Protein AF-0000000085007604 (afdb_homodimer)

Organism: Metarhizium robertsii (strain ARSEF 23 / ATCC MYA-3075) (NCBI:txid655844)

Nearest PDB structures (foldseek):
  6gsa-assembly1_A  TM=5.968E-01  e=1.617E-02  Saccharomyces cerevisiae
  5a7d-assembly2_E  TM=2.132E-01  e=1.828E+00  Drosophila melanogaster
  5y50-assembly1_A  TM=1.196E-01  e=1.435E+00  Arabidopsis thaliana
  7ajl-assembly1_AAA  TM=1.564E-01  e=6.145E+00  Mus musculus
  6gsa-assembly1_A  TM=5.997E-01  e=2.672E-02  Saccharomyces cerevisiae

Foldseek 3Di:
DPCPPDDDPPPPPDPDDPPQPQDPWFFPQCVVVVHRFDQDQQTPVLVVLVQNVSRDTPPPPPVPPPLPDQDDDLLVVLLVCLQPPVLLVVLVVLCVVQVCLQQVLDDPVRLVVLSVQSPDPPHQSLSSLLSLLSSLLSLLQAPPDQPDPVNVGNVVSLVSLVSSVVSCVSRVVPPAQFSSVLSSLVSNLSNCVQVVVPVSNVVSLVVNQVSLSNHLSSQDDPPDPPNDPVSVSRVVSSLSSLLVSLLVQLLVCLLPVHDDDRADDPSHRDLVVCVPVRVLSSLSSQLRNLCHRLVSCLSNVPPVCVVPPDPVSLVVSLVSLVVSDDPPDDRDLLSLLVNLLSSLLVLVSSLVSCVVNVQADCDDPPLSRHLQNLLVSLQVNCVSPVPGDLSSQQSSHVSSLSSLLSSLLSNLQSVLAPPPPPVPVPPDPRDDSVVSSVVSLVSSCSHHCRVVHRNVVSVVSNVVCNVPHNVVVPDPDPPPPDDDD/DPCPPPDPDPPPPDPDDPPQPQDPWFFPQCVVVVHRFDQDQQTPVCVVLVNSVSRHTPPPPPVPPPLPDQDDDLLVVLLVCLQPPVLLVVLVVLCVVQVCLQQVLDDPVRLVVLSVQSPDPPHQSLSSLLSLLSSLLSLLQAPPPQPDPVRVRNVVSLVSLVSSVVSCVSRVVPPAQFSSVLSSLVSNLSNCVQVVVPVSNVVSLVVNQVSLVNHLSSQDDPPDPPNDPVSVSRVVSSLSSLLVSLLVQQLVCLLPVHDDDRADDPSHRDLVVCVPVRVLSSLSSQLRNLCHRLVSCLSNVPPVCVVPPDPVSLVVSLVSLVVSDDPPDDRDLLSLLVNLLSSLLVLVSSLVSCVVNVQADCDDPPLSRHLQNLLVSLQVNCVSPVPGDLSSQQSSHVSSLSSLLSSLLSNLQSVLAPPPPPVPVPPDPRDDSVVSSVVSLVSSCPHHCRVVHRNVVSVVSNVVCNVPHNVVVPDPPPPPPDDDD

Structure (mmCIF, N/CA/C/O backbone):
data_AF-0000000085007604-model_v1
#
loop_
_entity.id
_entity.type
_entity.pdbx_description
1 polymer 'Zn(2)-C6 fungal-type DNA-binding domain protein'
#
loop_
_atom_site.group_PDB
_atom_site.id
_atom_site.type_symbol
_atom_site.label_atom_id
_atom_site.label_alt_id
_atom_site.label_comp_id
_atom_site.label_asym_id
_atom_site.label_entity_id
_atom_site.label_seq_id
_atom_site.pdbx_PDB_ins_code
_atom_site.Cartn_x
_atom_site.Cartn_y
_atom_site.Cartn_z
_atom_site.occupancy
_atom_site.B_iso_or_equiv
_atom_site.auth_seq_id
_atom_site.auth_comp_id
_atom_site.auth_asym_id
_atom_site.auth_atom_id
_atom_site.pdbx_PDB_model_num
ATOM 1 N N . MET A 1 1 ? -89.25 -6.012 1.871 1 26.91 1 MET A N 1
ATOM 2 C CA . MET A 1 1 ? -88.125 -6.023 0.927 1 26.91 1 MET A CA 1
ATOM 3 C C . MET A 1 1 ? -87.25 -4.77 1.082 1 26.91 1 MET A C 1
ATOM 5 O O . MET A 1 1 ? -86.938 -4.121 0.091 1 26.91 1 MET A O 1
ATOM 9 N N . SER A 1 2 ? -87.188 -4.172 2.291 1 29.95 2 SER A N 1
ATOM 10 C CA . SER A 1 2 ? -86.562 -2.895 2.633 1 29.95 2 SER A CA 1
ATOM 11 C C . SER A 1 2 ? -85.062 -2.916 2.361 1 29.95 2 SER A C 1
ATOM 13 O O . SER A 1 2 ? -84.375 -3.848 2.773 1 29.95 2 SER A O 1
ATOM 15 N N . SER A 1 3 ? -84.625 -2.246 1.271 1 28.94 3 SER A N 1
ATOM 16 C CA . SER A 1 3 ? -83.375 -2.062 0.515 1 28.94 3 SER A CA 1
ATOM 17 C C . SER A 1 3 ? -82.312 -1.342 1.346 1 28.94 3 SER A C 1
ATOM 19 O O . SER A 1 3 ? -82.438 -0.143 1.607 1 28.94 3 SER A O 1
ATOM 21 N N . ASP A 1 4 ? -81.812 -1.936 2.391 1 28.38 4 ASP A N 1
ATOM 22 C CA . ASP A 1 4 ? -80.812 -1.387 3.303 1 28.38 4 ASP A CA 1
ATOM 23 C C . ASP A 1 4 ? -79.5 -1.025 2.559 1 28.38 4 ASP A C 1
ATOM 25 O O . ASP A 1 4 ? -78.812 -1.905 2.051 1 28.38 4 ASP A O 1
ATOM 29 N N . LYS A 1 5 ? -79.562 0.115 1.789 1 35.59 5 LYS A N 1
ATOM 30 C CA . LYS A 1 5 ? -78.375 0.538 1.021 1 35.59 5 LYS A CA 1
ATOM 31 C C . LYS A 1 5 ? -77.188 0.707 1.924 1 35.59 5 LYS A C 1
ATOM 33 O O . LYS A 1 5 ? -77.25 1.319 2.99 1 35.59 5 LYS A O 1
ATOM 38 N N . PRO A 1 6 ? -76.062 -0.126 1.753 1 34.19 6 PRO A N 1
ATOM 39 C CA . PRO A 1 6 ? -74.812 -0.239 2.568 1 34.19 6 PRO A CA 1
ATOM 40 C C . PRO A 1 6 ? -74.062 1.068 2.643 1 34.19 6 PRO A C 1
ATOM 42 O O . PRO A 1 6 ? -74.062 1.857 1.694 1 34.19 6 PRO A O 1
ATOM 45 N N . ARG A 1 7 ? -73.938 1.698 3.82 1 34.94 7 ARG A N 1
ATOM 46 C CA . ARG A 1 7 ? -73.188 2.922 4.164 1 34.94 7 ARG A CA 1
ATOM 47 C C . ARG A 1 7 ? -71.75 2.877 3.662 1 34.94 7 ARG A C 1
ATOM 49 O O . ARG A 1 7 ? -71.062 1.893 3.885 1 34.94 7 ARG A O 1
ATOM 56 N N . ARG A 1 8 ? -71.438 3.59 2.566 1 30.62 8 ARG A N 1
ATOM 57 C CA . ARG A 1 8 ? -70.188 3.756 1.922 1 30.62 8 ARG A CA 1
ATOM 58 C C . ARG A 1 8 ? -69.125 4.199 2.928 1 30.62 8 ARG A C 1
ATOM 60 O O . ARG A 1 8 ? -69.312 5.18 3.65 1 30.62 8 ARG A O 1
ATOM 67 N N . LYS A 1 9 ? -68.25 3.273 3.447 1 35.03 9 LYS A N 1
ATOM 68 C CA . LYS A 1 9 ? -67.125 3.527 4.371 1 35.03 9 LYS A CA 1
ATOM 69 C C . LYS A 1 9 ? -66.312 4.699 3.895 1 35.03 9 LYS A C 1
ATOM 71 O O . LYS A 1 9 ? -66.062 4.875 2.691 1 35.03 9 LYS A O 1
ATOM 76 N N . PRO A 1 10 ? -66.062 5.789 4.707 1 35.69 10 PRO A N 1
ATOM 77 C CA . PRO A 1 10 ? -65.312 6.969 4.344 1 35.69 10 PRO A CA 1
ATOM 78 C C . PRO A 1 10 ? -63.906 6.609 3.842 1 35.69 10 PRO A C 1
ATOM 80 O O . PRO A 1 10 ? -63.312 5.609 4.281 1 35.69 10 PRO A O 1
ATOM 83 N N . VAL A 1 11 ? -63.562 6.844 2.551 1 33.62 11 VAL A N 1
ATOM 84 C CA . VAL A 1 11 ? -62.281 6.676 1.857 1 33.62 11 VAL A CA 1
ATOM 85 C C . VAL A 1 11 ? -61.188 7.383 2.633 1 33.62 11 VAL A C 1
ATOM 87 O O . VAL A 1 11 ? -61.219 8.594 2.846 1 33.62 11 VAL A O 1
ATOM 90 N N . THR A 1 12 ? -60.656 6.773 3.764 1 32.66 12 THR A N 1
ATOM 91 C CA . THR A 1 12 ? -59.5 7.289 4.441 1 32.66 12 THR A CA 1
ATOM 92 C C . THR A 1 12 ? -58.406 7.656 3.432 1 32.66 12 THR A C 1
ATOM 94 O O . THR A 1 12 ? -57.969 6.812 2.639 1 32.66 12 THR A O 1
ATOM 97 N N . THR A 1 13 ? -58.438 8.914 2.99 1 33 13 THR A N 1
ATOM 98 C CA . THR A 1 13 ? -57.406 9.453 2.104 1 33 13 THR A CA 1
ATOM 99 C C . THR A 1 13 ? -56.031 9.133 2.629 1 33 13 THR A C 1
ATOM 101 O O . THR A 1 13 ? -55.719 9.398 3.793 1 33 13 THR A O 1
ATOM 104 N N . ALA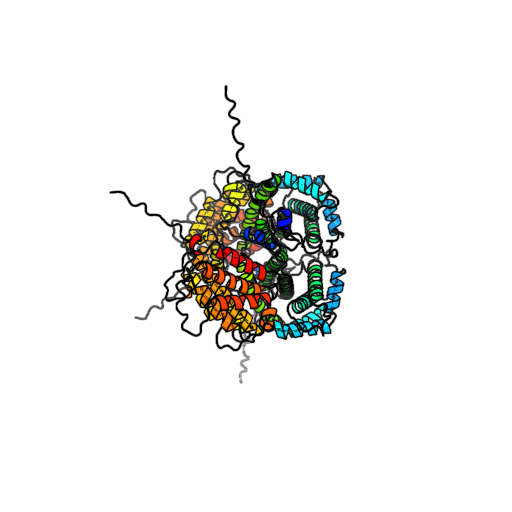 A 1 14 ? -55.344 8.117 2.082 1 33.31 14 ALA A N 1
ATOM 105 C CA . ALA A 1 14 ? -53.969 7.695 2.357 1 33.31 14 ALA A CA 1
ATOM 106 C C . ALA A 1 14 ? -53.031 8.891 2.369 1 33.31 14 ALA A C 1
ATOM 108 O O . ALA A 1 14 ? -53.125 9.781 1.522 1 33.31 14 ALA A O 1
ATOM 109 N N . PRO A 1 15 ? -52.438 9.25 3.572 1 30.28 15 PRO A N 1
ATOM 110 C CA . PRO A 1 15 ? -51.5 10.359 3.611 1 30.28 15 PRO A CA 1
ATOM 111 C C . PRO A 1 15 ? -50.531 10.352 2.436 1 30.28 15 PRO A C 1
ATOM 113 O O . PRO A 1 15 ? -50.219 9.281 1.904 1 30.28 15 PRO A O 1
ATOM 116 N N . LYS A 1 16 ? -50.531 11.406 1.626 1 34.16 16 LYS A N 1
ATOM 117 C CA . LYS A 1 16 ? -49.594 11.688 0.544 1 34.16 16 LYS A CA 1
ATOM 118 C C . LYS A 1 16 ? -48.156 11.336 0.954 1 34.16 16 LYS A C 1
ATOM 120 O O . LYS A 1 16 ? -47.75 11.625 2.076 1 34.16 16 LYS A O 1
ATOM 125 N N . SER A 1 17 ? -47.625 10.32 0.318 1 32.69 17 SER A N 1
ATOM 126 C CA . SER A 1 17 ? -46.25 9.859 0.425 1 32.69 17 SER A CA 1
ATOM 127 C C . SER A 1 17 ? -45.281 11.031 0.495 1 32.69 17 SER A C 1
ATOM 129 O O . SER A 1 17 ? -45.438 12.016 -0.238 1 32.69 17 SER A O 1
ATOM 131 N N . ALA A 1 18 ? -44.75 11.352 1.653 1 35.41 18 ALA A N 1
ATOM 132 C CA . ALA A 1 18 ? -43.719 12.383 1.838 1 35.41 18 ALA A CA 1
ATOM 133 C C . ALA A 1 18 ? -42.812 12.477 0.615 1 35.41 18 ALA A C 1
ATOM 135 O O . ALA A 1 18 ? -42.281 11.469 0.143 1 35.41 18 ALA A O 1
ATOM 136 N N . LYS A 1 19 ? -43 13.555 -0.204 1 35.19 19 LYS A N 1
ATOM 137 C CA . LYS A 1 19 ? -42.156 13.93 -1.325 1 35.19 19 LYS A CA 1
ATOM 138 C C . LYS A 1 19 ? -40.688 13.688 -0.996 1 35.19 19 LYS A C 1
ATOM 140 O O . LYS A 1 19 ? -40.188 14.102 0.065 1 35.19 19 LYS A O 1
ATOM 145 N N . ARG A 1 20 ? -40.062 12.773 -1.625 1 39.66 20 ARG A N 1
ATOM 146 C CA . ARG A 1 20 ? -38.656 12.43 -1.626 1 39.66 20 ARG A CA 1
ATOM 147 C C . ARG A 1 20 ? -37.781 13.672 -1.788 1 39.66 20 ARG A C 1
ATOM 149 O O . ARG A 1 20 ? -38.031 14.5 -2.674 1 39.66 20 ARG A O 1
ATOM 156 N N . PHE A 1 21 ? -37.281 14.242 -0.784 1 38.16 21 PHE A N 1
ATOM 157 C CA . PHE A 1 21 ? -36.375 15.375 -0.876 1 38.16 21 PHE A CA 1
ATOM 158 C C . PHE A 1 21 ? -35.375 15.18 -2.031 1 38.16 21 PHE A C 1
ATOM 160 O O . PHE A 1 21 ? -34.594 14.242 -2.027 1 38.16 21 PHE A O 1
ATOM 167 N N . GLN A 1 22 ? -35.719 15.602 -3.277 1 45.12 22 GLN A N 1
ATOM 168 C CA . GLN A 1 22 ? -34.906 15.609 -4.48 1 45.12 22 GLN A CA 1
ATOM 169 C C . GLN A 1 22 ? -33.688 16.531 -4.32 1 45.12 22 GLN A C 1
ATOM 171 O O . GLN A 1 22 ? -33.844 17.703 -3.961 1 45.12 22 GLN A O 1
ATOM 176 N N . VAL A 1 23 ? -32.594 16.078 -4.082 1 54.75 23 VAL A N 1
ATOM 177 C CA . VAL A 1 23 ? -31.406 16.922 -4.121 1 54.75 23 VAL A CA 1
ATOM 178 C C . VAL A 1 23 ? -31.156 17.406 -5.547 1 54.75 23 VAL A C 1
ATOM 180 O O . VAL A 1 23 ? -31.359 16.656 -6.508 1 54.75 23 VAL A O 1
ATOM 183 N N . PRO A 1 24 ? -30.969 18.719 -5.852 1 58.12 24 PRO A N 1
ATOM 184 C CA . PRO A 1 24 ? -30.812 19.203 -7.219 1 58.12 24 PRO A CA 1
ATOM 185 C C . PRO A 1 24 ? -29.688 18.516 -7.973 1 58.12 24 PRO A C 1
ATOM 187 O O . PRO A 1 24 ? -29.766 18.344 -9.195 1 58.12 24 PRO A O 1
ATOM 190 N N . ARG A 1 25 ? -28.5 18.188 -7.379 1 58.25 25 ARG A N 1
ATOM 191 C CA . ARG A 1 25 ? -27.391 17.484 -8.031 1 58.25 25 ARG A CA 1
ATOM 192 C C . ARG A 1 25 ? -26.953 16.281 -7.207 1 58.25 25 ARG A C 1
ATOM 194 O O . ARG A 1 25 ? -26.344 16.438 -6.148 1 58.25 25 ARG A O 1
ATOM 201 N N . ALA A 1 26 ? -27.297 15.141 -7.551 1 64.56 26 ALA A N 1
ATOM 202 C CA . ALA A 1 26 ? -26.922 13.867 -6.941 1 64.56 26 ALA A CA 1
ATOM 203 C C . ALA A 1 26 ? -25.469 13.531 -7.223 1 64.56 26 ALA A C 1
ATOM 205 O O . ALA A 1 26 ? -24.906 13.945 -8.242 1 64.56 26 ALA A O 1
ATOM 206 N N . CYS A 1 27 ? -24.781 13.016 -6.234 1 62.78 27 CYS A N 1
ATOM 207 C CA . CYS A 1 27 ? -23.438 12.539 -6.527 1 62.78 27 CYS A CA 1
ATOM 208 C C . CYS A 1 27 ? -23.469 11.484 -7.629 1 62.78 27 CYS A C 1
ATOM 210 O O . CYS A 1 27 ? -24.5 10.891 -7.906 1 62.78 27 CYS A O 1
ATOM 212 N N . GLN A 1 28 ? -22.516 11.328 -8.398 1 64.12 28 GLN A N 1
ATOM 213 C CA . GLN A 1 28 ? -22.469 10.422 -9.539 1 64.12 28 GLN A CA 1
ATOM 214 C C . GLN A 1 28 ? -22.891 9.016 -9.133 1 64.12 28 GLN A C 1
ATOM 216 O O . GLN A 1 28 ? -23.609 8.344 -9.883 1 64.12 28 GLN A O 1
ATOM 221 N N . ARG A 1 29 ? -22.625 8.633 -7.953 1 64.06 29 ARG A N 1
ATOM 222 C CA . ARG A 1 29 ? -23 7.301 -7.477 1 64.06 29 ARG A CA 1
ATOM 223 C C . ARG A 1 29 ? -24.5 7.219 -7.191 1 64.06 29 ARG A C 1
ATOM 225 O O . ARG A 1 29 ? -25.172 6.281 -7.633 1 64.06 29 ARG A O 1
ATOM 232 N N . CYS A 1 30 ? -24.922 8.102 -6.508 1 65.56 30 CYS A N 1
ATOM 233 C CA . CYS A 1 30 ? -26.328 8.094 -6.172 1 65.56 30 CYS A CA 1
ATOM 234 C C . CYS A 1 30 ? -27.188 8.305 -7.41 1 65.56 30 CYS A C 1
ATOM 236 O O . CYS A 1 30 ? -28.266 7.699 -7.543 1 65.56 30 CYS A O 1
ATOM 238 N N . LYS A 1 31 ? -26.641 9.055 -8.305 1 67.75 31 LYS A N 1
ATOM 239 C CA . LYS A 1 31 ? -27.328 9.258 -9.578 1 67.75 31 LYS A CA 1
ATOM 240 C C . LYS A 1 31 ? -27.359 7.969 -10.398 1 67.75 31 LYS A C 1
ATOM 242 O O . LYS A 1 31 ? -28.406 7.609 -10.953 1 67.75 31 LYS A O 1
ATOM 247 N N . SER A 1 32 ? -26.344 7.215 -10.422 1 67.88 32 SER A N 1
ATOM 248 C CA . SER A 1 32 ? -26.25 5.973 -11.188 1 67.88 32 SER A CA 1
ATOM 249 C C . SER A 1 32 ? -27.109 4.879 -10.57 1 67.88 32 SER A C 1
ATOM 251 O O . SER A 1 32 ? -27.625 4.016 -11.281 1 67.88 32 SER A O 1
ATOM 253 N N . LEU A 1 33 ? -27.344 5.004 -9.312 1 66.69 33 LEU A N 1
ATOM 254 C CA . LEU A 1 33 ? -28.141 4.008 -8.594 1 66.69 33 LEU A CA 1
ATOM 255 C C . LEU A 1 33 ? -29.594 4.445 -8.469 1 66.69 33 LEU A C 1
ATOM 257 O O . LEU A 1 33 ? -30.422 3.705 -7.941 1 66.69 33 LEU A O 1
ATOM 261 N N . ARG A 1 34 ? -29.859 5.539 -9.086 1 63.22 34 ARG A N 1
ATOM 262 C CA . ARG A 1 34 ? -31.203 6.129 -9.047 1 63.22 34 ARG A CA 1
ATOM 263 C C . ARG A 1 34 ? -31.781 6.066 -7.641 1 63.22 34 ARG A C 1
ATOM 265 O O . ARG A 1 34 ? -32.938 5.668 -7.461 1 63.22 34 ARG A O 1
ATOM 272 N N . ARG A 1 35 ? -30.844 6.211 -6.781 1 67.31 35 ARG A N 1
ATOM 273 C CA . ARG A 1 35 ? -31.281 6.246 -5.391 1 67.31 35 ARG A CA 1
ATOM 274 C C . ARG A 1 35 ? -31.281 7.672 -4.848 1 67.31 35 ARG A C 1
ATOM 276 O O . ARG A 1 35 ? -30.641 8.555 -5.418 1 67.31 35 ARG A O 1
ATOM 283 N N . GLY A 1 36 ? -32.031 7.816 -3.861 1 65.19 36 GLY A N 1
ATOM 284 C CA . GLY A 1 36 ? -32.031 9.117 -3.203 1 65.19 36 GLY A CA 1
ATOM 285 C C . GLY A 1 36 ? -30.656 9.555 -2.742 1 65.19 36 GLY A C 1
ATOM 286 O O . GLY A 1 36 ? -29.906 8.766 -2.16 1 65.19 36 GLY A O 1
ATOM 287 N N . CYS A 1 37 ? -30.141 10.57 -3.457 1 62.38 37 CYS A N 1
ATOM 288 C CA . CYS A 1 37 ? -28.844 11.172 -3.135 1 62.38 37 CYS A CA 1
ATOM 289 C C . CYS A 1 37 ? -29.031 12.367 -2.207 1 62.38 37 CYS A C 1
ATOM 291 O O . CYS A 1 37 ? -30.141 12.859 -2.025 1 62.38 37 CYS A O 1
ATOM 293 N N . GLU A 1 38 ? -28.141 12.5 -1.584 1 60.16 38 GLU A N 1
ATOM 294 C CA . GLU A 1 38 ? -28.156 13.703 -0.749 1 60.16 38 GLU A CA 1
ATOM 295 C C . GLU A 1 38 ? -27.188 14.75 -1.264 1 60.16 38 GLU A C 1
ATOM 297 O O . GLU A 1 38 ? -26.281 14.438 -2.033 1 60.16 38 GLU A O 1
ATOM 302 N N . GLU A 1 39 ? -27.344 15.953 -1.353 1 56.56 39 GLU A N 1
ATOM 303 C CA . GLU A 1 39 ? -26.531 17.047 -1.888 1 56.56 39 GLU A CA 1
ATOM 304 C C . GLU A 1 39 ? -25.125 17.016 -1.302 1 56.56 39 GLU A C 1
ATOM 306 O O . GLU A 1 39 ? -24.172 17.484 -1.938 1 56.56 39 GLU A O 1
ATOM 311 N N . ARG A 1 40 ? -25 16.234 -0.292 1 53.88 40 ARG A N 1
ATOM 312 C CA . ARG A 1 40 ? -23.703 16.141 0.382 1 53.88 40 ARG A CA 1
ATOM 313 C C . ARG A 1 40 ? -22.75 15.219 -0.378 1 53.88 40 ARG A C 1
ATOM 315 O O . ARG A 1 40 ? -23.188 14.242 -1.001 1 53.88 40 ARG A O 1
ATOM 322 N N . ARG A 1 41 ? -21.312 15.641 -0.738 1 59.5 41 ARG A N 1
ATOM 323 C CA . ARG A 1 41 ? -20.297 14.766 -1.33 1 59.5 41 ARG A CA 1
ATOM 324 C C . ARG A 1 41 ? -19.125 14.57 -0.381 1 59.5 41 ARG A C 1
ATOM 326 O O . ARG A 1 41 ? -18.562 15.547 0.128 1 59.5 41 ARG A O 1
ATOM 333 N N . PRO A 1 42 ? -18.984 13.141 0.023 1 60.78 42 PRO A N 1
ATOM 334 C CA . PRO A 1 42 ? -19.828 12.039 -0.445 1 60.78 42 PRO A CA 1
ATOM 335 C C . PRO A 1 42 ? -21.172 11.992 0.259 1 60.78 42 PRO A C 1
ATOM 337 O O . PRO A 1 42 ? -21.281 12.375 1.426 1 60.78 42 PRO A O 1
ATOM 340 N N . CYS A 1 43 ? -22.094 11.672 -0.515 1 62.81 43 CYS A N 1
ATOM 341 C CA . CYS A 1 43 ? -23.453 11.625 0.03 1 62.81 43 CYS A CA 1
ATOM 342 C C . CYS A 1 43 ? -23.578 10.539 1.091 1 62.81 43 CYS A C 1
ATOM 344 O O . CYS A 1 43 ? -22.797 9.586 1.102 1 62.81 43 CYS A O 1
ATOM 346 N N . SER A 1 44 ? -24.422 10.773 2.143 1 63.69 44 SER A N 1
ATOM 347 C CA . SER A 1 44 ? -24.609 9.859 3.264 1 63.69 44 SER A CA 1
ATOM 348 C C . SER A 1 44 ? -24.844 8.438 2.783 1 63.69 44 SER A C 1
ATOM 350 O O . SER A 1 44 ? -24.484 7.477 3.467 1 63.69 44 SER A O 1
ATOM 352 N N . ARG A 1 45 ? -25.422 8.422 1.79 1 60.25 45 ARG A N 1
ATOM 353 C CA . ARG A 1 45 ? -25.688 7.105 1.221 1 60.25 45 ARG A CA 1
ATOM 354 C C . ARG A 1 45 ? -24.391 6.445 0.751 1 60.25 45 ARG A C 1
ATOM 356 O O . ARG A 1 45 ? -24.172 5.254 0.995 1 60.25 45 ARG A O 1
ATOM 363 N N . CYS A 1 46 ? -23.656 7.227 0.182 1 63.84 46 CYS A N 1
ATOM 364 C CA . CYS A 1 46 ? -22.391 6.711 -0.304 1 63.84 46 CYS A CA 1
ATOM 365 C C . CYS A 1 46 ? -21.453 6.379 0.855 1 63.84 46 CYS A C 1
ATOM 367 O O . CYS A 1 46 ? -20.75 5.363 0.823 1 63.84 46 CYS A O 1
ATOM 369 N N . VAL A 1 47 ? -21.594 7.09 1.794 1 61.44 47 VAL A N 1
ATOM 370 C CA . VAL A 1 47 ? -20.797 6.875 2.99 1 61.44 47 VAL A CA 1
ATOM 371 C C . VAL A 1 47 ? -21.266 5.613 3.709 1 61.44 47 VAL A C 1
ATOM 373 O O . VAL A 1 47 ? -20.453 4.762 4.078 1 61.44 47 VAL A O 1
ATOM 376 N N . ARG A 1 48 ? -22.578 5.469 3.9 1 60.78 48 ARG A N 1
ATOM 377 C CA . ARG A 1 48 ? -23.172 4.297 4.543 1 60.78 48 ARG A CA 1
ATOM 378 C C . ARG A 1 48 ? -22.922 3.037 3.721 1 60.78 48 ARG A C 1
ATOM 380 O O . ARG A 1 48 ? -22.797 1.942 4.273 1 60.78 48 ARG A O 1
ATOM 387 N N . ALA A 1 49 ? -22.906 3.307 2.477 1 61.72 49 ALA A N 1
ATOM 388 C CA . ALA A 1 49 ? -22.656 2.205 1.549 1 61.72 49 ALA A CA 1
ATOM 389 C C . ALA A 1 49 ? -21.172 1.899 1.434 1 61.72 49 ALA A C 1
ATOM 391 O O . ALA A 1 49 ? -20.766 1.014 0.676 1 61.72 49 ALA A O 1
ATOM 392 N N . GLY A 1 50 ? -20.406 2.641 2.26 1 52.69 50 GLY A N 1
ATOM 393 C CA . GLY A 1 50 ? -18.953 2.496 2.242 1 52.69 50 GLY A CA 1
ATOM 394 C C . GLY A 1 50 ? -18.312 3.01 0.966 1 52.69 50 GLY A C 1
ATOM 395 O O . GLY A 1 50 ? -17.234 2.568 0.586 1 52.69 50 GLY A O 1
ATOM 396 N N . ALA A 1 51 ? -19.062 3.863 0.233 1 52.44 51 ALA A N 1
ATOM 397 C CA . ALA A 1 51 ? -18.641 4.383 -1.068 1 52.44 51 ALA A CA 1
ATOM 398 C C . ALA A 1 51 ? -18.438 5.895 -1.015 1 52.44 51 ALA A C 1
ATOM 400 O O . ALA A 1 51 ? -18.812 6.613 -1.944 1 52.44 51 ALA A O 1
ATOM 401 N N . ALA A 1 52 ? -17.984 6.324 -0.072 1 62.44 52 ALA A N 1
ATOM 402 C CA . ALA A 1 52 ? -17.812 7.766 0.093 1 62.44 52 ALA A CA 1
ATOM 403 C C . ALA A 1 52 ? -16.859 8.328 -0.953 1 62.44 52 ALA A C 1
ATOM 405 O O . ALA A 1 52 ? -17.062 9.43 -1.467 1 62.44 52 ALA A O 1
ATOM 406 N N . ASP A 1 53 ? -15.906 7.613 -1.317 1 57.97 53 ASP A N 1
ATOM 407 C CA . ASP A 1 53 ? -14.922 8.047 -2.303 1 57.97 53 ASP A CA 1
ATOM 408 C C . ASP A 1 53 ? -15.555 8.211 -3.682 1 57.97 53 ASP A C 1
ATOM 410 O O . ASP A 1 53 ? -15.055 8.961 -4.52 1 57.97 53 ASP A O 1
ATOM 414 N N . ASP A 1 54 ? -16.656 7.617 -3.812 1 55.69 54 ASP A N 1
ATOM 415 C CA . ASP A 1 54 ? -17.406 7.703 -5.062 1 55.69 54 ASP A CA 1
ATOM 416 C C . ASP A 1 54 ? -18.438 8.828 -5.012 1 55.69 54 ASP A C 1
ATOM 418 O O . ASP A 1 54 ? -19.172 9.055 -5.98 1 55.69 54 ASP A O 1
ATOM 422 N N . CYS A 1 55 ? -18.453 9.367 -3.963 1 56.94 55 CYS A N 1
ATOM 423 C CA . CYS A 1 55 ? -19.453 10.422 -3.811 1 56.94 55 CYS A CA 1
ATOM 424 C C . CYS A 1 55 ? -18.922 11.742 -4.363 1 56.94 55 CYS A C 1
ATOM 426 O O . CYS A 1 55 ? -18.312 12.531 -3.633 1 56.94 55 CYS A O 1
ATOM 428 N N . VAL A 1 56 ? -18.734 12.031 -5.613 1 55.12 56 VAL A N 1
ATOM 429 C CA . VAL A 1 56 ? -18.25 13.25 -6.266 1 55.12 56 VAL A CA 1
ATOM 430 C C . VAL A 1 56 ? -19.438 14.086 -6.73 1 55.12 56 VAL A C 1
ATOM 432 O O . VAL A 1 56 ? -20.484 13.547 -7.098 1 55.12 56 VAL A O 1
ATOM 435 N N . GLN A 1 57 ? -19.406 15.391 -6.258 1 49.16 57 GLN A N 1
ATOM 436 C CA . GLN A 1 57 ? -20.406 16.312 -6.793 1 49.16 57 GLN A CA 1
ATOM 437 C C . GLN A 1 57 ? -20.438 16.266 -8.32 1 49.16 57 GLN A C 1
ATOM 439 O O . GLN A 1 57 ? -19.391 16.219 -8.961 1 49.16 57 GLN A O 1
ATOM 444 N N . ALA A 1 58 ? -21.609 16.047 -8.859 1 43.12 58 ALA A N 1
ATOM 445 C CA . ALA A 1 58 ? -21.734 16.281 -10.297 1 43.12 58 ALA A CA 1
ATOM 446 C C . ALA A 1 58 ? -21.297 17.688 -10.672 1 43.12 58 ALA A C 1
ATOM 448 O O . ALA A 1 58 ? -22.031 18.656 -10.422 1 43.12 58 ALA A O 1
ATOM 449 N N . GLY A 1 59 ? -20.172 18.234 -10.195 1 36.59 59 GLY A N 1
ATOM 450 C CA . GLY A 1 59 ? -19.891 19.562 -10.711 1 36.59 59 GLY A CA 1
ATOM 451 C C . GLY A 1 59 ? -20.219 19.719 -12.18 1 36.59 59 GLY A C 1
ATOM 452 O O . GLY A 1 59 ? -20.453 18.719 -12.875 1 36.59 59 GLY A O 1
ATOM 453 N N . PRO A 1 60 ? -20.609 21.062 -12.523 1 32.09 60 PRO A N 1
ATOM 454 C CA . PRO A 1 60 ? -20.609 21.25 -13.977 1 32.09 60 PRO A CA 1
ATOM 455 C C . PRO A 1 60 ? -19.453 20.531 -14.664 1 32.09 60 PRO A C 1
ATOM 457 O O . PRO A 1 60 ? -18.406 20.312 -14.047 1 32.09 60 PRO A O 1
ATOM 460 N N . SER A 1 61 ? -19.75 19.594 -15.438 1 32.38 61 SER A N 1
ATOM 461 C CA . SER A 1 61 ? -18.75 19.172 -16.422 1 32.38 61 SER A CA 1
ATOM 462 C C . SER A 1 61 ? -17.828 20.312 -16.797 1 32.38 61 SER A C 1
ATOM 464 O O . SER A 1 61 ? -18.25 21.297 -17.422 1 32.38 61 SER A O 1
ATOM 466 N N . ASP A 1 62 ? -17.203 20.938 -15.852 1 31.41 62 ASP A N 1
ATOM 467 C CA . ASP A 1 62 ? -16.328 21.844 -16.594 1 31.41 62 ASP A CA 1
ATOM 468 C C . ASP A 1 62 ? -15.93 21.25 -17.938 1 31.41 62 ASP A C 1
ATOM 470 O O . ASP A 1 62 ? -15.422 20.125 -18 1 31.41 62 ASP A O 1
ATOM 474 N N . PRO A 1 63 ? -16.5 21.688 -18.969 1 32.78 63 PRO A N 1
ATOM 475 C CA . PRO A 1 63 ? -16.281 21.281 -20.359 1 32.78 63 PRO A CA 1
ATOM 476 C C . PRO A 1 63 ? -14.82 20.953 -20.656 1 32.78 63 PRO A C 1
ATOM 478 O O . PRO A 1 63 ? -14.508 20.391 -21.703 1 32.78 63 PRO A O 1
ATOM 481 N N . SER A 1 64 ? -13.914 21.703 -20.016 1 34.03 64 SER A N 1
ATOM 482 C CA . SER A 1 64 ? -12.656 21.781 -20.734 1 34.03 64 SER A CA 1
ATOM 483 C C . SER A 1 64 ? -11.906 20.453 -20.719 1 34.03 64 SER A C 1
ATOM 485 O O . SER A 1 64 ? -10.961 20.266 -21.469 1 34.03 64 SER A O 1
ATOM 487 N N . GLN A 1 65 ? -11.633 19.828 -19.484 1 36.44 65 GLN A N 1
ATOM 488 C CA . GLN A 1 65 ? -10.75 18.719 -19.828 1 36.44 65 GLN A CA 1
ATOM 489 C C . GLN A 1 65 ? -11.539 17.531 -20.375 1 36.44 65 GLN A C 1
ATOM 491 O O . GLN A 1 65 ? -11.969 16.672 -19.609 1 36.44 65 GLN A O 1
ATOM 496 N N . THR A 1 66 ? -12.477 17.688 -21.141 1 36.53 66 THR A N 1
ATOM 497 C CA . THR A 1 66 ? -12.93 16.562 -21.969 1 36.53 66 THR A CA 1
ATOM 498 C C . THR A 1 66 ? -11.789 15.586 -22.219 1 36.53 66 THR A C 1
ATOM 500 O O . THR A 1 66 ? -10.742 15.961 -22.75 1 36.53 66 THR A O 1
ATOM 503 N N . PRO A 1 67 ? -11.641 14.578 -21.328 1 45.38 67 PRO A N 1
ATOM 504 C CA . PRO A 1 67 ? -10.586 13.633 -21.703 1 45.38 67 PRO A CA 1
ATOM 505 C C . PRO A 1 67 ? -10.414 13.516 -23.219 1 45.38 67 PRO A C 1
ATOM 507 O O . PRO A 1 67 ? -11.383 13.25 -23.938 1 45.38 67 PRO A O 1
ATOM 510 N N . SER A 1 68 ? -9.68 14.375 -23.828 1 49.16 68 SER A N 1
ATOM 511 C CA . SER A 1 68 ? -9.344 14.195 -25.234 1 49.16 68 SER A CA 1
ATOM 512 C C . SER A 1 68 ? -9.258 12.719 -25.609 1 49.16 68 SER A C 1
ATOM 514 O O . SER A 1 68 ? -8.922 11.883 -24.766 1 49.16 68 SER A O 1
ATOM 516 N N . SER A 1 69 ? -10.047 12.32 -26.562 1 57.59 69 SER A N 1
ATOM 517 C CA . SER A 1 69 ? -9.883 11.008 -27.172 1 57.59 69 SER A CA 1
ATOM 518 C C . SER A 1 69 ? -8.422 10.555 -27.125 1 57.59 69 SER A C 1
ATOM 520 O O . SER A 1 69 ? -7.516 11.344 -27.375 1 57.59 69 SER A O 1
ATOM 522 N N . PRO A 1 70 ? -8.242 9.445 -26.359 1 66.5 70 PRO A N 1
ATOM 523 C CA . PRO A 1 70 ? -6.852 8.977 -26.375 1 66.5 70 PRO A CA 1
ATOM 524 C C . PRO A 1 70 ? -6.195 9.125 -27.75 1 66.5 70 PRO A C 1
ATOM 526 O O . PRO A 1 70 ? -6.832 8.875 -28.766 1 66.5 70 PRO A O 1
ATOM 529 N N . SER A 1 71 ? -5.23 9.867 -27.766 1 67 71 SER A N 1
ATOM 530 C CA . SER A 1 71 ? -4.484 10.07 -29 1 67 71 SER A CA 1
ATOM 531 C C . SER A 1 71 ? -3 9.773 -28.812 1 67 71 SER A C 1
ATOM 533 O O . SER A 1 71 ? -2.562 9.477 -27.703 1 67 71 SER A O 1
ATOM 535 N N . GLY A 1 72 ? -2.324 9.438 -29.844 1 73.38 72 GLY A N 1
ATOM 536 C CA . GLY A 1 72 ? -0.888 9.219 -29.828 1 73.38 72 GLY A CA 1
ATOM 537 C C . GLY A 1 72 ? -0.484 7.859 -30.359 1 73.38 72 GLY A C 1
ATOM 538 O O . GLY A 1 72 ? -1.34 7.012 -30.625 1 73.38 72 GLY A O 1
ATOM 539 N N . PRO A 1 73 ? 0.682 7.711 -30.516 1 77.69 73 PRO A N 1
ATOM 540 C CA . PRO A 1 73 ? 1.161 6.469 -31.125 1 77.69 73 PRO A CA 1
ATOM 541 C C . PRO A 1 73 ? 0.891 5.242 -30.25 1 77.69 73 PRO A C 1
ATOM 543 O O . PRO A 1 73 ? 0.54 4.18 -30.781 1 77.69 73 PRO A O 1
ATOM 546 N N . GLU A 1 74 ? 0.979 5.434 -28.922 1 83.5 74 GLU A N 1
ATOM 547 C CA . GLU A 1 74 ? 0.743 4.297 -28.031 1 83.5 74 GLU A CA 1
ATOM 548 C C . GLU A 1 74 ? -0.724 3.877 -28.047 1 83.5 74 GLU A C 1
ATOM 550 O O . GLU A 1 74 ? -1.033 2.684 -28.031 1 83.5 74 GLU A O 1
ATOM 555 N N . TRP A 1 75 ? -1.502 4.82 -28.156 1 84.19 75 TRP A N 1
ATOM 556 C CA . TRP A 1 75 ? -2.928 4.52 -28.234 1 84.19 75 TRP A CA 1
ATOM 557 C C . TRP A 1 75 ? -3.271 3.803 -29.531 1 84.19 75 TRP A C 1
ATOM 559 O O . TRP A 1 75 ? -4.035 2.836 -29.531 1 84.19 75 TRP A O 1
ATOM 569 N N . ALA A 1 76 ? -2.73 4.25 -30.594 1 84.5 76 ALA A N 1
ATOM 570 C CA . ALA A 1 76 ? -2.994 3.635 -31.891 1 84.5 76 ALA A CA 1
ATOM 571 C C . ALA A 1 76 ? -2.582 2.164 -31.906 1 84.5 76 ALA A C 1
ATOM 573 O O . ALA A 1 76 ? -3.271 1.321 -32.469 1 84.5 76 ALA A O 1
ATOM 574 N N . GLN A 1 77 ? -1.512 1.897 -31.281 1 87.56 77 GLN A N 1
ATOM 575 C CA . GLN A 1 77 ? -1.006 0.53 -31.219 1 87.56 77 GLN A CA 1
ATOM 576 C C . GLN A 1 77 ? -1.919 -0.353 -30.375 1 87.56 77 GLN A C 1
ATOM 578 O O . GLN A 1 77 ? -2.232 -1.48 -30.75 1 87.56 77 GLN A O 1
ATOM 583 N N . VAL A 1 78 ? -2.354 0.193 -29.25 1 91.62 78 VAL A N 1
ATOM 584 C CA . VAL A 1 78 ? -3.232 -0.556 -28.344 1 91.62 78 VAL A CA 1
ATOM 585 C C . VAL A 1 78 ? -4.586 -0.772 -29.016 1 91.62 78 VAL A C 1
ATOM 587 O O . VAL A 1 78 ? -5.176 -1.852 -28.922 1 91.62 78 VAL A O 1
ATOM 590 N N . ALA A 1 79 ? -5.023 0.227 -29.703 1 88.69 79 ALA A N 1
ATOM 591 C CA . ALA A 1 79 ? -6.289 0.12 -30.422 1 88.69 79 ALA A CA 1
ATOM 592 C C . ALA A 1 79 ? -6.203 -0.922 -31.531 1 88.69 79 ALA A C 1
ATOM 594 O O . ALA A 1 79 ? -7.168 -1.641 -31.797 1 88.69 79 ALA A O 1
ATOM 595 N N . ALA A 1 80 ? -5.066 -0.996 -32.156 1 88.25 80 ALA A N 1
ATOM 596 C CA . ALA A 1 80 ? -4.859 -1.975 -33.219 1 88.25 80 ALA A CA 1
ATOM 597 C C . ALA A 1 80 ? -4.891 -3.398 -32.688 1 88.25 80 ALA A C 1
ATOM 599 O O . ALA A 1 80 ? -5.441 -4.301 -33.312 1 88.25 80 ALA A O 1
ATOM 600 N N . VAL A 1 81 ? -4.32 -3.557 -31.562 1 89.44 81 VAL A N 1
ATOM 601 C CA . VAL A 1 81 ? -4.305 -4.867 -30.922 1 89.44 81 VAL A CA 1
ATOM 602 C C . VAL A 1 81 ? -5.719 -5.25 -30.484 1 89.44 81 VAL A C 1
ATOM 604 O O . VAL A 1 81 ? -6.184 -6.355 -30.781 1 89.44 81 VAL A O 1
ATOM 607 N N . ALA A 1 82 ? -6.383 -4.324 -29.828 1 91.12 82 ALA A N 1
ATOM 608 C CA . ALA A 1 82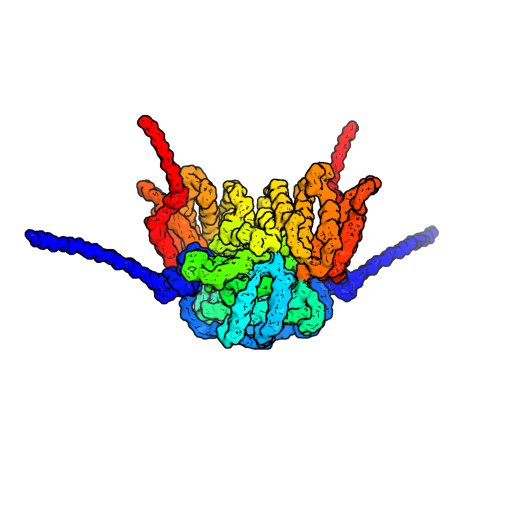 ? -7.746 -4.562 -29.359 1 91.12 82 ALA A CA 1
ATOM 609 C C . ALA A 1 82 ? -8.695 -4.805 -30.531 1 91.12 82 ALA A C 1
ATOM 611 O O . ALA A 1 82 ? -9.68 -5.539 -30.391 1 91.12 82 ALA A O 1
ATOM 612 N N . GLY A 1 83 ? -8.375 -4.203 -31.656 1 87.75 83 GLY A N 1
ATOM 613 C CA . GLY A 1 83 ? -9.219 -4.312 -32.844 1 87.75 83 GLY A CA 1
ATOM 614 C C . GLY A 1 83 ? -8.93 -5.555 -33.656 1 87.75 83 GLY A C 1
ATOM 615 O O . GLY A 1 83 ? -9.602 -5.809 -34.656 1 87.75 83 GLY A O 1
ATOM 616 N N . ASN A 1 84 ? -7.977 -6.293 -33.312 1 88.62 84 ASN A N 1
ATOM 617 C CA . ASN A 1 84 ? -7.664 -7.559 -33.969 1 88.62 84 ASN A CA 1
ATOM 618 C C . ASN A 1 84 ? -8.344 -8.734 -33.281 1 88.62 84 ASN A C 1
ATOM 620 O O . ASN A 1 84 ? -7.75 -9.359 -32.375 1 88.62 84 ASN A O 1
ATOM 624 N N . PRO A 1 85 ? -9.508 -9.102 -33.75 1 88 85 PRO A N 1
ATOM 625 C CA . PRO A 1 85 ? -10.281 -10.117 -33.031 1 88 85 PRO A CA 1
ATOM 626 C C . PRO A 1 85 ? -9.562 -11.469 -32.969 1 88 85 PRO A C 1
ATOM 628 O O . PRO A 1 85 ? -9.711 -12.211 -32 1 88 85 PRO A O 1
ATOM 631 N N . THR A 1 86 ? -8.789 -11.781 -33.938 1 87.44 86 THR A N 1
ATOM 632 C CA . THR A 1 86 ? -8.078 -13.055 -33.969 1 87.44 86 THR A CA 1
ATOM 633 C C . THR A 1 86 ? -7.035 -13.117 -32.875 1 87.44 86 THR A C 1
ATOM 635 O O . THR A 1 86 ? -6.945 -14.125 -32.156 1 87.44 86 THR A O 1
ATOM 638 N N . LEU A 1 87 ? -6.277 -12.047 -32.781 1 89.12 87 LEU A N 1
ATOM 639 C CA . LEU A 1 87 ? -5.238 -12.016 -31.75 1 89.12 87 LEU A CA 1
ATOM 640 C C . LEU A 1 87 ? -5.852 -12.086 -30.359 1 89.12 87 LEU A C 1
ATOM 642 O O . LEU A 1 87 ? -5.387 -12.859 -29.516 1 89.12 87 LEU A O 1
ATOM 646 N N . VAL A 1 88 ? -6.859 -11.289 -30.109 1 93.88 88 VAL A N 1
ATOM 647 C CA . VAL A 1 88 ? -7.492 -11.234 -28.797 1 93.88 88 VAL A CA 1
ATOM 648 C C . VAL A 1 88 ? -8.133 -12.586 -28.469 1 93.88 88 VAL A C 1
ATOM 650 O O . VAL A 1 88 ? -8.023 -13.07 -27.344 1 93.88 88 VAL A O 1
ATOM 653 N N . SER A 1 89 ? -8.781 -13.18 -29.453 1 93.44 89 SER A N 1
ATOM 654 C CA . SER A 1 89 ? -9.43 -14.477 -29.234 1 93.44 89 SER A CA 1
ATOM 655 C C . SER A 1 89 ? -8.398 -15.555 -28.922 1 93.44 89 SER A C 1
ATOM 657 O O . SER A 1 89 ? -8.648 -16.422 -28.078 1 93.44 89 SER A O 1
ATOM 659 N N . LYS A 1 90 ? -7.352 -15.539 -29.609 1 91.19 90 LYS A N 1
ATOM 660 C CA . LYS A 1 90 ? -6.297 -16.516 -29.344 1 91.19 90 LYS A CA 1
ATOM 661 C C . LYS A 1 90 ? -5.699 -16.312 -27.953 1 91.19 90 LYS A C 1
ATOM 663 O O . LYS A 1 90 ? -5.449 -17.297 -27.234 1 91.19 90 LYS A O 1
ATOM 668 N N . CYS A 1 91 ? -5.418 -15.062 -27.609 1 93.62 91 CYS A N 1
ATOM 669 C CA . CYS A 1 91 ? -4.902 -14.773 -26.281 1 93.62 91 CYS A CA 1
ATOM 670 C C . CYS A 1 91 ? -5.883 -15.219 -25.203 1 93.62 91 CYS A C 1
ATOM 672 O O . CYS A 1 91 ? -5.484 -15.805 -24.203 1 93.62 91 CYS A O 1
ATOM 674 N N . ALA A 1 92 ? -7.145 -14.93 -25.453 1 96.19 92 ALA A N 1
ATOM 675 C CA . ALA A 1 92 ? -8.18 -15.344 -24.516 1 96.19 92 ALA A CA 1
ATOM 676 C C . ALA A 1 92 ? -8.203 -16.859 -24.359 1 96.19 92 ALA A C 1
ATOM 678 O O . ALA A 1 92 ? -8.305 -17.391 -23.25 1 96.19 92 ALA A O 1
ATOM 679 N N . ALA A 1 93 ? -8.117 -17.562 -25.453 1 94.69 93 ALA A N 1
ATOM 680 C CA . ALA A 1 93 ? -8.133 -19.016 -25.438 1 94.69 93 ALA A CA 1
ATOM 681 C C . ALA A 1 93 ? -6.953 -19.562 -24.641 1 94.69 93 ALA A C 1
ATOM 683 O O . ALA A 1 93 ? -7.109 -20.5 -23.844 1 94.69 93 ALA A O 1
ATOM 684 N N . LEU A 1 94 ? -5.816 -19 -24.859 1 91.81 94 LEU A N 1
ATOM 685 C CA . LEU A 1 94 ? -4.621 -19.422 -24.141 1 91.81 94 LEU A CA 1
ATOM 686 C C . LEU A 1 94 ? -4.738 -19.109 -22.656 1 91.81 94 LEU A C 1
ATOM 688 O O . LEU A 1 94 ? -4.312 -19.906 -21.812 1 91.81 94 LEU A O 1
ATOM 692 N N . PHE A 1 95 ? -5.27 -17.969 -22.359 1 94.88 95 PHE A N 1
ATOM 693 C CA . PHE A 1 95 ? -5.484 -17.609 -20.953 1 94.88 95 PHE A CA 1
ATOM 694 C C . PHE A 1 95 ? -6.371 -18.641 -20.266 1 94.88 95 PHE A C 1
ATOM 696 O O . PHE A 1 95 ? -6.047 -19.125 -19.188 1 94.88 95 PHE A O 1
ATOM 703 N N . PHE A 1 96 ? -7.5 -18.984 -20.859 1 95.56 96 PHE A N 1
ATOM 704 C CA . PHE A 1 96 ? -8.477 -19.875 -20.25 1 95.56 96 PHE A CA 1
ATOM 705 C C . PHE A 1 96 ? -7.918 -21.281 -20.156 1 95.56 96 PHE A C 1
ATOM 707 O O . PHE A 1 96 ? -8.25 -22.016 -19.219 1 95.56 96 PHE A O 1
ATOM 714 N N . GLU A 1 97 ? -7.051 -21.578 -20.984 1 90.81 97 GLU A N 1
ATOM 715 C CA . GLU A 1 97 ? -6.477 -22.922 -20.969 1 90.81 97 GLU A CA 1
ATOM 716 C C . GLU A 1 97 ? -5.359 -23.031 -19.938 1 90.81 97 GLU A C 1
ATOM 718 O O . GLU A 1 97 ? -5.266 -24.047 -19.234 1 90.81 97 GLU A O 1
ATOM 723 N N . HIS A 1 98 ? -4.574 -21.984 -19.797 1 88.25 98 HIS A N 1
ATOM 724 C CA . HIS A 1 98 ? -3.326 -22.172 -19.062 1 88.25 98 HIS A CA 1
ATOM 725 C C . HIS A 1 98 ? -3.307 -21.328 -17.781 1 88.25 98 HIS A C 1
ATOM 727 O O . HIS A 1 98 ? -2.613 -21.672 -16.828 1 88.25 98 HIS A O 1
ATOM 733 N N . CYS A 1 99 ? -3.992 -20.219 -17.781 1 92.38 99 CYS A N 1
ATOM 734 C CA . CYS A 1 99 ? -3.891 -19.281 -16.656 1 92.38 99 CYS A CA 1
ATOM 735 C C . CYS A 1 99 ? -5.133 -19.359 -15.781 1 92.38 99 CYS A C 1
ATOM 737 O O . CYS A 1 99 ? -5.043 -19.219 -14.555 1 92.38 99 CYS A O 1
ATOM 739 N N . PHE A 1 100 ? -6.25 -19.625 -16.375 1 94.06 100 PHE A N 1
ATOM 740 C CA . PHE A 1 100 ? -7.555 -19.594 -15.727 1 94.06 100 PHE A CA 1
ATOM 741 C C . PHE A 1 100 ? -7.609 -20.578 -14.562 1 94.06 100 PHE A C 1
ATOM 743 O O . PHE A 1 100 ? -8.18 -20.281 -13.516 1 94.06 100 PHE A O 1
ATOM 750 N N . PRO A 1 101 ? -7.016 -21.703 -14.664 1 90.69 101 PRO A N 1
ATOM 751 C CA . PRO A 1 101 ? -7.109 -22.656 -13.555 1 90.69 101 PRO A CA 1
ATOM 752 C C . PRO A 1 101 ? -6.496 -22.125 -12.266 1 90.69 101 PRO A C 1
ATOM 754 O O . PRO A 1 101 ? -6.938 -22.484 -11.172 1 90.69 101 PRO A O 1
ATOM 757 N N . THR A 1 102 ? -5.547 -21.25 -12.367 1 91.75 102 THR A N 1
ATOM 758 C CA . THR A 1 102 ? -4.871 -20.688 -11.203 1 91.75 102 THR A CA 1
ATOM 759 C C . THR A 1 102 ? -5.457 -19.328 -10.828 1 91.75 102 THR A C 1
ATOM 761 O O . THR A 1 102 ? -5.672 -19.047 -9.648 1 91.75 102 THR A O 1
ATOM 764 N N . ILE A 1 103 ? -5.688 -18.531 -11.836 1 95.69 103 ILE A N 1
ATOM 765 C CA . ILE A 1 103 ? -6.211 -17.188 -11.578 1 95.69 103 ILE A CA 1
ATOM 766 C C . ILE A 1 103 ? -7.496 -16.984 -12.375 1 95.69 103 ILE A C 1
ATOM 768 O O . ILE A 1 103 ? -7.5 -16.281 -13.391 1 95.69 103 ILE A O 1
ATOM 772 N N . PRO A 1 104 ? -8.633 -17.516 -11.906 1 97.12 104 PRO A N 1
ATOM 773 C CA . PRO A 1 104 ? -9.906 -17.422 -12.625 1 97.12 104 PRO A CA 1
ATOM 774 C C . PRO A 1 104 ? -10.57 -16.062 -12.492 1 97.12 104 PRO A C 1
ATOM 776 O O . PRO A 1 104 ? -11.688 -15.953 -11.984 1 97.12 104 PRO A O 1
ATOM 779 N N . ILE A 1 105 ? -9.984 -15.039 -13.102 1 98.31 105 ILE A N 1
ATOM 780 C CA . ILE A 1 105 ? -10.422 -13.664 -12.859 1 98.31 105 ILE A CA 1
ATOM 781 C C . ILE A 1 105 ? -11.055 -13.102 -14.125 1 98.31 105 ILE A C 1
ATOM 783 O O . ILE A 1 105 ? -11.328 -11.898 -14.211 1 98.31 105 ILE A O 1
ATOM 787 N N . LEU A 1 106 ? -11.242 -13.883 -15.156 1 98.38 106 LEU A N 1
ATOM 788 C CA . LEU A 1 106 ? -11.938 -13.508 -16.375 1 98.38 106 LEU A CA 1
ATOM 789 C C . LEU A 1 106 ? -12.977 -14.555 -16.766 1 98.38 106 LEU A C 1
ATOM 791 O O . LEU A 1 106 ? -12.898 -15.703 -16.328 1 98.38 106 LEU A O 1
ATOM 795 N N . THR A 1 107 ? -13.914 -14.195 -17.469 1 97.88 107 THR A N 1
ATOM 796 C CA . THR A 1 107 ? -14.867 -15.086 -18.109 1 97.88 107 THR A CA 1
ATOM 797 C C . THR A 1 107 ? -14.984 -14.773 -19.594 1 97.88 107 THR A C 1
ATOM 799 O O . THR A 1 107 ? -14.672 -13.664 -20.031 1 97.88 107 THR A O 1
ATOM 802 N N . PRO A 1 108 ? -15.43 -15.766 -20.375 1 97.06 108 PRO A N 1
ATOM 803 C CA . PRO A 1 108 ? -15.617 -15.492 -21.797 1 97.06 108 PRO A CA 1
ATOM 804 C C . PRO A 1 108 ? -16.594 -14.359 -22.062 1 97.06 108 PRO A C 1
ATOM 806 O O . PRO A 1 108 ? -16.375 -13.531 -22.953 1 97.06 108 PRO A O 1
ATOM 809 N N . SER A 1 109 ? -17.625 -14.32 -21.312 1 97.06 109 SER A N 1
ATOM 810 C CA . SER A 1 109 ? -18.625 -13.266 -21.484 1 97.06 109 SER A CA 1
ATOM 811 C C . SER A 1 109 ? -18.016 -11.891 -21.188 1 97.06 109 SER A C 1
ATOM 813 O O . SER A 1 109 ? -18.328 -10.914 -21.859 1 97.06 109 SER A O 1
ATOM 815 N N . TYR A 1 110 ? -17.203 -11.828 -20.219 1 97.44 110 TYR A N 1
ATOM 816 C CA . TYR A 1 110 ? -16.547 -10.578 -19.875 1 97.44 110 TYR A CA 1
ATOM 817 C C . TYR A 1 110 ? -15.656 -10.094 -21.016 1 97.44 110 TYR A C 1
ATOM 819 O O . TYR A 1 110 ? -15.68 -8.914 -21.359 1 97.44 110 TYR A O 1
ATOM 827 N N . ILE A 1 111 ? -14.844 -10.984 -21.578 1 97.44 111 ILE A N 1
ATOM 828 C CA . ILE A 1 111 ? -13.938 -10.633 -22.672 1 97.44 111 ILE A CA 1
ATOM 829 C C . ILE A 1 111 ? -14.75 -10.172 -23.891 1 97.44 111 ILE A C 1
ATOM 831 O O . ILE A 1 111 ? -14.383 -9.195 -24.547 1 97.44 111 ILE A O 1
ATOM 835 N N . SER A 1 112 ? -15.852 -10.875 -24.141 1 95.88 112 SER A N 1
ATOM 836 C CA . SER A 1 112 ? -16.719 -10.492 -25.266 1 95.88 112 SER A CA 1
ATOM 837 C C . SER A 1 112 ? -17.25 -9.078 -25.078 1 95.88 112 SER A C 1
ATOM 839 O O . SER A 1 112 ? -17.297 -8.297 -26.047 1 95.88 112 SER A O 1
ATOM 841 N N . ARG A 1 113 ? -17.656 -8.773 -23.938 1 95.25 113 ARG A N 1
ATOM 842 C CA . ARG A 1 113 ? -18.172 -7.438 -23.641 1 95.25 113 ARG A CA 1
ATOM 843 C C . ARG A 1 113 ? -17.062 -6.395 -23.781 1 95.25 113 ARG A C 1
ATOM 845 O O . ARG A 1 113 ? -17.297 -5.289 -24.266 1 95.25 113 ARG A O 1
ATOM 852 N N . LEU A 1 114 ? -15.898 -6.746 -23.297 1 95.69 114 LEU A N 1
ATOM 853 C CA . LEU A 1 114 ? -14.758 -5.844 -23.422 1 95.69 114 LEU A CA 1
ATOM 854 C C . LEU A 1 114 ? -14.453 -5.562 -24.891 1 95.69 114 LEU A C 1
ATOM 856 O O . LEU A 1 114 ? -14.125 -4.43 -25.25 1 95.69 114 LEU A O 1
ATOM 860 N N . GLN A 1 115 ? -14.484 -6.578 -25.719 1 95 115 GLN A N 1
ATOM 861 C CA . GLN A 1 115 ? -14.242 -6.43 -27.141 1 95 115 GLN A CA 1
ATOM 862 C C . GLN A 1 115 ? -15.289 -5.523 -27.797 1 95 115 GLN A C 1
ATOM 864 O O . GLN A 1 115 ? -14.961 -4.707 -28.656 1 95 115 GLN A O 1
ATOM 869 N N . GLN A 1 116 ? -16.5 -5.676 -27.391 1 94.31 116 GLN A N 1
ATOM 870 C CA . GLN A 1 116 ? -17.562 -4.836 -27.906 1 94.31 116 GLN A CA 1
ATOM 871 C C . GLN A 1 116 ? -17.359 -3.373 -27.531 1 94.31 116 GLN A C 1
ATOM 873 O O . GLN A 1 116 ? -17.531 -2.477 -28.359 1 94.31 116 GLN A O 1
ATOM 878 N N . LYS A 1 117 ? -16.969 -3.193 -26.25 1 93.75 117 LYS A N 1
ATOM 879 C CA . LYS A 1 117 ? -16.688 -1.84 -25.781 1 93.75 117 LYS A CA 1
ATOM 880 C C . LYS A 1 117 ? -15.523 -1.223 -26.562 1 93.75 117 LYS A C 1
ATOM 882 O O . LYS A 1 117 ? -15.57 -0.042 -26.922 1 93.75 117 LYS A O 1
ATOM 887 N N . ALA A 1 118 ? -14.508 -1.979 -26.797 1 92.56 118 ALA A N 1
ATOM 888 C CA . ALA A 1 118 ? -13.32 -1.498 -27.5 1 92.56 118 ALA A CA 1
ATOM 889 C C . ALA A 1 118 ? -13.633 -1.169 -28.953 1 92.56 118 ALA A C 1
ATOM 891 O O . ALA A 1 118 ? -13.016 -0.274 -29.547 1 92.56 118 ALA A O 1
ATOM 892 N N . ALA A 1 119 ? -14.547 -1.889 -29.562 1 89.38 119 ALA A N 1
ATOM 893 C CA . ALA A 1 119 ? -14.906 -1.71 -30.969 1 89.38 119 ALA A CA 1
ATOM 894 C C . ALA A 1 119 ? -15.836 -0.511 -31.141 1 89.38 119 ALA A C 1
ATOM 896 O O . ALA A 1 119 ? -15.953 0.033 -32.25 1 89.38 119 ALA A O 1
ATOM 897 N N . ALA A 1 120 ? -16.375 -0.154 -30.062 1 87.56 120 ALA A N 1
ATOM 898 C CA . ALA A 1 120 ? -17.328 0.958 -30.156 1 87.56 120 ALA A CA 1
ATOM 899 C C . ALA A 1 120 ? -16.594 2.281 -30.359 1 87.56 120 ALA A C 1
ATOM 901 O O . ALA A 1 120 ? -15.523 2.5 -29.797 1 87.56 120 ALA A O 1
ATOM 902 N N . ASP A 1 121 ? -17.031 3.168 -31.156 1 74.62 121 ASP A N 1
ATOM 903 C CA . ASP A 1 121 ? -16.406 4.441 -31.531 1 74.62 121 ASP A CA 1
ATOM 904 C C . ASP A 1 121 ? -16.156 5.297 -30.281 1 74.62 121 ASP A C 1
ATOM 906 O O . ASP A 1 121 ? -15.094 5.918 -30.172 1 74.62 121 ASP A O 1
ATOM 910 N N . SER A 1 122 ? -17.078 5.336 -29.359 1 79.81 122 SER A N 1
ATOM 911 C CA . SER A 1 122 ? -16.922 6.156 -28.172 1 79.81 122 SER A CA 1
ATOM 912 C C . SER A 1 122 ? -16.812 5.289 -26.922 1 79.81 122 SER A C 1
ATOM 914 O O . SER A 1 122 ? -17.297 5.68 -25.844 1 79.81 122 SER A O 1
ATOM 916 N N . GLY A 1 123 ? -16.156 4.23 -27.109 1 84 123 GLY A N 1
ATOM 917 C CA . GLY A 1 123 ? -16.047 3.34 -25.969 1 84 123 GLY A CA 1
ATOM 918 C C . GLY A 1 123 ? -14.992 3.764 -24.969 1 84 123 GLY A C 1
ATOM 919 O O . GLY A 1 123 ? -14.117 4.57 -25.297 1 84 123 GLY A O 1
ATOM 920 N N . PRO A 1 124 ? -15.086 3.283 -23.797 1 88.38 124 PRO A N 1
ATOM 921 C CA . PRO A 1 124 ? -14.078 3.625 -22.781 1 88.38 124 PRO A CA 1
ATOM 922 C C . PRO A 1 124 ? -12.68 3.145 -23.172 1 88.38 124 PRO A C 1
ATOM 924 O O . PRO A 1 124 ? -12.508 1.988 -23.562 1 88.38 124 PRO A O 1
ATOM 927 N N . PRO A 1 125 ? -11.656 3.936 -23.078 1 89.75 125 PRO A N 1
ATOM 928 C CA . PRO A 1 125 ? -10.305 3.592 -23.531 1 89.75 125 PRO A CA 1
ATOM 929 C C . PRO A 1 125 ? -9.719 2.404 -22.766 1 89.75 125 PRO A C 1
ATOM 931 O O . PRO A 1 125 ? -8.875 1.681 -23.297 1 89.75 125 PRO A O 1
ATOM 934 N N . GLU A 1 126 ? -10.164 2.24 -21.484 1 93.31 126 GLU A N 1
ATOM 935 C CA . GLU A 1 126 ? -9.562 1.177 -20.672 1 93.31 126 GLU A CA 1
ATOM 936 C C . GLU A 1 126 ? -9.852 -0.196 -21.281 1 93.31 126 GLU A C 1
ATOM 938 O O . GLU A 1 126 ? -9.102 -1.149 -21.047 1 93.31 126 GLU A O 1
ATOM 943 N N . ALA A 1 127 ? -10.938 -0.278 -22.094 1 95.62 127 ALA A N 1
ATOM 944 C CA . ALA A 1 127 ? -11.258 -1.567 -22.703 1 95.62 127 ALA A CA 1
ATOM 945 C C . ALA A 1 127 ? -10.148 -2.016 -23.656 1 95.62 127 ALA A C 1
ATOM 947 O O . ALA A 1 127 ? -9.688 -3.158 -23.578 1 95.62 127 ALA A O 1
ATOM 948 N N . SER A 1 128 ? -9.727 -1.15 -24.5 1 95.25 128 SER A N 1
ATOM 949 C CA . SER A 1 128 ? -8.672 -1.468 -25.453 1 95.25 128 SER A CA 1
ATOM 950 C C . SER A 1 128 ? -7.348 -1.729 -24.75 1 95.25 128 SER A C 1
ATOM 952 O O . SER A 1 128 ? -6.625 -2.664 -25.094 1 95.25 128 SER A O 1
ATOM 954 N N . VAL A 1 129 ? -7.035 -0.882 -23.766 1 97.25 129 VAL A N 1
ATOM 955 C CA . VAL A 1 129 ? -5.773 -1.018 -23.062 1 97.25 129 VAL A CA 1
ATOM 956 C C . VAL A 1 129 ? -5.762 -2.322 -22.266 1 97.25 129 VAL A C 1
ATOM 958 O O . VAL A 1 129 ? -4.738 -3.006 -22.188 1 97.25 129 VAL A O 1
ATOM 961 N N . LEU A 1 130 ? -6.879 -2.684 -21.672 1 98.06 130 LEU A N 1
ATOM 962 C CA . LEU A 1 130 ? -7 -3.918 -20.891 1 98.06 130 LEU A CA 1
ATOM 963 C C . LEU A 1 130 ? -6.812 -5.137 -21.797 1 98.06 130 LEU A C 1
ATOM 965 O O . LEU A 1 130 ? -6.133 -6.094 -21.422 1 98.06 130 LEU A O 1
ATOM 969 N N . LEU A 1 131 ? -7.449 -5.086 -22.984 1 97.56 131 LEU A N 1
ATOM 970 C CA . LEU A 1 131 ? -7.285 -6.191 -23.906 1 97.56 131 LEU A CA 1
ATOM 971 C C . LEU A 1 131 ? -5.828 -6.34 -24.328 1 97.56 131 LEU A C 1
ATOM 973 O O . LEU A 1 131 ? -5.312 -7.457 -24.438 1 97.56 131 LEU A O 1
ATOM 977 N N . ALA A 1 132 ? -5.18 -5.25 -24.578 1 96.5 132 ALA A N 1
ATOM 978 C CA . ALA A 1 132 ? -3.76 -5.281 -24.906 1 96.5 132 ALA A CA 1
ATOM 979 C C . ALA A 1 132 ? -2.93 -5.828 -23.75 1 96.5 132 ALA A C 1
ATOM 981 O O . ALA A 1 132 ? -2 -6.613 -23.969 1 96.5 132 ALA A O 1
ATOM 982 N N . ALA A 1 133 ? -3.215 -5.379 -22.516 1 98 133 ALA A N 1
ATOM 983 C CA . ALA A 1 133 ? -2.506 -5.859 -21.344 1 98 133 ALA A CA 1
ATOM 984 C C . ALA A 1 133 ? -2.715 -7.355 -21.141 1 98 133 ALA A C 1
ATOM 986 O O . ALA A 1 133 ? -1.788 -8.07 -20.75 1 98 133 ALA A O 1
ATOM 987 N N . LEU A 1 134 ? -3.941 -7.832 -21.375 1 97.81 134 LEU A N 1
ATOM 988 C CA . LEU A 1 134 ? -4.23 -9.258 -21.297 1 97.81 134 LEU A CA 1
ATOM 989 C C . LEU A 1 134 ? -3.365 -10.039 -22.297 1 97.81 134 LEU A C 1
ATOM 991 O O . LEU A 1 134 ? -2.764 -11.055 -21.938 1 97.81 134 LEU A O 1
ATOM 995 N N . CYS A 1 135 ? -3.332 -9.562 -23.484 1 94.62 135 CYS A N 1
ATOM 996 C CA . CYS A 1 135 ? -2.531 -10.227 -24.516 1 94.62 135 CYS A CA 1
ATOM 997 C C . CYS A 1 135 ? -1.054 -10.219 -24.141 1 94.62 135 CYS A C 1
ATOM 999 O O . CYS A 1 135 ? -0.353 -11.211 -24.328 1 94.62 135 CYS A O 1
ATOM 1001 N N . ALA A 1 136 ? -0.564 -9.078 -23.672 1 94.94 136 ALA A N 1
ATOM 1002 C CA . ALA A 1 136 ? 0.82 -9.016 -23.203 1 94.94 136 ALA A CA 1
ATOM 1003 C C . ALA A 1 136 ? 1.083 -10.062 -22.125 1 94.94 136 ALA A C 1
ATOM 1005 O O . ALA A 1 136 ? 2.105 -10.75 -22.156 1 94.94 136 ALA A O 1
ATOM 1006 N N . TYR A 1 137 ? 0.185 -10.195 -21.188 1 94.81 137 TYR A N 1
ATOM 1007 C CA . TYR A 1 137 ? 0.307 -11.156 -20.094 1 94.81 137 TYR A CA 1
ATOM 1008 C C . TYR A 1 137 ? 0.438 -12.578 -20.625 1 94.81 137 TYR A C 1
ATOM 1010 O O . TYR A 1 137 ? 1.333 -13.32 -20.219 1 94.81 137 TYR A O 1
ATOM 1018 N N . VAL A 1 138 ? -0.451 -12.922 -21.5 1 93.06 138 VAL A N 1
ATOM 1019 C CA . VAL A 1 138 ? -0.487 -14.281 -22.031 1 93.06 138 VAL A CA 1
ATOM 1020 C C . VAL A 1 138 ? 0.784 -14.555 -22.828 1 93.06 138 VAL A C 1
ATOM 1022 O O . VAL A 1 138 ? 1.403 -15.609 -22.672 1 93.06 138 VAL A O 1
ATOM 1025 N N . LEU A 1 139 ? 1.212 -13.648 -23.578 1 89.44 139 LEU A N 1
ATOM 1026 C CA . LEU A 1 139 ? 2.379 -13.828 -24.438 1 89.44 139 LEU A CA 1
ATOM 1027 C C . LEU A 1 139 ? 3.654 -13.93 -23.609 1 89.44 139 LEU A C 1
ATOM 1029 O O . LEU A 1 139 ? 4.609 -14.594 -24 1 89.44 139 LEU A O 1
ATOM 1033 N N . LEU A 1 140 ? 3.668 -13.328 -22.5 1 88.62 140 LEU A N 1
ATOM 1034 C CA . LEU A 1 140 ? 4.848 -13.336 -21.641 1 88.62 140 LEU A CA 1
ATOM 1035 C C . LEU A 1 140 ? 4.879 -14.586 -20.766 1 88.62 140 LEU A C 1
ATOM 1037 O O . LEU A 1 140 ? 5.953 -15.062 -20.406 1 88.62 140 LEU A O 1
ATOM 1041 N N . HIS A 1 141 ? 3.707 -15.141 -20.469 1 87.62 141 HIS A N 1
ATOM 1042 C CA . HIS A 1 141 ? 3.67 -16.172 -19.438 1 87.62 141 HIS A CA 1
ATOM 1043 C C . HIS A 1 141 ? 3.445 -17.547 -20.047 1 87.62 141 HIS A C 1
ATOM 1045 O O . HIS A 1 141 ? 3.77 -18.562 -19.422 1 87.62 141 HIS A O 1
ATOM 1051 N N . VAL A 1 142 ? 2.781 -17.594 -21.172 1 84.38 142 VAL A N 1
ATOM 1052 C CA . VAL A 1 142 ? 2.457 -18.875 -21.781 1 84.38 142 VAL A CA 1
ATOM 1053 C C . VAL A 1 142 ? 3.449 -19.172 -22.906 1 84.38 142 VAL A C 1
ATOM 1055 O O . VAL A 1 142 ? 3.621 -18.375 -23.828 1 84.38 142 VAL A O 1
ATOM 1058 N N . ASP A 1 143 ? 4.301 -20.219 -22.781 1 72.38 143 ASP A N 1
ATOM 1059 C CA . ASP A 1 143 ? 5.285 -20.609 -23.781 1 72.38 143 ASP A CA 1
ATOM 1060 C C . ASP A 1 143 ? 4.633 -21.391 -24.922 1 72.38 143 ASP A C 1
ATOM 1062 O O . ASP A 1 143 ? 4.297 -22.562 -24.75 1 72.38 143 ASP A O 1
ATOM 1066 N N . GLU A 1 144 ? 3.713 -20.828 -25.641 1 64.19 144 GLU A N 1
ATOM 1067 C CA . GLU A 1 144 ? 3.15 -21.625 -26.719 1 64.19 144 GLU A CA 1
ATOM 1068 C C . GLU A 1 144 ? 4.109 -21.719 -27.891 1 64.19 144 GLU A C 1
ATOM 1070 O O . GLU A 1 144 ? 4.816 -20.766 -28.203 1 64.19 144 GLU A O 1
ATOM 1075 N N . PRO A 1 145 ? 4.195 -22.906 -28.469 1 56.16 145 PRO A N 1
ATOM 1076 C CA . PRO A 1 145 ? 5.094 -23.172 -29.594 1 56.16 145 PRO A CA 1
ATOM 1077 C C . PRO A 1 145 ? 5.02 -22.094 -30.672 1 56.16 145 PRO A C 1
ATOM 1079 O O . PRO A 1 145 ? 3.973 -21.469 -30.859 1 56.16 145 PRO A O 1
ATOM 1082 N N . PRO A 1 146 ? 6.121 -21.562 -31.094 1 46.91 146 PRO A N 1
ATOM 1083 C CA . PRO A 1 146 ? 6.402 -20.469 -32 1 46.91 146 PRO A CA 1
ATOM 1084 C C . PRO A 1 146 ? 5.41 -20.406 -33.188 1 46.91 146 PRO A C 1
ATOM 1086 O O . PRO A 1 146 ? 5.508 -19.516 -34.031 1 46.91 146 PRO A O 1
ATOM 1089 N N . GLY A 1 147 ? 4.734 -21.25 -33.594 1 49.06 147 GLY A N 1
ATOM 1090 C CA . GLY A 1 147 ? 4.113 -21.094 -34.906 1 49.06 147 GLY A CA 1
ATOM 1091 C C . GLY A 1 147 ? 3.02 -20.047 -34.938 1 49.06 147 GLY A C 1
ATOM 1092 O O . GLY A 1 147 ? 2.602 -19.609 -36 1 49.06 147 GLY A O 1
ATOM 1093 N N . VAL A 1 148 ? 2.26 -19.906 -34.062 1 50.38 148 VAL A N 1
ATOM 1094 C CA . VAL A 1 148 ? 0.963 -19.266 -34.281 1 50.38 148 VAL A CA 1
ATOM 1095 C C . VAL A 1 148 ? 1.083 -17.766 -34.094 1 50.38 148 VAL A C 1
ATOM 1097 O O . VAL A 1 148 ? 0.458 -16.984 -34.812 1 50.38 148 VAL A O 1
ATOM 1100 N N . LEU A 1 149 ? 1.484 -17.328 -33.031 1 56.81 149 LEU A N 1
ATOM 1101 C CA . LEU A 1 149 ? 1.536 -15.898 -32.75 1 56.81 149 LEU A CA 1
ATOM 1102 C C . LEU A 1 149 ? 2.893 -15.32 -33.125 1 56.81 149 LEU A C 1
ATOM 1104 O O . LEU A 1 149 ? 3.893 -16.031 -33.188 1 56.81 149 LEU A O 1
ATOM 1108 N N . PRO A 1 150 ? 2.957 -14.242 -34 1 50.16 150 PRO A N 1
ATOM 1109 C CA . PRO A 1 150 ? 4.262 -13.688 -34.375 1 50.16 150 PRO A CA 1
ATOM 1110 C C . PRO A 1 150 ? 5.352 -13.992 -33.344 1 50.16 150 PRO A C 1
ATOM 1112 O O . PRO A 1 150 ? 5.141 -13.812 -32.125 1 50.16 150 PRO A O 1
ATOM 1115 N N . ARG A 1 151 ? 5.984 -15.125 -33.406 1 47.47 151 ARG A N 1
ATOM 1116 C CA . ARG A 1 151 ? 6.977 -15.812 -32.594 1 47.47 151 ARG A CA 1
ATOM 1117 C C . ARG A 1 151 ? 7.879 -14.82 -31.875 1 47.47 151 ARG A C 1
ATOM 1119 O O . ARG A 1 151 ? 8.672 -15.203 -31.016 1 47.47 151 ARG A O 1
ATOM 1126 N N . ARG A 1 152 ? 8.594 -13.844 -32.719 1 50.06 152 ARG A N 1
ATOM 1127 C CA . ARG A 1 152 ? 9.664 -13.117 -32.031 1 50.06 152 ARG A CA 1
ATOM 1128 C C . ARG A 1 152 ? 9.219 -12.648 -30.641 1 50.06 152 ARG A C 1
ATOM 1130 O O . ARG A 1 152 ? 8.766 -11.516 -30.484 1 50.06 152 ARG A O 1
ATOM 1137 N N . ASP A 1 153 ? 8.516 -13.594 -29.797 1 55 153 ASP A N 1
ATOM 1138 C CA . ASP A 1 153 ? 7.5 -13.742 -28.75 1 55 153 ASP A CA 1
ATOM 1139 C C . ASP A 1 153 ? 7.855 -12.93 -27.516 1 55 153 ASP A C 1
ATOM 1141 O O . ASP A 1 153 ? 7.055 -12.125 -27.047 1 55 153 ASP A O 1
ATOM 1145 N N . GLY A 1 154 ? 8.922 -13.266 -26.953 1 65.12 154 GLY A N 1
ATOM 1146 C CA . GLY A 1 154 ? 9.234 -12.547 -25.719 1 65.12 154 GLY A CA 1
ATOM 1147 C C . GLY A 1 154 ? 9.406 -11.055 -25.938 1 65.12 154 GLY A C 1
ATOM 1148 O O . GLY A 1 154 ? 8.953 -10.25 -25.109 1 65.12 154 GLY A O 1
ATOM 1149 N N . HIS A 1 155 ? 9.758 -10.789 -27.047 1 78.19 155 HIS A N 1
ATOM 1150 C CA . HIS A 1 155 ? 9.977 -9.383 -27.391 1 78.19 155 HIS A CA 1
ATOM 1151 C C . HIS A 1 155 ? 8.656 -8.68 -27.672 1 78.19 155 HIS A C 1
ATOM 1153 O O . HIS A 1 155 ? 8.453 -7.539 -27.25 1 78.19 155 HIS A O 1
ATOM 1159 N N . TYR A 1 156 ? 7.809 -9.438 -28.438 1 84.5 156 TYR A N 1
ATOM 1160 C CA . TYR A 1 156 ? 6.516 -8.836 -28.734 1 84.5 156 TYR A CA 1
ATOM 1161 C C . TYR A 1 156 ? 5.691 -8.664 -27.453 1 84.5 156 TYR A C 1
ATOM 1163 O O . TYR A 1 156 ? 5.016 -7.645 -27.281 1 84.5 156 TYR A O 1
ATOM 1171 N N . GLY A 1 157 ? 5.684 -9.688 -26.578 1 90.06 157 GLY A N 1
ATOM 1172 C CA . GLY A 1 157 ? 5.012 -9.57 -25.297 1 90.06 157 GLY A CA 1
ATOM 1173 C C . GLY A 1 157 ? 5.508 -8.398 -24.469 1 90.06 157 GLY A C 1
ATOM 1174 O O . GLY A 1 157 ? 4.711 -7.668 -23.875 1 90.06 157 GLY A O 1
ATOM 1175 N N . THR A 1 158 ? 6.797 -8.227 -24.469 1 90.75 158 THR A N 1
ATOM 1176 C CA . THR A 1 158 ? 7.406 -7.117 -23.75 1 90.75 158 THR A CA 1
ATOM 1177 C C . THR A 1 158 ? 6.992 -5.781 -24.375 1 90.75 158 THR A C 1
ATOM 1179 O O . THR A 1 158 ? 6.629 -4.848 -23.656 1 90.75 158 THR A O 1
ATOM 1182 N N . TRP A 1 159 ? 7.109 -5.777 -25.719 1 89.62 159 TRP A N 1
ATOM 1183 C CA . TRP A 1 159 ? 6.703 -4.57 -26.422 1 89.62 159 TRP A CA 1
ATOM 1184 C C . TRP A 1 159 ? 5.246 -4.227 -26.125 1 89.62 159 TRP A C 1
ATOM 1186 O O . TRP A 1 159 ? 4.91 -3.064 -25.891 1 89.62 159 TRP A O 1
ATOM 1196 N N . LEU A 1 160 ? 4.379 -5.164 -26.156 1 92.19 160 LEU A N 1
ATOM 1197 C CA . LEU A 1 160 ? 2.955 -4.957 -25.906 1 92.19 160 LEU A CA 1
ATOM 1198 C C . LEU A 1 160 ? 2.715 -4.484 -24.484 1 92.19 160 LEU A C 1
ATOM 1200 O O . LEU A 1 160 ? 1.856 -3.633 -24.234 1 92.19 160 LEU A O 1
ATOM 1204 N N . LEU A 1 161 ? 3.439 -5.023 -23.531 1 95.88 161 LEU A N 1
ATOM 1205 C CA . LEU A 1 161 ? 3.336 -4.582 -22.141 1 95.88 161 LEU A CA 1
ATOM 1206 C C . LEU A 1 161 ? 3.721 -3.111 -22.016 1 95.88 161 LEU A C 1
ATOM 1208 O O . LEU A 1 161 ? 3.02 -2.336 -21.359 1 95.88 161 LEU A O 1
ATOM 1212 N N . ASP A 1 162 ? 4.812 -2.779 -22.656 1 93.06 162 ASP A N 1
ATOM 1213 C CA . ASP A 1 162 ? 5.289 -1.402 -22.594 1 93.06 162 ASP A CA 1
ATOM 1214 C C . ASP A 1 162 ? 4.297 -0.445 -23.25 1 93.06 162 ASP A C 1
ATOM 1216 O O . ASP A 1 162 ? 4.043 0.646 -22.734 1 93.06 162 ASP A O 1
ATOM 1220 N N . THR A 1 163 ? 3.762 -0.893 -24.328 1 92.44 163 THR A N 1
ATOM 1221 C CA . THR A 1 163 ? 2.785 -0.086 -25.062 1 92.44 163 THR A CA 1
ATOM 1222 C C . THR A 1 163 ? 1.51 0.084 -24.234 1 92.44 163 THR A C 1
ATOM 1224 O O . THR A 1 163 ? 0.957 1.184 -24.156 1 92.44 163 THR A O 1
ATOM 1227 N N . ALA A 1 164 ? 1.026 -0.986 -23.641 1 95.94 164 ALA A N 1
ATOM 1228 C CA . ALA A 1 164 ? -0.159 -0.927 -22.797 1 95.94 164 ALA A CA 1
ATOM 1229 C C . ALA A 1 164 ? 0.079 -0.031 -21.578 1 95.94 164 ALA A C 1
ATOM 1231 O O . ALA A 1 164 ? -0.797 0.744 -21.188 1 95.94 164 ALA A O 1
ATOM 1232 N N . SER A 1 165 ? 1.254 -0.117 -20.984 1 95.44 165 SER A N 1
ATOM 1233 C CA . SER A 1 165 ? 1.608 0.716 -19.844 1 95.44 165 SER A CA 1
ATOM 1234 C C . SER A 1 165 ? 1.62 2.193 -20.203 1 95.44 165 SER A C 1
ATOM 1236 O O . SER A 1 165 ? 1.136 3.035 -19.453 1 95.44 165 SER A O 1
ATOM 1238 N N . ALA A 1 166 ? 2.189 2.463 -21.359 1 91.5 166 ALA A N 1
ATOM 1239 C CA . ALA A 1 166 ? 2.236 3.842 -21.828 1 91.5 166 ALA A CA 1
ATOM 1240 C C . ALA A 1 166 ? 0.833 4.375 -22.109 1 91.5 166 ALA A C 1
ATOM 1242 O O . ALA A 1 166 ? 0.52 5.52 -21.766 1 91.5 166 ALA A O 1
ATOM 1243 N N . ALA A 1 167 ? 0.017 3.592 -22.719 1 92.56 167 ALA A N 1
ATOM 1244 C CA . ALA A 1 167 ? -1.355 3.996 -23.016 1 92.56 167 ALA A CA 1
ATOM 1245 C C . ALA A 1 167 ? -2.148 4.219 -21.734 1 92.56 167 ALA A C 1
ATOM 1247 O O . ALA A 1 167 ? -2.984 5.125 -21.656 1 92.56 167 ALA A O 1
ATOM 1248 N N . TYR A 1 168 ? -1.908 3.357 -20.75 1 94.12 168 TYR A N 1
ATOM 1249 C CA . TYR A 1 168 ? -2.555 3.531 -19.453 1 94.12 168 TYR A CA 1
ATOM 1250 C C . TYR A 1 168 ? -2.215 4.891 -18.859 1 94.12 168 TYR A C 1
ATOM 1252 O O . TYR A 1 168 ? -3.104 5.617 -18.406 1 94.12 168 TYR A O 1
ATOM 1260 N N . ARG A 1 169 ? -0.991 5.266 -18.844 1 90.69 169 ARG A N 1
ATOM 1261 C CA . ARG A 1 169 ? -0.531 6.516 -18.25 1 90.69 169 ARG A CA 1
ATOM 1262 C C . ARG A 1 169 ? -1.104 7.719 -19 1 90.69 169 ARG A C 1
ATOM 1264 O O . ARG A 1 169 ? -1.377 8.758 -18.391 1 90.69 169 ARG A O 1
ATOM 1271 N N . ALA A 1 170 ? -1.337 7.469 -20.203 1 86.25 170 ALA A N 1
ATOM 1272 C CA . ALA A 1 170 ? -1.775 8.578 -21.031 1 86.25 170 ALA A CA 1
ATOM 1273 C C . ALA A 1 170 ? -3.289 8.758 -20.969 1 86.25 170 ALA A C 1
ATOM 1275 O O . ALA A 1 170 ? -3.791 9.883 -21 1 86.25 170 ALA A O 1
ATOM 1276 N N . SER A 1 171 ? -4.016 7.605 -20.75 1 88.06 171 SER A N 1
ATOM 1277 C CA . SER A 1 171 ? -5.434 7.75 -21.062 1 88.06 171 SER A CA 1
ATOM 1278 C C . SER A 1 171 ? -6.305 7.105 -20 1 88.06 171 SER A C 1
ATOM 1280 O O . SER A 1 171 ? -7.523 7.289 -19.984 1 88.06 171 SER A O 1
ATOM 1282 N N . CYS A 1 172 ? -5.754 6.402 -19.062 1 88.75 172 CYS A N 1
ATOM 1283 C CA . CYS A 1 172 ? -6.598 5.621 -18.172 1 88.75 172 CYS A CA 1
ATOM 1284 C C . CYS A 1 172 ? -6.355 6 -16.719 1 88.75 172 CYS A C 1
ATOM 1286 O O . CYS A 1 172 ? -7.023 5.488 -15.812 1 88.75 172 CYS A O 1
ATOM 1288 N N . TRP A 1 173 ? -5.48 6.918 -16.469 1 82.81 173 TRP A N 1
ATOM 1289 C CA . TRP A 1 173 ? -5.031 7.219 -15.117 1 82.81 173 TRP A CA 1
ATOM 1290 C C . TRP A 1 173 ? -6.156 7.84 -14.289 1 82.81 173 TRP A C 1
ATOM 1292 O O . TRP A 1 173 ? -6.191 7.695 -13.07 1 82.81 173 TRP A O 1
ATOM 1302 N N . HIS A 1 174 ? -7.109 8.484 -14.914 1 84.56 174 HIS A N 1
ATOM 1303 C CA . HIS A 1 174 ? -8.117 9.273 -14.219 1 84.56 174 HIS A CA 1
ATOM 1304 C C . HIS A 1 174 ? -9.43 8.508 -14.094 1 84.56 174 HIS A C 1
ATOM 1306 O O . HIS A 1 174 ? -10.398 9.008 -13.508 1 84.56 174 HIS A O 1
ATOM 1312 N N . LEU A 1 175 ? -9.422 7.293 -14.609 1 88.19 175 LEU A N 1
ATOM 1313 C CA . LEU A 1 175 ? -10.672 6.539 -14.648 1 88.19 175 LEU A CA 1
ATOM 1314 C C . LEU A 1 175 ? -11.094 6.105 -13.25 1 88.19 175 LEU A C 1
ATOM 1316 O O . LEU A 1 175 ? -10.242 5.828 -12.398 1 88.19 175 LEU A O 1
ATOM 1320 N N . PRO A 1 176 ? -12.344 6.105 -13.102 1 89 176 PRO A N 1
ATOM 1321 C CA . PRO A 1 176 ? -12.828 5.648 -11.797 1 89 176 PRO A CA 1
ATOM 1322 C C . PRO A 1 176 ? -12.508 4.176 -11.531 1 89 176 PRO A C 1
ATOM 1324 O O . PRO A 1 176 ? -12.484 3.369 -12.461 1 89 176 PRO A O 1
ATOM 1327 N N . PRO A 1 177 ? -12.391 3.867 -10.242 1 93.56 177 PRO A N 1
ATOM 1328 C CA . PRO A 1 177 ? -12.125 2.469 -9.898 1 93.56 177 PRO A CA 1
ATOM 1329 C C . PRO A 1 177 ? -13.25 1.531 -10.328 1 93.56 177 PRO A C 1
ATOM 1331 O O . PRO A 1 177 ? -14.43 1.837 -10.125 1 93.56 177 PRO A O 1
ATOM 1334 N N . SER A 1 178 ? -12.938 0.548 -10.961 1 94.25 178 SER A N 1
ATOM 1335 C CA . SER A 1 178 ? -13.844 -0.469 -11.477 1 94.25 178 SER A CA 1
ATOM 1336 C C . SER A 1 178 ? -13.133 -1.808 -11.648 1 94.25 178 SER A C 1
ATOM 1338 O O . SER A 1 178 ? -11.922 -1.901 -11.461 1 94.25 178 SER A O 1
ATOM 1340 N N . LEU A 1 179 ? -13.891 -2.811 -11.938 1 96.19 179 LEU A N 1
ATOM 1341 C CA . LEU A 1 179 ? -13.289 -4.105 -12.234 1 96.19 179 LEU A CA 1
ATOM 1342 C C . LEU A 1 179 ? -12.258 -3.986 -13.352 1 96.19 179 LEU A C 1
ATOM 1344 O O . LEU A 1 179 ? -11.156 -4.539 -13.258 1 96.19 179 LEU A O 1
ATOM 1348 N N . ASP A 1 180 ? -12.594 -3.223 -14.422 1 96.56 180 ASP A N 1
ATOM 1349 C CA . ASP A 1 180 ? -11.711 -3.072 -15.578 1 96.56 180 ASP A CA 1
ATOM 1350 C C . ASP A 1 180 ? -10.367 -2.473 -15.172 1 96.56 180 ASP A C 1
ATOM 1352 O O . ASP A 1 180 ? -9.312 -2.967 -15.578 1 96.56 180 ASP A O 1
ATOM 1356 N N . THR A 1 181 ? -10.43 -1.428 -14.359 1 96.56 181 THR A N 1
ATOM 1357 C CA . THR A 1 181 ? -9.188 -0.757 -13.977 1 96.56 181 THR A CA 1
ATOM 1358 C C . THR A 1 181 ? -8.383 -1.624 -13.016 1 96.56 181 THR A C 1
ATOM 1360 O O . THR A 1 181 ? -7.148 -1.599 -13.039 1 96.56 181 THR A O 1
ATOM 1363 N N . CYS A 1 182 ? -9.016 -2.402 -12.195 1 97.69 182 CYS A N 1
ATOM 1364 C CA . CYS A 1 182 ? -8.328 -3.342 -11.32 1 97.69 182 CYS A CA 1
ATOM 1365 C C . CYS A 1 182 ? -7.602 -4.41 -12.125 1 97.69 182 CYS A C 1
ATOM 1367 O O . CYS A 1 182 ? -6.422 -4.676 -11.891 1 97.69 182 CYS A O 1
ATOM 1369 N N . LEU A 1 183 ? -8.352 -4.945 -13.07 1 98.56 183 LEU A N 1
ATOM 1370 C CA . LEU A 1 183 ? -7.781 -5.996 -13.906 1 98.56 183 LEU A CA 1
ATOM 1371 C C . LEU A 1 183 ? -6.621 -5.461 -14.742 1 98.56 183 LEU A C 1
ATOM 1373 O O . LEU A 1 183 ? -5.598 -6.129 -14.891 1 98.56 183 LEU A O 1
ATOM 1377 N N . LEU A 1 184 ? -6.828 -4.309 -15.266 1 98.38 184 LEU A N 1
ATOM 1378 C CA . LEU A 1 184 ? -5.766 -3.672 -16.031 1 98.38 184 LEU A CA 1
ATOM 1379 C C . LEU A 1 184 ? -4.5 -3.52 -15.203 1 98.38 184 LEU A C 1
ATOM 1381 O O . LEU A 1 184 ? -3.414 -3.918 -15.633 1 98.38 184 LEU A O 1
ATOM 1385 N N . SER A 1 185 ? -4.613 -2.969 -14.016 1 98.31 185 SER A N 1
ATOM 1386 C CA . SER A 1 185 ? -3.465 -2.799 -13.125 1 98.31 185 SER A CA 1
ATOM 1387 C C . SER A 1 185 ? -2.844 -4.141 -12.766 1 98.31 185 SER A C 1
ATOM 1389 O O . SER A 1 185 ? -1.619 -4.262 -12.68 1 98.31 185 SER A O 1
ATOM 1391 N N . PHE A 1 186 ? -3.646 -5.16 -12.57 1 98.62 186 PHE A N 1
ATOM 1392 C CA . PHE A 1 186 ? -3.148 -6.488 -12.234 1 98.62 186 PHE A CA 1
ATOM 1393 C C . PHE A 1 186 ? -2.291 -7.043 -13.367 1 98.62 186 PHE A C 1
ATOM 1395 O O . PHE A 1 186 ? -1.21 -7.582 -13.125 1 98.62 186 PHE A O 1
ATOM 1402 N N . PHE A 1 187 ? -2.816 -6.934 -14.594 1 98.62 187 PHE A N 1
ATOM 1403 C CA . PHE A 1 187 ? -2.08 -7.492 -15.719 1 98.62 187 PHE A CA 1
ATOM 1404 C C . PHE A 1 187 ? -0.784 -6.727 -15.953 1 98.62 187 PHE A C 1
ATOM 1406 O O . PHE A 1 187 ? 0.232 -7.316 -16.328 1 98.62 187 PHE A O 1
ATOM 1413 N N . LEU A 1 188 ? -0.805 -5.449 -15.766 1 98.12 188 LEU A N 1
ATOM 1414 C CA . LEU A 1 188 ? 0.439 -4.691 -15.859 1 98.12 188 LEU A CA 1
ATOM 1415 C C . LEU A 1 188 ? 1.422 -5.133 -14.773 1 98.12 188 LEU A C 1
ATOM 1417 O O . LEU A 1 188 ? 2.605 -5.34 -15.055 1 98.12 188 LEU A O 1
ATOM 1421 N N . TYR A 1 189 ? 0.963 -5.305 -13.594 1 97.88 189 TYR A N 1
ATOM 1422 C CA . TYR A 1 189 ? 1.771 -5.82 -12.5 1 97.88 189 TYR A CA 1
ATOM 1423 C C . TYR A 1 189 ? 2.402 -7.16 -12.867 1 97.88 189 TYR A C 1
ATOM 1425 O O . TYR A 1 189 ? 3.613 -7.344 -12.719 1 97.88 189 TYR A O 1
ATOM 1433 N N . ALA A 1 190 ? 1.555 -8.055 -13.297 1 96.5 190 ALA A N 1
ATOM 1434 C CA . ALA A 1 190 ? 2.02 -9.406 -13.602 1 96.5 190 ALA A CA 1
ATOM 1435 C C . ALA A 1 190 ? 3.072 -9.383 -14.703 1 96.5 190 ALA A C 1
ATOM 1437 O O . ALA A 1 190 ? 4.051 -10.133 -14.656 1 96.5 190 ALA A O 1
ATOM 1438 N N . GLY A 1 191 ? 2.805 -8.547 -15.719 1 94.81 191 GLY A N 1
ATOM 1439 C CA . GLY A 1 191 ? 3.791 -8.406 -16.781 1 94.81 191 GLY A CA 1
ATOM 1440 C C . GLY A 1 191 ? 5.117 -7.855 -16.281 1 94.81 191 GLY A C 1
ATOM 1441 O O . GLY A 1 191 ? 6.18 -8.359 -16.656 1 94.81 191 GLY A O 1
ATOM 1442 N N . GLN A 1 192 ? 5.078 -6.844 -15.438 1 94.69 192 GLN A N 1
ATOM 1443 C CA . GLN A 1 192 ? 6.305 -6.273 -14.891 1 94.69 192 GLN A CA 1
ATOM 1444 C C . GLN A 1 192 ? 7.055 -7.293 -14.039 1 94.69 192 GLN A C 1
ATOM 1446 O O . GLN A 1 192 ? 8.289 -7.34 -14.062 1 94.69 192 GLN A O 1
ATOM 1451 N N . THR A 1 193 ? 6.32 -8.07 -13.305 1 93 193 THR A N 1
ATOM 1452 C CA . THR A 1 193 ? 6.91 -9.117 -12.477 1 93 193 THR A CA 1
ATOM 1453 C C . THR A 1 193 ? 7.66 -10.125 -13.344 1 93 193 THR A C 1
ATOM 1455 O O . THR A 1 193 ? 8.781 -10.516 -13.016 1 93 193 THR A O 1
ATOM 1458 N N . ARG A 1 194 ? 7.004 -10.539 -14.438 1 89 194 ARG A N 1
ATOM 1459 C CA . ARG A 1 194 ? 7.613 -11.508 -15.344 1 89 194 ARG A CA 1
ATOM 1460 C C . ARG A 1 194 ? 8.938 -10.984 -15.891 1 89 194 ARG A C 1
ATOM 1462 O O . ARG A 1 194 ? 9.867 -11.766 -16.125 1 89 194 ARG A O 1
ATOM 1469 N N . LEU A 1 195 ? 9.031 -9.742 -16.094 1 87.06 195 LEU A N 1
ATOM 1470 C CA . LEU A 1 195 ? 10.227 -9.133 -16.672 1 87.06 195 LEU A CA 1
ATOM 1471 C C . LEU A 1 195 ? 11.203 -8.695 -15.594 1 87.06 195 LEU A C 1
ATOM 1473 O O . LEU A 1 195 ? 12.195 -8.031 -15.883 1 87.06 195 LEU A O 1
ATOM 1477 N N . SER A 1 196 ? 10.922 -8.977 -14.359 1 85.44 196 SER A N 1
ATOM 1478 C CA . SER A 1 196 ? 11.766 -8.695 -13.195 1 85.44 196 SER A CA 1
ATOM 1479 C C . SER A 1 196 ? 12.031 -7.203 -13.055 1 85.44 196 SER A C 1
ATOM 1481 O O . SER A 1 196 ? 13.148 -6.793 -12.727 1 85.44 196 SER A O 1
ATOM 1483 N N . ARG A 1 197 ? 11.039 -6.43 -13.469 1 90.31 197 ARG A N 1
ATOM 1484 C CA . ARG A 1 197 ? 11.086 -4.988 -13.227 1 90.31 197 ARG A CA 1
ATOM 1485 C C . ARG A 1 197 ? 10.508 -4.648 -11.859 1 90.31 197 ARG A C 1
ATOM 1487 O O . ARG A 1 197 ? 9.344 -4.262 -11.75 1 90.31 197 ARG A O 1
ATOM 1494 N N . HIS A 1 198 ? 11.273 -4.641 -10.844 1 87.5 198 HIS A N 1
ATOM 1495 C CA . HIS A 1 198 ? 10.898 -4.73 -9.438 1 87.5 198 HIS A CA 1
ATOM 1496 C C . HIS A 1 198 ? 10.172 -3.467 -8.984 1 87.5 198 HIS A C 1
ATOM 1498 O O . HIS A 1 198 ? 9.164 -3.543 -8.273 1 87.5 198 HIS A O 1
ATOM 1504 N N . THR A 1 199 ? 10.719 -2.277 -9.359 1 91.94 199 THR A N 1
ATOM 1505 C CA . THR A 1 199 ? 10.094 -1.028 -8.945 1 91.94 199 THR A CA 1
ATOM 1506 C C . THR A 1 199 ? 8.672 -0.929 -9.492 1 91.94 199 THR A C 1
ATOM 1508 O O . THR A 1 199 ? 7.727 -0.672 -8.742 1 91.94 199 THR A O 1
ATOM 1511 N N . GLN A 1 200 ? 8.57 -1.206 -10.805 1 94.81 200 GLN A N 1
ATOM 1512 C CA . GLN A 1 200 ? 7.262 -1.129 -11.438 1 94.81 200 GLN A CA 1
ATOM 1513 C C . GLN A 1 200 ? 6.32 -2.201 -10.891 1 94.81 200 GLN A C 1
ATOM 1515 O O . GLN A 1 200 ? 5.117 -1.972 -10.766 1 94.81 200 GLN A O 1
ATOM 1520 N N . THR A 1 201 ? 6.879 -3.348 -10.602 1 95.75 201 THR A N 1
ATOM 1521 C CA . THR A 1 201 ? 6.086 -4.426 -10.016 1 95.75 201 THR A CA 1
ATOM 1522 C C . THR A 1 201 ? 5.422 -3.965 -8.719 1 95.75 201 THR A C 1
ATOM 1524 O O . THR A 1 201 ? 4.207 -4.102 -8.555 1 95.75 201 THR A O 1
ATOM 1527 N N . LEU A 1 202 ? 6.223 -3.377 -7.828 1 96.94 202 LEU A N 1
ATOM 1528 C CA . LEU A 1 202 ? 5.676 -2.947 -6.547 1 96.94 202 LEU A CA 1
ATOM 1529 C C . LEU A 1 202 ? 4.656 -1.829 -6.738 1 96.94 202 LEU A C 1
ATOM 1531 O O . LEU A 1 202 ? 3.602 -1.827 -6.098 1 96.94 202 LEU A O 1
ATOM 1535 N N . LEU A 1 203 ? 4.938 -0.886 -7.613 1 97.19 203 LEU A N 1
ATOM 1536 C CA . LEU A 1 203 ? 4.047 0.249 -7.828 1 97.19 203 LEU A CA 1
ATOM 1537 C C . LEU A 1 203 ? 2.709 -0.212 -8.406 1 97.19 203 LEU A C 1
ATOM 1539 O O . LEU A 1 203 ? 1.649 0.216 -7.941 1 97.19 203 LEU A O 1
ATOM 1543 N N . PHE A 1 204 ? 2.717 -1.13 -9.375 1 97.62 204 PHE A N 1
ATOM 1544 C CA . PHE A 1 204 ? 1.466 -1.599 -9.961 1 97.62 204 PHE A CA 1
ATOM 1545 C C . PHE A 1 204 ? 0.729 -2.521 -8.992 1 97.62 204 PHE A C 1
ATOM 1547 O O . PHE A 1 204 ? -0.503 -2.561 -8.984 1 97.62 204 PHE A O 1
ATOM 1554 N N . LEU A 1 205 ? 1.466 -3.268 -8.211 1 98.31 205 LEU A N 1
ATOM 1555 C CA . LEU A 1 205 ? 0.811 -4.086 -7.195 1 98.31 205 LEU A CA 1
ATOM 1556 C C . LEU A 1 205 ? 0.053 -3.217 -6.199 1 98.31 205 LEU A C 1
ATOM 1558 O O . LEU A 1 205 ? -1.111 -3.484 -5.895 1 98.31 205 LEU A O 1
ATOM 1562 N N . ARG A 1 206 ? 0.71 -2.133 -5.719 1 98.25 206 ARG A N 1
ATOM 1563 C CA . ARG A 1 206 ? 0.062 -1.191 -4.812 1 98.25 206 ARG A CA 1
ATOM 1564 C C . ARG A 1 206 ? -1.14 -0.529 -5.477 1 98.25 206 ARG A C 1
ATOM 1566 O O . ARG A 1 206 ? -2.17 -0.311 -4.836 1 98.25 206 ARG A O 1
ATOM 1573 N N . GLN A 1 207 ? -0.968 -0.242 -6.707 1 97.75 207 GLN A N 1
ATOM 1574 C CA . GLN A 1 207 ? -2.068 0.358 -7.453 1 97.75 207 GLN A CA 1
ATOM 1575 C C . GLN A 1 207 ? -3.242 -0.61 -7.578 1 97.75 207 GLN A C 1
ATOM 1577 O O . GLN A 1 207 ? -4.395 -0.224 -7.379 1 97.75 207 GLN A O 1
ATOM 1582 N N . ALA A 1 208 ? -2.971 -1.831 -7.906 1 98.38 208 ALA A N 1
ATOM 1583 C CA . ALA A 1 208 ? -4.027 -2.822 -8.102 1 98.38 208 ALA A CA 1
ATOM 1584 C C . ALA A 1 208 ? -4.809 -3.053 -6.812 1 98.38 208 ALA A C 1
ATOM 1586 O O . ALA A 1 208 ? -6.039 -3.096 -6.824 1 98.38 208 ALA A O 1
ATOM 1587 N N . THR A 1 209 ? -4.113 -3.197 -5.719 1 98.31 209 THR A N 1
ATOM 1588 C CA . THR A 1 209 ? -4.785 -3.436 -4.445 1 98.31 209 THR A CA 1
ATOM 1589 C C . THR A 1 209 ? -5.559 -2.197 -4.004 1 98.31 209 THR A C 1
ATOM 1591 O O . THR A 1 209 ? -6.66 -2.309 -3.457 1 98.31 209 THR A O 1
ATOM 1594 N N . ALA A 1 210 ? -4.98 -0.996 -4.215 1 97.62 210 ALA A N 1
ATOM 1595 C CA . ALA A 1 210 ? -5.688 0.236 -3.877 1 97.62 210 ALA A CA 1
ATOM 1596 C C . ALA A 1 210 ? -6.961 0.382 -4.707 1 97.62 210 ALA A C 1
ATOM 1598 O O . ALA A 1 210 ? -8.016 0.755 -4.18 1 97.62 210 ALA A O 1
ATOM 1599 N N . LEU A 1 211 ? -6.844 0.108 -6.016 1 97.25 211 LEU A N 1
ATOM 1600 C CA . LEU A 1 211 ? -8 0.205 -6.895 1 97.25 211 LEU A CA 1
ATOM 1601 C C . LEU A 1 211 ? -9.094 -0.776 -6.473 1 97.25 211 LEU A C 1
ATOM 1603 O O . LEU A 1 211 ? -10.281 -0.452 -6.523 1 97.25 211 LEU A O 1
ATOM 1607 N N . TRP A 1 212 ? -8.711 -1.966 -6.086 1 97.31 212 TRP A N 1
ATOM 1608 C CA . TRP A 1 212 ? -9.703 -2.932 -5.625 1 97.31 212 TRP A CA 1
ATOM 1609 C C . TRP A 1 212 ? -10.43 -2.416 -4.387 1 97.31 212 TRP A C 1
ATOM 1611 O O . TRP A 1 212 ? -11.656 -2.514 -4.293 1 97.31 212 TRP A O 1
ATOM 1621 N N . ASP A 1 213 ? -9.656 -1.873 -3.457 1 94.62 213 ASP A N 1
ATOM 1622 C CA . ASP A 1 213 ? -10.227 -1.333 -2.227 1 94.62 213 ASP A CA 1
ATOM 1623 C C . ASP A 1 213 ? -11.242 -0.236 -2.525 1 94.62 213 ASP A C 1
ATOM 1625 O O . ASP A 1 213 ? -12.242 -0.1 -1.817 1 94.62 213 ASP A O 1
ATOM 1629 N N . LEU A 1 214 ? -10.945 0.511 -3.518 1 92.94 214 LEU A N 1
ATOM 1630 C CA . LEU A 1 214 ? -11.836 1.598 -3.904 1 92.94 214 LEU A CA 1
ATOM 1631 C C . LEU A 1 214 ? -13.047 1.063 -4.664 1 92.94 214 LEU A C 1
ATOM 1633 O O . LEU A 1 214 ? -14.156 1.57 -4.504 1 92.94 214 LEU A O 1
ATOM 1637 N N . ALA A 1 215 ? -12.852 0.02 -5.469 1 93.19 215 ALA A N 1
ATOM 1638 C CA . ALA A 1 215 ? -13.906 -0.523 -6.324 1 93.19 215 ALA A CA 1
ATOM 1639 C C . ALA A 1 215 ? -14.914 -1.323 -5.504 1 93.19 215 ALA A C 1
ATOM 1641 O O . ALA A 1 215 ? -16.094 -1.383 -5.855 1 93.19 215 ALA A O 1
ATOM 1642 N N . LYS A 1 216 ? -14.484 -1.965 -4.445 1 87.06 216 LYS A N 1
ATOM 1643 C CA . LYS A 1 216 ? -15.367 -2.816 -3.652 1 87.06 216 LYS A CA 1
ATOM 1644 C C . LYS A 1 216 ? -16.531 -2.016 -3.066 1 87.06 216 LYS A C 1
ATOM 1646 O O . LYS A 1 216 ? -17.609 -2.555 -2.854 1 87.06 216 LYS A O 1
ATOM 1651 N N . ASP A 1 217 ? -16.234 -0.789 -2.793 1 77.19 217 ASP A N 1
ATOM 1652 C CA . ASP A 1 217 ? -17.25 0.09 -2.215 1 77.19 217 ASP A CA 1
ATOM 1653 C C . ASP A 1 217 ? -18.297 0.491 -3.258 1 77.19 217 ASP A C 1
ATOM 1655 O O . ASP A 1 217 ? -19.375 0.963 -2.91 1 77.19 217 ASP A O 1
ATOM 1659 N N . ARG A 1 218 ? -17.953 0.249 -4.477 1 74.06 218 ARG A N 1
ATOM 1660 C CA . ARG A 1 218 ? -18.828 0.654 -5.57 1 74.06 218 ARG A CA 1
ATOM 1661 C C . ARG A 1 218 ? -19.547 -0.55 -6.176 1 74.06 218 ARG A C 1
ATOM 1663 O O . ARG A 1 218 ? -20.219 -0.427 -7.195 1 74.06 218 ARG A O 1
ATOM 1670 N N . ARG A 1 219 ? -19.469 -1.614 -5.473 1 75 219 ARG A N 1
ATOM 1671 C CA . ARG A 1 219 ? -20.078 -2.84 -5.977 1 75 219 ARG A CA 1
ATOM 1672 C C . ARG A 1 219 ? -21.609 -2.727 -5.992 1 75 219 ARG A C 1
ATOM 1674 O O . ARG A 1 219 ? -22.203 -2.168 -5.066 1 75 219 ARG A O 1
ATOM 1681 N N . PRO A 1 220 ? -22.109 -3.203 -7.09 1 69.5 220 PRO A N 1
ATOM 1682 C CA . PRO A 1 220 ? -23.578 -3.223 -7.125 1 69.5 220 PRO A CA 1
ATOM 1683 C C . PRO A 1 220 ? -24.188 -4.062 -6.004 1 69.5 220 PRO A C 1
ATOM 1685 O O . PRO A 1 220 ? -23.656 -5.133 -5.676 1 69.5 220 PRO A O 1
ATOM 1688 N N . PRO A 1 221 ? -25.203 -3.477 -5.438 1 70.25 221 PRO A N 1
ATOM 1689 C CA . PRO A 1 221 ? -25.812 -4.242 -4.352 1 70.25 221 PRO A CA 1
ATOM 1690 C C . PRO A 1 221 ? -26.453 -5.539 -4.832 1 70.25 221 PRO A C 1
ATOM 1692 O O . PRO A 1 221 ? -27.016 -5.59 -5.934 1 70.25 221 PRO A O 1
ATOM 1695 N N . ALA A 1 222 ? -26.203 -6.504 -4.09 1 73.25 222 ALA A N 1
ATOM 1696 C CA . ALA A 1 222 ? -26.781 -7.805 -4.414 1 73.25 222 ALA A CA 1
ATOM 1697 C C . ALA A 1 222 ? -28.266 -7.844 -4.078 1 73.25 222 ALA A C 1
ATOM 1699 O O . ALA A 1 222 ? -28.703 -7.246 -3.09 1 73.25 222 ALA A O 1
ATOM 1700 N N . GLY A 1 223 ? -28.969 -8.539 -4.898 1 68.19 223 GLY A N 1
ATOM 1701 C CA . GLY A 1 223 ? -30.359 -8.859 -4.582 1 68.19 223 GLY A CA 1
ATOM 1702 C C . GLY A 1 223 ? -31.312 -7.727 -4.883 1 68.19 223 GLY A C 1
ATOM 1703 O O . GLY A 1 223 ? -32.469 -7.746 -4.434 1 68.19 223 GLY A O 1
ATOM 1704 N N . THR A 1 224 ? -30.812 -6.734 -5.457 1 70.5 224 THR A N 1
ATOM 1705 C CA . THR A 1 224 ? -31.703 -5.648 -5.82 1 70.5 224 THR A CA 1
ATOM 1706 C C . THR A 1 224 ? -32.094 -5.742 -7.293 1 70.5 224 THR A C 1
ATOM 1708 O O . THR A 1 224 ? -31.672 -6.656 -8 1 70.5 224 THR A O 1
ATOM 1711 N N . ASP A 1 225 ? -32.969 -4.988 -7.723 1 69.75 225 ASP A N 1
ATOM 1712 C CA . ASP A 1 225 ? -33.438 -4.957 -9.094 1 69.75 225 ASP A CA 1
ATOM 1713 C C . ASP A 1 225 ? -32.312 -4.711 -10.086 1 69.75 225 ASP A C 1
ATOM 1715 O O . ASP A 1 225 ? -32.438 -5.062 -11.266 1 69.75 225 ASP A O 1
ATOM 1719 N N . THR A 1 226 ? -31.344 -4.301 -9.609 1 71.62 226 THR A N 1
ATOM 1720 C CA . THR A 1 226 ? -30.203 -3.998 -10.477 1 71.62 226 THR A CA 1
ATOM 1721 C C . THR A 1 226 ? -29.219 -5.164 -10.516 1 71.62 226 THR A C 1
ATOM 1723 O O . THR A 1 226 ? -28.172 -5.07 -11.141 1 71.62 226 THR A O 1
ATOM 1726 N N . ASP A 1 227 ? -29.688 -6.207 -9.898 1 79.06 227 ASP A N 1
ATOM 1727 C CA . ASP A 1 227 ? -28.797 -7.371 -9.844 1 79.06 227 ASP A CA 1
ATOM 1728 C C . ASP A 1 227 ? -28.906 -8.203 -11.117 1 79.06 227 ASP A C 1
ATOM 1730 O O . ASP A 1 227 ? -29.375 -9.344 -11.094 1 79.06 227 ASP A O 1
ATOM 1734 N N . THR A 1 228 ? -28.438 -7.664 -12.25 1 87.69 228 THR A N 1
ATOM 1735 C CA . THR A 1 228 ? -28.406 -8.297 -13.562 1 87.69 228 THR A CA 1
ATOM 1736 C C . THR A 1 228 ? -27.328 -9.383 -13.625 1 87.69 228 THR A C 1
ATOM 1738 O O . THR A 1 228 ? -26.531 -9.508 -12.695 1 87.69 228 THR A O 1
ATOM 1741 N N . ASP A 1 229 ? -27.375 -10.18 -14.648 1 89.88 229 ASP A N 1
ATOM 1742 C CA . ASP A 1 229 ? -26.359 -11.203 -14.859 1 89.88 229 ASP A CA 1
ATOM 1743 C C . ASP A 1 229 ? -24.969 -10.586 -14.984 1 89.88 229 ASP A C 1
ATOM 1745 O O . ASP A 1 229 ? -23.984 -11.141 -14.477 1 89.88 229 ASP A O 1
ATOM 1749 N N . THR A 1 230 ? -24.984 -9.492 -15.586 1 90.38 230 THR A N 1
ATOM 1750 C CA . THR A 1 230 ? -23.719 -8.789 -15.758 1 90.38 230 THR A CA 1
ATOM 1751 C C . THR A 1 230 ? -23.188 -8.297 -14.414 1 90.38 230 THR A C 1
ATOM 1753 O O . THR A 1 230 ? -21.984 -8.398 -14.141 1 90.38 230 THR A O 1
ATOM 1756 N N . ALA A 1 231 ? -24.094 -7.793 -13.586 1 90.94 231 ALA A N 1
ATOM 1757 C CA . ALA A 1 231 ? -23.703 -7.309 -12.266 1 90.94 231 ALA A CA 1
ATOM 1758 C C . ALA A 1 231 ? -23.203 -8.453 -11.383 1 90.94 231 ALA A C 1
ATOM 1760 O O . ALA A 1 231 ? -22.234 -8.289 -10.633 1 90.94 231 ALA A O 1
ATOM 1761 N N . ARG A 1 232 ? -23.844 -9.578 -11.523 1 91.94 232 ARG A N 1
ATOM 1762 C CA . ARG A 1 232 ? -23.438 -10.75 -10.758 1 91.94 232 ARG A CA 1
ATOM 1763 C C . ARG A 1 232 ? -22.062 -11.25 -11.203 1 91.94 232 ARG A C 1
ATOM 1765 O O . ARG A 1 232 ? -21.25 -11.641 -10.367 1 91.94 232 ARG A O 1
ATOM 1772 N N . GLU A 1 233 ? -21.859 -11.266 -12.461 1 94.12 233 GLU A N 1
ATOM 1773 C CA . GLU A 1 233 ? -20.562 -11.664 -13 1 94.12 233 GLU A CA 1
ATOM 1774 C C . GLU A 1 233 ? -19.453 -10.742 -12.508 1 94.12 233 GLU A C 1
ATOM 1776 O O . GLU A 1 233 ? -18.391 -11.203 -12.102 1 94.12 233 GLU A O 1
ATOM 1781 N N . GLN A 1 234 ? -19.75 -9.484 -12.531 1 93.06 234 GLN A N 1
ATOM 1782 C CA . GLN A 1 234 ? -18.766 -8.5 -12.094 1 93.06 234 GLN A CA 1
ATOM 1783 C C . GLN A 1 234 ? -18.438 -8.688 -10.617 1 93.06 234 GLN A C 1
ATOM 1785 O O . GLN A 1 234 ? -17.266 -8.602 -10.227 1 93.06 234 GLN A O 1
ATOM 1790 N N . ARG A 1 235 ? -19.422 -8.953 -9.828 1 93.38 235 ARG A N 1
ATOM 1791 C CA . ARG A 1 235 ? -19.203 -9.188 -8.406 1 93.38 235 ARG A CA 1
ATOM 1792 C C . ARG A 1 235 ? -18.344 -10.43 -8.18 1 93.38 235 ARG A C 1
ATOM 1794 O O . ARG A 1 235 ? -17.438 -10.422 -7.355 1 93.38 235 ARG A O 1
ATOM 1801 N N . THR A 1 236 ? -18.625 -11.445 -8.922 1 94.19 236 THR A N 1
ATOM 1802 C CA . THR A 1 236 ? -17.875 -12.688 -8.805 1 94.19 236 THR A CA 1
ATOM 1803 C C . THR A 1 236 ? -16.406 -12.469 -9.18 1 94.19 236 THR A C 1
ATOM 1805 O O . THR A 1 236 ? -15.508 -12.961 -8.492 1 94.19 236 THR A O 1
ATOM 1808 N N . LEU A 1 237 ? -16.234 -11.75 -10.258 1 96.38 237 LEU A N 1
ATOM 1809 C CA . LEU A 1 237 ? -14.867 -11.516 -10.727 1 96.38 237 LEU A CA 1
ATOM 1810 C C . LEU A 1 237 ? -14.109 -10.625 -9.75 1 96.38 237 LEU A C 1
ATOM 1812 O O . LEU A 1 237 ? -12.914 -10.82 -9.523 1 96.38 237 LEU A O 1
ATOM 1816 N N . LEU A 1 238 ? -14.773 -9.633 -9.156 1 96.5 238 LEU A N 1
ATOM 1817 C CA . LEU A 1 238 ? -14.141 -8.789 -8.148 1 96.5 238 LEU A CA 1
ATOM 1818 C C . LEU A 1 238 ? -13.758 -9.617 -6.918 1 96.5 238 LEU A C 1
ATOM 1820 O O . LEU A 1 238 ? -12.688 -9.414 -6.34 1 96.5 238 LEU A O 1
ATOM 1824 N N . ASP A 1 239 ? -14.617 -10.539 -6.562 1 96.31 239 ASP A N 1
ATOM 1825 C CA . ASP A 1 239 ? -14.352 -11.398 -5.414 1 96.31 239 ASP A CA 1
ATOM 1826 C C . ASP A 1 239 ? -13.148 -12.297 -5.664 1 96.31 239 ASP A C 1
ATOM 1828 O O . ASP A 1 239 ? -12.273 -12.438 -4.801 1 96.31 239 ASP A O 1
ATOM 1832 N N . ARG A 1 240 ? -13.141 -12.875 -6.801 1 97.94 240 ARG A N 1
ATOM 1833 C CA . ARG A 1 240 ? -12.016 -13.734 -7.16 1 97.94 240 ARG A CA 1
ATOM 1834 C C . ARG A 1 240 ? -10.719 -12.93 -7.227 1 97.94 240 ARG A C 1
ATOM 1836 O O . ARG A 1 240 ? -9.672 -13.391 -6.766 1 97.94 240 ARG A O 1
ATOM 1843 N N . LEU A 1 241 ? -10.828 -11.75 -7.828 1 98.25 241 LEU A N 1
ATOM 1844 C CA . LEU A 1 241 ? -9.656 -10.898 -7.965 1 98.25 241 LEU A CA 1
ATOM 1845 C C . LEU A 1 241 ? -9.102 -10.516 -6.598 1 98.25 241 LEU A C 1
ATOM 1847 O O . LEU A 1 241 ? -7.883 -10.391 -6.426 1 98.25 241 LEU A O 1
ATOM 1851 N N . PHE A 1 242 ? -9.984 -10.344 -5.559 1 98.25 242 PHE A N 1
ATOM 1852 C CA . PHE A 1 242 ? -9.523 -10.07 -4.203 1 98.25 242 PHE A CA 1
ATOM 1853 C C . PHE A 1 242 ? -8.531 -11.133 -3.746 1 98.25 242 PHE A C 1
ATOM 1855 O O . PHE A 1 242 ? -7.445 -10.812 -3.26 1 98.25 242 PHE A O 1
ATOM 1862 N N . TRP A 1 243 ? -8.836 -12.312 -3.938 1 98.56 243 TRP A N 1
ATOM 1863 C CA . TRP A 1 243 ? -8.031 -13.414 -3.416 1 98.56 243 TRP A CA 1
ATOM 1864 C C . TRP A 1 243 ? -6.754 -13.586 -4.23 1 98.56 243 TRP A C 1
ATOM 1866 O O . TRP A 1 243 ? -5.703 -13.93 -3.68 1 98.56 243 TRP A O 1
ATOM 1876 N N . VAL A 1 244 ? -6.871 -13.375 -5.523 1 98.5 244 VAL A N 1
ATOM 1877 C CA . VAL A 1 244 ? -5.68 -13.445 -6.363 1 98.5 244 VAL A CA 1
ATOM 1878 C C . VAL A 1 244 ? -4.703 -12.344 -5.973 1 98.5 244 VAL A C 1
ATOM 1880 O O . VAL A 1 244 ? -3.498 -12.578 -5.852 1 98.5 244 VAL A O 1
ATOM 1883 N N . LEU A 1 245 ? -5.227 -11.117 -5.77 1 98.69 245 LEU A N 1
ATOM 1884 C CA . LEU A 1 245 ? -4.395 -10 -5.352 1 98.69 245 LEU A CA 1
ATOM 1885 C C . LEU A 1 245 ? -3.797 -10.242 -3.971 1 98.69 245 LEU A C 1
ATOM 1887 O O . LEU A 1 245 ? -2.633 -9.922 -3.725 1 98.69 245 LEU A O 1
ATOM 1891 N N . LEU A 1 246 ? -4.598 -10.781 -3.1 1 98.44 246 LEU A N 1
ATOM 1892 C CA . LEU A 1 246 ? -4.125 -11.086 -1.755 1 98.44 246 LEU A CA 1
ATOM 1893 C C . LEU A 1 246 ? -2.941 -12.047 -1.801 1 98.44 246 LEU A C 1
ATOM 1895 O O . LEU A 1 246 ? -1.915 -11.805 -1.158 1 98.44 246 LEU A O 1
ATOM 1899 N N . ALA A 1 247 ? -3.09 -13.094 -2.547 1 98 247 ALA A N 1
ATOM 1900 C CA . ALA A 1 247 ? -2.016 -14.07 -2.672 1 98 247 ALA A CA 1
ATOM 1901 C C . ALA A 1 247 ? -0.77 -13.445 -3.293 1 98 247 ALA A C 1
ATOM 1903 O O . ALA A 1 247 ? 0.348 -13.68 -2.828 1 98 247 ALA A O 1
ATOM 1904 N N . SER A 1 248 ? -0.971 -12.68 -4.352 1 97.56 248 SER A N 1
ATOM 1905 C CA . SER A 1 248 ? 0.138 -12.023 -5.035 1 97.56 248 SER A CA 1
ATOM 1906 C C . SER A 1 248 ? 0.879 -11.07 -4.105 1 97.56 248 SER A C 1
ATOM 1908 O O . SER A 1 248 ? 2.111 -11.055 -4.078 1 97.56 248 SER A O 1
ATOM 1910 N N . GLU A 1 249 ? 0.133 -10.297 -3.396 1 98.25 249 GLU A N 1
ATOM 1911 C CA . GLU A 1 249 ? 0.721 -9.305 -2.498 1 98.25 249 GLU A CA 1
ATOM 1912 C C . GLU A 1 249 ? 1.499 -9.977 -1.37 1 98.25 249 GLU A C 1
ATOM 1914 O O . GLU A 1 249 ? 2.615 -9.562 -1.047 1 98.25 249 GLU A O 1
ATOM 1919 N N . ARG A 1 250 ? 0.936 -10.945 -0.775 1 98 250 ARG A N 1
ATOM 1920 C CA . ARG A 1 250 ? 1.564 -11.594 0.371 1 98 250 ARG A CA 1
ATOM 1921 C C . ARG A 1 250 ? 2.807 -12.375 -0.052 1 98 250 ARG A C 1
ATOM 1923 O O . ARG A 1 250 ? 3.801 -12.406 0.677 1 98 250 ARG A O 1
ATOM 1930 N N . SER A 1 251 ? 2.703 -13.039 -1.198 1 97.06 251 SER A N 1
ATOM 1931 C CA . SER A 1 251 ? 3.904 -13.672 -1.731 1 97.06 251 SER A CA 1
ATOM 1932 C C . SER A 1 251 ? 5.02 -12.656 -1.947 1 97.06 251 SER A C 1
ATOM 1934 O O . SER A 1 251 ? 6.164 -12.891 -1.562 1 97.06 251 SER A O 1
ATOM 1936 N N . HIS A 1 252 ? 4.668 -11.594 -2.527 1 95.5 252 HIS A N 1
ATOM 1937 C CA . HIS A 1 252 ? 5.629 -10.523 -2.777 1 95.5 252 HIS A CA 1
ATOM 1938 C C . HIS A 1 252 ? 6.164 -9.945 -1.472 1 95.5 252 HIS A C 1
ATOM 1940 O O . HIS A 1 252 ? 7.359 -9.68 -1.35 1 95.5 252 HIS A O 1
ATOM 1946 N N . ALA A 1 253 ? 5.262 -9.688 -0.561 1 96.56 253 ALA A N 1
ATOM 1947 C CA . ALA A 1 253 ? 5.625 -9.078 0.717 1 96.56 253 ALA A CA 1
ATOM 1948 C C . ALA A 1 253 ? 6.633 -9.945 1.469 1 96.56 253 ALA A C 1
ATOM 1950 O O . ALA A 1 253 ? 7.613 -9.43 2.012 1 96.56 253 ALA A O 1
ATOM 1951 N N . ILE A 1 254 ? 6.43 -11.188 1.529 1 95.88 254 ILE A N 1
ATOM 1952 C CA . ILE A 1 254 ? 7.332 -12.102 2.225 1 95.88 254 ILE A CA 1
ATOM 1953 C C . ILE A 1 254 ? 8.695 -12.102 1.541 1 95.88 254 ILE A C 1
ATOM 1955 O O . ILE A 1 254 ? 9.734 -12 2.205 1 95.88 254 ILE A O 1
ATOM 1959 N N . ARG A 1 255 ? 8.672 -12.117 0.299 1 90.81 255 ARG A N 1
ATOM 1960 C CA . ARG A 1 255 ? 9.914 -12.281 -0.455 1 90.81 255 ARG A CA 1
ATOM 1961 C C . ARG A 1 255 ? 10.766 -11.023 -0.388 1 90.81 255 ARG A C 1
ATOM 1963 O O . ARG A 1 255 ? 11.992 -11.102 -0.302 1 90.81 255 ARG A O 1
ATOM 1970 N N . TYR A 1 256 ? 10.102 -9.938 -0.395 1 89.31 256 TYR A N 1
ATOM 1971 C CA . TYR A 1 256 ? 10.883 -8.711 -0.551 1 89.31 256 TYR A CA 1
ATOM 1972 C C . TYR A 1 256 ? 10.805 -7.855 0.706 1 89.31 256 TYR A C 1
ATOM 1974 O O . TYR A 1 256 ? 11.305 -6.727 0.726 1 89.31 256 TYR A O 1
ATOM 1982 N N . GLY A 1 257 ? 10.203 -8.383 1.711 1 89.56 257 GLY A N 1
ATOM 1983 C CA . GLY A 1 257 ? 10.109 -7.645 2.961 1 89.56 257 GLY A CA 1
ATOM 1984 C C . GLY A 1 257 ? 9.258 -6.395 2.852 1 89.56 257 GLY A C 1
ATOM 1985 O O . GLY A 1 257 ? 9.68 -5.309 3.248 1 89.56 257 GLY A O 1
ATOM 1986 N N . ARG A 1 258 ? 8.117 -6.52 2.189 1 93.75 258 ARG A N 1
ATOM 1987 C CA . ARG A 1 258 ? 7.191 -5.406 2.02 1 93.75 258 ARG A CA 1
ATOM 1988 C C . ARG A 1 258 ? 5.973 -5.562 2.92 1 93.75 258 ARG A C 1
ATOM 1990 O O . ARG A 1 258 ? 5.793 -6.605 3.555 1 93.75 258 ARG A O 1
ATOM 1997 N N . SER A 1 259 ? 5.16 -4.586 2.971 1 94.31 259 SER A N 1
ATOM 1998 C CA . SER A 1 259 ? 3.926 -4.617 3.746 1 94.31 259 SER A CA 1
ATOM 1999 C C . SER A 1 259 ? 2.758 -5.125 2.908 1 94.31 259 SER A C 1
ATOM 2001 O O . SER A 1 259 ? 2.867 -5.234 1.685 1 94.31 259 SER A O 1
ATOM 2003 N N . ILE A 1 260 ? 1.667 -5.457 3.604 1 96.69 260 ILE A N 1
ATOM 2004 C CA . ILE A 1 260 ? 0.455 -5.887 2.914 1 96.69 260 ILE A CA 1
ATOM 2005 C C . ILE A 1 260 ? -0.633 -4.828 3.072 1 96.69 260 ILE A C 1
ATOM 2007 O O . ILE A 1 260 ? -0.644 -4.082 4.055 1 96.69 260 ILE A O 1
ATOM 2011 N N . THR A 1 261 ? -1.559 -4.777 2.107 1 96.88 261 THR A N 1
ATOM 2012 C CA . THR A 1 261 ? -2.576 -3.732 2.135 1 96.88 261 THR A CA 1
ATOM 2013 C C . THR A 1 261 ? -3.975 -4.34 2.078 1 96.88 261 THR A C 1
ATOM 2015 O O . THR A 1 261 ? -4.961 -3.666 2.385 1 96.88 261 THR A O 1
ATOM 2018 N N . LEU A 1 262 ? -4.121 -5.551 1.621 1 96.31 262 LEU A N 1
ATOM 2019 C CA . LEU A 1 262 ? -5.418 -6.219 1.63 1 96.31 262 LEU A CA 1
ATOM 2020 C C . LEU A 1 262 ? -5.582 -7.074 2.881 1 96.31 262 LEU A C 1
ATOM 2022 O O . LEU A 1 262 ? -4.656 -7.789 3.273 1 96.31 262 LEU A O 1
ATOM 2026 N N . HIS A 1 263 ? -6.676 -6.945 3.518 1 94.69 263 HIS A N 1
ATOM 2027 C CA . HIS A 1 263 ? -6.93 -7.684 4.75 1 94.69 263 HIS A CA 1
ATOM 2028 C C . HIS A 1 263 ? -8.25 -8.438 4.68 1 94.69 263 HIS A C 1
ATOM 2030 O O . HIS A 1 263 ? -9.164 -8.031 3.959 1 94.69 263 HIS A O 1
ATOM 2036 N N . VAL A 1 264 ? -8.258 -9.547 5.363 1 94.94 264 VAL A N 1
ATOM 2037 C CA . VAL A 1 264 ? -9.5 -10.305 5.469 1 94.94 264 VAL A CA 1
ATOM 2038 C C . VAL A 1 264 ? -10.344 -9.758 6.621 1 94.94 264 VAL A C 1
ATOM 2040 O O . VAL A 1 264 ? -10.055 -10.031 7.789 1 94.94 264 VAL A O 1
ATOM 2043 N N . THR A 1 265 ? -11.281 -8.953 6.27 1 91.75 265 THR A N 1
ATOM 2044 C CA . THR A 1 265 ? -12.234 -8.344 7.191 1 91.75 265 THR A CA 1
ATOM 2045 C C . THR A 1 265 ? -13.633 -8.93 6.992 1 91.75 265 THR A C 1
ATOM 2047 O O . THR A 1 265 ? -13.852 -9.734 6.082 1 91.75 265 THR A O 1
ATOM 2050 N N . PRO A 1 266 ? -14.633 -8.594 7.773 1 87.44 266 PRO A N 1
ATOM 2051 C CA . PRO A 1 266 ? -15.984 -9.125 7.578 1 87.44 266 PRO A CA 1
ATOM 2052 C C . PRO A 1 266 ? -16.578 -8.734 6.227 1 87.44 266 PRO A C 1
ATOM 2054 O O . PRO A 1 266 ? -17.438 -9.445 5.699 1 87.44 266 PRO A O 1
ATOM 2057 N N . ASP A 1 267 ? -16.062 -7.703 5.664 1 85.5 267 ASP A N 1
ATOM 2058 C CA . ASP A 1 267 ? -16.578 -7.223 4.387 1 85.5 267 ASP A CA 1
ATOM 2059 C C . ASP A 1 267 ? -15.812 -7.84 3.217 1 85.5 267 ASP A C 1
ATOM 2061 O O . ASP A 1 267 ? -16.172 -7.625 2.057 1 85.5 267 ASP A O 1
ATOM 2065 N N . ALA A 1 268 ? -14.766 -8.609 3.547 1 92.69 268 ALA A N 1
ATOM 2066 C CA . ALA A 1 268 ? -14.008 -9.273 2.486 1 92.69 268 ALA A CA 1
ATOM 2067 C C . ALA A 1 268 ? -14.82 -10.383 1.84 1 92.69 268 ALA A C 1
ATOM 2069 O O . ALA A 1 268 ? -15.727 -10.945 2.467 1 92.69 268 ALA A O 1
ATOM 2070 N N . PRO A 1 269 ? -14.578 -10.688 0.554 1 94 269 PRO A N 1
ATOM 2071 C CA . PRO A 1 269 ? -15.289 -11.797 -0.087 1 94 269 PRO A CA 1
ATOM 2072 C C . PRO A 1 269 ? -15.133 -13.109 0.67 1 94 269 PRO A C 1
ATOM 2074 O O . PRO A 1 269 ? -14.055 -13.398 1.195 1 94 269 PRO A O 1
ATOM 2077 N N . ASP A 1 270 ? -16.172 -13.844 0.631 1 94.5 270 ASP A N 1
ATOM 2078 C CA . ASP A 1 270 ? -16.156 -15.141 1.298 1 94.5 270 ASP A CA 1
ATOM 2079 C C . ASP A 1 270 ? -15.336 -16.156 0.51 1 94.5 270 ASP A C 1
ATOM 2081 O O . ASP A 1 270 ? -15.688 -16.516 -0.614 1 94.5 270 ASP A O 1
ATOM 2085 N N . LEU A 1 271 ? -14.367 -16.609 1.107 1 95.25 271 LEU A N 1
ATOM 2086 C CA . LEU A 1 271 ? -13.484 -17.562 0.442 1 95.25 271 LEU A CA 1
ATOM 2087 C C . LEU A 1 271 ? -14.195 -18.875 0.185 1 95.25 271 LEU A C 1
ATOM 2089 O O . LEU A 1 271 ? -13.977 -19.516 -0.851 1 95.25 271 LEU A O 1
ATOM 2093 N N . ASP A 1 272 ? -15 -19.312 1.062 1 93.5 272 ASP A N 1
ATOM 2094 C CA . ASP A 1 272 ? -15.641 -20.625 0.993 1 93.5 272 ASP A CA 1
ATOM 2095 C C . ASP A 1 272 ? -16.609 -20.703 -0.182 1 93.5 272 ASP A C 1
ATOM 2097 O O . ASP A 1 272 ? -16.969 -21.797 -0.624 1 93.5 272 ASP A O 1
ATOM 2101 N N . ALA A 1 273 ? -17 -19.562 -0.642 1 91.06 273 ALA A N 1
ATOM 2102 C CA . ALA A 1 273 ? -17.844 -19.531 -1.83 1 91.06 273 ALA A CA 1
ATOM 2103 C C . ALA A 1 273 ? -17.125 -20.141 -3.031 1 91.06 273 ALA A C 1
ATOM 2105 O O . ALA A 1 273 ? -17.781 -20.594 -3.979 1 91.06 273 ALA A O 1
ATOM 2106 N N . HIS A 1 274 ? -15.828 -20.219 -2.953 1 91.56 274 HIS A N 1
ATOM 2107 C CA . HIS A 1 274 ? -15.047 -20.688 -4.09 1 91.56 274 HIS A CA 1
ATOM 2108 C C . HIS A 1 274 ? -14.609 -22.141 -3.898 1 91.56 274 HIS A C 1
ATOM 2110 O O . HIS A 1 274 ? -14.031 -22.75 -4.805 1 91.56 274 HIS A O 1
ATOM 2116 N N . ARG A 1 275 ? -14.914 -22.781 -2.857 1 91.06 275 ARG A N 1
ATOM 2117 C CA . ARG A 1 275 ? -14.414 -24.109 -2.521 1 91.06 275 ARG A CA 1
ATOM 2118 C C . ARG A 1 275 ? -14.789 -25.125 -3.596 1 91.06 275 ARG A C 1
ATOM 2120 O O . ARG A 1 275 ? -13.961 -25.938 -4.004 1 91.06 275 ARG A O 1
ATOM 2127 N N . ASP A 1 276 ? -15.992 -24.969 -4.078 1 90.31 276 ASP A N 1
ATOM 2128 C CA . ASP A 1 276 ? -16.469 -25.922 -5.059 1 90.31 276 ASP A CA 1
ATOM 2129 C C . ASP A 1 276 ? -16.312 -25.391 -6.48 1 90.31 276 ASP A C 1
ATOM 2131 O O . ASP A 1 276 ? -15.938 -26.125 -7.395 1 90.31 276 ASP A O 1
ATOM 2135 N N . SER A 1 277 ? -16.547 -24.109 -6.652 1 91.19 277 SER A N 1
ATOM 2136 C CA . SER A 1 277 ? -16.578 -23.516 -7.984 1 91.19 277 SER A CA 1
ATOM 2137 C C . SER A 1 277 ? -15.172 -23.312 -8.531 1 91.19 277 SER A C 1
ATOM 2139 O O . SER A 1 277 ? -14.961 -23.344 -9.75 1 91.19 277 SER A O 1
ATOM 2141 N N . SER A 1 278 ? -14.234 -23.047 -7.672 1 93.5 278 SER A N 1
ATOM 2142 C CA . SER A 1 278 ? -12.852 -22.812 -8.062 1 93.5 278 SER A CA 1
ATOM 2143 C C . SER A 1 278 ? -11.883 -23.328 -7.008 1 93.5 278 SER A C 1
ATOM 2145 O O . SER A 1 278 ? -11.195 -22.547 -6.344 1 93.5 278 SER A O 1
ATOM 2147 N N . PRO A 1 279 ? -11.719 -24.625 -6.961 1 94.19 279 PRO A N 1
ATOM 2148 C CA . PRO A 1 279 ? -10.922 -25.219 -5.891 1 94.19 279 PRO A CA 1
ATOM 2149 C C . PRO A 1 279 ? -9.461 -24.781 -5.926 1 94.19 279 PRO A C 1
ATOM 2151 O O . PRO A 1 279 ? -8.82 -24.656 -4.879 1 94.19 279 PRO A O 1
ATOM 2154 N N . GLY A 1 280 ? -8.93 -24.641 -7.129 1 95.44 280 GLY A N 1
ATOM 2155 C CA . GLY A 1 280 ? -7.566 -24.141 -7.223 1 95.44 280 GLY A CA 1
ATOM 2156 C C . GLY A 1 280 ? -7.383 -22.797 -6.57 1 95.44 280 GLY A C 1
ATOM 2157 O O . GLY A 1 280 ? -6.414 -22.578 -5.836 1 95.44 280 GLY A O 1
ATOM 2158 N N . LEU A 1 281 ? -8.281 -21.891 -6.867 1 97.06 281 LEU A N 1
ATOM 2159 C CA . LEU A 1 281 ? -8.227 -20.562 -6.266 1 97.06 281 LEU A CA 1
ATOM 2160 C C . LEU A 1 281 ? -8.422 -20.641 -4.754 1 97.06 281 LEU A C 1
ATOM 2162 O O . LEU A 1 281 ? -7.758 -19.922 -3.998 1 97.06 281 LEU A O 1
ATOM 2166 N N . TRP A 1 282 ? -9.391 -21.469 -4.348 1 97.38 282 TRP A N 1
ATOM 2167 C CA . TRP A 1 282 ? -9.633 -21.641 -2.92 1 97.38 282 TRP A CA 1
ATOM 2168 C C . TRP A 1 282 ? -8.352 -22.062 -2.201 1 97.38 282 TRP A C 1
ATOM 2170 O O . TRP A 1 282 ? -7.984 -21.469 -1.181 1 97.38 282 TRP A O 1
ATOM 2180 N N . SER A 1 283 ? -7.699 -23.062 -2.709 1 98 283 SER A N 1
ATOM 2181 C CA . SER A 1 283 ? -6.48 -23.562 -2.086 1 98 283 SER A CA 1
ATOM 2182 C C . SER A 1 283 ? -5.395 -22.5 -2.055 1 98 283 SER A C 1
ATOM 2184 O O . SER A 1 283 ? -4.699 -22.344 -1.049 1 98 283 SER A O 1
ATOM 2186 N N . LEU A 1 284 ? -5.254 -21.844 -3.156 1 97.88 284 LEU A N 1
ATOM 2187 C CA . LEU A 1 284 ? -4.242 -20.781 -3.232 1 97.88 284 LEU A CA 1
ATOM 2188 C C . LEU A 1 284 ? -4.508 -19.703 -2.191 1 97.88 284 LEU A C 1
ATOM 2190 O O . LEU A 1 284 ? -3.59 -19.281 -1.48 1 97.88 284 LEU A O 1
ATOM 2194 N N . ALA A 1 285 ? -5.719 -19.234 -2.145 1 97.94 285 ALA A N 1
ATOM 2195 C CA . ALA A 1 285 ? -6.105 -18.219 -1.181 1 97.94 285 ALA A CA 1
ATOM 2196 C C . ALA A 1 285 ? -5.938 -18.719 0.251 1 97.94 285 ALA A C 1
ATOM 2198 O O . ALA A 1 285 ? -5.492 -17.969 1.127 1 97.94 285 ALA A O 1
ATOM 2199 N N . ALA A 1 286 ? -6.301 -19.938 0.465 1 97.75 286 ALA A N 1
ATOM 2200 C CA . ALA A 1 286 ? -6.211 -20.531 1.794 1 97.75 286 ALA A CA 1
ATOM 2201 C C . ALA A 1 286 ? -4.766 -20.609 2.268 1 97.75 286 ALA A C 1
ATOM 2203 O O . ALA A 1 286 ? -4.488 -20.484 3.463 1 97.75 286 ALA A O 1
ATOM 2204 N N . LEU A 1 287 ? -3.855 -20.812 1.388 1 98.38 287 LEU A N 1
ATOM 2205 C CA . LEU A 1 287 ? -2.436 -20.844 1.72 1 98.38 287 LEU A CA 1
ATOM 2206 C C . LEU A 1 287 ? -1.984 -19.5 2.299 1 98.38 287 LEU A C 1
ATOM 2208 O O . LEU A 1 287 ? -1.156 -19.469 3.211 1 98.38 287 LEU A O 1
ATOM 2212 N N . PHE A 1 288 ? -2.531 -18.438 1.802 1 98.19 288 PHE A N 1
ATOM 2213 C CA . PHE A 1 288 ? -2 -17.125 2.133 1 98.19 288 PHE A CA 1
ATOM 2214 C C . PHE A 1 288 ? -2.893 -16.406 3.148 1 98.19 288 PHE A C 1
ATOM 2216 O O . PHE A 1 288 ? -2.516 -15.375 3.697 1 98.19 288 PHE A O 1
ATOM 2223 N N . ARG A 1 289 ? -4.035 -16.953 3.414 1 96.38 289 ARG A N 1
ATOM 2224 C CA . ARG A 1 289 ? -4.992 -16.344 4.332 1 96.38 289 ARG A CA 1
ATOM 2225 C C . ARG A 1 289 ? -4.367 -16.125 5.711 1 96.38 289 ARG A C 1
ATOM 2227 O O . ARG A 1 289 ? -4.582 -15.094 6.34 1 96.38 289 ARG A O 1
ATOM 2234 N N . PRO A 1 290 ? -3.52 -17.047 6.207 1 95.5 290 PRO A N 1
ATOM 2235 C CA . PRO A 1 290 ? -2.975 -16.844 7.551 1 95.5 290 PRO A CA 1
ATOM 2236 C C . PRO A 1 290 ? -1.889 -15.781 7.602 1 95.5 290 PRO A C 1
ATOM 2238 O O . PRO A 1 290 ? -1.483 -15.359 8.688 1 95.5 290 PRO A O 1
ATOM 2241 N N . ILE A 1 291 ? -1.363 -15.414 6.477 1 96 291 ILE A N 1
ATOM 2242 C CA . ILE A 1 291 ? -0.354 -14.359 6.41 1 96 291 ILE A CA 1
ATOM 2243 C C . ILE A 1 291 ? -1.021 -12.992 6.555 1 96 291 ILE A C 1
ATOM 2245 O O . ILE A 1 291 ? -1.066 -12.219 5.598 1 96 291 ILE A O 1
ATOM 2249 N N . ASP A 1 292 ? -1.475 -12.695 7.715 1 93.06 292 ASP A N 1
ATOM 2250 C CA . ASP A 1 292 ? -2.221 -11.469 7.984 1 93.06 292 ASP A CA 1
ATOM 2251 C C . ASP A 1 292 ? -1.317 -10.406 8.602 1 93.06 292 ASP A C 1
ATOM 2253 O O . ASP A 1 292 ? -0.091 -10.516 8.555 1 93.06 292 ASP A O 1
ATOM 2257 N N . SER A 1 293 ? -1.886 -9.344 9.125 1 91.25 293 SER A N 1
ATOM 2258 C CA . SER A 1 293 ? -1.132 -8.211 9.648 1 91.25 293 SER A CA 1
ATOM 2259 C C . SER A 1 293 ? -0.231 -8.625 10.805 1 91.25 293 SER A C 1
ATOM 2261 O O . SER A 1 293 ? 0.906 -8.164 10.914 1 91.25 293 SER A O 1
ATOM 2263 N N . ALA A 1 294 ? -0.757 -9.453 11.688 1 88.5 294 ALA A N 1
ATOM 2264 C CA . ALA A 1 294 ? 0.039 -9.922 12.82 1 88.5 294 ALA A CA 1
ATOM 2265 C C . ALA A 1 294 ? 1.232 -10.75 12.352 1 88.5 294 ALA A C 1
ATOM 2267 O O . ALA A 1 294 ? 2.342 -10.602 12.867 1 88.5 294 ALA A O 1
ATOM 2268 N N . PHE A 1 295 ? 0.961 -11.68 11.438 1 92.25 295 PHE A N 1
ATOM 2269 C CA . PHE A 1 295 ? 2.031 -12.492 10.875 1 92.25 295 PHE A CA 1
ATOM 2270 C C . PHE A 1 295 ? 3.1 -11.617 10.234 1 92.25 295 PHE A C 1
ATOM 2272 O O . PHE A 1 295 ? 4.293 -11.82 10.469 1 92.25 295 PHE A O 1
ATOM 2279 N N . MET A 1 296 ? 2.697 -10.641 9.445 1 93.25 296 MET A N 1
ATOM 2280 C CA . MET A 1 296 ? 3.625 -9.781 8.719 1 93.25 296 MET A CA 1
ATOM 2281 C C . MET A 1 296 ? 4.387 -8.875 9.68 1 93.25 296 MET A C 1
ATOM 2283 O O . MET A 1 296 ? 5.527 -8.5 9.406 1 93.25 296 MET A O 1
ATOM 2287 N N . ALA A 1 297 ? 3.748 -8.477 10.781 1 91.62 297 ALA A N 1
ATOM 2288 C CA . ALA A 1 297 ? 4.453 -7.688 11.789 1 91.62 297 ALA A CA 1
ATOM 2289 C C . ALA A 1 297 ? 5.668 -8.445 12.32 1 91.62 297 ALA A C 1
ATOM 2291 O O . ALA A 1 297 ? 6.711 -7.844 12.594 1 91.62 297 ALA A O 1
ATOM 2292 N N . VAL A 1 298 ? 5.512 -9.734 12.445 1 91 298 VAL A N 1
ATOM 2293 C CA . VAL A 1 298 ? 6.617 -10.578 12.891 1 91 298 VAL A CA 1
ATOM 2294 C C . VAL A 1 298 ? 7.66 -10.695 11.781 1 91 298 VAL A C 1
ATOM 2296 O O . VAL A 1 298 ? 8.859 -10.578 12.039 1 91 298 VAL A O 1
ATOM 2299 N N . VAL A 1 299 ? 7.195 -10.938 10.578 1 92.81 299 VAL A N 1
ATOM 2300 C CA . VAL A 1 299 ? 8.086 -11.07 9.438 1 92.81 299 VAL A CA 1
ATOM 2301 C C . VAL A 1 299 ? 8.938 -9.812 9.289 1 92.81 299 VAL A C 1
ATOM 2303 O O . VAL A 1 299 ? 10.156 -9.891 9.117 1 92.81 299 VAL A O 1
ATOM 2306 N N . ASN A 1 300 ? 8.312 -8.648 9.461 1 90.06 300 ASN A N 1
ATOM 2307 C CA . ASN A 1 300 ? 8.984 -7.367 9.227 1 90.06 300 ASN A CA 1
ATOM 2308 C C . ASN A 1 300 ? 9.648 -6.848 10.5 1 90.06 300 ASN A C 1
ATOM 2310 O O . ASN A 1 300 ? 10.266 -5.781 10.492 1 90.06 300 ASN A O 1
ATOM 2314 N N . ARG A 1 301 ? 9.508 -7.496 11.633 1 89.62 301 ARG A N 1
ATOM 2315 C CA . ARG A 1 301 ? 10.109 -7.129 12.914 1 89.62 301 ARG A CA 1
ATOM 2316 C C . ARG A 1 301 ? 9.602 -5.773 13.391 1 89.62 301 ARG A C 1
ATOM 2318 O O . ARG A 1 301 ? 10.391 -4.902 13.758 1 89.62 301 ARG A O 1
ATOM 2325 N N . GLU A 1 302 ? 8.297 -5.59 13.289 1 88.94 302 GLU A N 1
ATOM 2326 C CA . GLU A 1 302 ? 7.715 -4.34 13.766 1 88.94 302 GLU A CA 1
ATOM 2327 C C . GLU A 1 302 ? 7.922 -4.176 15.266 1 88.94 302 GLU A C 1
ATOM 2329 O O . GLU A 1 302 ? 7.777 -5.137 16.031 1 88.94 302 GLU A O 1
ATOM 2334 N N . ALA A 1 303 ? 8.367 -3.064 15.797 1 71.81 303 ALA A N 1
ATOM 2335 C CA . ALA A 1 303 ? 8.836 -2.754 17.141 1 71.81 303 ALA A CA 1
ATOM 2336 C C . ALA A 1 303 ? 7.773 -3.08 18.188 1 71.81 303 ALA A C 1
ATOM 2338 O O . ALA A 1 303 ? 8.086 -3.607 19.25 1 71.81 303 ALA A O 1
ATOM 2339 N N . ALA A 1 304 ? 6.629 -2.562 18.094 1 60.88 304 ALA A N 1
ATOM 2340 C CA . ALA A 1 304 ? 5.652 -2.701 19.172 1 60.88 304 ALA A CA 1
ATOM 2341 C C . ALA A 1 304 ? 5.34 -4.168 19.438 1 60.88 304 ALA A C 1
ATOM 2343 O O . ALA A 1 304 ? 4.891 -4.523 20.531 1 60.88 304 ALA A O 1
ATOM 2344 N N . GLN A 1 305 ? 5.465 -5.082 18.422 1 57 305 GLN A N 1
ATOM 2345 C CA . GLN A 1 305 ? 4.945 -6.445 18.453 1 57 305 GLN A CA 1
ATOM 2346 C C . GLN A 1 305 ? 6.016 -7.426 18.922 1 57 305 GLN A C 1
ATOM 2348 O O . GLN A 1 305 ? 5.809 -8.641 18.906 1 57 305 GLN A O 1
ATOM 2353 N N . SER A 1 306 ? 7.301 -6.871 19.125 1 49.38 306 SER A N 1
ATOM 2354 C CA . SER A 1 306 ? 8.352 -7.832 19.453 1 49.38 306 SER A CA 1
ATOM 2355 C C . SER A 1 306 ? 7.852 -8.891 20.422 1 49.38 306 SER A C 1
ATOM 2357 O O . SER A 1 306 ? 8.273 -10.055 20.359 1 49.38 306 SER A O 1
ATOM 2359 N N . SER A 1 307 ? 7.129 -8.398 21.391 1 48.69 307 SER A N 1
ATOM 2360 C CA . SER A 1 307 ? 6.926 -9.383 22.453 1 48.69 307 SER A CA 1
ATOM 2361 C C . SER A 1 307 ? 5.934 -10.461 22.016 1 48.69 307 SER A C 1
ATOM 2363 O O . SER A 1 307 ? 5.848 -11.516 22.641 1 48.69 307 SER A O 1
ATOM 2365 N N . SER A 1 308 ? 5.074 -10.117 20.922 1 54.19 308 SER A N 1
ATOM 2366 C CA . SER A 1 308 ? 3.885 -10.961 20.938 1 54.19 308 SER A CA 1
ATOM 2367 C C . SER A 1 308 ? 3.965 -12.055 19.875 1 54.19 308 SER A C 1
ATOM 2369 O O . SER A 1 308 ? 2.984 -12.758 19.641 1 54.19 308 SER A O 1
ATOM 2371 N N . ALA A 1 309 ? 5.188 -12.117 19.203 1 63.09 309 ALA A N 1
ATOM 2372 C CA . ALA A 1 309 ? 5.117 -13.273 18.312 1 63.09 309 ALA A CA 1
ATOM 2373 C C . ALA A 1 309 ? 4.984 -14.57 19.094 1 63.09 309 ALA A C 1
ATOM 2375 O O . ALA A 1 309 ? 5.949 -15.039 19.703 1 63.09 309 ALA A O 1
ATOM 2376 N N . SER A 1 310 ? 3.707 -14.953 19.234 1 76.62 310 SER A N 1
ATOM 2377 C CA . SER A 1 310 ? 3.41 -16.125 20.047 1 76.62 310 SER A CA 1
ATOM 2378 C C . SER A 1 310 ? 3.582 -17.406 19.25 1 76.62 310 SER A C 1
ATOM 2380 O O . SER A 1 310 ? 3.324 -17.438 18.047 1 76.62 310 SER A O 1
ATOM 2382 N N . PRO A 1 311 ? 4.301 -18.406 19.766 1 87.31 311 PRO A N 1
ATOM 2383 C CA . PRO A 1 311 ? 4.363 -19.719 19.125 1 87.31 311 PRO A CA 1
ATOM 2384 C C . PRO A 1 311 ? 3.002 -20.203 18.625 1 87.31 311 PRO A C 1
ATOM 2386 O O . PRO A 1 311 ? 2.924 -20.859 17.594 1 87.31 311 PRO A O 1
ATOM 2389 N N . ALA A 1 312 ? 2.039 -19.734 19.312 1 88.62 312 ALA A N 1
ATOM 2390 C CA . ALA A 1 312 ? 0.691 -20.172 18.953 1 88.62 312 ALA A CA 1
ATOM 2391 C C . ALA A 1 312 ? 0.287 -19.609 17.594 1 88.62 312 ALA A C 1
ATOM 2393 O O . ALA A 1 312 ? -0.402 -20.281 16.812 1 88.62 312 ALA A O 1
ATOM 2394 N N . MET A 1 313 ? 0.668 -18.438 17.328 1 89.44 313 MET A N 1
ATOM 2395 C CA . MET A 1 313 ? 0.333 -17.812 16.047 1 89.44 313 MET A CA 1
ATOM 2396 C C . MET A 1 313 ? 0.989 -18.547 14.891 1 89.44 313 MET A C 1
ATOM 2398 O O . MET A 1 313 ? 0.348 -18.812 13.867 1 89.44 313 MET A O 1
ATOM 2402 N N . LEU A 1 314 ? 2.25 -18.922 15.023 1 93.81 314 LEU A N 1
ATOM 2403 C CA . LEU A 1 314 ? 2.963 -19.641 13.969 1 93.81 314 LEU A CA 1
ATOM 2404 C C . LEU A 1 314 ? 2.43 -21.062 13.828 1 93.81 314 LEU A C 1
ATOM 2406 O O . LEU A 1 314 ? 2.373 -21.594 12.719 1 93.81 314 LEU A O 1
ATOM 2410 N N . ASP A 1 315 ? 2.057 -21.656 14.984 1 94.81 315 ASP A N 1
ATOM 2411 C CA . ASP A 1 315 ? 1.437 -22.969 14.93 1 94.81 315 ASP A CA 1
ATOM 2412 C C . ASP A 1 315 ? 0.127 -22.938 14.148 1 94.81 315 ASP A C 1
ATOM 2414 O O . ASP A 1 315 ? -0.156 -23.828 13.352 1 94.81 315 ASP A O 1
ATOM 2418 N N . ALA A 1 316 ? -0.639 -21.938 14.43 1 93.56 316 ALA A N 1
ATOM 2419 C CA . ALA A 1 316 ? -1.911 -21.781 13.734 1 93.56 316 ALA A CA 1
ATOM 2420 C C . ALA A 1 316 ? -1.69 -21.578 12.234 1 93.56 316 ALA A C 1
ATOM 2422 O O . ALA A 1 316 ? -2.414 -22.141 11.414 1 93.56 316 ALA A O 1
ATOM 2423 N N . ALA A 1 317 ? -0.756 -20.719 11.883 1 95.81 317 ALA A N 1
ATOM 2424 C CA . ALA A 1 317 ? -0.429 -20.5 10.477 1 95.81 317 ALA A CA 1
ATOM 2425 C C . ALA A 1 317 ? 0.005 -21.797 9.797 1 95.81 317 ALA A C 1
ATOM 2427 O O . ALA A 1 317 ? -0.406 -22.078 8.672 1 95.81 317 ALA A O 1
ATOM 2428 N N . GLU A 1 318 ? 0.824 -22.562 10.461 1 97 318 GLU A N 1
ATOM 2429 C CA . GLU A 1 318 ? 1.294 -23.844 9.922 1 97 318 GLU A CA 1
ATOM 2430 C C . GLU A 1 318 ? 0.132 -24.797 9.68 1 97 318 GLU A C 1
ATOM 2432 O O . GLU A 1 318 ? 0.078 -25.469 8.648 1 97 318 GLU A O 1
ATOM 2437 N N . ARG A 1 319 ? -0.736 -24.891 10.633 1 97 319 ARG A N 1
ATOM 2438 C CA . ARG A 1 319 ? -1.899 -25.75 10.484 1 97 319 ARG A CA 1
ATOM 2439 C C . ARG A 1 319 ? -2.729 -25.359 9.266 1 97 319 ARG A C 1
ATOM 2441 O O . ARG A 1 319 ? -3.152 -26.219 8.484 1 97 319 ARG A O 1
ATOM 2448 N N . CYS A 1 320 ? -2.943 -24.062 9.109 1 96.75 320 CYS A N 1
ATOM 2449 C CA . CYS A 1 320 ? -3.711 -23.562 7.98 1 96.75 320 CYS A CA 1
ATOM 2450 C C . CYS A 1 320 ? -3.02 -23.891 6.66 1 96.75 320 CYS A C 1
ATOM 2452 O O . CYS A 1 320 ? -3.66 -24.359 5.715 1 96.75 320 CYS A O 1
ATOM 2454 N N . VAL A 1 321 ? -1.751 -23.672 6.582 1 98.06 321 VAL A N 1
ATOM 2455 C CA . VAL A 1 321 ? -0.969 -23.922 5.375 1 98.06 321 VAL A CA 1
ATOM 2456 C C . VAL A 1 321 ? -1.019 -25.406 5.012 1 98.06 321 VAL A C 1
ATOM 2458 O O . VAL A 1 321 ? -1.203 -25.75 3.846 1 98.06 321 VAL A O 1
ATOM 2461 N N . ASN A 1 322 ? -0.887 -26.234 6.004 1 97.06 322 ASN A N 1
ATOM 2462 C CA . ASN A 1 322 ? -0.896 -27.672 5.77 1 97.06 322 ASN A CA 1
ATOM 2463 C C . ASN A 1 322 ? -2.271 -28.156 5.316 1 97.06 322 ASN A C 1
ATOM 2465 O O . ASN A 1 322 ? -2.373 -29.109 4.539 1 97.06 322 ASN A O 1
ATOM 2469 N N . ALA A 1 323 ? -3.264 -27.5 5.719 1 96.62 323 ALA A N 1
ATOM 2470 C CA . ALA A 1 323 ? -4.629 -27.922 5.414 1 96.62 323 ALA A CA 1
ATOM 2471 C C . ALA A 1 323 ? -5.102 -27.344 4.086 1 96.62 323 ALA A C 1
ATOM 2473 O O . ALA A 1 323 ? -6.105 -27.781 3.525 1 96.62 323 ALA A O 1
ATOM 2474 N N . ALA A 1 324 ? -4.418 -26.391 3.543 1 97.38 324 ALA A N 1
ATOM 2475 C CA . ALA A 1 324 ? -4.891 -25.578 2.424 1 97.38 324 ALA A CA 1
ATOM 2476 C C . ALA A 1 324 ? -4.879 -26.375 1.124 1 97.38 324 ALA A C 1
ATOM 2478 O O . ALA A 1 324 ? -5.629 -26.062 0.193 1 97.38 324 ALA A O 1
ATOM 2479 N N . VAL A 1 325 ? -4.031 -27.406 1.008 1 97 325 VAL A N 1
ATOM 2480 C CA . VAL A 1 325 ? -3.928 -28.203 -0.214 1 97 325 VAL A CA 1
ATOM 2481 C C . VAL A 1 325 ? -4.297 -29.656 0.077 1 97 325 VAL A C 1
ATOM 2483 O O . VAL A 1 325 ? -3.445 -30.453 0.476 1 97 325 VAL A O 1
ATOM 2486 N N . PRO A 1 326 ? -5.508 -29.953 -0.271 1 91.44 326 PRO A N 1
ATOM 2487 C CA . PRO A 1 326 ? -5.906 -31.344 -0.013 1 91.44 326 PRO A CA 1
ATOM 2488 C C . PRO A 1 326 ? -5.086 -32.344 -0.81 1 91.44 326 PRO A C 1
ATOM 2490 O O . PRO A 1 326 ? -4.898 -32.188 -2.018 1 91.44 326 PRO A O 1
ATOM 2493 N N . ALA A 1 327 ? -4.609 -33.375 -0.253 1 84.88 327 ALA A N 1
ATOM 2494 C CA . ALA A 1 327 ? -3.688 -34.375 -0.837 1 84.88 327 ALA A CA 1
ATOM 2495 C C . ALA A 1 327 ? -4.367 -35.156 -1.938 1 84.88 327 ALA A C 1
ATOM 2497 O O . ALA A 1 327 ? -3.73 -35.531 -2.93 1 84.88 327 ALA A O 1
ATOM 2498 N N . ARG A 1 328 ? -5.637 -35.406 -1.88 1 85.88 328 ARG A N 1
ATOM 2499 C CA . ARG A 1 328 ? -6.266 -36.344 -2.803 1 85.88 328 ARG A CA 1
ATOM 2500 C C . ARG A 1 328 ? -7.109 -35.625 -3.84 1 85.88 328 ARG A C 1
ATOM 2502 O O . ARG A 1 328 ? -7.77 -36.25 -4.672 1 85.88 328 ARG A O 1
ATOM 2509 N N . PHE A 1 329 ? -7.023 -34.375 -3.814 1 88.88 329 PHE A N 1
ATOM 2510 C CA . PHE A 1 329 ? -7.801 -33.656 -4.805 1 88.88 329 PHE A CA 1
ATOM 2511 C C . PHE A 1 329 ? -7.133 -33.719 -6.172 1 88.88 329 PHE A C 1
ATOM 2513 O O . PHE A 1 329 ? -5.914 -33.562 -6.277 1 88.88 329 PHE A O 1
ATOM 2520 N N . PRO A 1 330 ? -7.887 -33.906 -7.152 1 90.44 330 PRO A N 1
ATOM 2521 C CA . PRO A 1 330 ? -7.328 -34.031 -8.5 1 90.44 330 PRO A CA 1
ATOM 2522 C C . PRO A 1 330 ? -7.051 -32.688 -9.172 1 90.44 330 PRO A C 1
ATOM 2524 O O . PRO A 1 330 ? -7.688 -32.375 -10.18 1 90.44 330 PRO A O 1
ATOM 2527 N N . PHE A 1 331 ? -6.062 -32.031 -8.742 1 92.56 331 PHE A N 1
ATOM 2528 C CA . PHE A 1 331 ? -5.648 -30.781 -9.367 1 92.56 331 PHE A CA 1
ATOM 2529 C C . PHE A 1 331 ? -4.984 -31.047 -10.711 1 92.56 331 PHE A C 1
ATOM 2531 O O . PHE A 1 331 ? -4.34 -32.094 -10.906 1 92.56 331 PHE A O 1
ATOM 2538 N N . ARG A 1 332 ? -5.152 -30.094 -11.625 1 91.31 332 ARG A N 1
ATOM 2539 C CA . ARG A 1 332 ? -4.324 -30.109 -12.828 1 91.31 332 ARG A CA 1
ATOM 2540 C C . ARG A 1 332 ? -2.852 -29.922 -12.484 1 91.31 332 ARG A C 1
ATOM 2542 O O . ARG A 1 332 ? -2.518 -29.391 -11.422 1 91.31 332 ARG A O 1
ATOM 2549 N N . ASP A 1 333 ? -2.008 -30.375 -13.328 1 91.38 333 ASP A N 1
ATOM 2550 C CA . ASP A 1 333 ? -0.571 -30.297 -13.078 1 91.38 333 ASP A CA 1
ATOM 2551 C C . ASP A 1 333 ? -0.128 -28.875 -12.797 1 91.38 333 ASP A C 1
ATOM 2553 O O . ASP A 1 333 ? 0.688 -28.625 -11.898 1 91.38 333 ASP A O 1
ATOM 2557 N N . VAL A 1 334 ? -0.638 -27.984 -13.562 1 90.38 334 VAL A N 1
ATOM 2558 C CA . VAL A 1 334 ? -0.266 -26.578 -13.406 1 90.38 334 VAL A CA 1
ATOM 2559 C C . VAL A 1 334 ? -0.667 -26.094 -12.023 1 90.38 334 VAL A C 1
ATOM 2561 O O . VAL A 1 334 ? 0.096 -25.375 -11.359 1 90.38 334 VAL A O 1
ATOM 2564 N N . GLN A 1 335 ? -1.832 -26.484 -11.555 1 93.81 335 GLN A N 1
ATOM 2565 C CA . GLN A 1 335 ? -2.301 -26.094 -10.227 1 93.81 335 GLN A CA 1
ATOM 2566 C C . GLN A 1 335 ? -1.476 -26.766 -9.133 1 93.81 335 GLN A C 1
ATOM 2568 O O . GLN A 1 335 ? -1.047 -26.125 -8.18 1 93.81 335 GLN A O 1
ATOM 2573 N N . LYS A 1 336 ? -1.308 -28 -9.344 1 94.06 336 LYS A N 1
ATOM 2574 C CA . LYS A 1 336 ? -0.575 -28.797 -8.352 1 94.06 336 LYS A CA 1
ATOM 2575 C C . LYS A 1 336 ? 0.83 -28.234 -8.141 1 94.06 336 LYS A C 1
ATOM 2577 O O . LYS A 1 336 ? 1.289 -28.125 -7 1 94.06 336 LYS A O 1
ATOM 2582 N N . ALA A 1 337 ? 1.484 -27.969 -9.203 1 94.31 337 ALA A N 1
ATOM 2583 C CA . ALA A 1 337 ? 2.838 -27.422 -9.125 1 94.31 337 ALA A CA 1
ATOM 2584 C C . ALA A 1 337 ? 2.867 -26.141 -8.297 1 94.31 337 ALA A C 1
ATOM 2586 O O . ALA A 1 337 ? 3.66 -26.016 -7.359 1 94.31 337 ALA A O 1
ATOM 2587 N N . ASN A 1 338 ? 2.043 -25.203 -8.617 1 95.56 338 ASN A N 1
ATOM 2588 C CA . ASN A 1 338 ? 2.004 -23.922 -7.922 1 95.56 338 ASN A CA 1
ATOM 2589 C C . ASN A 1 338 ? 1.617 -24.094 -6.457 1 95.56 338 ASN A C 1
ATOM 2591 O O . ASN A 1 338 ? 2.252 -23.5 -5.574 1 95.56 338 ASN A O 1
ATOM 2595 N N . LEU A 1 339 ? 0.573 -24.844 -6.195 1 97.5 339 LEU A N 1
ATOM 2596 C CA . LEU A 1 339 ? 0.025 -25 -4.852 1 97.5 339 LEU A CA 1
ATOM 2597 C C . LEU A 1 339 ? 1.01 -25.719 -3.939 1 97.5 339 LEU A C 1
ATOM 2599 O O . LEU A 1 339 ? 1.28 -25.266 -2.826 1 97.5 339 LEU A O 1
ATOM 2603 N N . ARG A 1 340 ? 1.597 -26.797 -4.418 1 96.75 340 ARG A N 1
ATOM 2604 C CA . ARG A 1 340 ? 2.482 -27.594 -3.582 1 96.75 340 ARG A CA 1
ATOM 2605 C C . ARG A 1 340 ? 3.791 -26.859 -3.307 1 96.75 340 ARG A C 1
ATOM 2607 O O . ARG A 1 340 ? 4.273 -26.844 -2.172 1 96.75 340 ARG A O 1
ATOM 2614 N N . ILE A 1 341 ? 4.34 -26.297 -4.324 1 97.56 341 ILE A N 1
ATOM 2615 C CA . ILE A 1 341 ? 5.59 -25.578 -4.141 1 97.56 341 ILE A CA 1
ATOM 2616 C C . ILE A 1 341 ? 5.367 -24.391 -3.195 1 97.56 341 ILE A C 1
ATOM 2618 O O . ILE A 1 341 ? 6.18 -24.141 -2.301 1 97.56 341 ILE A O 1
ATOM 2622 N N . THR A 1 342 ? 4.285 -23.641 -3.379 1 98.25 342 THR A N 1
ATOM 2623 C CA . THR A 1 342 ? 3.969 -22.5 -2.516 1 98.25 342 THR A CA 1
ATOM 2624 C C . THR A 1 342 ? 3.746 -22.969 -1.078 1 98.25 342 THR A C 1
ATOM 2626 O O . THR A 1 342 ? 4.199 -22.312 -0.135 1 98.25 342 THR A O 1
ATOM 2629 N N . GLN A 1 343 ? 3.027 -24.078 -0.907 1 98.44 343 GLN A N 1
ATOM 2630 C CA . GLN A 1 343 ? 2.799 -24.625 0.423 1 98.44 343 GLN A CA 1
ATOM 2631 C C . GLN A 1 343 ? 4.117 -24.938 1.125 1 98.44 343 GLN A C 1
ATOM 2633 O O . GLN A 1 343 ? 4.316 -24.547 2.281 1 98.44 343 GLN A O 1
ATOM 2638 N N . LEU A 1 344 ? 4.98 -25.609 0.447 1 98.38 344 LEU A N 1
ATOM 2639 C CA . LEU A 1 344 ? 6.273 -25.984 1.013 1 98.38 344 LEU A CA 1
ATOM 2640 C C . LEU A 1 344 ? 7.129 -24.75 1.279 1 98.38 344 LEU A C 1
ATOM 2642 O O . LEU A 1 344 ? 7.84 -24.688 2.285 1 98.38 344 LEU A O 1
ATOM 2646 N N . TRP A 1 345 ? 7.043 -23.812 0.362 1 98.62 345 TRP A N 1
ATOM 2647 C CA . TRP A 1 345 ? 7.75 -22.562 0.558 1 98.62 345 TRP A CA 1
ATOM 2648 C C . TRP A 1 345 ? 7.277 -21.859 1.83 1 98.62 345 TRP A C 1
ATOM 2650 O O . TRP A 1 345 ? 8.094 -21.375 2.619 1 98.62 345 TRP A O 1
ATOM 2660 N N . LEU A 1 346 ? 6.004 -21.797 2.053 1 98.75 346 LEU A N 1
ATOM 2661 C CA . LEU A 1 346 ? 5.453 -21.141 3.234 1 98.75 346 LEU A CA 1
ATOM 2662 C C . LEU A 1 346 ? 5.871 -21.875 4.504 1 98.75 346 LEU A C 1
ATOM 2664 O O . LEU A 1 346 ? 6.078 -21.25 5.547 1 98.75 346 LEU A O 1
ATOM 2668 N N . ARG A 1 347 ? 6 -23.172 4.418 1 98.5 347 ARG A N 1
ATOM 2669 C CA . ARG A 1 347 ? 6.508 -23.922 5.559 1 98.5 347 ARG A CA 1
ATOM 2670 C C . ARG A 1 347 ? 7.934 -23.5 5.906 1 98.5 347 ARG A C 1
ATOM 2672 O O . ARG A 1 347 ? 8.281 -23.391 7.082 1 98.5 347 ARG A O 1
ATOM 2679 N N . ILE A 1 348 ? 8.727 -23.281 4.906 1 98.31 348 ILE A N 1
ATOM 2680 C CA . ILE A 1 348 ? 10.086 -22.812 5.125 1 98.31 348 ILE A CA 1
ATOM 2681 C C . ILE A 1 348 ? 10.07 -21.422 5.738 1 98.31 348 ILE A C 1
ATOM 2683 O O . ILE A 1 348 ? 10.867 -21.109 6.625 1 98.31 348 ILE A O 1
ATOM 2687 N N . VAL A 1 349 ? 9.219 -20.547 5.246 1 98.12 349 VAL A N 1
ATOM 2688 C CA . VAL A 1 349 ? 9.078 -19.203 5.777 1 98.12 349 VAL A CA 1
ATOM 2689 C C . VAL A 1 349 ? 8.766 -19.266 7.27 1 98.12 349 VAL A C 1
ATOM 2691 O O . VAL A 1 349 ? 9.383 -18.562 8.07 1 98.12 349 VAL A O 1
ATOM 2694 N N . ILE A 1 350 ? 7.801 -20.109 7.672 1 97.56 350 ILE A N 1
ATOM 2695 C CA . ILE A 1 350 ? 7.418 -20.266 9.07 1 97.56 350 ILE A CA 1
ATOM 2696 C C . ILE A 1 350 ? 8.594 -20.797 9.875 1 97.56 350 ILE A C 1
ATOM 2698 O O . ILE A 1 350 ? 8.875 -20.328 10.977 1 97.56 350 ILE A O 1
ATOM 2702 N N . TRP A 1 351 ? 9.281 -21.766 9.312 1 97.19 351 TRP A N 1
ATOM 2703 C CA . TRP A 1 351 ? 10.461 -22.328 9.945 1 97.19 351 TRP A CA 1
ATOM 2704 C C . TRP A 1 351 ? 11.516 -21.266 10.188 1 97.19 351 TRP A C 1
ATOM 2706 O O . TRP A 1 351 ? 12.117 -21.203 11.266 1 97.19 351 TRP A O 1
ATOM 2716 N N . GLN A 1 352 ? 11.758 -20.469 9.242 1 95.88 352 GLN A N 1
ATOM 2717 C CA . GLN A 1 352 ? 12.734 -19.391 9.359 1 95.88 352 GLN A CA 1
ATOM 2718 C C . GLN A 1 352 ? 12.352 -18.422 10.469 1 95.88 352 GLN A C 1
ATOM 2720 O O . GLN A 1 352 ? 13.219 -17.891 11.172 1 95.88 352 GLN A O 1
ATOM 2725 N N . LEU A 1 353 ? 11.102 -18.125 10.523 1 94.62 353 LEU A N 1
ATOM 2726 C CA . LEU A 1 353 ? 10.641 -17.25 11.594 1 94.62 353 LEU A CA 1
ATOM 2727 C C . LEU A 1 353 ? 10.883 -17.891 12.961 1 94.62 353 LEU A C 1
ATOM 2729 O O . LEU A 1 353 ? 11.336 -17.219 13.891 1 94.62 353 LEU A O 1
ATOM 2733 N N . ARG A 1 354 ? 10.594 -19.188 13.047 1 94.56 354 ARG A N 1
ATOM 2734 C CA . ARG A 1 354 ? 10.844 -19.906 14.289 1 94.56 354 ARG A CA 1
ATOM 2735 C C . ARG A 1 354 ? 12.328 -19.891 14.641 1 94.56 354 ARG A C 1
ATOM 2737 O O . ARG A 1 354 ? 12.695 -19.781 15.812 1 94.56 354 ARG A O 1
ATOM 2744 N N . LEU A 1 355 ? 13.109 -20.047 13.648 1 93.12 355 LEU A N 1
ATOM 2745 C CA . LEU A 1 355 ? 14.555 -19.984 13.844 1 93.12 355 LEU A CA 1
ATOM 2746 C C . LEU A 1 355 ? 14.969 -18.641 14.422 1 93.12 355 LEU A C 1
ATOM 2748 O O . LEU A 1 355 ? 15.688 -18.578 15.422 1 93.12 355 LEU A O 1
ATOM 2752 N N . ARG A 1 356 ? 14.531 -17.562 13.82 1 90.38 356 ARG A N 1
ATOM 2753 C CA . ARG A 1 356 ? 14.875 -16.203 14.258 1 90.38 356 ARG A CA 1
ATOM 2754 C C . ARG A 1 356 ? 14.375 -15.945 15.672 1 90.38 356 ARG A C 1
ATOM 2756 O O . ARG A 1 356 ? 15.039 -15.258 16.453 1 90.38 356 ARG A O 1
ATOM 2763 N N . LEU A 1 357 ? 13.219 -16.547 15.969 1 91.06 357 LEU A N 1
ATOM 2764 C CA . LEU A 1 357 ? 12.586 -16.297 17.25 1 91.06 357 LEU A CA 1
ATOM 2765 C C . LEU A 1 357 ? 13.094 -17.266 18.312 1 91.06 357 LEU A C 1
ATOM 2767 O O . LEU A 1 357 ? 12.641 -17.219 19.469 1 91.06 357 LEU A O 1
ATOM 2771 N N . GLY A 1 358 ? 13.977 -18.172 17.953 1 90.12 358 GLY A N 1
ATOM 2772 C CA . GLY A 1 358 ? 14.539 -19.125 18.906 1 90.12 358 GLY A CA 1
ATOM 2773 C C . GLY A 1 358 ? 13.539 -20.156 19.375 1 90.12 358 GLY A C 1
ATOM 2774 O O . GLY A 1 358 ? 13.555 -20.562 20.531 1 90.12 358 GLY A O 1
ATOM 2775 N N . GLN A 1 359 ? 12.688 -20.547 18.438 1 92.06 359 GLN A N 1
ATOM 2776 C CA . GLN A 1 359 ? 11.625 -21.453 18.828 1 92.06 359 GLN A CA 1
ATOM 2777 C C . GLN A 1 359 ? 11.914 -22.875 18.344 1 92.06 359 GLN A C 1
ATOM 2779 O O . GLN A 1 359 ? 11.07 -23.766 18.453 1 92.06 359 GLN A O 1
ATOM 2784 N N . LEU A 1 360 ? 13.055 -23.109 17.766 1 93.25 360 LEU A N 1
ATOM 2785 C CA . LEU A 1 360 ? 13.406 -24.422 17.234 1 93.25 360 LEU A CA 1
ATOM 2786 C C . LEU A 1 360 ? 14.195 -25.234 18.266 1 93.25 360 LEU A C 1
ATOM 2788 O O . LEU A 1 360 ? 14.789 -24.672 19.188 1 93.25 360 LEU A O 1
ATOM 2792 N N . THR A 1 361 ? 14.023 -26.484 18.109 1 90.75 361 THR A N 1
ATOM 2793 C CA . THR A 1 361 ? 14.773 -27.406 18.969 1 90.75 361 THR A CA 1
ATOM 2794 C C . THR A 1 361 ? 15.352 -28.547 18.141 1 90.75 361 THR A C 1
ATOM 2796 O O . THR A 1 361 ? 14.953 -28.75 16.984 1 90.75 361 THR A O 1
ATOM 2799 N N . ASP A 1 362 ? 16.422 -29.266 18.719 1 84.38 362 ASP A N 1
ATOM 2800 C CA . ASP A 1 362 ? 17.031 -30.391 18 1 84.38 362 ASP A CA 1
ATOM 2801 C C . ASP A 1 362 ? 16.156 -31.641 18.094 1 84.38 362 ASP A C 1
ATOM 2803 O O . ASP A 1 362 ? 16.109 -32.438 17.156 1 84.38 362 ASP A O 1
ATOM 2807 N N . VAL A 1 363 ? 15.625 -31.672 19.328 1 82.69 363 VAL A N 1
ATOM 2808 C CA . VAL A 1 363 ? 14.867 -32.906 19.562 1 82.69 363 VAL A CA 1
ATOM 2809 C C . VAL A 1 363 ? 13.391 -32.562 19.781 1 82.69 363 VAL A C 1
ATOM 2811 O O . VAL A 1 363 ? 13.055 -31.719 20.609 1 82.69 363 VAL A O 1
ATOM 2814 N N . SER A 1 364 ? 12.555 -32.781 18.766 1 84.06 364 SER A N 1
ATOM 2815 C CA . SER A 1 364 ? 11.109 -32.625 18.875 1 84.06 364 SER A CA 1
ATOM 2816 C C . SER A 1 364 ? 10.367 -33.719 18.109 1 84.06 364 SER A C 1
ATOM 2818 O O . SER A 1 364 ? 10.852 -34.188 17.078 1 84.06 364 SER A O 1
ATOM 2820 N N . HIS A 1 365 ? 9.219 -34.062 18.641 1 87.56 365 HIS A N 1
ATOM 2821 C CA . HIS A 1 365 ? 8.352 -35 17.922 1 87.56 365 HIS A CA 1
ATOM 2822 C C . HIS A 1 365 ? 7.73 -34.312 16.703 1 87.56 365 HIS A C 1
ATOM 2824 O O . HIS A 1 365 ? 7.441 -34.969 15.703 1 87.56 365 HIS A O 1
ATOM 2830 N N . ARG A 1 366 ? 7.566 -33.062 16.891 1 92.19 366 ARG A N 1
ATOM 2831 C CA . ARG A 1 366 ? 7.09 -32.281 15.75 1 92.19 366 ARG A CA 1
ATOM 2832 C C . ARG A 1 366 ? 8.258 -31.844 14.875 1 92.19 366 ARG A C 1
ATOM 2834 O O . ARG A 1 366 ? 8.93 -30.859 15.195 1 92.19 366 ARG A O 1
ATOM 2841 N N . ARG A 1 367 ? 8.344 -32.438 13.742 1 92.06 367 ARG A N 1
ATOM 2842 C CA . ARG A 1 367 ? 9.492 -32.219 12.867 1 92.06 367 ARG A CA 1
ATOM 2843 C C . ARG A 1 367 ? 9.617 -30.766 12.445 1 92.06 367 ARG A C 1
ATOM 2845 O O . ARG A 1 367 ? 10.719 -30.266 12.25 1 92.06 367 ARG A O 1
ATOM 2852 N N . SER A 1 368 ? 8.508 -30.078 12.359 1 94.75 368 SER A N 1
ATOM 2853 C CA . SER A 1 368 ? 8.5 -28.703 11.891 1 94.75 368 SER A CA 1
ATOM 2854 C C . SER A 1 368 ? 9.148 -27.766 12.906 1 94.75 368 SER A C 1
ATOM 2856 O O . SER A 1 368 ? 9.477 -26.609 12.578 1 94.75 368 SER A O 1
ATOM 2858 N N . LEU A 1 369 ? 9.422 -28.219 14.094 1 95 369 LEU A N 1
ATOM 2859 C CA . LEU A 1 369 ? 10.047 -27.406 15.141 1 95 369 LEU A CA 1
ATOM 2860 C C . LEU A 1 369 ? 11.531 -27.719 15.25 1 95 369 LEU A C 1
ATOM 2862 O O . LEU A 1 369 ? 12.219 -27.188 16.125 1 95 369 LEU A O 1
ATOM 2866 N N . THR A 1 370 ? 12.016 -28.516 14.352 1 94.06 370 THR A N 1
ATOM 2867 C CA . THR A 1 370 ? 13.422 -28.906 14.414 1 94.06 370 THR A CA 1
ATOM 2868 C C . THR A 1 370 ? 14.258 -28.078 13.438 1 94.06 370 THR A C 1
ATOM 2870 O O . THR A 1 370 ? 13.734 -27.562 12.453 1 94.06 370 THR A O 1
ATOM 2873 N N . TYR A 1 371 ? 15.57 -28.062 13.688 1 92.25 371 TYR A N 1
ATOM 2874 C CA . TYR A 1 371 ? 16.5 -27.328 12.844 1 92.25 371 TYR A CA 1
ATOM 2875 C C . TYR A 1 371 ? 16.641 -27.984 11.477 1 92.25 371 TYR A C 1
ATOM 2877 O O . TYR A 1 371 ? 16.953 -27.328 10.484 1 92.25 371 TYR A O 1
ATOM 2885 N N . ARG A 1 372 ? 16.359 -29.266 11.312 1 92.94 372 ARG A N 1
ATOM 2886 C CA . ARG A 1 372 ? 16.594 -30.031 10.086 1 92.94 372 ARG A CA 1
ATOM 2887 C C . ARG A 1 372 ? 15.352 -30.047 9.211 1 92.94 372 ARG A C 1
ATOM 2889 O O . ARG A 1 372 ? 15.367 -30.641 8.125 1 92.94 372 ARG A O 1
ATOM 2896 N N . TYR A 1 373 ? 14.336 -29.422 9.625 1 95.75 373 TYR A N 1
ATOM 2897 C CA . TYR A 1 373 ? 13.039 -29.5 8.977 1 95.75 373 TYR A CA 1
ATOM 2898 C C . TYR A 1 373 ? 13.148 -29.172 7.492 1 95.75 373 TYR A C 1
ATOM 2900 O O . TYR A 1 373 ? 12.461 -29.766 6.66 1 95.75 373 TYR A O 1
ATOM 2908 N N . PRO A 1 374 ? 13.953 -28.203 7.004 1 96.69 374 PRO A N 1
ATOM 2909 C CA . PRO A 1 374 ? 14.07 -27.891 5.578 1 96.69 374 PRO A CA 1
ATOM 2910 C C . PRO A 1 374 ? 14.492 -29.094 4.742 1 96.69 374 PRO A C 1
ATOM 2912 O O . PRO A 1 374 ? 14.156 -29.188 3.557 1 96.69 374 PRO A O 1
ATOM 2915 N N . LEU A 1 375 ? 15.195 -30.047 5.336 1 95.5 375 LEU A N 1
ATOM 2916 C CA . LEU A 1 375 ? 15.57 -31.266 4.613 1 95.5 375 LEU A CA 1
ATOM 2917 C C . LEU A 1 375 ? 14.336 -32.094 4.309 1 95.5 375 LEU A C 1
ATOM 2919 O O . LEU A 1 375 ? 14.234 -32.688 3.225 1 95.5 375 LEU A O 1
ATOM 2923 N N . ASP A 1 376 ? 13.469 -32.188 5.293 1 95.75 376 ASP A N 1
ATOM 2924 C CA . ASP A 1 376 ? 12.211 -32.875 5.07 1 95.75 376 ASP A CA 1
ATOM 2925 C C . ASP A 1 376 ? 11.391 -32.219 3.979 1 95.75 376 ASP A C 1
ATOM 2927 O O . ASP A 1 376 ? 10.773 -32.875 3.15 1 95.75 376 ASP A O 1
ATOM 2931 N N . VAL A 1 377 ? 11.367 -30.891 4.035 1 97.75 377 VAL A N 1
ATOM 2932 C CA . VAL A 1 377 ? 10.602 -30.125 3.061 1 97.75 377 VAL A CA 1
ATOM 2933 C C . VAL A 1 377 ? 11.172 -30.344 1.661 1 97.75 377 VAL A C 1
ATOM 2935 O O . VAL A 1 377 ? 10.422 -30.484 0.694 1 97.75 377 VAL A O 1
ATOM 2938 N N . ALA A 1 378 ? 12.453 -30.391 1.536 1 97.62 378 ALA A N 1
ATOM 2939 C CA . ALA A 1 378 ? 13.102 -30.641 0.25 1 97.62 378 ALA A CA 1
ATOM 2940 C C . ALA A 1 378 ? 12.727 -32 -0.305 1 97.62 378 ALA A C 1
ATOM 2942 O O . ALA A 1 378 ? 12.461 -32.156 -1.501 1 97.62 378 ALA A O 1
ATOM 2943 N N . ARG A 1 379 ? 12.766 -32.938 0.527 1 96.62 379 ARG A N 1
ATOM 2944 C CA . ARG A 1 379 ? 12.383 -34.281 0.11 1 96.62 379 ARG A CA 1
ATOM 2945 C C . ARG A 1 379 ? 10.945 -34.312 -0.391 1 96.62 379 ARG A C 1
ATOM 2947 O O . ARG A 1 379 ? 10.656 -34.938 -1.425 1 96.62 379 ARG A O 1
ATOM 2954 N N . GLU A 1 380 ? 10.125 -33.75 0.365 1 96.31 380 GLU A N 1
ATOM 2955 C CA . GLU A 1 380 ? 8.727 -33.688 -0.04 1 96.31 380 GLU A CA 1
ATOM 2956 C C . GLU A 1 380 ? 8.57 -32.938 -1.367 1 96.31 380 GLU A C 1
ATOM 2958 O O . GLU A 1 380 ? 7.711 -33.312 -2.18 1 96.31 380 GLU A O 1
ATOM 2963 N N . LEU A 1 381 ? 9.336 -31.891 -1.547 1 97.75 381 LEU A N 1
ATOM 2964 C CA . LEU A 1 381 ? 9.305 -31.141 -2.795 1 97.75 381 LEU A CA 1
ATOM 2965 C C . LEU A 1 381 ? 9.672 -32.031 -3.979 1 97.75 381 LEU A C 1
ATOM 2967 O O . LEU A 1 381 ? 9.016 -32 -5.016 1 97.75 381 LEU A O 1
ATOM 2971 N N . VAL A 1 382 ? 10.688 -32.844 -3.807 1 96.81 382 VAL A N 1
ATOM 2972 C CA . VAL A 1 382 ? 11.125 -33.75 -4.852 1 96.81 382 VAL A CA 1
ATOM 2973 C C . VAL A 1 382 ? 9.992 -34.75 -5.188 1 96.81 382 VAL A C 1
ATOM 2975 O O . VAL A 1 382 ? 9.656 -34.906 -6.359 1 96.81 382 VAL A O 1
ATOM 2978 N N . LEU A 1 383 ? 9.391 -35.25 -4.176 1 94.44 383 LEU A N 1
ATOM 2979 C CA . LEU A 1 383 ? 8.336 -36.219 -4.359 1 94.44 383 LEU A CA 1
ATOM 2980 C C . LEU A 1 383 ? 7.113 -35.594 -5.02 1 94.44 383 LEU A C 1
ATOM 2982 O O . LEU A 1 383 ? 6.418 -36.25 -5.801 1 94.44 383 LEU A O 1
ATOM 2986 N N . SER A 1 384 ? 6.898 -34.344 -4.766 1 93.62 384 SER A N 1
ATOM 2987 C CA . SER A 1 384 ? 5.703 -33.656 -5.25 1 93.62 384 SER A CA 1
ATOM 2988 C C . SER A 1 384 ? 5.887 -33.188 -6.684 1 93.62 384 SER A C 1
ATOM 2990 O O . SER A 1 384 ? 4.906 -32.938 -7.387 1 93.62 384 SER A O 1
ATOM 2992 N N . THR A 1 385 ? 7.105 -33.031 -7.137 1 95.25 385 THR A N 1
ATOM 2993 C CA . THR A 1 385 ? 7.312 -32.375 -8.414 1 95.25 385 THR A CA 1
ATOM 2994 C C . THR A 1 385 ? 7.949 -33.312 -9.43 1 95.25 385 THR A C 1
ATOM 2996 O O . THR A 1 385 ? 7.973 -33.031 -10.625 1 95.25 385 THR A O 1
ATOM 2999 N N . ARG A 1 386 ? 8.461 -34.438 -8.992 1 93.31 386 ARG A N 1
ATOM 3000 C CA . ARG A 1 386 ? 9.234 -35.312 -9.852 1 93.31 386 ARG A CA 1
ATOM 3001 C C . ARG A 1 386 ? 8.406 -35.781 -11.047 1 93.31 386 ARG A C 1
ATOM 3003 O O . ARG A 1 386 ? 8.938 -35.969 -12.141 1 93.31 386 ARG A O 1
ATOM 3010 N N . ASP A 1 387 ? 7.074 -35.875 -10.883 1 92.25 387 ASP A N 1
ATOM 3011 C CA . ASP A 1 387 ? 6.23 -36.406 -11.961 1 92.25 387 ASP A CA 1
ATOM 3012 C C . ASP A 1 387 ? 5.574 -35.25 -12.734 1 92.25 387 ASP A C 1
ATOM 3014 O O . ASP A 1 387 ? 4.734 -35.5 -13.602 1 92.25 387 ASP A O 1
ATOM 3018 N N . LEU A 1 388 ? 5.891 -34.094 -12.43 1 93.69 388 LEU A N 1
ATOM 3019 C CA . LEU A 1 388 ? 5.293 -32.938 -13.109 1 93.69 388 LEU A CA 1
ATOM 3020 C C . LEU A 1 388 ? 6.176 -32.469 -14.258 1 93.69 388 LEU A C 1
ATOM 3022 O O . LEU A 1 388 ? 7.402 -32.5 -14.156 1 93.69 388 LEU A O 1
ATOM 3026 N N . ALA A 1 389 ? 5.52 -32.094 -15.297 1 91.5 389 ALA A N 1
ATOM 3027 C CA . ALA A 1 389 ? 6.258 -31.516 -16.406 1 91.5 389 ALA A CA 1
ATOM 3028 C C . ALA A 1 389 ? 6.824 -30.141 -16.031 1 91.5 389 ALA A C 1
ATOM 3030 O O . ALA A 1 389 ? 6.18 -29.375 -15.305 1 91.5 389 ALA A O 1
ATOM 3031 N N . THR A 1 390 ? 7.945 -29.812 -16.562 1 90.31 390 THR A N 1
ATOM 3032 C CA . THR A 1 390 ? 8.602 -28.531 -16.297 1 90.31 390 THR A CA 1
ATOM 3033 C C . THR A 1 390 ? 7.723 -27.375 -16.75 1 90.31 390 THR A C 1
ATOM 3035 O O . THR A 1 390 ? 7.711 -26.312 -16.125 1 90.31 390 THR A O 1
ATOM 3038 N N . ARG A 1 391 ? 7.02 -27.594 -17.828 1 84.69 391 ARG A N 1
ATOM 3039 C CA . ARG A 1 391 ? 6.168 -26.547 -18.375 1 84.69 391 ARG A CA 1
ATOM 3040 C C . ARG A 1 391 ? 5.074 -26.156 -17.391 1 84.69 391 ARG A C 1
ATOM 3042 O O . ARG A 1 391 ? 4.66 -25 -17.344 1 84.69 391 ARG A O 1
ATOM 3049 N N . ALA A 1 392 ? 4.637 -27.125 -16.625 1 89.31 392 ALA A N 1
ATOM 3050 C CA . ALA A 1 392 ? 3.594 -26.891 -15.625 1 89.31 392 ALA A CA 1
ATOM 3051 C C . ALA A 1 392 ? 4.098 -25.969 -14.516 1 89.31 392 ALA A C 1
ATOM 3053 O O . ALA A 1 392 ? 3.307 -25.312 -13.828 1 89.31 392 ALA A O 1
ATOM 3054 N N . MET A 1 393 ? 5.375 -25.844 -14.398 1 92.12 393 MET A N 1
ATOM 3055 C CA . MET A 1 393 ? 5.988 -24.984 -13.398 1 92.12 393 MET A CA 1
ATOM 3056 C C . MET A 1 393 ? 6.426 -23.656 -14.023 1 92.12 393 MET A C 1
ATOM 3058 O O . MET A 1 393 ? 6.27 -22.594 -13.406 1 92.12 393 MET A O 1
ATOM 3062 N N . ALA A 1 394 ? 6.809 -23.719 -15.227 1 86.81 394 ALA A N 1
ATOM 3063 C CA . ALA A 1 394 ? 7.355 -22.547 -15.914 1 86.81 394 ALA A CA 1
ATOM 3064 C C . ALA A 1 394 ? 6.281 -21.484 -16.125 1 86.81 394 ALA A C 1
ATOM 3066 O O . ALA A 1 394 ? 6.574 -20.297 -16.109 1 86.81 394 ALA A O 1
ATOM 3067 N N . VAL A 1 395 ? 5.098 -21.875 -16.25 1 85.12 395 VAL A N 1
ATOM 3068 C CA . VAL A 1 395 ? 3.988 -20.969 -16.531 1 85.12 395 VAL A CA 1
ATOM 3069 C C . VAL A 1 395 ? 3.805 -19.984 -15.383 1 85.12 395 VAL A C 1
ATOM 3071 O O . VAL A 1 395 ? 3.289 -18.875 -15.578 1 85.12 395 VAL A O 1
ATOM 3074 N N . HIS A 1 396 ? 4.273 -20.266 -14.164 1 89.56 396 HIS A N 1
ATOM 3075 C CA . HIS A 1 396 ? 4.09 -19.438 -12.977 1 89.56 396 HIS A CA 1
ATOM 3076 C C . HIS A 1 396 ? 5.191 -18.391 -12.852 1 89.56 396 HIS A C 1
ATOM 3078 O O . HIS A 1 396 ? 5.168 -17.562 -11.938 1 89.56 396 HIS A O 1
ATOM 3084 N N . GLY A 1 397 ? 6.125 -18.469 -13.75 1 85.62 397 GLY A N 1
ATOM 3085 C CA . GLY A 1 397 ? 7.09 -17.391 -13.883 1 85.62 397 GLY A CA 1
ATOM 3086 C C . GLY A 1 397 ? 8.188 -17.438 -12.836 1 85.62 397 GLY A C 1
ATOM 3087 O O . GLY A 1 397 ? 8.438 -18.484 -12.242 1 85.62 397 GLY A O 1
ATOM 3088 N N . VAL A 1 398 ? 8.766 -16.297 -12.672 1 88.06 398 VAL A N 1
ATOM 3089 C CA . VAL A 1 398 ? 9.953 -16.156 -11.828 1 88.06 398 VAL A CA 1
ATOM 3090 C C . VAL A 1 398 ? 9.562 -16.328 -10.359 1 88.06 398 VAL A C 1
ATOM 3092 O O . VAL A 1 398 ? 10.375 -16.781 -9.547 1 88.06 398 VAL A O 1
ATOM 3095 N N . GLY A 1 399 ? 8.352 -15.984 -10.07 1 90.44 399 GLY A N 1
ATOM 3096 C CA . GLY A 1 399 ? 7.895 -16.141 -8.695 1 90.44 399 GLY A CA 1
ATOM 3097 C C . GLY A 1 399 ? 8.062 -17.547 -8.164 1 90.44 399 GLY A C 1
ATOM 3098 O O . GLY A 1 399 ? 8.477 -17.734 -7.02 1 90.44 399 GLY A O 1
ATOM 3099 N N . LEU A 1 400 ? 7.754 -18.516 -8.961 1 93.75 400 LEU A N 1
ATOM 3100 C CA . LEU A 1 400 ? 7.906 -19.906 -8.555 1 93.75 400 LEU A CA 1
ATOM 3101 C C . LEU A 1 400 ? 9.383 -20.266 -8.422 1 93.75 400 LEU A C 1
ATOM 3103 O O . LEU A 1 400 ? 9.766 -21 -7.5 1 93.75 400 LEU A O 1
ATOM 3107 N N . THR A 1 401 ? 10.188 -19.828 -9.312 1 93.88 401 THR A N 1
ATOM 3108 C CA . THR A 1 401 ? 11.625 -20.047 -9.25 1 93.88 401 THR A CA 1
ATOM 3109 C C . THR A 1 401 ? 12.203 -19.516 -7.945 1 93.88 401 THR A C 1
ATOM 3111 O O . THR A 1 401 ? 13.055 -20.156 -7.324 1 93.88 401 THR A O 1
ATOM 3114 N N . GLU A 1 402 ? 11.734 -18.406 -7.629 1 92.44 402 GLU A N 1
ATOM 3115 C CA . GLU A 1 402 ? 12.188 -17.766 -6.402 1 92.44 402 GLU A CA 1
ATOM 3116 C C . GLU A 1 402 ? 11.828 -18.594 -5.176 1 92.44 402 GLU A C 1
ATOM 3118 O O . GLU A 1 402 ? 12.617 -18.688 -4.23 1 92.44 402 GLU A O 1
ATOM 3123 N N . LYS A 1 403 ? 10.664 -19.109 -5.152 1 96.31 403 LYS A N 1
ATOM 3124 C CA . LYS A 1 403 ? 10.258 -19.953 -4.039 1 96.31 403 LYS A CA 1
ATOM 3125 C C . LYS A 1 403 ? 11.156 -21.188 -3.934 1 96.31 403 LYS A C 1
ATOM 3127 O O . LYS A 1 403 ? 11.555 -21.578 -2.834 1 96.31 403 LYS A O 1
ATOM 3132 N N . LEU A 1 404 ? 11.469 -21.797 -5.078 1 97.25 404 LEU A N 1
ATOM 3133 C CA . LEU A 1 404 ? 12.375 -22.938 -5.109 1 97.25 404 LEU A CA 1
ATOM 3134 C C . LEU A 1 404 ? 13.758 -22.531 -4.613 1 97.25 404 LEU A C 1
ATOM 3136 O O . LEU A 1 404 ? 14.391 -23.281 -3.857 1 97.25 404 LEU A O 1
ATOM 3140 N N . PHE A 1 405 ? 14.203 -21.453 -5.023 1 95.94 405 PHE A N 1
ATOM 3141 C CA . PHE A 1 405 ? 15.484 -20.922 -4.586 1 95.94 405 PHE A CA 1
ATOM 3142 C C . PHE A 1 405 ? 15.523 -20.781 -3.07 1 95.94 405 PHE A C 1
ATOM 3144 O O . PHE A 1 405 ? 16.516 -21.125 -2.432 1 95.94 405 PHE A O 1
ATOM 3151 N N . ASP A 1 406 ? 14.461 -20.172 -2.533 1 95.62 406 ASP A N 1
ATOM 3152 C CA . ASP A 1 406 ? 14.383 -19.984 -1.088 1 95.62 406 ASP A CA 1
ATOM 3153 C C . ASP A 1 406 ? 14.461 -21.328 -0.358 1 95.62 406 ASP A C 1
ATOM 3155 O O . ASP A 1 406 ? 15.125 -21.438 0.673 1 95.62 406 ASP A O 1
ATOM 3159 N N . ILE A 1 407 ? 13.742 -22.281 -0.839 1 97.5 407 ILE A N 1
ATOM 3160 C CA . ILE A 1 407 ? 13.766 -23.609 -0.239 1 97.5 407 ILE A CA 1
ATOM 3161 C C . ILE A 1 407 ? 15.18 -24.188 -0.323 1 97.5 407 ILE A C 1
ATOM 3163 O O . ILE A 1 407 ? 15.719 -24.672 0.675 1 97.5 407 ILE A O 1
ATOM 3167 N N . ALA A 1 408 ? 15.773 -24.094 -1.503 1 96.94 408 ALA A N 1
ATOM 3168 C CA . ALA A 1 408 ? 17.125 -24.594 -1.691 1 96.94 408 ALA A CA 1
ATOM 3169 C C . ALA A 1 408 ? 18.109 -23.891 -0.748 1 96.94 408 ALA A C 1
ATOM 3171 O O . ALA A 1 408 ? 18.984 -24.531 -0.17 1 96.94 408 ALA A O 1
ATOM 3172 N N . SER A 1 409 ? 17.953 -22.641 -0.633 1 94.75 409 SER A N 1
ATOM 3173 C CA . SER A 1 409 ? 18.828 -21.859 0.232 1 94.75 409 SER A CA 1
ATOM 3174 C C . SER A 1 409 ? 18.719 -22.312 1.684 1 94.75 409 SER A C 1
ATOM 3176 O O . SER A 1 409 ? 19.719 -22.375 2.395 1 94.75 409 SER A O 1
ATOM 3178 N N . ALA A 1 410 ? 17.5 -22.547 2.111 1 95.06 410 ALA A N 1
ATOM 3179 C CA . ALA A 1 410 ? 17.312 -23.031 3.473 1 95.06 410 ALA A CA 1
ATOM 3180 C C . ALA A 1 410 ? 17.984 -24.391 3.668 1 95.06 410 ALA A C 1
ATOM 3182 O O . ALA A 1 410 ? 18.562 -24.656 4.723 1 95.06 410 ALA A O 1
ATOM 3183 N N . VAL A 1 411 ? 17.906 -25.234 2.676 1 95.38 411 VAL A N 1
ATOM 3184 C CA . VAL A 1 411 ? 18.547 -26.547 2.725 1 95.38 411 VAL A CA 1
ATOM 3185 C C . VAL A 1 411 ? 20.062 -26.375 2.83 1 95.38 411 VAL A C 1
ATOM 3187 O O . VAL A 1 411 ? 20.703 -27.062 3.623 1 95.38 411 VAL A O 1
ATOM 3190 N N . VAL A 1 412 ? 20.578 -25.453 2.074 1 93.56 412 VAL A N 1
ATOM 3191 C CA . VAL A 1 412 ? 22.016 -25.172 2.1 1 93.56 412 VAL A CA 1
ATOM 3192 C C . VAL A 1 412 ? 22.438 -24.734 3.5 1 93.56 412 VAL A C 1
ATOM 3194 O O . VAL A 1 412 ? 23.453 -25.219 4.031 1 93.56 412 VAL A O 1
ATOM 3197 N N . ASP A 1 413 ? 21.688 -23.906 4.082 1 90.81 413 ASP A N 1
ATOM 3198 C CA . ASP A 1 413 ? 21.984 -23.391 5.414 1 90.81 413 ASP A CA 1
ATOM 3199 C C . ASP A 1 413 ? 22.016 -24.516 6.445 1 90.81 413 ASP A C 1
ATOM 3201 O O . ASP A 1 413 ? 22.891 -24.562 7.309 1 90.81 413 ASP A O 1
ATOM 3205 N N . VAL A 1 414 ? 21.016 -25.375 6.352 1 91.31 414 VAL A N 1
ATOM 3206 C CA . VAL A 1 414 ? 20.906 -26.469 7.312 1 91.31 414 VAL A CA 1
ATOM 3207 C C . VAL A 1 414 ? 22.047 -27.453 7.098 1 91.31 414 VAL A C 1
ATOM 3209 O O . VAL A 1 414 ? 22.656 -27.938 8.062 1 91.31 414 VAL A O 1
ATOM 3212 N N . MET A 1 415 ? 22.312 -27.719 5.895 1 88.62 415 MET A N 1
ATOM 3213 C CA . MET A 1 415 ? 23.375 -28.672 5.582 1 88.62 415 MET A CA 1
ATOM 3214 C C . MET A 1 415 ? 24.734 -28.156 6.035 1 88.62 415 MET A C 1
ATOM 3216 O O . MET A 1 415 ? 25.594 -28.922 6.461 1 88.62 415 MET A O 1
ATOM 3220 N N . ALA A 1 416 ? 24.922 -26.875 5.98 1 85.5 416 ALA A N 1
ATOM 3221 C CA . ALA A 1 416 ? 26.172 -26.25 6.414 1 85.5 416 ALA A CA 1
ATOM 3222 C C . ALA A 1 416 ? 26.281 -26.25 7.938 1 85.5 416 ALA A C 1
ATOM 3224 O O . ALA A 1 416 ? 27.391 -26.281 8.484 1 85.5 416 ALA A O 1
ATOM 3225 N N . GLY A 1 417 ? 25.234 -26.031 8.672 1 76.31 417 GLY A N 1
ATOM 3226 C CA . GLY A 1 417 ? 25.234 -25.922 10.117 1 76.31 417 GLY A CA 1
ATOM 3227 C C . GLY A 1 417 ? 25.172 -27.281 10.812 1 76.31 417 GLY A C 1
ATOM 3228 O O . GLY A 1 417 ? 25.484 -27.375 12 1 76.31 417 GLY A O 1
ATOM 3229 N N . ILE A 1 418 ? 24.594 -28.266 10.453 1 61.44 418 ILE A N 1
ATOM 3230 C CA . ILE A 1 418 ? 24.438 -29.562 11.102 1 61.44 418 ILE A CA 1
ATOM 3231 C C . ILE A 1 418 ? 25.719 -30.375 10.961 1 61.44 418 ILE A C 1
ATOM 3233 O O . ILE A 1 418 ? 26.203 -30.625 9.852 1 61.44 418 ILE A O 1
ATOM 3237 N N . PRO A 1 419 ? 26.531 -30.344 12.18 1 53.53 419 PRO A N 1
ATOM 3238 C CA . PRO A 1 419 ? 27.672 -31.266 12.125 1 53.53 419 PRO A CA 1
ATOM 3239 C C . PRO A 1 419 ? 27.312 -32.594 11.484 1 53.53 419 PRO A C 1
ATOM 3241 O O . PRO A 1 419 ? 26.188 -33.094 11.633 1 53.53 419 PRO A O 1
ATOM 3244 N N . GLN A 1 420 ? 27.844 -32.844 10.391 1 47.47 420 GLN A N 1
ATOM 3245 C CA . GLN A 1 420 ? 27.641 -34.094 9.703 1 47.47 420 GLN A CA 1
ATOM 3246 C C . GLN A 1 420 ? 27.516 -35.25 10.703 1 47.47 420 GLN A C 1
ATOM 3248 O O . GLN A 1 420 ? 28.5 -35.625 11.359 1 47.47 420 GLN A O 1
ATOM 3253 N N . ALA A 1 421 ? 26.594 -35.312 11.664 1 41.22 421 ALA A N 1
ATOM 3254 C CA . ALA A 1 421 ? 26.516 -36.594 12.359 1 41.22 421 ALA A CA 1
ATOM 3255 C C . ALA A 1 421 ? 26.969 -37.75 11.453 1 41.22 421 ALA A C 1
ATOM 3257 O O . ALA A 1 421 ? 26.859 -37.656 10.227 1 41.22 421 ALA A O 1
ATOM 3258 N N . PRO A 1 422 ? 27.781 -38.719 12.086 1 40.56 422 PRO A N 1
ATOM 3259 C CA . PRO A 1 422 ? 28.125 -39.844 11.242 1 40.56 422 PRO A CA 1
ATOM 3260 C C . PRO A 1 422 ? 26.969 -40.281 10.32 1 40.56 422 PRO A C 1
ATOM 3262 O O . PRO A 1 422 ? 25.797 -40.125 10.68 1 40.56 422 PRO A O 1
ATOM 3265 N N . ARG A 1 423 ? 27.266 -40.25 9.039 1 42.06 423 ARG A N 1
ATOM 3266 C CA . ARG A 1 423 ? 26.359 -40.844 8.047 1 42.06 423 ARG A CA 1
ATOM 3267 C C . ARG A 1 423 ? 25.547 -41.969 8.648 1 42.06 423 ARG A C 1
ATOM 3269 O O . ARG A 1 423 ? 26.094 -43.031 9 1 42.06 423 ARG A O 1
ATOM 3276 N N . LEU A 1 424 ? 24.797 -41.812 9.727 1 40.56 424 LEU A N 1
ATOM 3277 C CA . LEU A 1 424 ? 24.031 -43.031 9.93 1 40.56 424 LEU A CA 1
ATOM 3278 C C . LEU A 1 424 ? 23.797 -43.75 8.602 1 40.56 424 LEU A C 1
ATOM 3280 O O . LEU A 1 424 ? 23.609 -43.094 7.566 1 40.56 424 LEU A O 1
ATOM 3284 N N . PRO A 1 425 ? 24.375 -44.938 8.438 1 39.59 425 PRO A N 1
ATOM 3285 C CA . PRO A 1 425 ? 24.031 -45.688 7.238 1 39.59 425 PRO A CA 1
ATOM 3286 C C . PRO A 1 425 ? 22.609 -45.438 6.742 1 39.59 425 PRO A C 1
ATOM 3288 O O . PRO A 1 425 ? 21.656 -45.531 7.516 1 39.59 425 PRO A O 1
ATOM 3291 N N . HIS A 1 426 ? 22.375 -44.25 6.051 1 39.81 426 HIS A N 1
ATOM 3292 C CA . HIS A 1 426 ? 21.047 -44.094 5.473 1 39.81 426 HIS A CA 1
ATOM 3293 C C . HIS A 1 426 ? 20.422 -45.438 5.172 1 39.81 426 HIS A C 1
ATOM 3295 O O . HIS A 1 426 ? 20.859 -46.156 4.262 1 39.81 426 HIS A O 1
ATOM 3301 N N . THR A 1 427 ? 20.312 -46.219 6.152 1 39.34 427 THR A N 1
ATOM 3302 C CA . THR A 1 427 ? 19.641 -47.438 5.789 1 39.34 427 THR A CA 1
ATOM 3303 C C . THR A 1 427 ? 18.766 -47.25 4.562 1 39.34 427 THR A C 1
ATOM 3305 O O . THR A 1 427 ? 18.719 -48.094 3.678 1 39.34 427 THR A O 1
ATOM 3308 N N . GLY A 1 428 ? 17.406 -46.781 4.797 1 40.56 428 GLY A N 1
ATOM 3309 C CA . GLY A 1 428 ? 16.281 -46.969 3.898 1 40.56 428 GLY A CA 1
ATOM 3310 C C . GLY A 1 428 ? 16.422 -46.156 2.607 1 40.56 428 GLY A C 1
ATOM 3311 O O . GLY A 1 428 ? 17.453 -45.531 2.363 1 40.56 428 GLY A O 1
ATOM 3312 N N . VAL A 1 429 ? 15.258 -46.031 1.714 1 48.94 429 VAL A N 1
ATOM 3313 C CA . VAL A 1 429 ? 14.812 -45.5 0.423 1 48.94 429 VAL A CA 1
ATOM 3314 C C . VAL A 1 429 ? 15.156 -44.031 0.319 1 48.94 429 VAL A C 1
ATOM 3316 O O . VAL A 1 429 ? 15.008 -43.406 -0.747 1 48.94 429 VAL A O 1
ATOM 3319 N N . GLU A 1 430 ? 15.555 -43.344 1.458 1 61.19 430 GLU A N 1
ATOM 3320 C CA . GLU A 1 430 ? 15.648 -41.875 1.363 1 61.19 430 GLU A CA 1
ATOM 3321 C C . GLU A 1 430 ? 17.078 -41.438 1.017 1 61.19 430 GLU A C 1
ATOM 3323 O O . GLU A 1 430 ? 18.031 -41.844 1.677 1 61.19 430 GLU A O 1
ATOM 3328 N N . GLY A 1 431 ? 17.438 -41.062 -0.169 1 67.62 431 GLY A N 1
ATOM 3329 C CA . GLY A 1 431 ? 18.719 -40.562 -0.655 1 67.62 431 GLY A CA 1
ATOM 3330 C C . GLY A 1 431 ? 19.281 -39.438 0.188 1 67.62 431 GLY A C 1
ATOM 3331 O O . GLY A 1 431 ? 18.578 -38.906 1.04 1 67.62 431 GLY A O 1
ATOM 3332 N N . PRO A 1 432 ? 20.516 -39.188 0.137 1 84.62 432 PRO A N 1
ATOM 3333 C CA . PRO A 1 432 ? 21.172 -38.094 0.851 1 84.62 432 PRO A CA 1
ATOM 3334 C C . PRO A 1 432 ? 20.594 -36.719 0.496 1 84.62 432 PRO A C 1
ATOM 3336 O O . PRO A 1 432 ? 20.094 -36.531 -0.613 1 84.62 432 PRO A O 1
ATOM 3339 N N . PRO A 1 433 ? 20.547 -35.875 1.496 1 89.12 433 PRO A N 1
ATOM 3340 C CA . PRO A 1 433 ? 20.016 -34.531 1.274 1 89.12 433 PRO A CA 1
ATOM 3341 C C . PRO A 1 433 ? 20.672 -33.844 0.085 1 89.12 433 PRO A C 1
ATOM 3343 O O . PRO A 1 433 ? 20.047 -32.969 -0.536 1 89.12 433 PRO A O 1
ATOM 3346 N N . GLU A 1 434 ? 21.844 -34.219 -0.268 1 90.56 434 GLU A N 1
ATOM 3347 C CA . GLU A 1 434 ? 22.547 -33.625 -1.398 1 90.56 434 GLU A CA 1
ATOM 3348 C C . GLU A 1 434 ? 21.828 -33.906 -2.713 1 90.56 434 GLU A C 1
ATOM 3350 O O . GLU A 1 434 ? 21.859 -33.094 -3.633 1 90.56 434 GLU A O 1
ATOM 3355 N N . ASP A 1 435 ? 21.234 -35.062 -2.73 1 93.62 435 ASP A N 1
ATOM 3356 C CA . ASP A 1 435 ? 20.5 -35.438 -3.939 1 93.62 435 ASP A CA 1
ATOM 3357 C C . ASP A 1 435 ? 19.25 -34.562 -4.113 1 93.62 435 ASP A C 1
ATOM 3359 O O . ASP A 1 435 ? 18.938 -34.156 -5.23 1 93.62 435 ASP A O 1
ATOM 3363 N N . ASP A 1 436 ? 18.594 -34.438 -3.018 1 95.56 436 ASP A N 1
ATOM 3364 C CA . ASP A 1 436 ? 17.406 -33.562 -3.072 1 95.56 436 ASP A CA 1
ATOM 3365 C C . ASP A 1 436 ? 17.797 -32.156 -3.492 1 95.56 436 ASP A C 1
ATOM 3367 O O . ASP A 1 436 ? 17.109 -31.531 -4.324 1 95.56 436 ASP A O 1
ATOM 3371 N N . LEU A 1 437 ? 18.844 -31.594 -2.92 1 95.25 437 LEU A N 1
ATOM 3372 C CA . LEU A 1 437 ? 19.297 -30.25 -3.264 1 95.25 437 LEU A CA 1
ATOM 3373 C C . LEU A 1 437 ? 19.688 -30.172 -4.738 1 95.25 437 LEU A C 1
ATOM 3375 O O . LEU A 1 437 ? 19.375 -29.188 -5.41 1 95.25 437 LEU A O 1
ATOM 3379 N N . ALA A 1 438 ? 20.344 -31.203 -5.23 1 95.38 438 ALA A N 1
ATOM 3380 C CA . ALA A 1 438 ? 20.734 -31.234 -6.637 1 95.38 438 ALA A CA 1
ATOM 3381 C C . ALA A 1 438 ? 19.516 -31.219 -7.547 1 95.38 438 ALA A C 1
ATOM 3383 O O . ALA A 1 438 ? 19.516 -30.562 -8.594 1 95.38 438 ALA A O 1
ATOM 3384 N N . TYR A 1 439 ? 18.625 -31.984 -7.109 1 96.25 439 TYR A N 1
ATOM 3385 C CA . TYR A 1 439 ? 17.391 -32 -7.879 1 96.25 439 TYR A CA 1
ATOM 3386 C C . TYR A 1 439 ? 16.766 -30.625 -7.938 1 96.25 439 TYR A C 1
ATOM 3388 O O . TYR A 1 439 ? 16.359 -30.156 -9.008 1 96.25 439 TYR A O 1
ATOM 3396 N N . ILE A 1 440 ? 16.609 -29.984 -6.801 1 97 440 ILE A N 1
ATOM 3397 C CA . ILE A 1 440 ? 15.969 -28.672 -6.727 1 97 440 ILE A CA 1
ATOM 3398 C C . ILE A 1 440 ? 16.766 -27.656 -7.547 1 97 440 ILE A C 1
ATOM 3400 O O . ILE A 1 440 ? 16.188 -26.844 -8.266 1 97 440 ILE A O 1
ATOM 3404 N N . ARG A 1 441 ? 18.031 -27.75 -7.477 1 95.75 441 ARG A N 1
ATOM 3405 C CA . ARG A 1 441 ? 18.891 -26.859 -8.266 1 95.75 441 ARG A CA 1
ATOM 3406 C C . ARG A 1 441 ? 18.672 -27.094 -9.758 1 95.75 441 ARG A C 1
ATOM 3408 O O . ARG A 1 441 ? 18.625 -26.141 -10.539 1 95.75 441 ARG A O 1
ATOM 3415 N N . GLY A 1 442 ? 18.594 -28.328 -10.109 1 95.62 442 GLY A N 1
ATOM 3416 C CA . GLY A 1 442 ? 18.312 -28.656 -11.5 1 95.62 442 GLY A CA 1
ATOM 3417 C C . GLY A 1 442 ? 17 -28.062 -11.992 1 95.62 442 GLY A C 1
ATOM 3418 O O . GLY A 1 442 ? 16.906 -27.625 -13.141 1 95.62 442 GLY A O 1
ATOM 3419 N N . LEU A 1 443 ? 16.047 -28.188 -11.156 1 95.69 443 LEU A N 1
ATOM 3420 C CA . LEU A 1 443 ? 14.75 -27.609 -11.477 1 95.69 443 LEU A CA 1
ATOM 3421 C C . LEU A 1 443 ? 14.852 -26.094 -11.625 1 95.69 443 LEU A C 1
ATOM 3423 O O . LEU A 1 443 ? 14.297 -25.516 -12.562 1 95.69 443 LEU A O 1
ATOM 3427 N N . VAL A 1 444 ? 15.516 -25.391 -10.719 1 95.5 444 VAL A N 1
ATOM 3428 C CA . VAL A 1 444 ? 15.688 -23.938 -10.719 1 95.5 444 VAL A CA 1
ATOM 3429 C C . VAL A 1 444 ? 16.344 -23.5 -12.023 1 95.5 444 VAL A C 1
ATOM 3431 O O . VAL A 1 444 ? 15.898 -22.531 -12.656 1 95.5 444 VAL A O 1
ATOM 3434 N N . VAL A 1 445 ? 17.266 -24.203 -12.469 1 94.5 445 VAL A N 1
ATOM 3435 C CA . VAL A 1 445 ? 18.047 -23.828 -13.656 1 94.5 445 VAL A CA 1
ATOM 3436 C C . VAL A 1 445 ? 17.156 -23.859 -14.891 1 94.5 445 VAL A C 1
ATOM 3438 O O . VAL A 1 445 ? 17.328 -23.047 -15.805 1 94.5 445 VAL A O 1
ATOM 3441 N N . ARG A 1 446 ? 16.172 -24.688 -14.852 1 93.25 446 ARG A N 1
ATOM 3442 C CA . ARG A 1 446 ? 15.328 -24.906 -16.031 1 93.25 446 ARG A CA 1
ATOM 3443 C C . ARG A 1 446 ? 14.133 -23.953 -16.031 1 93.25 446 ARG A C 1
ATOM 3445 O O . ARG A 1 446 ? 13.398 -23.875 -17.016 1 93.25 446 ARG A O 1
ATOM 3452 N N . LEU A 1 447 ? 13.969 -23.25 -15.023 1 93 447 LEU A N 1
ATOM 3453 C CA . LEU A 1 447 ? 12.797 -22.391 -14.875 1 93 447 LEU A CA 1
ATOM 3454 C C . LEU A 1 447 ? 13.148 -20.938 -15.125 1 93 447 LEU A C 1
ATOM 3456 O O . LEU A 1 447 ? 14.328 -20.578 -15.195 1 93 447 LEU A O 1
ATOM 3460 N N . PRO A 1 448 ? 12.125 -20.125 -15.383 1 86.44 448 PRO A N 1
ATOM 3461 C CA . PRO A 1 448 ? 12.367 -18.719 -15.711 1 86.44 448 PRO A CA 1
ATOM 3462 C C . PRO A 1 448 ? 13.273 -18.031 -14.695 1 86.44 448 PRO A C 1
ATOM 3464 O O . PRO A 1 448 ? 13.031 -18.109 -13.492 1 86.44 448 PRO A O 1
ATOM 3467 N N . GLY A 1 449 ? 14.367 -17.359 -15.188 1 86.06 449 GLY A N 1
ATOM 3468 C CA . GLY A 1 449 ? 15.32 -16.641 -14.359 1 86.06 449 GLY A CA 1
ATOM 3469 C C . GLY A 1 449 ? 16.344 -17.547 -13.688 1 86.06 449 GLY A C 1
ATOM 3470 O O . GLY A 1 449 ? 17.281 -17.062 -13.055 1 86.06 449 GLY A O 1
ATOM 3471 N N . GLY A 1 450 ? 16.219 -18.812 -13.859 1 89.19 450 GLY A N 1
ATOM 3472 C CA . GLY A 1 450 ? 17.031 -19.781 -13.156 1 89.19 450 GLY A CA 1
ATOM 3473 C C . GLY A 1 450 ? 18.484 -19.75 -13.562 1 89.19 450 GLY A C 1
ATOM 3474 O O . GLY A 1 450 ? 19.375 -19.516 -12.727 1 89.19 450 GLY A O 1
ATOM 3475 N N . LYS A 1 451 ? 18.688 -19.859 -14.773 1 86.81 451 LYS A N 1
ATOM 3476 C CA . LYS A 1 451 ? 20.062 -19.938 -15.281 1 86.81 451 LYS A CA 1
ATOM 3477 C C . LYS A 1 451 ? 20.75 -18.578 -15.188 1 86.81 451 LYS A C 1
ATOM 3479 O O . LYS A 1 451 ? 21.938 -18.5 -14.828 1 86.81 451 LYS A O 1
ATOM 3484 N N . ASP A 1 452 ? 19.969 -17.609 -15.367 1 81.88 452 ASP A N 1
ATOM 3485 C CA . ASP A 1 452 ? 20.547 -16.281 -15.484 1 81.88 452 ASP A CA 1
ATOM 3486 C C . ASP A 1 452 ? 20.812 -15.672 -14.117 1 81.88 452 ASP A C 1
ATOM 3488 O O . ASP A 1 452 ? 21.781 -14.93 -13.938 1 81.88 452 ASP A O 1
ATOM 3492 N N . VAL A 1 453 ? 19.969 -16.078 -13.172 1 84.19 453 VAL A N 1
ATOM 3493 C CA . VAL A 1 453 ? 20.047 -15.344 -11.906 1 84.19 453 VAL A CA 1
ATOM 3494 C C . VAL A 1 453 ? 20.203 -16.328 -10.758 1 84.19 453 VAL A C 1
ATOM 3496 O O . VAL A 1 453 ? 21.234 -16.344 -10.07 1 84.19 453 VAL A O 1
ATOM 3499 N N . TYR A 1 454 ? 19.422 -17.25 -10.641 1 88.62 454 TYR A N 1
ATOM 3500 C CA . TYR A 1 454 ? 19.25 -17.953 -9.375 1 88.62 454 TYR A CA 1
ATOM 3501 C C . TYR A 1 454 ? 20.25 -19.094 -9.242 1 88.62 454 TYR A C 1
ATOM 3503 O O . TYR A 1 454 ? 20.625 -19.469 -8.125 1 88.62 454 TYR A O 1
ATOM 3511 N N . ASP A 1 455 ? 20.672 -19.641 -10.359 1 90.75 455 ASP A N 1
ATOM 3512 C CA . ASP A 1 455 ? 21.703 -20.656 -10.281 1 90.75 455 ASP A CA 1
ATOM 3513 C C . ASP A 1 455 ? 23 -20.078 -9.68 1 90.75 455 ASP A C 1
ATOM 3515 O O . ASP A 1 455 ? 23.594 -20.688 -8.805 1 90.75 455 ASP A O 1
ATOM 3519 N N . GLY A 1 456 ? 23.344 -18.953 -10.195 1 88.56 456 GLY A N 1
ATOM 3520 C CA . GLY A 1 456 ? 24.516 -18.281 -9.664 1 88.56 456 GLY A CA 1
ATOM 3521 C C . GLY A 1 456 ? 24.391 -17.906 -8.203 1 88.56 456 GLY A C 1
ATOM 3522 O O . GLY A 1 456 ? 25.328 -18.078 -7.426 1 88.56 456 GLY A O 1
ATOM 3523 N N . LEU A 1 457 ? 23.266 -17.484 -7.84 1 87.94 457 LEU A N 1
ATOM 3524 C CA . LEU A 1 457 ? 23.016 -17.094 -6.457 1 87.94 457 LEU A CA 1
ATOM 3525 C C . LEU A 1 457 ? 23.109 -18.312 -5.527 1 87.94 457 LEU A C 1
ATOM 3527 O O . LEU A 1 457 ? 23.656 -18.203 -4.426 1 87.94 457 LEU A O 1
ATOM 3531 N N . LEU A 1 458 ? 22.594 -19.391 -5.992 1 90.62 458 LEU A N 1
ATOM 3532 C CA . LEU A 1 458 ? 22.625 -20.594 -5.18 1 90.62 458 LEU A CA 1
ATOM 3533 C C . LEU A 1 458 ? 24.047 -21.109 -5.023 1 90.62 458 LEU A C 1
ATOM 3535 O O . LEU A 1 458 ? 24.438 -21.562 -3.943 1 90.62 458 LEU A O 1
ATOM 3539 N N . GLU A 1 459 ? 24.828 -20.984 -6.051 1 89.31 459 GLU A N 1
ATOM 3540 C CA . GLU A 1 459 ? 26.219 -21.391 -5.996 1 89.31 459 GLU A CA 1
ATOM 3541 C C . GLU A 1 459 ? 27.016 -20.547 -5 1 89.31 459 GLU A C 1
ATOM 3543 O O . GLU A 1 459 ? 27.812 -21.078 -4.219 1 89.31 459 GLU A O 1
ATOM 3548 N N . ARG A 1 460 ? 26.719 -19.422 -5.055 1 85.75 460 ARG A N 1
ATOM 3549 C CA . ARG A 1 460 ? 27.391 -18.516 -4.117 1 85.75 460 ARG A CA 1
ATOM 3550 C C . ARG A 1 460 ? 26.984 -18.828 -2.68 1 85.75 460 ARG A C 1
ATOM 3552 O O . ARG A 1 460 ? 27.828 -18.781 -1.773 1 85.75 460 ARG A O 1
ATOM 3559 N N . HIS A 1 461 ? 25.734 -19 -2.561 1 88.88 461 HIS A N 1
ATOM 3560 C CA . HIS A 1 461 ? 25.234 -19.328 -1.229 1 88.88 461 HIS A CA 1
ATOM 3561 C C . HIS A 1 461 ? 25.859 -20.609 -0.709 1 88.88 461 HIS A C 1
ATOM 3563 O O . HIS A 1 461 ? 26.203 -20.719 0.474 1 88.88 461 HIS A O 1
ATOM 3569 N N . LEU A 1 462 ? 26.078 -21.531 -1.548 1 86.44 462 LEU A N 1
ATOM 3570 C CA . LEU A 1 462 ? 26.719 -22.797 -1.199 1 86.44 462 LEU A CA 1
ATOM 3571 C C . LEU A 1 462 ? 28.156 -22.562 -0.763 1 86.44 462 LEU A C 1
ATOM 3573 O O . LEU A 1 462 ? 28.609 -23.141 0.23 1 86.44 462 LEU A O 1
ATOM 3577 N N . GLU A 1 463 ? 28.766 -21.672 -1.379 1 84.5 463 GLU A N 1
ATOM 3578 C CA . GLU A 1 463 ? 30.156 -21.359 -1.066 1 84.5 463 GLU A CA 1
ATOM 3579 C C . GLU A 1 463 ? 30.281 -20.641 0.273 1 84.5 463 GLU A C 1
ATOM 3581 O O . GLU A 1 463 ? 31.172 -20.938 1.071 1 84.5 463 GLU A O 1
ATOM 3586 N N . GLN A 1 464 ? 29.406 -19.766 0.47 1 82.5 464 GLN A N 1
ATOM 3587 C CA . GLN A 1 464 ? 29.422 -18.969 1.698 1 82.5 464 GLN A CA 1
ATOM 3588 C C . GLN A 1 464 ? 29.062 -19.828 2.906 1 82.5 464 GLN A C 1
ATOM 3590 O O . GLN A 1 464 ? 29.609 -19.656 3.99 1 82.5 464 GLN A O 1
ATOM 3595 N N . ALA A 1 465 ? 28.047 -20.641 2.697 1 81.62 465 ALA A N 1
ATOM 3596 C CA . ALA A 1 465 ? 27.578 -21.484 3.793 1 81.62 465 ALA A CA 1
ATOM 3597 C C . ALA A 1 465 ? 28.656 -22.469 4.223 1 81.62 465 ALA A C 1
ATOM 3599 O O . ALA A 1 465 ? 28.75 -22.828 5.398 1 81.62 465 ALA A O 1
ATOM 3600 N N . LEU A 1 466 ? 29.469 -22.922 3.309 1 69.62 466 LEU A N 1
ATOM 3601 C CA . LEU A 1 466 ? 30.562 -23.844 3.611 1 69.62 466 LEU A CA 1
ATOM 3602 C C . LEU A 1 466 ? 31.641 -23.141 4.41 1 69.62 466 LEU A C 1
ATOM 3604 O O . LEU A 1 466 ? 32.344 -23.766 5.219 1 69.62 466 LEU A O 1
ATOM 3608 N N . GLN A 1 467 ? 31.719 -21.828 4.348 1 68.81 467 GLN A N 1
ATOM 3609 C CA . GLN A 1 467 ? 32.719 -21.062 5.055 1 68.81 467 GLN A CA 1
ATOM 3610 C C . GLN A 1 467 ? 32.25 -20.641 6.434 1 68.81 467 GLN A C 1
ATOM 3612 O O . GLN A 1 467 ? 33.031 -20.469 7.363 1 68.81 467 GLN A O 1
ATOM 3617 N N . SER A 1 468 ? 30.906 -20.328 6.688 1 66 468 SER A N 1
ATOM 3618 C CA . SER A 1 468 ? 30.297 -19.875 7.938 1 66 468 SER A CA 1
ATOM 3619 C C . SER A 1 468 ? 29 -20.609 8.234 1 66 468 SER A C 1
ATOM 3621 O O . SER A 1 468 ? 27.922 -20.125 7.914 1 66 468 SER A O 1
ATOM 3623 N N . PRO A 1 469 ? 29.141 -21.719 8.938 1 55.78 469 PRO A N 1
ATOM 3624 C CA . PRO A 1 469 ? 27.938 -22.547 9.133 1 55.78 469 PRO A CA 1
ATOM 3625 C C . PRO A 1 469 ? 26.922 -21.906 10.07 1 55.78 469 PRO A C 1
ATOM 3627 O O . PRO A 1 469 ? 27.297 -21.094 10.922 1 55.78 469 PRO A O 1
ATOM 3630 N N . LEU A 1 470 ? 25.578 -21.953 9.898 1 55.75 470 LEU A N 1
ATOM 3631 C CA . LEU A 1 470 ? 24.438 -21.391 10.594 1 55.75 470 LEU A CA 1
ATOM 3632 C C . LEU A 1 470 ? 24.609 -21.484 12.109 1 55.75 470 LEU A C 1
ATOM 3634 O O . LEU A 1 470 ? 24.234 -20.578 12.844 1 55.75 470 LEU A O 1
ATOM 3638 N N . GLN A 1 471 ? 25.109 -22.531 12.781 1 49.78 471 GLN A N 1
ATOM 3639 C CA . GLN A 1 471 ? 25.25 -22.703 14.227 1 49.78 471 GLN A CA 1
ATOM 3640 C C . GLN A 1 471 ? 26.219 -21.688 14.82 1 49.78 471 GLN A C 1
ATOM 3642 O O . GLN A 1 471 ? 26.047 -21.25 15.961 1 49.78 471 GLN A O 1
ATOM 3647 N N . SER A 1 472 ? 27.203 -21.344 14.219 1 44.97 472 SER A N 1
ATOM 3648 C CA . SER A 1 472 ? 28.141 -20.375 14.758 1 44.97 472 SER A CA 1
ATOM 3649 C C . SER A 1 472 ? 27.5 -18.984 14.875 1 44.97 472 SER A C 1
ATOM 3651 O O . SER A 1 472 ? 27.938 -18.172 15.68 1 44.97 472 SER A O 1
ATOM 3653 N N . GLN A 1 473 ? 26.484 -18.641 14.219 1 43.62 473 GLN A N 1
ATOM 3654 C CA . GLN A 1 473 ? 25.875 -17.328 14.273 1 43.62 473 GLN A CA 1
ATOM 3655 C C . GLN A 1 473 ? 24.859 -17.234 15.406 1 43.62 473 GLN A C 1
ATOM 3657 O O . GLN A 1 473 ? 24.531 -16.125 15.859 1 43.62 473 GLN A O 1
ATOM 3662 N N . VAL A 1 474 ? 24.344 -18.266 15.969 1 43.59 474 VAL A N 1
ATOM 3663 C CA . VAL A 1 474 ? 23.344 -18.188 17.031 1 43.59 474 VAL A CA 1
ATOM 3664 C C . VAL A 1 474 ? 24.016 -18.328 18.391 1 43.59 474 VAL A C 1
ATOM 3666 O O . VAL A 1 474 ? 23.516 -17.812 19.391 1 43.59 474 VAL A O 1
ATOM 3669 N N . LEU A 1 475 ? 25.156 -19.109 18.812 1 34.41 475 LEU A N 1
ATOM 3670 C CA . LEU A 1 475 ? 25.578 -19.438 20.172 1 34.41 475 LEU A CA 1
ATOM 3671 C C . LEU A 1 475 ? 26.562 -18.391 20.703 1 34.41 475 LEU A C 1
ATOM 3673 O O . LEU A 1 475 ? 27.719 -18.344 20.281 1 34.41 475 LEU A O 1
ATOM 3677 N N . PRO A 1 476 ? 26.266 -17.125 21.125 1 35.06 476 PRO A N 1
ATOM 3678 C CA . PRO A 1 476 ? 27.25 -16.578 22.062 1 35.06 476 PRO A CA 1
ATOM 3679 C C . PRO A 1 476 ? 27.547 -17.5 23.234 1 35.06 476 PRO A C 1
ATOM 3681 O O . PRO A 1 476 ? 26.609 -17.906 23.953 1 35.06 476 PRO A O 1
ATOM 3684 N N . GLY A 1 477 ? 28.406 -18.422 23.234 1 28.28 477 GLY A N 1
ATOM 3685 C CA . GLY A 1 477 ? 28.922 -19.219 24.344 1 28.28 477 GLY A CA 1
ATOM 3686 C C . GLY A 1 477 ? 29.25 -18.406 25.578 1 28.28 477 GLY A C 1
ATOM 3687 O O . GLY A 1 477 ? 30.031 -17.453 25.5 1 28.28 477 GLY A O 1
ATOM 3688 N N . GLN A 1 478 ? 28.375 -18.172 26.656 1 29.86 478 GLN A N 1
ATOM 3689 C CA . GLN A 1 478 ? 28.688 -17.875 28.062 1 29.86 478 GLN A CA 1
ATOM 3690 C C . GLN A 1 478 ? 29.797 -18.797 28.578 1 29.86 478 GLN A C 1
ATOM 3692 O O . GLN A 1 478 ? 29.609 -20 28.688 1 29.86 478 GLN A O 1
ATOM 3697 N N . GLY A 1 479 ? 31.031 -18.656 28.219 1 26.66 479 GLY A N 1
ATOM 3698 C CA . GLY A 1 479 ? 32.125 -19.203 29.031 1 26.66 479 GLY A CA 1
ATOM 3699 C C . GLY A 1 479 ? 31.984 -18.859 30.5 1 26.66 479 GLY A C 1
ATOM 3700 O O . GLY A 1 479 ? 31.953 -17.688 30.875 1 26.66 479 GLY A O 1
ATOM 3701 N N . LEU A 1 480 ? 31.141 -19.594 31.359 1 25.3 480 LEU A N 1
ATOM 3702 C CA . LEU A 1 480 ? 31.219 -19.703 32.812 1 25.3 480 LEU A CA 1
ATOM 3703 C C . LEU A 1 480 ? 32.656 -19.844 33.281 1 25.3 480 LEU A C 1
ATOM 3705 O O . LEU A 1 480 ? 33.375 -20.781 32.875 1 25.3 480 LEU A O 1
ATOM 3709 N N . ASP A 1 481 ? 33.375 -18.766 33.531 1 25.69 481 ASP A N 1
ATOM 3710 C CA . ASP A 1 481 ? 34.625 -18.641 34.281 1 25.69 481 ASP A CA 1
ATOM 3711 C C . ASP A 1 481 ? 34.562 -19.453 35.562 1 25.69 481 ASP A C 1
ATOM 3713 O O . ASP A 1 481 ? 33.594 -19.391 36.281 1 25.69 481 ASP A O 1
ATOM 3717 N N . GLU A 1 482 ? 35.219 -20.672 35.75 1 26.03 482 GLU A N 1
ATOM 3718 C CA . GLU A 1 482 ? 35.656 -21.469 36.906 1 26.03 482 GLU A CA 1
ATOM 3719 C C . GLU A 1 482 ? 36.281 -20.594 37.969 1 26.03 482 GLU A C 1
ATOM 3721 O O . GLU A 1 482 ? 37.219 -19.812 37.688 1 26.03 482 GLU A O 1
ATOM 3726 N N . SER A 1 483 ? 35.562 -20.141 39.094 1 24.72 483 SER A N 1
ATOM 3727 C CA . SER A 1 483 ? 36.156 -19.703 40.344 1 24.72 483 SER A CA 1
ATOM 3728 C C . SER A 1 483 ? 37.312 -20.625 40.75 1 24.72 483 SER A C 1
ATOM 3730 O O . SER A 1 483 ? 37.188 -21.844 40.594 1 24.72 483 SER A O 1
ATOM 3732 N N . PRO A 1 484 ? 38.531 -20.078 40.844 1 27.5 484 PRO A N 1
ATOM 3733 C CA . PRO A 1 484 ? 39.594 -20.844 41.5 1 27.5 484 PRO A CA 1
ATOM 3734 C C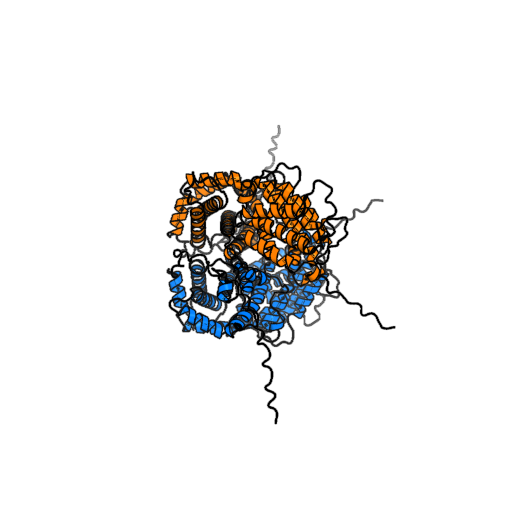 . PRO A 1 484 ? 39.156 -21.391 42.875 1 27.5 484 PRO A C 1
ATOM 3736 O O . PRO A 1 484 ? 38.219 -20.844 43.469 1 27.5 484 PRO A O 1
ATOM 3739 N N . ARG A 1 485 ? 39.688 -22.547 43.344 1 19.3 485 ARG A N 1
ATOM 3740 C CA . ARG A 1 485 ? 39.938 -22.812 44.781 1 19.3 485 ARG A CA 1
ATOM 3741 C C . ARG A 1 485 ? 40.938 -21.797 45.344 1 19.3 485 ARG A C 1
ATOM 3743 O O . ARG A 1 485 ? 41.875 -21.391 44.656 1 19.3 485 ARG A O 1
ATOM 3750 N N . MET B 1 1 ? 86.625 0.679 15.352 1 25.44 1 MET B N 1
ATOM 3751 C CA . MET B 1 1 ? 85.688 1.424 14.539 1 25.44 1 MET B CA 1
ATOM 3752 C C . MET B 1 1 ? 85.062 0.539 13.445 1 25.44 1 MET B C 1
ATOM 3754 O O . MET B 1 1 ? 84.625 1.039 12.43 1 25.44 1 MET B O 1
ATOM 3758 N N . SER B 1 2 ? 85.125 -0.83 13.641 1 28.42 2 SER B N 1
ATOM 3759 C CA . SER B 1 2 ? 84.688 -1.854 12.695 1 28.42 2 SER B CA 1
ATOM 3760 C C . SER B 1 2 ? 83.188 -1.705 12.383 1 28.42 2 SER B C 1
ATOM 3762 O O . SER B 1 2 ? 82.375 -1.561 13.289 1 28.42 2 SER B O 1
ATOM 3764 N N . SER B 1 3 ? 82.875 -1.177 11.172 1 29.17 3 SER B N 1
ATOM 3765 C CA . SER B 1 3 ? 81.75 -0.75 10.367 1 29.17 3 SER B CA 1
ATOM 3766 C C . SER B 1 3 ? 80.812 -1.925 10.039 1 29.17 3 SER B C 1
ATOM 3768 O O . SER B 1 3 ? 81.062 -2.668 9.094 1 29.17 3 SER B O 1
ATOM 3770 N N . ASP B 1 4 ? 80.438 -2.721 11.031 1 28.47 4 ASP B N 1
ATOM 3771 C CA . ASP B 1 4 ? 79.625 -3.889 10.758 1 28.47 4 ASP B CA 1
ATOM 3772 C C . ASP B 1 4 ? 78.312 -3.494 10.023 1 28.47 4 ASP B C 1
ATOM 3774 O O . ASP B 1 4 ? 77.5 -2.721 10.539 1 28.47 4 ASP B O 1
ATOM 3778 N N . LYS B 1 5 ? 78.438 -3.377 8.656 1 33.69 5 LYS B N 1
ATOM 3779 C CA . LYS B 1 5 ? 77.375 -3.041 7.762 1 33.69 5 LYS B CA 1
ATOM 3780 C C . LYS B 1 5 ? 76.188 -4.016 7.934 1 33.69 5 LYS B C 1
ATOM 3782 O O . LYS B 1 5 ? 76.375 -5.234 7.898 1 33.69 5 LYS B O 1
ATOM 3787 N N . PRO B 1 6 ? 75.062 -3.578 8.594 1 33.06 6 PRO B N 1
ATOM 3788 C CA . PRO B 1 6 ? 73.875 -4.426 8.938 1 33.06 6 PRO B CA 1
ATOM 3789 C C . PRO B 1 6 ? 73.25 -5.102 7.715 1 33.06 6 PRO B C 1
ATOM 3791 O O . PRO B 1 6 ? 73.312 -4.559 6.609 1 33.06 6 PRO B O 1
ATOM 3794 N N . ARG B 1 7 ? 73.312 -6.438 7.629 1 34.97 7 ARG B N 1
ATOM 3795 C CA . ARG B 1 7 ? 72.75 -7.305 6.605 1 34.97 7 ARG B CA 1
ATOM 3796 C C . ARG B 1 7 ? 71.312 -6.938 6.324 1 34.97 7 ARG B C 1
ATOM 3798 O O . ARG B 1 7 ? 70.562 -6.695 7.25 1 34.97 7 ARG B O 1
ATOM 3805 N N . ARG B 1 8 ? 71.125 -6.348 5.141 1 30.94 8 ARG B N 1
ATOM 3806 C CA . ARG B 1 8 ? 69.812 -5.934 4.582 1 30.94 8 ARG B CA 1
ATOM 3807 C C . ARG B 1 8 ? 68.75 -7.051 4.691 1 30.94 8 ARG B C 1
ATOM 3809 O O . ARG B 1 8 ? 69.062 -8.188 4.312 1 30.94 8 ARG B O 1
ATOM 3816 N N . LYS B 1 9 ? 67.812 -6.887 5.621 1 36.66 9 LYS B N 1
ATOM 3817 C CA . LYS B 1 9 ? 66.625 -7.711 5.887 1 36.66 9 LYS B CA 1
ATOM 3818 C C . LYS B 1 9 ? 65.938 -8.086 4.586 1 36.66 9 LYS B C 1
ATOM 3820 O O . LYS B 1 9 ? 65.812 -7.254 3.684 1 36.66 9 LYS B O 1
ATOM 3825 N N . PRO B 1 10 ? 65.875 -9.414 4.203 1 34.06 10 PRO B N 1
ATOM 3826 C CA . PRO B 1 10 ? 65.25 -9.859 2.969 1 34.06 10 PRO B CA 1
ATOM 3827 C C . PRO B 1 10 ? 63.812 -9.312 2.822 1 34.06 10 PRO B C 1
ATOM 3829 O O . PRO B 1 10 ? 63.094 -9.203 3.811 1 34.06 10 PRO B O 1
ATOM 3832 N N . VAL B 1 11 ? 63.594 -8.289 1.933 1 32.69 11 VAL B N 1
ATOM 3833 C CA . VAL B 1 11 ? 62.281 -7.699 1.606 1 32.69 11 VAL B CA 1
ATOM 3834 C C . VAL B 1 11 ? 61.312 -8.805 1.234 1 32.69 11 VAL B C 1
ATOM 3836 O O . VAL B 1 11 ? 61.531 -9.562 0.29 1 32.69 11 VAL B O 1
ATOM 3839 N N . THR B 1 12 ? 60.781 -9.57 2.256 1 32.88 12 THR B N 1
ATOM 3840 C CA . THR B 1 12 ? 59.688 -10.492 1.994 1 32.88 12 THR B CA 1
ATOM 3841 C C . THR B 1 12 ? 58.656 -9.852 1.067 1 32.88 12 THR B C 1
ATOM 3843 O O . THR B 1 12 ? 58.125 -8.766 1.352 1 32.88 12 THR B O 1
ATOM 3846 N N . THR B 1 13 ? 58.812 -10.125 -0.229 1 32.31 13 THR B N 1
ATOM 3847 C CA . THR B 1 13 ? 57.875 -9.703 -1.269 1 32.31 13 THR B CA 1
ATOM 3848 C C . THR B 1 13 ? 56.438 -9.992 -0.849 1 32.31 13 THR B C 1
ATOM 3850 O O . THR B 1 13 ? 56.125 -11.102 -0.429 1 32.31 13 THR B O 1
ATOM 3853 N N . ALA B 1 14 ? 55.688 -8.969 -0.446 1 34.06 14 ALA B N 1
ATOM 3854 C CA . ALA B 1 14 ? 54.281 -8.938 -0.077 1 34.06 14 ALA B CA 1
ATOM 3855 C C . ALA B 1 14 ? 53.406 -9.664 -1.112 1 34.06 14 ALA B C 1
ATOM 3857 O O . ALA B 1 14 ? 53.625 -9.5 -2.318 1 34.06 14 ALA B O 1
ATOM 3858 N N . PRO B 1 15 ? 52.844 -10.852 -0.751 1 29.73 15 PRO B N 1
ATOM 3859 C CA . PRO B 1 15 ? 52 -11.547 -1.718 1 29.73 15 PRO B CA 1
ATOM 3860 C C . PRO B 1 15 ? 51.094 -10.602 -2.504 1 29.73 15 PRO B C 1
ATOM 3862 O O . PRO B 1 15 ? 50.719 -9.539 -2.004 1 29.73 15 PRO B O 1
ATOM 3865 N N . LYS B 1 16 ? 51.219 -10.578 -3.828 1 34.31 16 LYS B N 1
ATOM 3866 C CA . LYS B 1 16 ? 50.375 -9.891 -4.797 1 34.31 16 LYS B CA 1
ATOM 3867 C C . LYS B 1 16 ? 48.906 -10.008 -4.418 1 34.31 16 LYS B C 1
ATOM 3869 O O . LYS B 1 16 ? 48.438 -11.078 -4.031 1 34.31 16 LYS B O 1
ATOM 3874 N N . SER B 1 17 ? 48.344 -8.867 -4.035 1 32.78 17 SER B N 1
ATOM 3875 C CA . SER B 1 17 ? 46.938 -8.68 -3.738 1 32.78 17 SER B CA 1
ATOM 3876 C C . SER B 1 17 ? 46.031 -9.414 -4.738 1 32.78 17 SER B C 1
ATOM 3878 O O . SER B 1 17 ? 46.312 -9.391 -5.941 1 32.78 17 SER B O 1
ATOM 3880 N N . ALA B 1 18 ? 45.469 -10.531 -4.379 1 35.88 18 ALA B N 1
ATOM 3881 C CA . ALA B 1 18 ? 44.5 -11.273 -5.195 1 35.88 18 ALA B CA 1
ATOM 3882 C C . ALA B 1 18 ? 43.688 -10.336 -6.09 1 35.88 18 ALA B C 1
ATOM 3884 O O . ALA B 1 18 ? 43.125 -9.344 -5.613 1 35.88 18 ALA B O 1
ATOM 3885 N N . LYS B 1 19 ? 44 -10.336 -7.422 1 35.5 19 LYS B N 1
ATOM 3886 C CA . LYS B 1 19 ? 43.25 -9.641 -8.469 1 35.5 19 LYS B CA 1
ATOM 3887 C C . LYS B 1 19 ? 41.75 -9.711 -8.203 1 35.5 19 LYS B C 1
ATOM 3889 O O . LYS B 1 19 ? 41.219 -10.789 -7.945 1 35.5 19 LYS B O 1
ATOM 3894 N N . ARG B 1 20 ? 41.125 -8.656 -7.895 1 39.88 20 ARG B N 1
ATOM 3895 C CA . ARG B 1 20 ? 39.719 -8.406 -7.738 1 39.88 20 ARG B CA 1
ATOM 3896 C C . ARG B 1 20 ? 38.906 -8.984 -8.914 1 39.88 20 ARG B C 1
ATOM 3898 O O . ARG B 1 20 ? 39.281 -8.758 -10.07 1 39.88 20 ARG B O 1
ATOM 3905 N N . PHE B 1 21 ? 38.375 -10.133 -8.836 1 38.41 21 PHE B N 1
ATOM 3906 C CA . PHE B 1 21 ? 37.531 -10.68 -9.883 1 38.41 21 PHE B CA 1
ATOM 3907 C C . PHE B 1 21 ? 36.625 -9.594 -10.461 1 38.41 21 PHE B C 1
ATOM 3909 O O . PHE B 1 21 ? 35.781 -9.039 -9.758 1 38.41 21 PHE B O 1
ATOM 3916 N N . GLN B 1 22 ? 37.062 -8.828 -11.484 1 45.56 22 GLN B N 1
ATOM 3917 C CA . GLN B 1 22 ? 36.312 -7.828 -12.25 1 45.56 22 GLN B CA 1
ATOM 3918 C C . GLN B 1 22 ? 35.125 -8.461 -12.992 1 45.56 22 GLN B C 1
ATOM 3920 O O . GLN B 1 22 ? 35.312 -9.43 -13.727 1 45.56 22 GLN B O 1
ATOM 3925 N N . VAL B 1 23 ? 34 -8.352 -12.562 1 55.03 23 VAL B N 1
ATOM 3926 C CA . VAL B 1 23 ? 32.844 -8.773 -13.359 1 55.03 23 VAL B CA 1
ATOM 3927 C C . VAL B 1 23 ? 32.75 -7.895 -14.602 1 55.03 23 VAL B C 1
ATOM 3929 O O . VAL B 1 23 ? 33 -6.688 -14.547 1 55.03 23 VAL B O 1
ATOM 3932 N N . PRO B 1 24 ? 32.625 -8.414 -15.852 1 58.34 24 PRO B N 1
ATOM 3933 C CA . PRO B 1 24 ? 32.594 -7.602 -17.078 1 58.34 24 PRO B CA 1
ATOM 3934 C C . PRO B 1 24 ? 31.516 -6.527 -17.047 1 58.34 24 PRO B C 1
ATOM 3936 O O . PRO B 1 24 ? 31.688 -5.453 -17.625 1 58.34 24 PRO B O 1
ATOM 3939 N N . ARG B 1 25 ? 30.281 -6.727 -16.516 1 58.72 25 ARG B N 1
ATOM 3940 C CA . ARG B 1 25 ? 29.219 -5.727 -16.406 1 58.72 25 ARG B CA 1
ATOM 3941 C C . ARG B 1 25 ? 28.672 -5.645 -14.992 1 58.72 25 ARG B C 1
ATOM 3943 O O . ARG B 1 25 ? 27.969 -6.551 -14.531 1 58.72 25 ARG B O 1
ATOM 3950 N N . ALA B 1 26 ? 29 -4.691 -14.258 1 64.69 26 ALA B N 1
ATOM 3951 C CA . ALA B 1 26 ? 28.547 -4.406 -12.906 1 64.69 26 ALA B CA 1
ATOM 3952 C C . ALA B 1 26 ? 27.094 -3.912 -12.914 1 64.69 26 ALA B C 1
ATOM 3954 O O . ALA B 1 26 ? 26.641 -3.311 -13.891 1 64.69 26 ALA B O 1
ATOM 3955 N N . CYS B 1 27 ? 26.328 -4.348 -11.969 1 62.59 27 CYS B N 1
ATOM 3956 C CA . CYS B 1 27 ? 24.984 -3.771 -11.859 1 62.59 27 CYS B CA 1
ATOM 3957 C C . CYS B 1 27 ? 25.062 -2.264 -11.664 1 62.59 27 CYS B C 1
ATOM 3959 O O . CYS B 1 27 ? 26.094 -1.733 -11.266 1 62.59 27 CYS B O 1
ATOM 3961 N N . GLN B 1 28 ? 24.156 -1.499 -12.055 1 64.19 28 GLN B N 1
ATOM 3962 C CA . GLN B 1 28 ? 24.172 -0.042 -11.992 1 64.19 28 GLN B CA 1
ATOM 3963 C C . GLN B 1 28 ? 24.516 0.45 -10.594 1 64.19 28 GLN B C 1
ATOM 3965 O O . GLN B 1 28 ? 25.266 1.419 -10.438 1 64.19 28 GLN B O 1
ATOM 3970 N N . ARG B 1 29 ? 24.141 -0.261 -9.609 1 63.78 29 ARG B N 1
ATOM 3971 C CA . ARG B 1 29 ? 24.422 0.133 -8.234 1 63.78 29 ARG B CA 1
ATOM 3972 C C . ARG B 1 29 ? 25.891 -0.116 -7.883 1 63.78 29 ARG B C 1
ATOM 3974 O O . ARG B 1 29 ? 26.562 0.764 -7.336 1 63.78 29 ARG B O 1
ATOM 3981 N N . CYS B 1 30 ? 26.281 -1.207 -8.156 1 65.44 30 CYS B N 1
ATOM 3982 C CA . CYS B 1 30 ? 27.672 -1.537 -7.832 1 65.44 30 CYS B CA 1
ATOM 3983 C C . CYS B 1 30 ? 28.625 -0.704 -8.664 1 65.44 30 CYS B C 1
ATOM 3985 O O . CYS B 1 30 ? 29.688 -0.291 -8.172 1 65.44 30 CYS B O 1
ATOM 3987 N N . LYS B 1 31 ? 28.188 -0.395 -9.836 1 67.81 31 LYS B N 1
ATOM 3988 C CA . LYS B 1 31 ? 28.969 0.481 -10.695 1 67.81 31 LYS B CA 1
ATOM 3989 C C . LYS B 1 31 ? 29.031 1.898 -10.133 1 67.81 31 LYS B C 1
ATOM 3991 O O . LYS B 1 31 ? 30.094 2.512 -10.094 1 67.81 31 LYS B O 1
ATOM 3996 N N . SER B 1 32 ? 27.984 2.412 -9.633 1 67.69 32 SER B N 1
ATOM 3997 C CA . SER B 1 32 ? 27.906 3.766 -9.086 1 67.69 32 SER B CA 1
ATOM 3998 C C . SER B 1 32 ? 28.688 3.881 -7.777 1 67.69 32 SER B C 1
ATOM 4000 O O . SER B 1 32 ? 29.234 4.941 -7.465 1 67.69 32 SER B O 1
ATOM 4002 N N . LEU B 1 33 ? 28.828 2.773 -7.117 1 66.69 33 LEU B N 1
ATOM 4003 C CA . LEU B 1 33 ? 29.516 2.75 -5.832 1 66.69 33 LEU B CA 1
ATOM 4004 C C . LEU B 1 33 ? 30.969 2.328 -6.004 1 66.69 33 LEU B C 1
ATOM 4006 O O . LEU B 1 33 ? 31.734 2.309 -5.035 1 66.69 33 LEU B O 1
ATOM 4010 N N . ARG B 1 34 ? 31.328 2.16 -7.246 1 63.75 34 ARG B N 1
ATOM 4011 C CA . ARG B 1 34 ? 32.656 1.721 -7.594 1 63.75 34 ARG B CA 1
ATOM 4012 C C . ARG B 1 34 ? 33.156 0.605 -6.668 1 63.75 34 ARG B C 1
ATOM 4014 O O . ARG B 1 34 ? 34.25 0.646 -6.156 1 63.75 34 ARG B O 1
ATOM 4021 N N . ARG B 1 35 ? 32.156 -0.152 -6.355 1 67.25 35 ARG B N 1
ATOM 4022 C CA . ARG B 1 35 ? 32.469 -1.306 -5.523 1 67.25 35 ARG B CA 1
ATOM 4023 C C . ARG B 1 35 ? 32.469 -2.592 -6.344 1 67.25 35 ARG B C 1
ATOM 4025 O O . ARG B 1 35 ? 31.906 -2.631 -7.441 1 67.25 35 ARG B O 1
ATOM 4032 N N . GLY B 1 36 ? 33.156 -3.516 -5.844 1 65.38 36 GLY B N 1
ATOM 4033 C CA . GLY B 1 36 ? 33.156 -4.816 -6.492 1 65.38 36 GLY B CA 1
ATOM 4034 C C . GLY B 1 36 ? 31.766 -5.387 -6.68 1 65.38 36 GLY B C 1
ATOM 4035 O O . GLY B 1 36 ? 30.938 -5.328 -5.766 1 65.38 36 GLY B O 1
ATOM 4036 N N . CYS B 1 37 ? 31.344 -5.426 -7.969 1 62.56 37 CYS B N 1
ATOM 4037 C CA . CYS B 1 37 ? 30.047 -5.984 -8.359 1 62.56 37 CYS B CA 1
ATOM 4038 C C . CYS B 1 37 ? 30.188 -7.449 -8.758 1 62.56 37 CYS B C 1
ATOM 4040 O O . CYS B 1 37 ? 31.297 -7.938 -8.969 1 62.56 37 CYS B O 1
ATOM 4042 N N . GLU B 1 38 ? 29.266 -8.008 -8.586 1 60.5 38 GLU B N 1
ATOM 4043 C CA . GLU B 1 38 ? 29.266 -9.391 -9.047 1 60.5 38 GLU B CA 1
ATOM 4044 C C . GLU B 1 38 ? 28.375 -9.57 -10.273 1 60.5 38 GLU B C 1
ATOM 4046 O O . GLU B 1 38 ? 27.531 -8.727 -10.547 1 60.5 38 GLU B O 1
ATOM 4051 N N . GLU B 1 39 ? 28.609 -10.242 -11.289 1 57.03 39 GLU B N 1
ATOM 4052 C CA . GLU B 1 39 ? 27.875 -10.422 -12.539 1 57.03 39 GLU B CA 1
ATOM 4053 C C . GLU B 1 39 ? 26.422 -10.812 -12.281 1 57.03 39 GLU B C 1
ATOM 4055 O O . GLU B 1 39 ? 25.547 -10.531 -13.102 1 57.03 39 GLU B O 1
ATOM 4060 N N . ARG B 1 40 ? 26.172 -11.141 -11.078 1 53.97 40 ARG B N 1
ATOM 4061 C CA . ARG B 1 40 ? 24.828 -11.562 -10.703 1 53.97 40 ARG B CA 1
ATOM 4062 C C . ARG B 1 40 ? 23.922 -10.359 -10.477 1 53.97 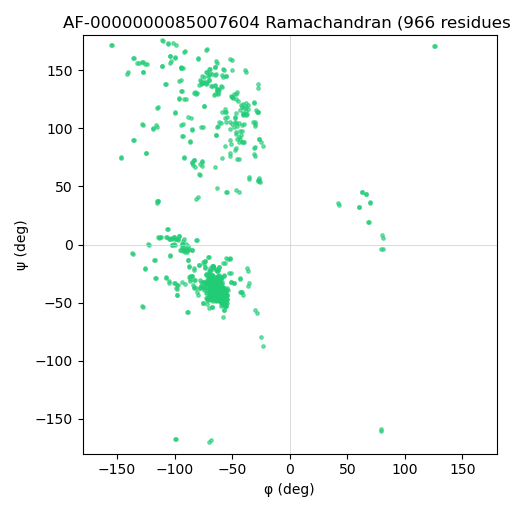40 ARG B C 1
ATOM 4064 O O . ARG B 1 40 ? 24.391 -9.312 -10.016 1 53.97 40 ARG B O 1
ATOM 4071 N N . ARG B 1 41 ? 22.531 -10.227 -11.148 1 59.69 41 ARG B N 1
ATOM 4072 C CA . ARG B 1 41 ? 21.547 -9.18 -10.875 1 59.69 41 ARG B CA 1
ATOM 4073 C C . ARG B 1 41 ? 20.297 -9.766 -10.242 1 59.69 41 ARG B C 1
ATOM 4075 O O . ARG B 1 41 ? 19.719 -10.727 -10.758 1 59.69 41 ARG B O 1
ATOM 4082 N N . PRO B 1 42 ? 20.078 -9.203 -8.875 1 60.78 42 PRO B N 1
ATOM 4083 C CA . PRO B 1 42 ? 20.906 -8.203 -8.188 1 60.78 42 PRO B CA 1
ATOM 4084 C C . PRO B 1 42 ? 22.188 -8.805 -7.621 1 60.78 42 PRO B C 1
ATOM 4086 O O . PRO B 1 42 ? 22.203 -9.969 -7.227 1 60.78 42 PRO B O 1
ATOM 4089 N N . CYS B 1 43 ? 23.156 -8.031 -7.762 1 62.66 43 CYS B N 1
ATOM 4090 C CA . CYS B 1 43 ? 24.453 -8.5 -7.289 1 62.66 43 CYS B CA 1
ATOM 4091 C C . CYS B 1 43 ? 24.438 -8.711 -5.781 1 62.66 43 CYS B C 1
ATOM 4093 O O . CYS B 1 43 ? 23.625 -8.117 -5.074 1 62.66 43 CYS B O 1
ATOM 4095 N N . SER B 1 44 ? 25.203 -9.734 -5.277 1 63.66 44 SER B N 1
ATOM 4096 C CA . SER B 1 44 ? 25.266 -10.102 -3.865 1 63.66 44 SER B CA 1
ATOM 4097 C C . SER B 1 44 ? 25.484 -8.875 -2.984 1 63.66 44 SER B C 1
ATOM 4099 O O . SER B 1 44 ? 25.016 -8.836 -1.842 1 63.66 44 SER B O 1
ATOM 4101 N N . ARG B 1 45 ? 26.141 -8.07 -3.502 1 60.75 45 ARG B N 1
ATOM 4102 C CA . ARG B 1 45 ? 26.406 -6.844 -2.76 1 60.75 45 ARG B CA 1
ATOM 4103 C C . ARG B 1 45 ? 25.125 -6.016 -2.607 1 60.75 45 ARG B C 1
ATOM 4105 O O . ARG B 1 45 ? 24.844 -5.492 -1.527 1 60.75 45 ARG B O 1
ATOM 4112 N N . CYS B 1 46 ? 24.453 -5.988 -3.621 1 63.78 46 CYS B N 1
ATOM 4113 C CA . CYS B 1 46 ? 23.203 -5.23 -3.598 1 63.78 46 CYS B CA 1
ATOM 4114 C C . CYS B 1 46 ? 22.172 -5.918 -2.719 1 63.78 46 CYS B C 1
ATOM 4116 O O . CYS B 1 46 ? 21.438 -5.258 -1.981 1 63.78 46 CYS B O 1
ATOM 4118 N N . VAL B 1 47 ? 22.25 -7.113 -2.732 1 61.44 47 VAL B N 1
ATOM 4119 C CA . VAL B 1 47 ? 21.344 -7.906 -1.913 1 61.44 47 VAL B CA 1
ATOM 4120 C C . VAL B 1 47 ? 21.703 -7.746 -0.438 1 61.44 47 VAL B C 1
ATOM 4122 O O . VAL B 1 47 ? 20.828 -7.496 0.397 1 61.44 47 VAL B O 1
ATOM 4125 N N . ARG B 1 48 ? 23.016 -7.871 -0.086 1 60.84 48 ARG B N 1
ATOM 4126 C CA . ARG B 1 48 ? 23.5 -7.711 1.279 1 60.84 48 ARG B CA 1
ATOM 4127 C C . ARG B 1 48 ? 23.266 -6.289 1.781 1 60.84 48 ARG B C 1
ATOM 4129 O O . ARG B 1 48 ? 23.062 -6.074 2.979 1 60.84 48 ARG B O 1
ATOM 4136 N N . ALA B 1 49 ? 23.375 -5.43 0.849 1 61.41 49 ALA B N 1
ATOM 4137 C CA . ALA B 1 49 ? 23.172 -4.016 1.165 1 61.41 49 ALA B CA 1
ATOM 4138 C C . ALA B 1 49 ? 21.688 -3.676 1.224 1 61.41 49 ALA B C 1
ATOM 4140 O O . ALA B 1 49 ? 21.312 -2.521 1.452 1 61.41 49 ALA B O 1
ATOM 4141 N N . GLY B 1 50 ? 20.859 -4.754 1.066 1 52.53 50 GLY B N 1
ATOM 4142 C CA . GLY B 1 50 ? 19.406 -4.59 1.06 1 52.53 50 GLY B CA 1
ATOM 4143 C C . GLY B 1 50 ? 18.906 -3.844 -0.16 1 52.53 50 GLY B C 1
ATOM 4144 O O . GLY B 1 50 ? 17.828 -3.223 -0.115 1 52.53 50 GLY B O 1
ATOM 4145 N N . ALA B 1 51 ? 19.719 -3.785 -1.232 1 51.69 51 ALA B N 1
ATOM 4146 C CA . ALA B 1 51 ? 19.438 -3.037 -2.455 1 51.69 51 ALA B CA 1
ATOM 4147 C C . ALA B 1 51 ? 19.281 -3.975 -3.648 1 51.69 51 ALA B C 1
ATOM 4149 O O . ALA B 1 51 ? 19.766 -3.676 -4.746 1 51.69 51 ALA B O 1
ATOM 4150 N N . ALA B 1 52 ? 18.781 -4.98 -3.457 1 62.22 52 ALA B N 1
ATOM 4151 C CA . ALA B 1 52 ? 18.656 -5.965 -4.527 1 62.22 52 ALA B CA 1
ATOM 4152 C C . ALA B 1 52 ? 17.812 -5.422 -5.676 1 62.22 52 ALA B C 1
ATOM 4154 O O . ALA B 1 52 ? 18.109 -5.68 -6.844 1 62.22 52 ALA B O 1
ATOM 4155 N N . ASP B 1 53 ? 16.875 -4.668 -5.383 1 58.12 53 ASP B N 1
ATOM 4156 C CA . ASP B 1 53 ? 16 -4.094 -6.398 1 58.12 53 ASP B CA 1
ATOM 4157 C C . ASP B 1 53 ? 16.766 -3.107 -7.285 1 58.12 53 ASP B C 1
ATOM 4159 O O . ASP B 1 53 ? 16.359 -2.859 -8.422 1 58.12 53 ASP B O 1
ATOM 4163 N N . ASP B 1 54 ? 17.828 -2.691 -6.785 1 55.38 54 ASP B N 1
ATOM 4164 C CA . ASP B 1 54 ? 18.688 -1.77 -7.527 1 55.38 54 ASP B CA 1
ATOM 4165 C C . ASP B 1 54 ? 19.75 -2.523 -8.312 1 55.38 54 ASP B C 1
ATOM 4167 O O . ASP B 1 54 ? 20.578 -1.911 -8.992 1 55.38 54 ASP B O 1
ATOM 4171 N N . CYS B 1 55 ? 19.688 -3.695 -8.125 1 56.66 55 CYS B N 1
ATOM 4172 C CA . CYS B 1 55 ? 20.719 -4.492 -8.797 1 56.66 55 CYS B CA 1
ATOM 4173 C C . CYS B 1 55 ? 20.297 -4.805 -10.234 1 56.66 55 CYS B C 1
ATOM 4175 O O . CYS B 1 55 ? 19.656 -5.828 -10.492 1 56.66 55 CYS B O 1
ATOM 4177 N N . VAL B 1 56 ? 20.234 -3.947 -11.195 1 55.09 56 VAL B N 1
ATOM 4178 C CA . VAL B 1 56 ? 19.859 -4.109 -12.594 1 55.09 56 VAL B CA 1
ATOM 4179 C C . VAL B 1 56 ? 21.109 -4.297 -13.445 1 55.09 56 VAL B C 1
ATOM 4181 O O . VAL B 1 56 ? 22.156 -3.738 -13.141 1 55.09 56 VAL B O 1
ATOM 4184 N N . GLN B 1 57 ? 21.109 -5.441 -14.227 1 48.75 57 GLN B N 1
ATOM 4185 C CA . GLN B 1 57 ? 22.188 -5.605 -15.188 1 48.75 57 GLN B CA 1
ATOM 4186 C C . GLN B 1 57 ? 22.375 -4.348 -16.031 1 48.75 57 GLN B C 1
ATOM 4188 O O . GLN B 1 57 ? 21.391 -3.738 -16.469 1 48.75 57 GLN B O 1
ATOM 4193 N N . ALA B 1 58 ? 23.562 -3.848 -16.047 1 43 58 ALA B N 1
ATOM 4194 C CA . ALA B 1 58 ? 23.828 -2.836 -17.062 1 43 58 ALA B CA 1
ATOM 4195 C C . ALA B 1 58 ? 23.516 -3.357 -18.453 1 43 58 ALA B C 1
ATOM 4197 O O . ALA B 1 58 ? 24.234 -4.184 -19 1 43 58 ALA B O 1
ATOM 4198 N N . GLY B 1 59 ? 22.391 -4.027 -18.703 1 36.44 59 GLY B N 1
ATOM 4199 C CA . GLY B 1 59 ? 22.219 -4.395 -20.109 1 36.44 59 GLY B CA 1
ATOM 4200 C C . GLY B 1 59 ? 22.688 -3.32 -21.062 1 36.44 59 GLY B C 1
ATOM 4201 O O . GLY B 1 59 ? 22.922 -2.182 -20.672 1 36.44 59 GLY B O 1
ATOM 4202 N N . PRO B 1 60 ? 23.203 -3.857 -22.297 1 32.12 60 PRO B N 1
ATOM 4203 C CA . PRO B 1 60 ? 23.328 -2.803 -23.312 1 32.12 60 PRO B CA 1
ATOM 4204 C C . PRO B 1 60 ? 22.188 -1.779 -23.234 1 32.12 60 PRO B C 1
ATOM 4206 O O . PRO B 1 60 ? 21.094 -2.105 -22.797 1 32.12 60 PRO B O 1
ATOM 4209 N N . SER B 1 61 ? 22.5 -0.626 -22.875 1 32.44 61 SER B N 1
ATOM 4210 C CA . SER B 1 61 ? 21.578 0.449 -23.234 1 32.44 61 SER B CA 1
ATOM 4211 C C . SER B 1 61 ? 20.766 0.104 -24.469 1 32.44 61 SER B C 1
ATOM 4213 O O . SER B 1 61 ? 21.328 0.004 -25.578 1 32.44 61 SER B O 1
ATOM 4215 N N . ASP B 1 62 ? 20.109 -1.002 -24.469 1 31.36 62 ASP B N 1
ATOM 4216 C CA . ASP B 1 62 ? 19.375 -0.904 -25.734 1 31.36 62 ASP B CA 1
ATOM 4217 C C . ASP B 1 62 ? 19.078 0.553 -26.078 1 31.36 62 ASP B C 1
ATOM 4219 O O . ASP B 1 62 ? 18.484 1.286 -25.281 1 31.36 62 ASP B O 1
ATOM 4223 N N . PRO B 1 63 ? 19.797 1.108 -26.953 1 32.75 63 PRO B N 1
ATOM 4224 C CA . PRO B 1 63 ? 19.688 2.479 -27.453 1 32.75 63 PRO B CA 1
ATOM 4225 C C . PRO B 1 63 ? 18.25 2.969 -27.547 1 32.75 63 PRO B C 1
ATOM 4227 O O . PRO B 1 63 ? 18.016 4.164 -27.734 1 32.75 63 PRO B O 1
ATOM 4230 N N . SER B 1 64 ? 17.344 2.041 -27.844 1 33.94 64 SER B N 1
ATOM 4231 C CA . SER B 1 64 ? 16.156 2.613 -28.469 1 33.94 64 SER B CA 1
ATOM 4232 C C . SER B 1 64 ? 15.32 3.395 -27.453 1 33.94 64 SER B C 1
ATOM 4234 O O . SER B 1 64 ? 14.422 4.145 -27.844 1 33.94 64 SER B O 1
ATOM 4236 N N . GLN B 1 65 ? 14.961 2.789 -26.25 1 36.34 65 GLN B N 1
ATOM 4237 C CA . GLN B 1 65 ? 14.055 3.746 -25.625 1 36.34 65 GLN B CA 1
ATOM 4238 C C . GLN B 1 65 ? 14.828 4.852 -24.922 1 36.34 65 GLN B C 1
ATOM 4240 O O . GLN B 1 65 ? 15.141 4.738 -23.734 1 36.34 65 GLN B O 1
ATOM 4245 N N . THR B 1 66 ? 15.852 5.344 -25.391 1 36.34 66 THR B N 1
ATOM 4246 C CA . THR B 1 66 ? 16.328 6.648 -24.938 1 36.34 66 THR B CA 1
ATOM 4247 C C . THR B 1 66 ? 15.164 7.488 -24.422 1 36.34 66 THR B C 1
ATOM 4249 O O . THR B 1 66 ? 14.195 7.738 -25.141 1 36.34 66 THR B O 1
ATOM 4252 N N . PRO B 1 67 ? 14.883 7.395 -23.094 1 45.12 67 PRO B N 1
ATOM 4253 C CA . PRO B 1 67 ? 13.828 8.32 -22.672 1 45.12 67 PRO B CA 1
ATOM 4254 C C . PRO B 1 67 ? 13.812 9.609 -23.5 1 45.12 67 PRO B C 1
ATOM 4256 O O . PRO B 1 67 ? 14.844 10.289 -23.609 1 45.12 67 PRO B O 1
ATOM 4259 N N . SER B 1 68 ? 13.219 9.617 -24.625 1 48.56 68 SER B N 1
ATOM 4260 C CA . SER B 1 68 ? 13.039 10.867 -25.344 1 48.56 68 SER B CA 1
ATOM 4261 C C . SER B 1 68 ? 12.906 12.047 -24.391 1 48.56 68 SER B C 1
ATOM 4263 O O . SER B 1 68 ? 12.422 11.898 -23.266 1 48.56 68 SER B O 1
ATOM 4265 N N . SER B 1 69 ? 13.781 13.016 -24.547 1 57.09 69 SER B N 1
ATOM 4266 C CA . SER B 1 69 ? 13.602 14.297 -23.891 1 57.09 69 SER B CA 1
ATOM 4267 C C . SER B 1 69 ? 12.125 14.609 -23.656 1 57.09 69 SER B C 1
ATOM 4269 O O . SER B 1 69 ? 11.297 14.391 -24.547 1 57.09 69 SER B O 1
ATOM 4271 N N . PRO B 1 70 ? 11.781 14.648 -22.328 1 65.75 70 PRO B N 1
ATOM 4272 C CA . PRO B 1 70 ? 10.383 15.023 -22.125 1 65.75 70 PRO B CA 1
ATOM 4273 C C . PRO B 1 70 ? 9.891 16.062 -23.141 1 65.75 70 PRO B C 1
ATOM 4275 O O . PRO B 1 70 ? 10.625 17 -23.469 1 65.75 70 PRO B O 1
ATOM 4278 N N . SER B 1 71 ? 9 15.695 -23.875 1 66.75 71 SER B N 1
ATOM 4279 C CA . SER B 1 71 ? 8.406 16.594 -24.844 1 66.75 71 SER B CA 1
ATOM 4280 C C . SER B 1 71 ? 6.898 16.703 -24.672 1 66.75 71 SER B C 1
ATOM 4282 O O . SER B 1 71 ? 6.32 16 -23.828 1 66.75 71 SER B O 1
ATOM 4284 N N . GLY B 1 72 ? 6.324 17.766 -25.094 1 73.31 72 GLY B N 1
ATOM 4285 C CA . GLY B 1 72 ? 4.883 17.953 -25.062 1 73.31 72 GLY B CA 1
ATOM 4286 C C . GLY B 1 72 ? 4.465 19.234 -24.344 1 73.31 72 GLY B C 1
ATOM 4287 O O . GLY B 1 72 ? 5.293 19.906 -23.734 1 73.31 72 GLY B O 1
ATOM 4288 N N . PRO B 1 73 ? 3.314 19.5 -24.453 1 77.5 73 PRO B N 1
ATOM 4289 C CA . PRO B 1 73 ? 2.836 20.766 -23.875 1 77.5 73 PRO B CA 1
ATOM 4290 C C . PRO B 1 73 ? 2.938 20.797 -22.344 1 77.5 73 PRO B C 1
ATOM 4292 O O . PRO B 1 73 ? 3.279 21.828 -21.766 1 77.5 73 PRO B O 1
ATOM 4295 N N . GLU B 1 74 ? 2.713 19.609 -21.719 1 83.12 74 GLU B N 1
ATOM 4296 C CA . GLU B 1 74 ? 2.785 19.578 -20.266 1 83.12 74 GLU B CA 1
ATOM 4297 C C . GLU B 1 74 ? 4.219 19.766 -19.781 1 83.12 74 GLU B C 1
ATOM 4299 O O . GLU B 1 74 ? 4.453 20.453 -18.781 1 83.12 74 GLU B O 1
ATOM 4304 N N . TRP B 1 75 ? 5.066 19.25 -20.5 1 84.06 75 TRP B N 1
ATOM 4305 C CA . TRP B 1 75 ? 6.473 19.406 -20.141 1 84.06 75 TRP B CA 1
ATOM 4306 C C . TRP B 1 75 ? 6.918 20.859 -20.312 1 84.06 75 TRP B C 1
ATOM 4308 O O . TRP B 1 75 ? 7.617 21.391 -19.453 1 84.06 75 TRP B O 1
ATOM 4318 N N . ALA B 1 76 ? 6.531 21.469 -21.344 1 84.06 76 ALA B N 1
ATOM 4319 C CA . ALA B 1 76 ? 6.898 22.859 -21.609 1 84.06 76 ALA B CA 1
ATOM 4320 C C . ALA B 1 76 ? 6.406 23.766 -20.484 1 84.06 76 ALA B C 1
ATOM 4322 O O . ALA B 1 76 ? 7.105 24.703 -20.078 1 84.06 76 ALA B O 1
ATOM 4323 N N . GLN B 1 77 ? 5.258 23.484 -20.016 1 87.44 77 GLN B N 1
ATOM 4324 C CA . GLN B 1 77 ? 4.672 24.281 -18.953 1 87.44 77 GLN B CA 1
ATOM 4325 C C . GLN B 1 77 ? 5.434 24.094 -17.641 1 87.44 77 GLN B C 1
ATOM 4327 O O . GLN B 1 77 ? 5.723 25.062 -16.938 1 87.44 77 GLN B O 1
ATOM 4332 N N . VAL B 1 78 ? 5.766 22.844 -17.359 1 91.56 78 VAL B N 1
ATOM 4333 C CA . VAL B 1 78 ? 6.496 22.531 -16.141 1 91.56 78 VAL B CA 1
ATOM 4334 C C . VAL B 1 78 ? 7.902 23.125 -16.203 1 91.56 78 VAL B C 1
ATOM 4336 O O . VAL B 1 78 ? 8.414 23.656 -15.219 1 91.56 78 VAL B O 1
ATOM 4339 N N . ALA B 1 79 ? 8.469 23.047 -17.359 1 88.56 79 ALA B N 1
ATOM 4340 C CA . ALA B 1 79 ? 9.797 23.625 -17.562 1 88.56 79 ALA B CA 1
ATOM 4341 C C . ALA B 1 79 ? 9.781 25.141 -17.406 1 88.56 79 ALA B C 1
ATOM 4343 O O . ALA B 1 79 ? 10.727 25.719 -16.875 1 88.56 79 ALA B O 1
ATOM 4344 N N . ALA B 1 80 ? 8.719 25.734 -17.844 1 88.06 80 ALA B N 1
ATOM 4345 C CA . ALA B 1 80 ? 8.578 27.188 -17.719 1 88.06 80 ALA B CA 1
ATOM 4346 C C . ALA B 1 80 ? 8.469 27.594 -16.266 1 88.06 80 ALA B C 1
ATOM 4348 O O . ALA B 1 80 ? 9.031 28.625 -15.852 1 88.06 80 ALA B O 1
ATOM 4349 N N . VAL B 1 81 ? 7.762 26.844 -15.531 1 89.31 81 VAL B N 1
ATOM 4350 C CA . VAL B 1 81 ? 7.602 27.109 -14.102 1 89.31 81 VAL B CA 1
ATOM 4351 C C . VAL B 1 81 ? 8.938 26.922 -13.391 1 89.31 81 VAL B C 1
ATOM 4353 O O . VAL B 1 81 ? 9.367 27.797 -12.625 1 89.31 81 VAL B O 1
ATOM 4356 N N . ALA B 1 82 ? 9.578 25.812 -13.664 1 91.06 82 ALA B N 1
ATOM 4357 C CA . ALA B 1 82 ? 10.859 25.5 -13.039 1 91.06 82 ALA B CA 1
ATOM 4358 C C . ALA B 1 82 ? 11.922 26.531 -13.438 1 91.06 82 ALA B C 1
ATOM 4360 O O . ALA B 1 82 ? 12.836 26.812 -12.656 1 91.06 82 ALA B O 1
ATOM 4361 N N . GLY B 1 83 ? 11.773 27.094 -14.617 1 87.69 83 GLY B N 1
ATOM 4362 C CA . GLY B 1 83 ? 12.727 28.047 -15.141 1 87.69 83 GLY B CA 1
ATOM 4363 C C . GLY B 1 83 ? 12.461 29.469 -14.672 1 87.69 83 GLY B C 1
ATOM 4364 O O . GLY B 1 83 ? 13.227 30.391 -14.992 1 87.69 83 GLY B O 1
ATOM 4365 N N . ASN B 1 84 ? 11.438 29.688 -13.984 1 88.62 84 ASN B N 1
ATOM 4366 C CA . ASN B 1 84 ? 11.125 30.984 -13.406 1 88.62 84 ASN B CA 1
ATOM 4367 C C . ASN B 1 84 ? 11.656 31.094 -11.977 1 88.62 84 ASN B C 1
ATOM 4369 O O . ASN B 1 84 ? 10.93 30.797 -11.016 1 88.62 84 ASN B O 1
ATOM 4373 N N . PRO B 1 85 ? 12.844 31.625 -11.836 1 88 85 PRO B N 1
ATOM 4374 C CA . PRO B 1 85 ? 13.469 31.641 -10.516 1 88 85 PRO B CA 1
ATOM 4375 C C . PRO B 1 85 ? 12.672 32.438 -9.484 1 88 85 PRO B C 1
ATOM 4377 O O . PRO B 1 85 ? 12.672 32.094 -8.297 1 88 85 PRO B O 1
ATOM 4380 N N . THR B 1 86 ? 11.992 33.438 -9.898 1 87.44 86 THR B N 1
ATOM 4381 C CA . THR B 1 86 ? 11.219 34.281 -8.984 1 87.44 86 THR B CA 1
ATOM 4382 C C . THR B 1 86 ? 10.062 33.5 -8.383 1 87.44 86 THR B C 1
ATOM 4384 O O . THR B 1 86 ? 9.836 33.531 -7.172 1 87.44 86 THR B O 1
ATOM 4387 N N . LEU B 1 87 ? 9.367 32.812 -9.281 1 89 87 LEU B N 1
ATOM 4388 C CA . LEU B 1 87 ? 8.227 32.031 -8.812 1 89 87 LEU B CA 1
ATOM 4389 C C . LEU B 1 87 ? 8.672 30.938 -7.852 1 89 87 LEU B C 1
ATOM 4391 O O . LEU B 1 87 ? 8.078 30.75 -6.789 1 89 87 LEU B O 1
ATOM 4395 N N . VAL B 1 88 ? 9.703 30.203 -8.227 1 93.81 88 VAL B N 1
ATOM 4396 C CA . VAL B 1 88 ? 10.195 29.094 -7.422 1 93.81 88 VAL B CA 1
ATOM 4397 C C . VAL B 1 88 ? 10.711 29.609 -6.082 1 93.81 88 VAL B C 1
ATOM 4399 O O . VAL B 1 88 ? 10.453 29.016 -5.035 1 93.81 88 VAL B O 1
ATOM 4402 N N . SER B 1 89 ? 11.43 30.719 -6.113 1 93.38 89 SER B N 1
ATOM 4403 C CA . SER B 1 89 ? 11.977 31.297 -4.887 1 93.38 89 SER B CA 1
ATOM 4404 C C . SER B 1 89 ? 10.859 31.75 -3.949 1 93.38 89 SER B C 1
ATOM 4406 O O . SER B 1 89 ? 10.961 31.578 -2.732 1 93.38 89 SER B O 1
ATOM 4408 N N . LYS B 1 90 ? 9.891 32.344 -4.496 1 91.12 90 LYS B N 1
ATOM 4409 C CA . LYS B 1 90 ? 8.766 32.781 -3.682 1 91.12 90 LYS B CA 1
ATOM 4410 C C . LYS B 1 90 ? 8.031 31.578 -3.074 1 91.12 90 LYS B C 1
ATOM 4412 O O . LYS B 1 90 ? 7.648 31.609 -1.902 1 91.12 90 LYS B O 1
ATOM 4417 N N . CYS B 1 91 ? 7.781 30.562 -3.904 1 93.56 91 CYS B N 1
ATOM 4418 C CA . CYS B 1 91 ? 7.137 29.359 -3.402 1 93.56 91 CYS B CA 1
ATOM 4419 C C . CYS B 1 91 ? 7.969 28.719 -2.301 1 93.56 91 CYS B C 1
ATOM 4421 O O . CYS B 1 91 ? 7.43 28.297 -1.278 1 93.56 91 CYS B O 1
ATOM 4423 N N . ALA B 1 92 ? 9.266 28.672 -2.537 1 96.19 92 ALA B N 1
ATOM 4424 C CA . ALA B 1 92 ? 10.156 28.109 -1.526 1 96.19 92 ALA B CA 1
ATOM 4425 C C . ALA B 1 92 ? 10.086 28.906 -0.227 1 96.19 92 ALA B C 1
ATOM 4427 O O . ALA B 1 92 ? 10.039 28.328 0.861 1 96.19 92 ALA B O 1
ATOM 4428 N N . ALA B 1 93 ? 10.078 30.203 -0.325 1 94.69 93 ALA B N 1
ATOM 4429 C CA . ALA B 1 93 ? 10.016 31.062 0.852 1 94.69 93 ALA B CA 1
ATOM 4430 C C . ALA B 1 93 ? 8.727 30.828 1.633 1 94.69 93 ALA B C 1
ATOM 4432 O O . ALA B 1 93 ? 8.742 30.734 2.863 1 94.69 93 ALA B O 1
ATOM 4433 N N . LEU B 1 94 ? 7.648 30.734 0.919 1 91.81 94 LEU B N 1
ATOM 4434 C CA . LEU B 1 94 ? 6.359 30.484 1.551 1 91.81 94 LEU B CA 1
ATOM 4435 C C . LEU B 1 94 ? 6.328 29.109 2.199 1 91.81 94 LEU B C 1
ATOM 4437 O O . LEU B 1 94 ? 5.766 28.938 3.283 1 91.81 94 LEU B O 1
ATOM 4441 N N . PHE B 1 95 ? 6.887 28.141 1.518 1 94.88 95 PHE B N 1
ATOM 4442 C CA . PHE B 1 95 ? 6.965 26.812 2.096 1 94.88 95 PHE B CA 1
ATOM 4443 C C . PHE B 1 95 ? 7.711 26.828 3.424 1 94.88 95 PHE B C 1
ATOM 4445 O O . PHE B 1 95 ? 7.242 26.266 4.414 1 94.88 95 PHE B O 1
ATOM 4452 N N . PHE B 1 96 ? 8.875 27.438 3.453 1 95.56 96 PHE B N 1
ATOM 4453 C CA . PHE B 1 96 ? 9.727 27.438 4.637 1 95.56 96 PHE B CA 1
ATOM 4454 C C . PHE B 1 96 ? 9.086 28.234 5.766 1 95.56 96 PHE B C 1
ATOM 4456 O O . PHE B 1 96 ? 9.266 27.906 6.941 1 95.56 96 PHE B O 1
ATOM 4463 N N . GLU B 1 97 ? 8.297 29.125 5.41 1 90.88 97 GLU B N 1
ATOM 4464 C CA . GLU B 1 97 ? 7.656 29.953 6.422 1 90.88 97 GLU B CA 1
ATOM 4465 C C . GLU B 1 97 ? 6.43 29.266 7.008 1 90.88 97 GLU B C 1
ATOM 4467 O O . GLU B 1 97 ? 6.199 29.312 8.219 1 90.88 97 GLU B O 1
ATOM 4472 N N . HIS B 1 98 ? 5.691 28.547 6.168 1 88.38 98 HIS B N 1
ATOM 4473 C CA . HIS B 1 98 ? 4.363 28.141 6.609 1 88.38 98 HIS B CA 1
ATOM 4474 C C . HIS B 1 98 ? 4.246 26.625 6.695 1 88.38 98 HIS B C 1
ATOM 4476 O O . HIS B 1 98 ? 3.438 26.109 7.461 1 88.38 98 HIS B O 1
ATOM 4482 N N . CYS B 1 99 ? 4.988 25.906 5.883 1 92.38 99 CYS B N 1
ATOM 4483 C CA . CYS B 1 99 ? 4.812 24.469 5.797 1 92.38 99 CYS B CA 1
ATOM 4484 C C . CYS B 1 99 ? 5.945 23.734 6.512 1 92.38 99 CYS B C 1
ATOM 4486 O O . CYS B 1 99 ? 5.723 22.688 7.125 1 92.38 99 CYS B O 1
ATOM 4488 N N . PHE B 1 100 ? 7.105 24.312 6.504 1 94.06 100 PHE B N 1
ATOM 4489 C CA . PHE B 1 100 ? 8.328 23.703 7.008 1 94.06 100 PHE B CA 1
ATOM 4490 C C . PHE B 1 100 ? 8.195 23.375 8.492 1 94.06 100 PHE B C 1
ATOM 4492 O O . PHE B 1 100 ? 8.656 22.328 8.938 1 94.06 100 PHE B O 1
ATOM 4499 N N . PRO B 1 101 ? 7.562 24.156 9.273 1 90.62 101 PRO B N 1
ATOM 4500 C CA . PRO B 1 101 ? 7.477 23.844 10.695 1 90.62 101 PRO B CA 1
ATOM 4501 C C . PRO B 1 101 ? 6.746 22.531 10.969 1 90.62 101 PRO B C 1
ATOM 4503 O O . PRO B 1 101 ? 7.035 21.844 11.961 1 90.62 101 PRO B O 1
ATOM 4506 N N . THR B 1 102 ? 5.863 22.141 10.094 1 91.75 102 THR B N 1
ATOM 4507 C CA . THR B 1 102 ? 5.094 20.922 10.273 1 91.75 102 THR B CA 1
ATOM 4508 C C . THR B 1 102 ? 5.711 19.781 9.484 1 91.75 102 THR B C 1
ATOM 4510 O O . THR B 1 102 ? 5.805 18.656 9.977 1 91.75 102 THR B O 1
ATOM 4513 N N . ILE B 1 103 ? 6.102 20.078 8.266 1 95.62 103 ILE B N 1
ATOM 4514 C CA . ILE B 1 103 ? 6.668 19.031 7.41 1 95.62 103 ILE B CA 1
ATOM 4515 C C . ILE B 1 103 ? 8.047 19.469 6.914 1 95.62 103 ILE B C 1
ATOM 4517 O O . ILE B 1 103 ? 8.203 19.859 5.754 1 95.62 103 ILE B O 1
ATOM 4521 N N . PRO B 1 104 ? 9.086 19.359 7.742 1 97.06 104 PRO B N 1
ATOM 4522 C CA . PRO B 1 104 ? 10.438 19.797 7.395 1 97.06 104 PRO B CA 1
ATOM 4523 C C . PRO B 1 104 ? 11.156 18.844 6.453 1 97.06 104 PRO B C 1
ATOM 4525 O O . PRO B 1 104 ? 12.219 18.312 6.797 1 97.06 104 PRO B O 1
ATOM 4528 N N . ILE B 1 105 ? 10.703 18.734 5.215 1 98.31 105 ILE B N 1
ATOM 4529 C CA . ILE B 1 105 ? 11.18 17.703 4.312 1 98.31 105 ILE B CA 1
ATOM 4530 C C . ILE B 1 105 ? 11.984 18.328 3.176 1 98.31 105 ILE B C 1
ATOM 4532 O O . ILE B 1 105 ? 12.328 17.656 2.203 1 98.31 105 ILE B O 1
ATOM 4536 N N . LEU B 1 106 ? 12.25 19.609 3.219 1 98.38 106 LEU B N 1
ATOM 4537 C CA . LEU B 1 106 ? 13.102 20.312 2.266 1 98.38 106 LEU B CA 1
ATOM 4538 C C . LEU B 1 106 ? 14.109 21.203 2.99 1 98.38 106 LEU B C 1
ATOM 4540 O O . LEU B 1 106 ? 13.922 21.547 4.156 1 98.38 106 LEU B O 1
ATOM 4544 N N . THR B 1 107 ? 15.141 21.484 2.389 1 97.88 107 THR B N 1
ATOM 4545 C CA . THR B 1 107 ? 16.109 22.484 2.822 1 97.88 107 THR B CA 1
ATOM 4546 C C . THR B 1 107 ? 16.406 23.469 1.698 1 97.88 107 THR B C 1
ATOM 4548 O O . THR B 1 107 ? 16.203 23.172 0.522 1 97.88 107 THR B O 1
ATOM 4551 N N . PRO B 1 108 ? 16.875 24.672 2.07 1 97.06 108 PRO B N 1
ATOM 4552 C CA . PRO B 1 108 ? 17.234 25.641 1.028 1 97.06 108 PRO B CA 1
ATOM 4553 C C . PRO B 1 108 ? 18.297 25.109 0.077 1 97.06 108 PRO B C 1
ATOM 4555 O O . PRO B 1 108 ? 18.219 25.344 -1.133 1 97.06 108 PRO B O 1
ATOM 4558 N N . SER B 1 109 ? 19.234 24.422 0.609 1 97.06 109 SER B N 1
ATOM 4559 C CA . SER B 1 109 ? 20.297 23.859 -0.224 1 97.06 109 SER B CA 1
ATOM 4560 C C . SER B 1 109 ? 19.75 22.828 -1.203 1 97.06 109 SER B C 1
ATOM 4562 O O . SER B 1 109 ? 20.188 22.766 -2.355 1 97.06 109 SER B O 1
ATOM 4564 N N . TYR B 1 110 ? 18.844 22.062 -0.77 1 97.38 110 TYR B N 1
ATOM 4565 C CA . TYR B 1 110 ? 18.219 21.078 -1.637 1 97.38 110 TYR B CA 1
ATOM 4566 C C . TYR B 1 110 ? 17.484 21.734 -2.797 1 97.38 110 TYR B C 1
ATOM 4568 O O . TYR B 1 110 ? 17.609 21.312 -3.947 1 97.38 110 TYR B O 1
ATOM 4576 N N . ILE B 1 111 ? 16.703 22.781 -2.512 1 97.38 111 ILE B N 1
ATOM 4577 C CA . ILE B 1 111 ? 15.945 23.484 -3.539 1 97.38 111 ILE B CA 1
ATOM 4578 C C . ILE B 1 111 ? 16.906 24.125 -4.539 1 97.38 111 ILE B C 1
ATOM 4580 O O . ILE B 1 111 ? 16.672 24.078 -5.746 1 97.38 111 ILE B O 1
ATOM 4584 N N . SER B 1 112 ? 17.984 24.703 -4.012 1 95.94 112 SER B N 1
ATOM 4585 C CA . SER B 1 112 ? 18.984 25.312 -4.883 1 95.94 112 SER B CA 1
ATOM 4586 C C . SER B 1 112 ? 19.578 24.281 -5.844 1 95.94 112 SER B C 1
ATOM 4588 O O . SER B 1 112 ? 19.766 24.578 -7.027 1 95.94 112 SER B O 1
ATOM 4590 N N . ARG B 1 113 ? 19.875 23.172 -5.359 1 95.25 113 ARG B N 1
ATOM 4591 C CA . ARG B 1 113 ? 20.422 22.109 -6.203 1 95.25 113 ARG B CA 1
ATOM 4592 C C . ARG B 1 113 ? 19.391 21.656 -7.234 1 95.25 113 ARG B C 1
ATOM 4594 O O . ARG B 1 113 ? 19.75 21.359 -8.375 1 95.25 113 ARG B O 1
ATOM 4601 N N . LEU B 1 114 ? 18.172 21.531 -6.789 1 95.62 114 LEU B N 1
ATOM 4602 C CA . LEU B 1 114 ? 17.094 21.156 -7.707 1 95.62 114 LEU B CA 1
ATOM 4603 C C . LEU B 1 114 ? 16.969 22.172 -8.844 1 95.62 114 LEU B C 1
ATOM 4605 O O . LEU B 1 114 ? 16.75 21.797 -9.992 1 95.62 114 LEU B O 1
ATOM 4609 N N . GLN B 1 115 ? 17.047 23.438 -8.516 1 95 115 GLN B N 1
ATOM 4610 C CA . GLN B 1 115 ? 16.969 24.5 -9.516 1 95 115 GLN B CA 1
ATOM 4611 C C . GLN B 1 115 ? 18.125 24.406 -10.5 1 95 115 GLN B C 1
ATOM 4613 O O . GLN B 1 115 ? 17.938 24.625 -11.703 1 95 115 GLN B O 1
ATOM 4618 N N . GLN B 1 116 ? 19.266 24.109 -10.008 1 94.31 116 GLN B N 1
ATOM 4619 C CA . GLN B 1 116 ? 20.438 23.953 -10.867 1 94.31 116 GLN B CA 1
ATOM 4620 C C . GLN B 1 116 ? 20.266 22.781 -11.828 1 94.31 116 GLN B C 1
ATOM 4622 O O . GLN B 1 116 ? 20.594 22.891 -13.016 1 94.31 116 GLN B O 1
ATOM 4627 N N . LYS B 1 117 ? 19.75 21.688 -11.258 1 93.75 117 LYS B N 1
ATOM 4628 C CA . LYS B 1 117 ? 19.484 20.516 -12.094 1 93.75 117 LYS B CA 1
ATOM 4629 C C . LYS B 1 117 ? 18.469 20.828 -13.172 1 93.75 117 LYS B C 1
ATOM 4631 O O . LYS B 1 117 ? 18.609 20.391 -14.32 1 93.75 117 LYS B O 1
ATOM 4636 N N . ALA B 1 118 ? 17.438 21.516 -12.82 1 92.56 118 ALA B N 1
ATOM 4637 C CA . ALA B 1 118 ? 16.359 21.844 -13.75 1 92.56 118 ALA B CA 1
ATOM 4638 C C . ALA B 1 118 ? 16.844 22.797 -14.844 1 92.56 118 ALA B C 1
ATOM 4640 O O . ALA B 1 118 ? 16.344 22.75 -15.969 1 92.56 118 ALA B O 1
ATOM 4641 N N . ALA B 1 119 ? 17.781 23.672 -14.531 1 89.38 119 ALA B N 1
ATOM 4642 C CA . ALA B 1 119 ? 18.297 24.656 -15.469 1 89.38 119 ALA B CA 1
ATOM 4643 C C . ALA B 1 119 ? 19.312 24.031 -16.422 1 89.38 119 ALA B C 1
ATOM 4645 O O . ALA B 1 119 ? 19.578 24.578 -17.5 1 89.38 119 ALA B O 1
ATOM 4646 N N . ALA B 1 120 ? 19.766 22.922 -16.016 1 87.69 120 ALA B N 1
ATOM 4647 C CA . ALA B 1 120 ? 20.766 22.266 -16.844 1 87.69 120 ALA B CA 1
ATOM 4648 C C . ALA B 1 120 ? 20.141 21.688 -18.094 1 87.69 120 ALA B C 1
ATOM 4650 O O . ALA B 1 120 ? 19.016 21.156 -18.062 1 87.69 120 ALA B O 1
ATOM 4651 N N . ASP B 1 121 ? 20.703 21.781 -19.234 1 74.81 121 ASP B N 1
ATOM 4652 C CA . ASP B 1 121 ? 20.188 21.328 -20.531 1 74.81 121 ASP B CA 1
ATOM 4653 C C . ASP B 1 121 ? 19.844 19.844 -20.516 1 74.81 121 ASP B C 1
ATOM 4655 O O . ASP B 1 121 ? 18.828 19.438 -21.062 1 74.81 121 ASP B O 1
ATOM 4659 N N . SER B 1 122 ? 20.672 19.047 -19.891 1 79.88 122 SER B N 1
ATOM 4660 C CA . SER B 1 122 ? 20.438 17.609 -19.859 1 79.88 122 SER B CA 1
ATOM 4661 C C . SER B 1 122 ? 20.156 17.125 -18.438 1 79.88 122 SER B C 1
ATOM 4663 O O . SER B 1 122 ? 20.531 16.016 -18.062 1 79.88 122 SER B O 1
ATOM 4665 N N . GLY B 1 123 ? 19.469 17.953 -17.766 1 84 123 GLY B N 1
ATOM 4666 C CA . GLY B 1 123 ? 19.188 17.594 -16.391 1 84 123 GLY B CA 1
ATOM 4667 C C . GLY B 1 123 ? 18.047 16.594 -16.25 1 84 123 GLY B C 1
ATOM 4668 O O . GLY B 1 123 ? 17.266 16.422 -17.188 1 84 123 GLY B O 1
ATOM 4669 N N . PRO B 1 124 ? 17.984 15.93 -15.164 1 88.38 124 PRO B N 1
ATOM 4670 C CA . PRO B 1 124 ? 16.891 14.984 -14.953 1 88.38 124 PRO B CA 1
ATOM 4671 C C . PRO B 1 124 ? 15.516 15.656 -14.953 1 88.38 124 PRO B C 1
ATOM 4673 O O . PRO B 1 124 ? 15.32 16.672 -14.281 1 88.38 124 PRO B O 1
ATOM 4676 N N . PRO B 1 125 ? 14.523 15.164 -15.641 1 89.62 125 PRO B N 1
ATOM 4677 C CA . PRO B 1 125 ? 13.219 15.805 -15.781 1 89.62 125 PRO B CA 1
ATOM 4678 C C . PRO B 1 125 ? 12.484 15.945 -14.453 1 89.62 125 PRO B C 1
ATOM 4680 O O . PRO B 1 125 ? 11.664 16.859 -14.289 1 89.62 125 PRO B O 1
ATOM 4683 N N . GLU B 1 126 ? 12.773 15 -13.508 1 93.19 126 GLU B N 1
ATOM 4684 C CA . GLU B 1 126 ? 12.031 15.031 -12.25 1 93.19 126 GLU B CA 1
ATOM 4685 C C . GLU B 1 126 ? 12.305 16.328 -11.484 1 93.19 126 GLU B C 1
ATOM 4687 O O . GLU B 1 126 ? 11.484 16.75 -10.672 1 93.19 126 GLU B O 1
ATOM 4692 N N . ALA B 1 127 ? 13.469 16.969 -11.789 1 95.62 127 ALA B N 1
ATOM 4693 C CA . ALA B 1 127 ? 13.781 18.219 -11.086 1 95.62 127 ALA B CA 1
ATOM 4694 C C . ALA B 1 127 ? 12.766 19.297 -11.414 1 95.62 127 ALA B C 1
ATOM 4696 O O . ALA B 1 127 ? 12.234 19.953 -10.508 1 95.62 127 ALA B O 1
ATOM 4697 N N . SER B 1 128 ? 12.484 19.484 -12.648 1 95.25 128 SER B N 1
ATOM 4698 C CA . SER B 1 128 ? 11.523 20.484 -13.078 1 95.25 128 SER B CA 1
ATOM 4699 C C . SER B 1 128 ? 10.117 20.156 -12.594 1 95.25 128 SER B C 1
ATOM 4701 O O . SER B 1 128 ? 9.383 21.031 -12.141 1 95.25 128 SER B O 1
ATOM 4703 N N . VAL B 1 129 ? 9.734 18.891 -12.727 1 97.25 129 VAL B N 1
ATOM 4704 C CA . VAL B 1 129 ? 8.391 18.469 -12.328 1 97.25 129 VAL B CA 1
ATOM 4705 C C . VAL B 1 129 ? 8.227 18.625 -10.82 1 97.25 129 VAL B C 1
ATOM 4707 O O . VAL B 1 129 ? 7.164 19.031 -10.344 1 97.25 129 VAL B O 1
ATOM 4710 N N . LEU B 1 130 ? 9.258 18.297 -10.062 1 98 130 LEU B N 1
ATOM 4711 C CA . LEU B 1 130 ? 9.219 18.422 -8.609 1 98 130 LEU B CA 1
ATOM 4712 C C . LEU B 1 130 ? 9.062 19.875 -8.188 1 98 130 LEU B C 1
ATOM 4714 O O . LEU B 1 130 ? 8.297 20.188 -7.277 1 98 130 LEU B O 1
ATOM 4718 N N . LEU B 1 131 ? 9.828 20.766 -8.867 1 97.5 131 LEU B N 1
ATOM 4719 C CA . LEU B 1 131 ? 9.711 22.188 -8.555 1 97.5 131 LEU B CA 1
ATOM 4720 C C . LEU B 1 131 ? 8.297 22.688 -8.852 1 97.5 131 LEU B C 1
ATOM 4722 O O . LEU B 1 131 ? 7.742 23.469 -8.078 1 97.5 131 LEU B O 1
ATOM 4726 N N . ALA B 1 132 ? 7.742 22.266 -9.922 1 96.44 132 ALA B N 1
ATOM 4727 C CA . ALA B 1 132 ? 6.371 22.625 -10.258 1 96.44 132 ALA B CA 1
ATOM 4728 C C . ALA B 1 132 ? 5.387 22.078 -9.227 1 96.44 132 ALA B C 1
ATOM 4730 O O . ALA B 1 132 ? 4.445 22.781 -8.836 1 96.44 132 ALA B O 1
ATOM 4731 N N . ALA B 1 133 ? 5.562 20.812 -8.828 1 98 133 ALA B N 1
ATOM 4732 C CA . ALA B 1 133 ? 4.699 20.203 -7.824 1 98 133 ALA B CA 1
ATOM 4733 C C . ALA B 1 133 ? 4.801 20.938 -6.492 1 98 133 ALA B C 1
ATOM 4735 O O . ALA B 1 133 ? 3.799 21.109 -5.793 1 98 133 ALA B O 1
ATOM 4736 N N . LEU B 1 134 ? 6.02 21.328 -6.113 1 97.75 134 LEU B N 1
ATOM 4737 C CA . LEU B 1 134 ? 6.219 22.109 -4.898 1 97.75 134 LEU B CA 1
ATOM 4738 C C . LEU B 1 134 ? 5.43 23.422 -4.961 1 97.75 134 LEU B C 1
ATOM 4740 O O . LEU B 1 134 ? 4.738 23.781 -4.004 1 97.75 134 LEU B O 1
ATOM 4744 N N . CYS B 1 135 ? 5.555 24.094 -6.062 1 94.56 135 CYS B N 1
ATOM 4745 C CA . CYS B 1 135 ? 4.836 25.359 -6.223 1 94.56 135 CYS B CA 1
ATOM 4746 C C . CYS B 1 135 ? 3.33 25.125 -6.176 1 94.56 135 CYS B C 1
ATOM 4748 O O . CYS B 1 135 ? 2.6 25.922 -5.57 1 94.56 135 CYS B O 1
ATOM 4750 N N . ALA B 1 136 ? 2.854 24.094 -6.852 1 94.88 136 ALA B N 1
ATOM 4751 C CA . ALA B 1 136 ? 1.432 23.766 -6.781 1 94.88 136 ALA B CA 1
ATOM 4752 C C . ALA B 1 136 ? 0.991 23.547 -5.336 1 94.88 136 ALA B C 1
ATOM 4754 O O . ALA B 1 136 ? -0.058 24.047 -4.918 1 94.88 136 ALA B O 1
ATOM 4755 N N . TYR B 1 137 ? 1.778 22.844 -4.574 1 94.88 137 TYR B N 1
ATOM 4756 C CA . TYR B 1 137 ? 1.482 22.547 -3.174 1 94.88 137 TYR B CA 1
ATOM 4757 C C . TYR B 1 137 ? 1.333 23.844 -2.375 1 94.88 137 TYR B C 1
ATOM 4759 O O . TYR B 1 137 ? 0.36 24.016 -1.637 1 94.88 137 TYR B O 1
ATOM 4767 N N . VAL B 1 138 ? 2.291 24.688 -2.516 1 93.06 138 VAL B N 1
ATOM 4768 C CA . VAL B 1 138 ? 2.312 25.922 -1.747 1 93.06 138 VAL B CA 1
ATOM 4769 C C . VAL B 1 138 ? 1.124 26.797 -2.143 1 93.06 138 VAL B C 1
ATOM 4771 O O . VAL B 1 138 ? 0.436 27.359 -1.279 1 93.06 138 VAL B O 1
ATOM 4774 N N . LEU B 1 139 ? 0.832 26.875 -3.363 1 89.44 139 LEU B N 1
ATOM 4775 C CA . LEU B 1 139 ? -0.243 27.734 -3.855 1 89.44 139 LEU B CA 1
ATOM 4776 C C . LEU B 1 139 ? -1.604 27.203 -3.422 1 89.44 139 LEU B C 1
ATOM 4778 O O . LEU B 1 139 ? -2.545 27.984 -3.227 1 89.44 139 LEU B O 1
ATOM 4782 N N . LEU B 1 140 ? -1.708 25.969 -3.246 1 88.69 140 LEU B N 1
ATOM 4783 C CA . LEU B 1 140 ? -2.975 25.359 -2.861 1 88.69 140 LEU B CA 1
ATOM 4784 C C . LEU B 1 140 ? -3.17 25.406 -1.351 1 88.69 140 LEU B C 1
ATOM 4786 O O . LEU B 1 140 ? -4.305 25.453 -0.868 1 88.69 140 LEU B O 1
ATOM 4790 N N . HIS B 1 141 ? -2.068 25.438 -0.605 1 87.75 141 HIS B N 1
ATOM 4791 C CA . HIS B 1 141 ? -2.201 25.234 0.834 1 87.75 141 HIS B CA 1
ATOM 4792 C C . HIS B 1 141 ? -1.99 26.547 1.591 1 87.75 141 HIS B C 1
ATOM 4794 O O . HIS B 1 141 ? -2.445 26.688 2.729 1 87.75 141 HIS B O 1
ATOM 4800 N N . VAL B 1 142 ? -1.202 27.422 1.017 1 84.62 142 VAL B N 1
ATOM 4801 C CA . VAL B 1 142 ? -0.882 28.656 1.709 1 84.62 142 VAL B CA 1
ATOM 4802 C C . VAL B 1 142 ? -1.756 29.797 1.172 1 84.62 142 VAL B C 1
ATOM 4804 O O . VAL B 1 142 ? -1.779 30.047 -0.035 1 84.62 142 VAL B O 1
ATOM 4807 N N . ASP B 1 143 ? -2.676 30.359 1.982 1 72.44 143 ASP B N 1
ATOM 4808 C CA . ASP B 1 143 ? -3.568 31.438 1.589 1 72.44 143 ASP B CA 1
ATOM 4809 C C . ASP B 1 143 ? -2.838 32.781 1.59 1 72.44 143 ASP B C 1
ATOM 4811 O O . ASP B 1 143 ? -2.594 33.375 2.65 1 72.44 143 ASP B O 1
ATOM 4815 N N . GLU B 1 144 ? -1.812 32.969 0.824 1 64 144 GLU B N 1
ATOM 4816 C CA . GLU B 1 144 ? -1.18 34.281 0.884 1 64 144 GLU B CA 1
ATOM 4817 C C . GLU B 1 144 ? -2.002 35.312 0.132 1 64 144 GLU B C 1
ATOM 4819 O O . GLU B 1 144 ? -2.609 35.031 -0.897 1 64 144 GLU B O 1
ATOM 4824 N N . PRO B 1 145 ? -2.094 36.5 0.719 1 56 145 PRO B N 1
ATOM 4825 C CA . PRO B 1 145 ? -2.873 37.594 0.152 1 56 145 PRO B CA 1
ATOM 4826 C C . PRO B 1 145 ? -2.623 37.781 -1.342 1 56 145 PRO B C 1
ATOM 4828 O O . PRO B 1 145 ? -1.526 37.5 -1.83 1 56 145 PRO B O 1
ATOM 4831 N N . PRO B 1 146 ? -3.643 37.875 -2.125 1 46.66 146 PRO B N 1
ATOM 4832 C CA . PRO B 1 146 ? -3.773 37.969 -3.582 1 46.66 146 PRO B CA 1
ATOM 4833 C C . PRO B 1 146 ? -2.66 38.781 -4.223 1 46.66 146 PRO B C 1
ATOM 4835 O O . PRO B 1 146 ? -2.596 38.906 -5.453 1 46.66 146 PRO B O 1
ATOM 4838 N N . GLY B 1 147 ? -1.985 39.594 -3.713 1 48.81 147 GLY B N 1
ATOM 4839 C CA . GLY B 1 147 ? -1.219 40.5 -4.539 1 48.81 147 GLY B CA 1
ATOM 4840 C C . GLY B 1 147 ? -0.062 39.844 -5.258 1 48.81 147 GLY B C 1
ATOM 4841 O O . GLY B 1 147 ? 0.506 40.406 -6.191 1 48.81 147 GLY B O 1
ATOM 4842 N N . VAL B 1 148 ? 0.581 39.031 -4.77 1 50.03 148 VAL B N 1
ATOM 4843 C CA . VAL B 1 148 ? 1.926 38.75 -5.262 1 50.03 148 VAL B CA 1
ATOM 4844 C C . VAL B 1 148 ? 1.863 37.688 -6.371 1 50.03 148 VAL B C 1
ATOM 4846 O O . VAL B 1 148 ? 2.605 37.781 -7.352 1 50.03 148 VAL B O 1
ATOM 4849 N N . LEU B 1 149 ? 1.355 36.594 -6.102 1 56.19 149 LEU B N 1
ATOM 4850 C CA . LEU B 1 149 ? 1.339 35.531 -7.086 1 56.19 149 LEU B CA 1
ATOM 4851 C C . LEU B 1 149 ? 0.078 35.594 -7.941 1 56.19 149 LEU B C 1
ATOM 4853 O O . LEU B 1 149 ? -0.942 36.125 -7.512 1 56.19 149 LEU B O 1
ATOM 4857 N N . PRO B 1 150 ? 0.177 35.656 -9.297 1 49.5 150 PRO B N 1
ATOM 4858 C CA . PRO B 1 150 ? -1.037 35.719 -10.109 1 49.5 150 PRO B CA 1
ATOM 4859 C C . PRO B 1 150 ? -2.258 35.125 -9.406 1 49.5 150 PRO B C 1
ATOM 4861 O O . PRO B 1 150 ? -2.168 34.062 -8.797 1 49.5 150 PRO B O 1
ATOM 4864 N N . ARG B 1 151 ? -2.986 35.938 -8.633 1 46.97 151 ARG B N 1
ATOM 4865 C CA . ARG B 1 151 ? -4.121 35.75 -7.73 1 46.97 151 ARG B CA 1
ATOM 4866 C C . ARG B 1 151 ? -4.98 34.562 -8.148 1 46.97 151 ARG B C 1
ATOM 4868 O O . ARG B 1 151 ? -5.82 34.094 -7.375 1 46.97 151 ARG B O 1
ATOM 4875 N N . ARG B 1 152 ? -5.574 34.562 -9.477 1 50.41 152 ARG B N 1
ATOM 4876 C CA . ARG B 1 152 ? -6.633 33.562 -9.688 1 50.41 152 ARG B CA 1
ATOM 4877 C C . ARG B 1 152 ? -6.223 32.188 -9.164 1 50.41 152 ARG B C 1
ATOM 4879 O O . ARG B 1 152 ? -5.789 31.344 -9.93 1 50.41 152 ARG B O 1
ATOM 4886 N N . ASP B 1 153 ? -5.645 32.125 -7.867 1 55.16 153 ASP B N 1
ATOM 4887 C CA . ASP B 1 153 ? -4.703 31.312 -7.102 1 55.16 153 ASP B CA 1
ATOM 4888 C C . ASP B 1 153 ? -5.18 29.859 -7 1 55.16 153 ASP B C 1
ATOM 4890 O O . ASP B 1 153 ? -4.43 28.938 -7.316 1 55.16 153 ASP B O 1
ATOM 4894 N N . GLY B 1 154 ? -6.371 29.734 -6.562 1 65.62 154 GLY B N 1
ATOM 4895 C CA . GLY B 1 154 ? -6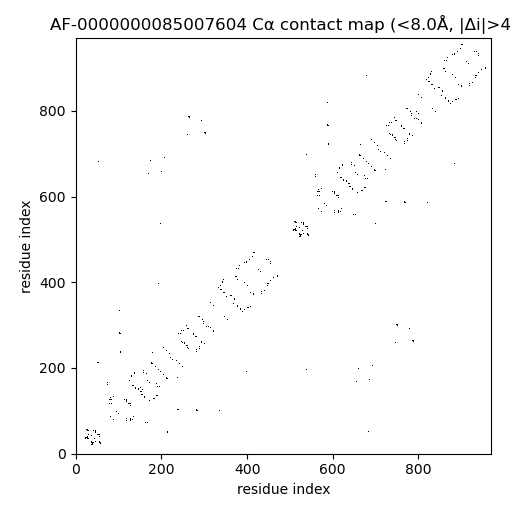.812 28.344 -6.445 1 65.62 154 GLY B CA 1
ATOM 4896 C C . GLY B 1 154 ? -6.883 27.625 -7.781 1 65.62 154 GLY B C 1
ATOM 4897 O O . GLY B 1 154 ? -6.496 26.469 -7.887 1 65.62 154 GLY B O 1
ATOM 4898 N N . HIS B 1 155 ? -7.098 28.406 -8.688 1 78.12 155 HIS B N 1
ATOM 4899 C CA . HIS B 1 155 ? -7.199 27.828 -10.023 1 78.12 155 HIS B CA 1
ATOM 4900 C C . HIS B 1 155 ? -5.82 27.562 -10.609 1 78.12 155 HIS B C 1
ATOM 4902 O O . HIS B 1 155 ? -5.605 26.516 -11.242 1 78.12 155 HIS B O 1
ATOM 4908 N N . TYR B 1 156 ? -4.949 28.562 -10.352 1 84.38 156 TYR B N 1
ATOM 4909 C CA . TYR B 1 156 ? -3.598 28.359 -10.867 1 84.38 156 TYR B CA 1
ATOM 4910 C C . TYR B 1 156 ? -2.914 27.203 -10.156 1 84.38 156 TYR B C 1
ATOM 4912 O O . TYR B 1 156 ? -2.209 26.406 -10.789 1 84.38 156 TYR B O 1
ATOM 4920 N N . GLY B 1 157 ? -3.057 27.125 -8.805 1 89.88 157 GLY B N 1
ATOM 4921 C CA . GLY B 1 157 ? -2.525 26 -8.062 1 89.88 157 GLY B CA 1
ATOM 4922 C C . GLY B 1 157 ? -3.047 24.656 -8.555 1 89.88 157 GLY B C 1
ATOM 4923 O O . GLY B 1 157 ? -2.283 23.703 -8.695 1 89.88 157 GLY B O 1
ATOM 4924 N N . THR B 1 158 ? -4.309 24.625 -8.844 1 90.62 158 THR B N 1
ATOM 4925 C CA . THR B 1 158 ? -4.934 23.422 -9.367 1 90.62 158 THR B CA 1
ATOM 4926 C C . THR B 1 158 ? -4.379 23.094 -10.75 1 90.62 158 THR B C 1
ATOM 4928 O O . THR B 1 158 ? -4.047 21.938 -11.031 1 90.62 158 THR B O 1
ATOM 4931 N N . TRP B 1 159 ? -4.344 24.172 -11.562 1 89.44 159 TRP B N 1
ATOM 4932 C CA . TRP B 1 159 ? -3.795 23.984 -12.898 1 89.44 159 TRP B CA 1
ATOM 4933 C C . TRP B 1 159 ? -2.363 23.453 -12.836 1 89.44 159 TRP B C 1
ATOM 4935 O O . TRP B 1 159 ? -1.99 22.547 -13.586 1 89.44 159 TRP B O 1
ATOM 4945 N N . LEU B 1 160 ? -1.549 24 -12.016 1 92.12 160 LEU B N 1
ATOM 4946 C CA . LEU B 1 160 ? -0.153 23.594 -11.867 1 92.12 160 LEU B CA 1
ATOM 4947 C C . LEU B 1 160 ? -0.049 22.156 -11.367 1 92.12 160 LEU B C 1
ATOM 4949 O O . LEU B 1 160 ? 0.824 21.406 -11.805 1 92.12 160 LEU B O 1
ATOM 4953 N N . LEU B 1 161 ? -0.906 21.766 -10.453 1 95.75 161 LEU B N 1
ATOM 4954 C CA . LEU B 1 161 ? -0.932 20.391 -9.969 1 95.75 161 LEU B CA 1
ATOM 4955 C C . LEU B 1 161 ? -1.248 19.422 -11.109 1 95.75 161 LEU B C 1
ATOM 4957 O O . LEU B 1 161 ? -0.584 18.391 -11.258 1 95.75 161 LEU B O 1
ATOM 4961 N N . ASP B 1 162 ? -2.238 19.797 -11.875 1 92.94 162 ASP B N 1
ATOM 4962 C CA . ASP B 1 162 ? -2.643 18.953 -12.992 1 92.94 162 ASP B CA 1
ATOM 4963 C C . ASP B 1 162 ? -1.528 18.844 -14.031 1 92.94 162 ASP B C 1
ATOM 4965 O O . ASP B 1 162 ? -1.276 17.75 -14.562 1 92.94 162 ASP B O 1
ATOM 4969 N N . THR B 1 163 ? -0.902 19.938 -14.258 1 92.31 163 THR B N 1
ATOM 4970 C CA . THR B 1 163 ? 0.193 19.969 -15.219 1 92.31 163 THR B CA 1
ATOM 4971 C C . THR B 1 163 ? 1.376 19.141 -14.727 1 92.31 163 THR B C 1
ATOM 4973 O O . THR B 1 163 ? 1.978 18.391 -15.492 1 92.31 163 THR B O 1
ATOM 4976 N N . ALA B 1 164 ? 1.729 19.297 -13.477 1 95.81 164 ALA B N 1
ATOM 4977 C CA . ALA B 1 164 ? 2.814 18.516 -12.883 1 95.81 164 ALA B CA 1
ATOM 4978 C C . ALA B 1 164 ? 2.492 17.016 -12.906 1 95.81 164 ALA B C 1
ATOM 4980 O O . ALA B 1 164 ? 3.361 16.188 -13.195 1 95.81 164 ALA B O 1
ATOM 4981 N N . SER B 1 165 ? 1.252 16.656 -12.609 1 95.44 165 SER B N 1
ATOM 4982 C CA . SER B 1 165 ? 0.82 15.258 -12.633 1 95.44 165 SER B CA 1
ATOM 4983 C C . SER B 1 165 ? 0.933 14.672 -14.031 1 95.44 165 SER B C 1
ATOM 4985 O O . SER B 1 165 ? 1.375 13.531 -14.203 1 95.44 165 SER B O 1
ATOM 4987 N N . ALA B 1 166 ? 0.51 15.453 -14.984 1 91.44 166 ALA B N 1
ATOM 4988 C CA . ALA B 1 166 ? 0.594 15.016 -16.375 1 91.44 166 ALA B CA 1
ATOM 4989 C C . ALA B 1 166 ? 2.047 14.828 -16.812 1 91.44 166 ALA B C 1
ATOM 4991 O O . ALA B 1 166 ? 2.385 13.859 -17.484 1 91.44 166 ALA B O 1
ATOM 4992 N N . ALA B 1 167 ? 2.881 15.742 -16.469 1 92.56 167 ALA B N 1
ATOM 4993 C CA . ALA B 1 167 ? 4.301 15.664 -16.797 1 92.56 167 ALA B CA 1
ATOM 4994 C C . ALA B 1 167 ? 4.953 14.461 -16.125 1 92.56 167 ALA B C 1
ATOM 4996 O O . ALA B 1 167 ? 5.828 13.812 -16.719 1 92.56 167 ALA B O 1
ATOM 4997 N N . TYR B 1 168 ? 4.566 14.203 -14.875 1 94.12 168 TYR B N 1
ATOM 4998 C CA . TYR B 1 168 ? 5.074 13.031 -14.172 1 94.12 168 TYR B CA 1
ATOM 4999 C C . TYR B 1 168 ? 4.746 11.758 -14.938 1 94.12 168 TYR B C 1
ATOM 5001 O O . TYR B 1 168 ? 5.617 10.914 -15.156 1 94.12 168 TYR B O 1
ATOM 5009 N N . ARG B 1 169 ? 3.545 11.586 -15.383 1 90.69 169 ARG B N 1
ATOM 5010 C CA . ARG B 1 169 ? 3.09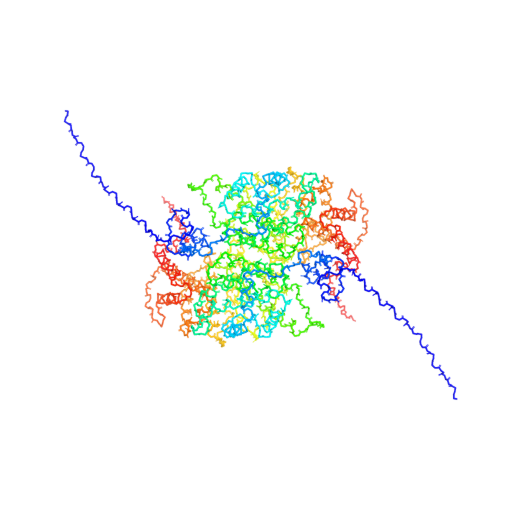4 10.383 -16.078 1 90.69 169 ARG B CA 1
ATOM 5011 C C . ARG B 1 169 ? 3.812 10.227 -17.406 1 90.69 169 ARG B C 1
ATOM 5013 O O . ARG B 1 169 ? 4.078 9.102 -17.844 1 90.69 169 ARG B O 1
ATOM 5020 N N . ALA B 1 170 ? 4.164 11.328 -17.891 1 86.12 170 ALA B N 1
ATOM 5021 C CA . ALA B 1 170 ? 4.758 11.297 -19.234 1 86.12 170 ALA B CA 1
ATOM 5022 C C . ALA B 1 170 ? 6.262 11.047 -19.156 1 86.12 170 ALA B C 1
ATOM 5024 O O . ALA B 1 170 ? 6.828 10.375 -20.031 1 86.12 170 ALA B O 1
ATOM 5025 N N . SER B 1 171 ? 6.891 11.539 -18.031 1 87.94 171 SER B N 1
ATOM 5026 C CA . SER B 1 171 ? 8.344 11.617 -18.172 1 87.94 171 SER B CA 1
ATOM 5027 C C . SER B 1 171 ? 9.047 11.102 -16.922 1 87.94 171 SER B C 1
ATOM 5029 O O . SER B 1 171 ? 10.266 10.906 -16.938 1 87.94 171 SER B O 1
ATOM 5031 N N . CYS B 1 172 ? 8.359 10.82 -15.875 1 88.88 172 CYS B N 1
ATOM 5032 C CA . CYS B 1 172 ? 9.055 10.531 -14.625 1 88.88 172 CYS B CA 1
ATOM 5033 C C . CYS B 1 172 ? 8.68 9.156 -14.094 1 88.88 172 CYS B C 1
ATOM 5035 O O . CYS B 1 172 ? 9.211 8.711 -13.078 1 88.88 172 CYS B O 1
ATOM 5037 N N . TRP B 1 173 ? 7.832 8.461 -14.773 1 82.81 173 TRP B N 1
ATOM 5038 C CA . TRP B 1 173 ? 7.254 7.223 -14.25 1 82.81 173 TRP B CA 1
ATOM 5039 C C . TRP B 1 173 ? 8.312 6.133 -14.133 1 82.81 173 TRP B C 1
ATOM 5041 O O . TRP B 1 173 ? 8.211 5.25 -13.281 1 82.81 173 TRP B O 1
ATOM 5051 N N . HIS B 1 174 ? 9.352 6.18 -14.914 1 84.69 174 HIS B N 1
ATOM 5052 C CA . HIS B 1 174 ? 10.328 5.098 -15.023 1 84.69 174 HIS B CA 1
ATOM 5053 C C . HIS B 1 174 ? 11.57 5.387 -14.188 1 84.69 174 HIS B C 1
ATOM 5055 O O . HIS B 1 174 ? 12.492 4.566 -14.133 1 84.69 174 HIS B O 1
ATOM 5061 N N . LEU B 1 175 ? 11.547 6.523 -13.539 1 88.44 175 LEU B N 1
ATOM 5062 C CA . LEU B 1 175 ? 12.75 6.941 -12.82 1 88.44 175 LEU B CA 1
ATOM 5063 C C . LEU B 1 175 ? 12.984 6.066 -11.594 1 88.44 175 LEU B C 1
ATOM 5065 O O . LEU B 1 175 ? 12.031 5.609 -10.961 1 88.44 175 LEU B O 1
ATOM 5069 N N . PRO B 1 176 ? 14.203 5.879 -11.359 1 89.12 176 PRO B N 1
ATOM 5070 C CA . PRO B 1 176 ? 14.516 5.086 -10.164 1 89.12 176 PRO B CA 1
ATOM 5071 C C . PRO B 1 176 ? 14.094 5.777 -8.875 1 89.12 176 PRO B C 1
ATOM 5073 O O . PRO B 1 176 ? 14.125 7.008 -8.789 1 89.12 176 PRO B O 1
ATOM 5076 N N . PRO B 1 177 ? 13.812 4.941 -7.875 1 93.62 177 PRO B N 1
ATOM 5077 C CA . PRO B 1 177 ? 13.43 5.523 -6.586 1 93.62 177 PRO B CA 1
ATOM 5078 C C . PRO B 1 177 ? 14.539 6.367 -5.969 1 93.62 177 PRO B C 1
ATOM 5080 O O . PRO B 1 177 ? 15.703 5.953 -5.957 1 93.62 177 PRO B O 1
ATOM 5083 N N . SER B 1 178 ? 14.25 7.48 -5.586 1 94.25 178 SER B N 1
ATOM 5084 C CA . SER B 1 178 ? 15.156 8.453 -4.98 1 94.25 178 SER B CA 1
ATOM 5085 C C . SER B 1 178 ? 14.391 9.445 -4.098 1 94.25 178 SER B C 1
ATOM 5087 O O . SER B 1 178 ? 13.164 9.414 -4.047 1 94.25 178 SER B O 1
ATOM 5089 N N . LEU B 1 179 ? 15.109 10.234 -3.393 1 96.19 179 LEU B N 1
ATOM 5090 C CA . LEU B 1 179 ? 14.477 11.281 -2.604 1 96.19 179 LEU B CA 1
ATOM 5091 C C . LEU B 1 179 ? 13.586 12.164 -3.48 1 96.19 179 LEU B C 1
ATOM 5093 O O . LEU B 1 179 ? 12.461 12.477 -3.105 1 96.19 179 LEU B O 1
ATOM 5097 N N . ASP B 1 180 ? 14.078 12.531 -4.68 1 96.56 180 ASP B N 1
ATOM 5098 C CA . ASP B 1 180 ? 13.344 13.414 -5.582 1 96.56 180 ASP B CA 1
ATOM 5099 C C . ASP B 1 180 ? 12 12.805 -5.973 1 96.56 180 ASP B C 1
ATOM 5101 O O . ASP B 1 180 ? 10.969 13.484 -5.938 1 96.56 180 ASP B O 1
ATOM 5105 N N . THR B 1 181 ? 12.039 11.523 -6.32 1 96.5 181 THR B N 1
ATOM 5106 C CA . THR B 1 181 ? 10.805 10.883 -6.766 1 96.5 181 THR B CA 1
ATOM 5107 C C . THR B 1 181 ? 9.844 10.688 -5.594 1 96.5 181 THR B C 1
ATOM 5109 O O . THR B 1 181 ? 8.625 10.758 -5.77 1 96.5 181 THR B O 1
ATOM 5112 N N . CYS B 1 182 ? 10.336 10.469 -4.414 1 97.69 182 CYS B N 1
ATOM 5113 C CA . CYS B 1 182 ? 9.5 10.375 -3.219 1 97.69 182 CYS B CA 1
ATOM 5114 C C . CYS B 1 182 ? 8.812 11.703 -2.934 1 97.69 182 CYS B C 1
ATOM 5116 O O . CYS B 1 182 ? 7.602 11.742 -2.711 1 97.69 182 CYS B O 1
ATOM 5118 N N . LEU B 1 183 ? 9.633 12.734 -2.984 1 98.62 183 LEU B N 1
ATOM 5119 C CA . LEU B 1 183 ? 9.102 14.07 -2.709 1 98.62 183 LEU B CA 1
ATOM 5120 C C . LEU B 1 183 ? 8.078 14.477 -3.764 1 98.62 183 LEU B C 1
ATOM 5122 O O . LEU B 1 183 ? 7.043 15.055 -3.436 1 98.62 183 LEU B O 1
ATOM 5126 N N . LEU B 1 184 ? 8.406 14.18 -4.965 1 98.38 184 LEU B N 1
ATOM 5127 C CA . LEU B 1 184 ? 7.473 14.469 -6.047 1 98.38 184 LEU B CA 1
ATOM 5128 C C . LEU B 1 184 ? 6.133 13.789 -5.812 1 98.38 184 LEU B C 1
ATOM 5130 O O . LEU B 1 184 ? 5.082 14.43 -5.875 1 98.38 184 LEU B O 1
ATOM 5134 N N . SER B 1 185 ? 6.137 12.5 -5.531 1 98.31 185 SER B N 1
ATOM 5135 C CA . SER B 1 185 ? 4.91 11.758 -5.266 1 98.31 185 SER B CA 1
ATOM 5136 C C . SER B 1 185 ? 4.176 12.312 -4.051 1 98.31 185 SER B C 1
ATOM 5138 O O . SER B 1 185 ? 2.945 12.383 -4.039 1 98.31 185 SER B O 1
ATOM 5140 N N . PHE B 1 186 ? 4.902 12.727 -3.031 1 98.62 186 PHE B N 1
ATOM 5141 C CA . PHE B 1 186 ? 4.297 13.289 -1.832 1 98.62 186 PHE B CA 1
ATOM 5142 C C . PHE B 1 186 ? 3.539 14.57 -2.158 1 98.62 186 PHE B C 1
ATOM 5144 O O . PHE B 1 186 ? 2.408 14.766 -1.71 1 98.62 186 PHE B O 1
ATOM 5151 N N . PHE B 1 187 ? 4.203 15.445 -2.922 1 98.62 187 PHE B N 1
ATOM 5152 C CA . PHE B 1 187 ? 3.566 16.719 -3.23 1 98.62 187 PHE B CA 1
ATOM 5153 C C . PHE B 1 187 ? 2.348 16.516 -4.125 1 98.62 187 PHE B C 1
ATOM 5155 O O . PHE B 1 187 ? 1.35 17.234 -3.994 1 98.62 187 PHE B O 1
ATOM 5162 N N . LEU B 1 188 ? 2.42 15.602 -5.027 1 98.06 188 LEU B N 1
ATOM 5163 C CA . LEU B 1 188 ? 1.238 15.281 -5.82 1 98.06 188 LEU B CA 1
ATOM 5164 C C . LEU B 1 188 ? 0.12 14.742 -4.934 1 98.06 188 LEU B C 1
ATOM 5166 O O . LEU B 1 188 ? -1.036 15.148 -5.066 1 98.06 188 LEU B O 1
ATOM 5170 N N . TYR B 1 189 ? 0.433 13.883 -4.043 1 97.88 189 TYR B N 1
ATOM 5171 C CA . TYR B 1 189 ? -0.52 13.359 -3.068 1 97.88 189 TYR B CA 1
ATOM 5172 C C . TYR B 1 189 ? -1.183 14.492 -2.295 1 97.88 189 TYR B C 1
ATOM 5174 O O . TYR B 1 189 ? -2.41 14.555 -2.201 1 97.88 189 TYR B O 1
ATOM 5182 N N . ALA B 1 190 ? -0.344 15.336 -1.748 1 96.5 190 ALA B N 1
ATOM 5183 C CA . ALA B 1 190 ? -0.848 16.422 -0.908 1 96.5 190 ALA B CA 1
ATOM 5184 C C . ALA B 1 190 ? -1.769 17.344 -1.7 1 96.5 190 ALA B C 1
ATOM 5186 O O . ALA B 1 190 ? -2.789 17.797 -1.184 1 96.5 190 ALA B O 1
ATOM 5187 N N . GLY B 1 191 ? -1.339 17.625 -2.941 1 94.88 191 GLY B N 1
ATOM 5188 C CA . GLY B 1 191 ? -2.191 18.438 -3.791 1 94.88 191 GLY B CA 1
ATOM 5189 C C . GLY B 1 191 ? -3.531 17.781 -4.09 1 94.88 191 GLY B C 1
ATOM 5190 O O . GLY B 1 191 ? -4.57 18.453 -4.027 1 94.88 191 GLY B O 1
ATOM 5191 N N . GLN B 1 192 ? -3.533 16.516 -4.383 1 94.62 192 GLN B N 1
ATOM 5192 C CA . GLN B 1 192 ? -4.777 15.797 -4.648 1 94.62 192 GLN B CA 1
ATOM 5193 C C . GLN B 1 192 ? -5.676 15.773 -3.416 1 94.62 192 GLN B C 1
ATOM 5195 O O . GLN B 1 192 ? -6.898 15.891 -3.529 1 94.62 192 GLN B O 1
ATOM 5200 N N . THR B 1 193 ? -5.07 15.617 -2.273 1 93 193 THR B N 1
ATOM 5201 C CA . THR B 1 193 ? -5.809 15.625 -1.016 1 93 193 THR B CA 1
ATOM 5202 C C . THR B 1 193 ? -6.512 16.969 -0.807 1 93 193 THR B C 1
ATOM 5204 O O . THR B 1 193 ? -7.684 17 -0.429 1 93 193 THR B O 1
ATOM 5207 N N . ARG B 1 194 ? -5.758 18.047 -1.057 1 89.06 194 ARG B N 1
ATOM 5208 C CA . ARG B 1 194 ? -6.312 19.391 -0.888 1 89.06 194 ARG B CA 1
ATOM 5209 C C . ARG B 1 194 ? -7.535 19.594 -1.777 1 89.06 194 ARG B C 1
ATOM 5211 O O . ARG B 1 194 ? -8.477 20.281 -1.397 1 89.06 194 ARG B O 1
ATOM 5218 N N . LEU B 1 195 ? -7.547 18.984 -2.9 1 87 195 LEU B N 1
ATOM 5219 C CA . LEU B 1 195 ? -8.625 19.156 -3.865 1 87 195 LEU B CA 1
ATOM 5220 C C . LEU B 1 195 ? -9.695 18.094 -3.674 1 87 195 LEU B C 1
ATOM 5222 O O . LEU B 1 195 ? -10.617 17.969 -4.484 1 87 195 LEU B O 1
ATOM 5226 N N . SER B 1 196 ? -9.57 17.25 -2.689 1 85.31 196 SER B N 1
ATOM 5227 C CA . SER B 1 196 ? -10.523 16.203 -2.314 1 85.31 196 SER B CA 1
ATOM 5228 C C . SER B 1 196 ? -10.727 15.211 -3.447 1 85.31 196 SER B C 1
ATOM 5230 O O . SER B 1 196 ? -11.844 14.766 -3.701 1 85.31 196 SER B O 1
ATOM 5232 N N . ARG B 1 197 ? -9.648 15.023 -4.203 1 90.38 197 ARG B N 1
ATOM 5233 C CA . ARG B 1 197 ? -9.648 13.969 -5.211 1 90.38 197 ARG B CA 1
ATOM 5234 C C . ARG B 1 197 ? -9.211 12.641 -4.605 1 90.38 197 ARG B C 1
ATOM 5236 O O . ARG B 1 197 ? -8.047 12.25 -4.719 1 90.38 197 ARG B O 1
ATOM 5243 N N . HIS B 1 198 ? -10.07 11.867 -4.086 1 87.5 198 HIS B N 1
ATOM 5244 C CA . HIS B 1 198 ? -9.859 10.781 -3.141 1 87.5 198 HIS B CA 1
ATOM 5245 C C . HIS B 1 198 ? -9.125 9.617 -3.797 1 87.5 198 HIS B C 1
ATOM 5247 O O . HIS B 1 198 ? -8.211 9.039 -3.201 1 87.5 198 HIS B O 1
ATOM 5253 N N . THR B 1 199 ? -9.562 9.234 -5.031 1 91.94 199 THR B N 1
ATOM 5254 C CA . THR B 1 199 ? -8.922 8.117 -5.707 1 91.94 199 THR B CA 1
ATOM 5255 C C . THR B 1 199 ? -7.441 8.414 -5.957 1 91.94 199 THR B C 1
ATOM 5257 O O . THR B 1 199 ? -6.574 7.613 -5.613 1 91.94 199 THR B O 1
ATOM 5260 N N . GLN B 1 200 ? -7.215 9.617 -6.508 1 94.75 200 GLN B N 1
ATOM 5261 C CA . GLN B 1 200 ? -5.836 10 -6.801 1 94.75 200 GLN B CA 1
ATOM 5262 C C . GLN B 1 200 ? -5.027 10.164 -5.516 1 94.75 200 GLN B C 1
ATOM 5264 O O . GLN B 1 200 ? -3.832 9.852 -5.488 1 94.75 200 GLN B O 1
ATOM 5269 N N . THR B 1 201 ? -5.672 10.648 -4.492 1 95.75 201 THR B N 1
ATOM 5270 C CA . THR B 1 201 ? -5.012 10.789 -3.199 1 95.75 201 THR B CA 1
ATOM 5271 C C . THR B 1 201 ? -4.473 9.445 -2.719 1 95.75 201 THR B C 1
ATOM 5273 O O . THR B 1 201 ? -3.295 9.328 -2.379 1 95.75 201 THR B O 1
ATOM 5276 N N . LEU B 1 202 ? -5.336 8.422 -2.752 1 96.88 202 LEU B N 1
ATOM 5277 C CA . LEU B 1 202 ? -4.91 7.109 -2.27 1 96.88 202 LEU B CA 1
ATOM 5278 C C . LEU B 1 202 ? -3.814 6.531 -3.16 1 96.88 202 LEU B C 1
ATOM 5280 O O . LEU B 1 202 ? -2.84 5.965 -2.664 1 96.88 202 LEU B O 1
ATOM 5284 N N . LEU B 1 203 ? -3.941 6.68 -4.461 1 97.19 203 LEU B N 1
ATOM 5285 C CA . LEU B 1 203 ? -2.969 6.121 -5.395 1 97.19 203 LEU B CA 1
ATOM 5286 C C . LEU B 1 203 ? -1.605 6.781 -5.215 1 97.19 203 LEU B C 1
ATOM 5288 O O . LEU B 1 203 ? -0.581 6.098 -5.16 1 97.19 203 LEU B O 1
ATOM 5292 N N . PHE B 1 204 ? -1.551 8.109 -5.066 1 97.62 204 PHE B N 1
ATOM 5293 C CA . PHE B 1 204 ? -0.272 8.789 -4.902 1 97.62 204 PHE B CA 1
ATOM 5294 C C . PHE B 1 204 ? 0.3 8.539 -3.512 1 97.62 204 PHE B C 1
ATOM 5296 O O . PHE B 1 204 ? 1.52 8.492 -3.336 1 97.62 204 PHE B O 1
ATOM 5303 N N . LEU B 1 205 ? -0.562 8.398 -2.531 1 98.31 205 LEU B N 1
ATOM 5304 C CA . LEU B 1 205 ? -0.071 8.055 -1.203 1 98.31 205 LEU B CA 1
ATOM 5305 C C . LEU B 1 205 ? 0.618 6.691 -1.219 1 98.31 205 LEU B C 1
ATOM 5307 O O . LEU B 1 205 ? 1.723 6.543 -0.691 1 98.31 205 LEU B O 1
ATOM 5311 N N . ARG B 1 206 ? -0.026 5.688 -1.865 1 98.25 206 ARG B N 1
ATOM 5312 C CA . ARG B 1 206 ? 0.568 4.363 -2.004 1 98.25 206 ARG B CA 1
ATOM 5313 C C . ARG B 1 206 ? 1.871 4.426 -2.795 1 98.25 206 ARG B C 1
ATOM 5315 O O . ARG B 1 206 ? 2.834 3.727 -2.473 1 98.25 206 ARG B O 1
ATOM 5322 N N . GLN B 1 207 ? 1.852 5.242 -3.771 1 97.75 207 GLN B N 1
ATOM 5323 C CA . GLN B 1 207 ? 3.061 5.414 -4.57 1 97.75 207 GLN B CA 1
ATOM 5324 C C . GLN B 1 207 ? 4.184 6.031 -3.742 1 97.75 207 GLN B C 1
ATOM 5326 O O . GLN B 1 207 ? 5.328 5.574 -3.803 1 97.75 207 GLN B O 1
ATOM 5331 N N . ALA B 1 208 ? 3.881 7.051 -2.992 1 98.38 208 ALA B N 1
ATOM 5332 C CA . ALA B 1 208 ? 4.895 7.742 -2.201 1 98.38 208 ALA B CA 1
ATOM 5333 C C . ALA B 1 208 ? 5.512 6.812 -1.163 1 98.38 208 ALA B C 1
ATOM 5335 O O . ALA B 1 208 ? 6.734 6.781 -0.997 1 98.38 208 ALA B O 1
ATOM 5336 N N . THR B 1 209 ? 4.695 6.059 -0.48 1 98.31 209 THR B N 1
ATOM 5337 C CA . THR B 1 209 ? 5.211 5.152 0.542 1 98.31 209 THR B CA 1
ATOM 5338 C C . THR B 1 209 ? 5.996 4.008 -0.092 1 98.31 209 THR B C 1
ATOM 5340 O O . THR B 1 209 ? 7.02 3.578 0.448 1 98.31 209 THR B O 1
ATOM 5343 N N . ALA B 1 210 ? 5.512 3.49 -1.242 1 97.69 210 ALA B N 1
ATOM 5344 C CA . ALA B 1 210 ? 6.246 2.439 -1.941 1 97.69 210 ALA B CA 1
ATOM 5345 C C . ALA B 1 210 ? 7.609 2.939 -2.408 1 97.69 210 ALA B C 1
ATOM 5347 O O . ALA B 1 210 ? 8.617 2.238 -2.275 1 97.69 210 ALA B O 1
ATOM 5348 N N . LEU B 1 211 ? 7.621 4.152 -2.986 1 97.25 211 LEU B N 1
ATOM 5349 C CA . LEU B 1 211 ? 8.875 4.73 -3.457 1 97.25 211 LEU B CA 1
ATOM 5350 C C . LEU B 1 211 ? 9.852 4.922 -2.301 1 97.25 211 LEU B C 1
ATOM 5352 O O . LEU B 1 211 ? 11.055 4.699 -2.457 1 97.25 211 LEU B O 1
ATOM 5356 N N . TRP B 1 212 ? 9.367 5.348 -1.166 1 97.38 212 TRP B N 1
ATOM 5357 C CA . TRP B 1 212 ? 10.25 5.508 -0.011 1 97.38 212 TRP B CA 1
ATOM 5358 C C . TRP B 1 212 ? 10.867 4.176 0.396 1 97.38 212 TRP B C 1
ATOM 5360 O O . TRP B 1 212 ? 12.062 4.094 0.665 1 97.38 212 TRP B O 1
ATOM 5370 N N . ASP B 1 213 ? 10.016 3.148 0.428 1 94.75 213 ASP B N 1
ATOM 5371 C CA . ASP B 1 213 ? 10.477 1.812 0.793 1 94.75 213 ASP B CA 1
ATOM 5372 C C . ASP B 1 213 ? 11.586 1.336 -0.143 1 94.75 213 ASP B C 1
ATOM 5374 O O . ASP B 1 213 ? 12.508 0.641 0.283 1 94.75 213 ASP B O 1
ATOM 5378 N N . LEU B 1 214 ? 11.438 1.687 -1.361 1 93 214 LEU B N 1
ATOM 5379 C CA . LEU B 1 214 ? 12.43 1.291 -2.355 1 93 214 LEU B CA 1
ATOM 5380 C C . LEU B 1 214 ? 13.68 2.152 -2.246 1 93 214 LEU B C 1
ATOM 5382 O O . LEU B 1 214 ? 14.797 1.657 -2.426 1 93 214 LEU B O 1
ATOM 5386 N N . ALA B 1 215 ? 13.523 3.434 -1.919 1 93.31 215 ALA B N 1
ATOM 5387 C CA . ALA B 1 215 ? 14.633 4.383 -1.876 1 93.31 215 ALA B CA 1
ATOM 5388 C C . ALA B 1 215 ? 15.5 4.156 -0.641 1 93.31 215 ALA B C 1
ATOM 5390 O O . ALA B 1 215 ? 16.703 4.402 -0.669 1 93.31 215 ALA B O 1
ATOM 5391 N N . LYS B 1 216 ? 14.914 3.723 0.455 1 87.19 216 LYS B N 1
ATOM 5392 C CA . LYS B 1 216 ? 15.648 3.557 1.704 1 87.19 216 LYS B CA 1
ATOM 5393 C C . LYS B 1 216 ? 16.781 2.545 1.545 1 87.19 216 LYS B C 1
ATOM 5395 O O . LYS B 1 216 ? 17.812 2.645 2.219 1 87.19 216 LYS B O 1
ATOM 5400 N N . ASP B 1 217 ? 16.547 1.604 0.707 1 77.5 217 ASP B N 1
ATOM 5401 C CA . ASP B 1 217 ? 17.531 0.561 0.465 1 77.5 217 ASP B CA 1
ATOM 5402 C C . ASP B 1 217 ? 18.703 1.096 -0.354 1 77.5 217 ASP B C 1
ATOM 5404 O O . ASP B 1 217 ? 19.766 0.476 -0.402 1 77.5 217 ASP B O 1
ATOM 5408 N N . ARG B 1 218 ? 18.5 2.234 -0.923 1 74.5 218 ARG B N 1
ATOM 5409 C CA . ARG B 1 218 ? 19.5 2.82 -1.796 1 74.5 218 ARG B CA 1
ATOM 5410 C C . ARG B 1 218 ? 20.203 3.994 -1.116 1 74.5 218 ARG B C 1
ATOM 5412 O O . ARG B 1 218 ? 20.984 4.711 -1.748 1 74.5 218 ARG B O 1
ATOM 5419 N N . ARG B 1 219 ? 19.984 4.078 0.149 1 75.62 219 ARG B N 1
ATOM 5420 C CA . ARG B 1 219 ? 20.578 5.188 0.893 1 75.62 219 ARG B CA 1
ATOM 5421 C C . ARG B 1 219 ? 22.094 5.062 0.955 1 75.62 219 ARG B C 1
ATOM 5423 O O . ARG B 1 219 ? 22.625 3.963 1.118 1 75.62 219 ARG B O 1
ATOM 5430 N N . PRO B 1 220 ? 22.672 6.207 0.725 1 70.25 220 PRO B N 1
ATOM 5431 C CA . PRO B 1 220 ? 24.125 6.176 0.871 1 70.25 220 PRO B CA 1
ATOM 5432 C C . PRO B 1 220 ? 24.578 5.742 2.268 1 70.25 220 PRO B C 1
ATOM 5434 O O . PRO B 1 220 ? 23.969 6.141 3.262 1 70.25 220 PRO B O 1
ATOM 5437 N N . PRO B 1 221 ? 25.547 4.887 2.24 1 71.06 221 PRO B N 1
ATOM 5438 C CA . PRO B 1 221 ? 26 4.434 3.557 1 71.06 221 PRO B CA 1
ATOM 5439 C C . PRO B 1 221 ? 26.609 5.559 4.387 1 71.06 221 PRO B C 1
ATOM 5441 O O . PRO B 1 221 ? 27.281 6.445 3.84 1 71.06 221 PRO B O 1
ATOM 5444 N N . ALA B 1 222 ? 26.25 5.539 5.566 1 73.75 222 ALA B N 1
ATOM 5445 C CA . ALA B 1 222 ? 26.797 6.539 6.484 1 73.75 222 ALA B CA 1
ATOM 5446 C C . ALA B 1 222 ? 28.219 6.199 6.883 1 73.75 222 ALA B C 1
ATOM 5448 O O . ALA B 1 222 ? 28.578 5.023 7.031 1 73.75 222 ALA B O 1
ATOM 5449 N N . GLY B 1 223 ? 28.984 7.223 7.047 1 69.31 223 GLY B N 1
ATOM 5450 C CA . GLY B 1 223 ? 30.297 7.074 7.648 1 69.31 223 GLY B CA 1
ATOM 5451 C C . GLY B 1 223 ? 31.344 6.562 6.676 1 69.31 223 GLY B C 1
ATOM 5452 O O . GLY B 1 223 ? 32.406 6.105 7.09 1 69.31 223 GLY B O 1
ATOM 5453 N N . THR B 1 224 ? 30.953 6.496 5.48 1 71.44 224 THR B N 1
ATOM 5454 C CA . THR B 1 224 ? 31.953 6.074 4.492 1 71.44 224 THR B CA 1
ATOM 5455 C C . THR B 1 224 ? 32.5 7.277 3.742 1 71.44 224 THR B C 1
ATOM 5457 O O . THR B 1 224 ? 32.094 8.414 3.992 1 71.44 224 THR B O 1
ATOM 5460 N N . ASP B 1 225 ? 33.438 7.105 2.965 1 70.44 225 ASP B N 1
ATOM 5461 C CA . ASP B 1 225 ? 34.094 8.148 2.182 1 70.44 225 ASP B CA 1
ATOM 5462 C C . ASP B 1 225 ? 33.094 8.867 1.274 1 70.44 225 ASP B C 1
ATOM 5464 O O . ASP B 1 225 ? 33.312 10.008 0.867 1 70.44 225 ASP B O 1
ATOM 5468 N N . THR B 1 226 ? 32.094 8.297 1.13 1 72.62 226 THR B N 1
ATOM 5469 C CA . THR B 1 226 ? 31.078 8.883 0.246 1 72.62 226 THR B CA 1
ATOM 5470 C C . THR B 1 226 ? 30.047 9.672 1.046 1 72.62 226 THR B C 1
ATOM 5472 O O . THR B 1 226 ? 29.062 10.164 0.486 1 72.62 226 THR B O 1
ATOM 5475 N N . ASP B 1 227 ? 30.375 9.773 2.283 1 79.56 227 ASP B N 1
ATOM 5476 C CA . ASP B 1 227 ? 29.438 10.477 3.156 1 79.56 227 ASP B CA 1
ATOM 5477 C C . ASP B 1 227 ? 29.625 11.992 3.072 1 79.56 227 ASP B C 1
ATOM 5479 O O . ASP B 1 227 ? 30.031 12.625 4.051 1 79.56 227 ASP B O 1
ATOM 5483 N N . THR B 1 228 ? 29.328 12.602 1.916 1 87.94 228 THR B N 1
ATOM 5484 C CA . THR B 1 228 ? 29.406 14.031 1.637 1 87.94 228 THR B CA 1
ATOM 5485 C C . THR B 1 228 ? 28.297 14.789 2.346 1 87.94 228 THR B C 1
ATOM 5487 O O . THR B 1 228 ? 27.375 14.172 2.904 1 87.94 228 THR B O 1
ATOM 5490 N N . ASP B 1 229 ? 28.391 16.062 2.371 1 89.94 229 ASP B N 1
ATOM 5491 C CA . ASP B 1 229 ? 27.344 16.906 2.955 1 89.94 229 ASP B CA 1
ATOM 5492 C C . ASP B 1 229 ? 26.016 16.719 2.234 1 89.94 229 ASP B C 1
ATOM 5494 O O . ASP B 1 229 ? 24.953 16.703 2.867 1 89.94 229 ASP B O 1
ATOM 5498 N N . THR B 1 230 ? 26.172 16.547 1.013 1 90.44 230 THR B N 1
ATOM 5499 C CA . THR B 1 230 ? 24.969 16.328 0.206 1 90.44 230 THR B CA 1
ATOM 5500 C C . THR B 1 230 ? 24.328 14.992 0.55 1 90.44 230 THR B C 1
ATOM 5502 O O . THR B 1 230 ? 23.094 14.898 0.66 1 90.44 230 THR B O 1
ATOM 5505 N N . ALA B 1 231 ? 25.156 13.969 0.737 1 91.19 231 ALA B N 1
ATOM 5506 C CA . ALA B 1 231 ? 24.656 12.648 1.094 1 91.19 231 ALA B CA 1
ATOM 5507 C C . ALA B 1 231 ? 23.984 12.664 2.471 1 91.19 231 ALA B C 1
ATOM 5509 O O . ALA B 1 231 ? 22.953 12.023 2.678 1 91.19 231 ALA B O 1
ATOM 5510 N N . ARG B 1 232 ? 24.578 13.414 3.357 1 92.06 232 ARG B N 1
ATOM 5511 C CA . ARG B 1 232 ? 24.031 13.531 4.703 1 92.06 232 ARG B CA 1
ATOM 5512 C C . ARG B 1 232 ? 22.688 14.258 4.684 1 92.06 232 ARG B C 1
ATOM 5514 O O . ARG B 1 232 ? 21.75 13.883 5.398 1 92.06 232 ARG B O 1
ATOM 5521 N N . GLU B 1 233 ? 22.625 15.281 3.93 1 94.12 233 GLU B N 1
ATOM 5522 C CA . GLU B 1 233 ? 21.375 16.031 3.783 1 94.12 233 GLU B CA 1
ATOM 5523 C C . GLU B 1 233 ? 20.266 15.141 3.213 1 94.12 233 GLU B C 1
ATOM 5525 O O . GLU B 1 233 ? 19.141 15.156 3.703 1 94.12 233 GLU B O 1
ATOM 5530 N N . GLN B 1 234 ? 20.641 14.383 2.225 1 93.06 234 GLN B N 1
ATOM 5531 C CA . GLN B 1 234 ? 19.672 13.492 1.594 1 93.06 234 GLN B CA 1
ATOM 5532 C C . GLN B 1 234 ? 19.156 12.453 2.584 1 93.06 234 GLN B C 1
ATOM 5534 O O . GLN B 1 234 ? 17.969 12.156 2.613 1 93.06 234 GLN B O 1
ATOM 5539 N N . ARG B 1 235 ? 20.031 11.938 3.375 1 93.44 235 ARG B N 1
ATOM 5540 C CA . ARG B 1 235 ? 19.641 10.953 4.383 1 93.44 235 ARG B CA 1
ATOM 5541 C C . ARG B 1 235 ? 18.703 11.578 5.41 1 93.44 235 ARG B C 1
ATOM 5543 O O . ARG B 1 235 ? 17.703 10.961 5.793 1 93.44 235 ARG B O 1
ATOM 5550 N N . THR B 1 236 ? 19 12.758 5.812 1 94.19 236 THR B N 1
ATOM 5551 C CA . THR B 1 236 ? 18.172 13.461 6.785 1 94.19 236 THR B CA 1
ATOM 5552 C C . THR B 1 236 ? 16.766 13.711 6.227 1 94.19 236 THR B C 1
ATOM 5554 O O . THR B 1 236 ? 15.773 13.508 6.926 1 94.19 236 THR B O 1
ATOM 5557 N N . LEU B 1 237 ? 16.766 14.141 4.996 1 96.38 237 LEU B N 1
ATOM 5558 C CA . LEU B 1 237 ? 15.477 14.453 4.379 1 96.38 237 LEU B CA 1
ATOM 5559 C C . LEU B 1 237 ? 14.656 13.18 4.16 1 96.38 237 LEU B C 1
ATOM 5561 O O . LEU B 1 237 ? 13.438 13.188 4.324 1 96.38 237 LEU B O 1
ATOM 5565 N N . LEU B 1 238 ? 15.32 12.07 3.799 1 96.56 238 LEU B N 1
ATOM 5566 C CA . LEU B 1 238 ? 14.625 10.797 3.662 1 96.56 238 LEU B CA 1
ATOM 5567 C C . LEU B 1 238 ? 14.055 10.336 5 1 96.56 238 LEU B C 1
ATOM 5569 O O . LEU B 1 238 ? 12.938 9.82 5.066 1 96.56 238 LEU B O 1
ATOM 5573 N N . ASP B 1 239 ? 14.812 10.562 6.047 1 96.31 239 ASP B N 1
ATOM 5574 C CA . ASP B 1 239 ? 14.375 10.18 7.387 1 96.31 239 ASP B CA 1
ATOM 5575 C C . ASP B 1 239 ? 13.148 10.992 7.816 1 96.31 239 ASP B C 1
ATOM 5577 O O . ASP B 1 239 ? 12.188 10.43 8.344 1 96.31 239 ASP B O 1
ATOM 5581 N N . ARG B 1 240 ? 13.234 12.242 7.602 1 97.94 240 ARG B N 1
ATOM 5582 C CA . ARG B 1 240 ? 12.109 13.109 7.941 1 97.94 240 ARG B CA 1
ATOM 5583 C C . ARG B 1 240 ? 10.883 12.75 7.117 1 97.94 240 ARG B C 1
ATOM 5585 O O . ARG B 1 240 ? 9.766 12.727 7.641 1 97.94 240 ARG B O 1
ATOM 5592 N N . LEU B 1 241 ? 11.125 12.516 5.832 1 98.25 241 LEU B N 1
ATOM 5593 C CA . LEU B 1 241 ? 10.023 12.18 4.938 1 98.25 241 LEU B CA 1
ATOM 5594 C C . LEU B 1 241 ? 9.336 10.891 5.383 1 98.25 241 LEU B C 1
ATOM 5596 O O . LEU B 1 241 ? 8.117 10.75 5.254 1 98.25 241 LEU B O 1
ATOM 5600 N N . PHE B 1 242 ? 10.102 9.906 5.965 1 98.25 242 PHE B N 1
ATOM 5601 C CA . PHE B 1 242 ? 9.508 8.688 6.5 1 98.25 242 PHE B CA 1
ATOM 5602 C C . PHE B 1 242 ? 8.414 9.023 7.512 1 98.25 242 PHE B C 1
ATOM 5604 O O . PHE B 1 242 ? 7.301 8.5 7.422 1 98.25 242 PHE B O 1
ATOM 5611 N N . TRP B 1 243 ? 8.68 9.867 8.367 1 98.5 243 TRP B N 1
ATOM 5612 C CA . TRP B 1 243 ? 7.762 10.156 9.461 1 98.5 243 TRP B CA 1
ATOM 5613 C C . TRP B 1 243 ? 6.574 10.984 8.977 1 98.5 243 TRP B C 1
ATOM 5615 O O . TRP B 1 243 ? 5.449 10.812 9.453 1 98.5 243 TRP B O 1
ATOM 5625 N N . VAL B 1 244 ? 6.84 11.883 8.047 1 98.5 244 VAL B N 1
ATOM 5626 C CA . VAL B 1 244 ? 5.75 12.656 7.473 1 98.5 244 VAL B CA 1
ATOM 5627 C C . VAL B 1 244 ? 4.797 11.734 6.715 1 98.5 244 VAL B C 1
ATOM 5629 O O . VAL B 1 244 ? 3.578 11.852 6.848 1 98.5 244 VAL B O 1
ATOM 5632 N N . LEU B 1 245 ? 5.363 10.812 5.922 1 98.69 245 LEU B N 1
ATOM 5633 C CA . LEU B 1 245 ? 4.551 9.852 5.184 1 98.69 245 LEU B CA 1
ATOM 5634 C C . LEU B 1 245 ? 3.793 8.93 6.137 1 98.69 245 LEU B C 1
ATOM 5636 O O . LEU B 1 245 ? 2.627 8.609 5.898 1 98.69 245 LEU B O 1
ATOM 5640 N N . LEU B 1 246 ? 4.461 8.508 7.168 1 98.44 246 LEU B N 1
ATOM 5641 C CA . LEU B 1 246 ? 3.82 7.648 8.156 1 98.44 246 LEU B CA 1
ATOM 5642 C C . LEU B 1 246 ? 2.598 8.336 8.766 1 98.44 246 LEU B C 1
ATOM 5644 O O . LEU B 1 246 ? 1.522 7.734 8.844 1 98.44 246 LEU B O 1
ATOM 5648 N N . ALA B 1 247 ? 2.775 9.547 9.172 1 98 247 ALA B N 1
ATOM 5649 C CA . ALA B 1 247 ? 1.668 10.305 9.758 1 98 247 ALA B CA 1
ATOM 5650 C C . ALA B 1 247 ? 0.538 10.492 8.75 1 98 247 ALA B C 1
ATOM 5652 O O . ALA B 1 247 ? -0.637 10.328 9.086 1 98 247 ALA B O 1
ATOM 5653 N N . SER B 1 248 ? 0.901 10.859 7.527 1 97.56 248 SER B N 1
ATOM 5654 C CA . SER B 1 248 ? -0.086 11.07 6.473 1 97.56 248 SER B CA 1
ATOM 5655 C C . SER B 1 248 ? -0.875 9.797 6.191 1 97.56 248 SER B C 1
ATOM 5657 O O . SER B 1 248 ? -2.1 9.836 6.051 1 97.56 248 SER B O 1
ATOM 5659 N N . GLU B 1 249 ? -0.173 8.734 6.082 1 98.25 249 GLU B N 1
ATOM 5660 C CA . GLU B 1 249 ? -0.802 7.453 5.766 1 98.25 249 GLU B CA 1
ATOM 5661 C C . GLU B 1 249 ? -1.739 7.004 6.883 1 98.25 249 GLU B C 1
ATOM 5663 O O . GLU B 1 249 ? -2.859 6.559 6.621 1 98.25 249 GLU B O 1
ATOM 5668 N N . ARG B 1 250 ? -1.31 7.086 8.078 1 98 250 ARG B N 1
ATOM 5669 C CA . ARG B 1 250 ? -2.102 6.602 9.203 1 98 250 ARG B CA 1
ATOM 5670 C C . ARG B 1 250 ? -3.334 7.477 9.422 1 98 250 ARG B C 1
ATOM 5672 O O . ARG B 1 250 ? -4.406 6.973 9.758 1 98 250 ARG B O 1
ATOM 5679 N N . SER B 1 251 ? -3.129 8.789 9.281 1 97.06 251 SER B N 1
ATOM 5680 C CA . SER B 1 251 ? -4.293 9.664 9.328 1 97.06 251 SER B CA 1
ATOM 5681 C C . SER B 1 251 ? -5.316 9.281 8.266 1 97.06 251 SER B C 1
ATOM 5683 O O . SER B 1 251 ? -6.512 9.188 8.555 1 97.06 251 SER B O 1
ATOM 5685 N N . HIS B 1 252 ? -4.844 9.078 7.121 1 95.44 252 HIS B N 1
ATOM 5686 C CA . HIS B 1 252 ? -5.707 8.68 6.012 1 95.44 252 HIS B CA 1
ATOM 5687 C C . HIS B 1 252 ? -6.352 7.324 6.273 1 95.44 252 HIS B C 1
ATOM 5689 O O . HIS B 1 252 ? -7.539 7.137 6 1 95.44 252 HIS B O 1
ATOM 5695 N N . ALA B 1 253 ? -5.547 6.395 6.703 1 96.56 253 ALA B N 1
ATOM 5696 C CA . ALA B 1 253 ? -6.016 5.031 6.941 1 96.56 253 ALA B CA 1
ATOM 5697 C C . ALA B 1 253 ? -7.148 5.012 7.965 1 96.56 253 ALA B C 1
ATOM 5699 O O . ALA B 1 253 ? -8.156 4.328 7.77 1 96.56 253 ALA B O 1
ATOM 5700 N N . ILE B 1 254 ? -7.023 5.707 9.023 1 95.88 254 ILE B N 1
ATOM 5701 C CA . ILE B 1 254 ? -8.047 5.758 10.062 1 95.88 254 ILE B CA 1
ATOM 5702 C C . ILE B 1 254 ? -9.32 6.375 9.5 1 95.88 254 ILE B C 1
ATOM 5704 O O . ILE B 1 254 ? -10.414 5.844 9.695 1 95.88 254 ILE B O 1
ATOM 5708 N N . ARG B 1 255 ? -9.156 7.371 8.773 1 90.69 255 ARG B N 1
ATOM 5709 C CA . ARG B 1 255 ? -10.312 8.141 8.32 1 90.69 255 ARG B CA 1
ATOM 5710 C C . ARG B 1 255 ? -11.094 7.375 7.258 1 90.69 255 ARG B C 1
ATOM 5712 O O . ARG B 1 255 ? -12.328 7.422 7.23 1 90.69 255 ARG B O 1
ATOM 5719 N N . TYR B 1 256 ? -10.383 6.695 6.469 1 89.25 256 TYR B N 1
ATOM 5720 C CA . TYR B 1 256 ? -11.062 6.125 5.309 1 89.25 256 TYR B CA 1
ATOM 5721 C C . TYR B 1 256 ? -11.086 4.605 5.383 1 89.25 256 TYR B C 1
ATOM 5723 O O . TYR B 1 256 ? -11.516 3.936 4.441 1 89.25 256 TYR B O 1
ATOM 5731 N N . GLY B 1 257 ? -10.625 4.09 6.473 1 89.69 257 GLY B N 1
ATOM 5732 C CA . GLY B 1 257 ? -10.633 2.646 6.637 1 89.69 257 GLY B CA 1
ATOM 5733 C C . GLY B 1 257 ? -9.711 1.93 5.672 1 89.69 257 GLY B C 1
ATOM 5734 O O . GLY B 1 257 ? -10.117 0.987 4.992 1 89.69 257 GLY B O 1
ATOM 5735 N N . ARG B 1 258 ? -8.516 2.453 5.496 1 93.81 258 ARG B N 1
ATOM 5736 C CA . ARG B 1 258 ? -7.52 1.861 4.609 1 93.81 258 ARG B CA 1
ATOM 5737 C C . ARG B 1 258 ? -6.418 1.176 5.41 1 93.81 258 ARG B C 1
ATOM 5739 O O . ARG B 1 258 ? -6.367 1.292 6.637 1 93.81 258 ARG B O 1
ATOM 5746 N N . SER B 1 259 ? -5.559 0.504 4.754 1 94.31 259 SER B N 1
ATOM 5747 C CA . SER B 1 259 ? -4.418 -0.164 5.379 1 94.31 259 SER B CA 1
ATOM 5748 C C . SER B 1 259 ? -3.193 0.743 5.406 1 94.31 259 SER B C 1
ATOM 5750 O O . SER B 1 259 ? -3.168 1.782 4.746 1 94.31 259 SER B O 1
ATOM 5752 N N . ILE B 1 260 ? -2.213 0.336 6.211 1 96.62 260 ILE B N 1
ATOM 5753 C CA . ILE B 1 260 ? -0.958 1.076 6.277 1 96.62 260 ILE B CA 1
ATOM 5754 C C . ILE B 1 260 ? 0.163 0.247 5.656 1 96.62 260 ILE B C 1
ATOM 5756 O O . ILE B 1 260 ? 0.105 -0.985 5.652 1 96.62 260 ILE B O 1
ATOM 5760 N N . THR B 1 261 ? 1.199 0.92 5.145 1 96.88 261 THR B N 1
ATOM 5761 C CA . THR B 1 261 ? 2.264 0.207 4.445 1 96.88 261 THR B CA 1
ATOM 5762 C C . THR B 1 261 ? 3.625 0.538 5.055 1 96.88 261 THR B C 1
ATOM 5764 O O . THR B 1 261 ? 4.605 -0.173 4.816 1 96.88 261 THR B O 1
ATOM 5767 N N . LEU B 1 262 ? 3.748 1.64 5.762 1 96.31 262 LEU B N 1
ATOM 5768 C CA . LEU B 1 262 ? 4.996 1.961 6.445 1 96.31 262 LEU B CA 1
ATOM 5769 C C . LEU B 1 262 ? 4.969 1.469 7.887 1 96.31 262 LEU B C 1
ATOM 5771 O O . LEU B 1 262 ? 3.963 1.628 8.586 1 96.31 262 LEU B O 1
ATOM 5775 N N . HIS B 1 263 ? 5.992 0.821 8.281 1 94.69 263 HIS B N 1
ATOM 5776 C CA . HIS B 1 263 ? 6.062 0.271 9.633 1 94.69 263 HIS B CA 1
ATOM 5777 C C . HIS B 1 263 ? 7.34 0.706 10.344 1 94.69 263 HIS B C 1
ATOM 5779 O O . HIS B 1 263 ? 8.352 0.985 9.688 1 94.69 263 HIS B O 1
ATOM 5785 N N . VAL B 1 264 ? 7.211 0.832 11.625 1 94.94 264 VAL B N 1
ATOM 5786 C CA . VAL B 1 264 ? 8.391 1.133 12.43 1 94.94 264 VAL B CA 1
ATOM 5787 C C . VAL B 1 264 ? 9.125 -0.16 12.773 1 94.94 264 VAL B C 1
ATOM 5789 O O . VAL B 1 264 ? 8.688 -0.912 13.648 1 94.94 264 VAL B O 1
ATOM 5792 N N . THR B 1 265 ? 10.148 -0.411 12.031 1 91.81 265 THR B N 1
ATOM 5793 C CA . THR B 1 265 ? 11.023 -1.568 12.195 1 91.81 265 THR B CA 1
ATOM 5794 C C . THR B 1 265 ? 12.398 -1.141 12.695 1 91.81 265 THR B C 1
ATOM 5796 O O . THR B 1 265 ? 12.672 0.054 12.828 1 91.81 265 THR B O 1
ATOM 5799 N N . PRO B 1 266 ? 13.328 -2.039 12.992 1 87.38 266 PRO B N 1
ATOM 5800 C CA . PRO B 1 266 ? 14.664 -1.646 13.445 1 87.38 266 PRO B CA 1
ATOM 5801 C C . PRO B 1 266 ? 15.43 -0.832 12.406 1 87.38 266 PRO B C 1
ATOM 5803 O O . PRO B 1 266 ? 16.312 -0.041 12.766 1 87.38 266 PRO B O 1
ATOM 5806 N N . ASP B 1 267 ? 15.031 -0.965 11.195 1 85.62 267 ASP B N 1
ATOM 5807 C CA . ASP B 1 267 ? 15.719 -0.26 10.117 1 85.62 267 ASP B CA 1
ATOM 5808 C C . ASP B 1 267 ? 15.055 1.089 9.836 1 85.62 267 ASP B C 1
ATOM 5810 O O . ASP B 1 267 ? 15.547 1.869 9.016 1 85.62 267 ASP B O 1
ATOM 5814 N N . ALA B 1 268 ? 13.93 1.338 10.523 1 92.62 268 ALA B N 1
ATOM 5815 C CA . ALA B 1 268 ? 13.258 2.623 10.336 1 92.62 268 ALA B CA 1
ATOM 5816 C C . ALA B 1 268 ? 14.086 3.762 10.93 1 92.62 268 ALA B C 1
ATOM 5818 O O . ALA B 1 268 ? 14.875 3.549 11.852 1 92.62 268 ALA B O 1
ATOM 5819 N N . PRO B 1 269 ? 13.969 4.988 10.383 1 94.06 269 PRO B N 1
ATOM 5820 C CA . PRO B 1 269 ? 14.688 6.125 10.961 1 94.06 269 PRO B CA 1
ATOM 5821 C C . PRO B 1 269 ? 14.375 6.328 12.445 1 94.06 269 PRO B C 1
ATOM 5823 O O . PRO B 1 269 ? 13.234 6.145 12.867 1 94.06 269 PRO B O 1
ATOM 5826 N N . ASP B 1 270 ? 15.367 6.746 13.117 1 94.44 270 ASP B N 1
ATOM 5827 C CA . ASP B 1 270 ? 15.203 7 14.547 1 94.44 270 ASP B CA 1
ATOM 5828 C C . ASP B 1 270 ? 14.414 8.281 14.797 1 94.44 270 ASP B C 1
ATOM 5830 O O . ASP B 1 270 ? 14.875 9.375 14.461 1 94.44 270 ASP B O 1
ATOM 5834 N N . LEU B 1 271 ? 13.375 8.125 15.398 1 95.19 271 LEU B N 1
ATOM 5835 C CA . LEU B 1 271 ? 12.516 9.281 15.664 1 95.19 271 LEU B CA 1
ATOM 5836 C C . LEU B 1 271 ? 13.18 10.234 16.641 1 95.19 271 LEU B C 1
ATOM 5838 O O . LEU B 1 271 ? 13.055 11.453 16.516 1 95.19 271 LEU B O 1
ATOM 5842 N N . ASP B 1 272 ? 13.859 9.75 17.609 1 93.56 272 ASP B N 1
ATOM 5843 C CA . ASP B 1 272 ? 14.422 10.555 18.672 1 93.56 272 ASP B CA 1
ATOM 5844 C C . ASP B 1 272 ? 15.523 11.484 18.156 1 93.56 272 ASP B C 1
ATOM 5846 O O . ASP B 1 272 ? 15.875 12.469 18.797 1 93.56 272 ASP B O 1
ATOM 5850 N N . ALA B 1 273 ? 16.016 11.148 17 1 91.12 273 ALA B N 1
ATOM 5851 C CA . ALA B 1 273 ? 16.984 12.031 16.359 1 91.12 273 ALA B CA 1
ATOM 5852 C C . ALA B 1 273 ? 16.375 13.398 16.062 1 91.12 273 ALA B C 1
ATOM 5854 O O . ALA B 1 273 ? 17.109 14.383 15.922 1 91.12 273 ALA B O 1
ATOM 5855 N N . HIS B 1 274 ? 15.078 13.453 16.031 1 91.5 274 HIS B N 1
ATOM 5856 C CA . HIS B 1 274 ? 14.398 14.688 15.633 1 91.5 274 HIS B CA 1
ATOM 5857 C C . HIS B 1 274 ? 13.867 15.43 16.859 1 91.5 274 HIS B C 1
ATOM 5859 O O . HIS B 1 274 ? 13.352 16.547 16.734 1 91.5 274 HIS B O 1
ATOM 5865 N N . ARG B 1 275 ? 14.016 14.977 18.016 1 91.06 275 ARG B N 1
ATOM 5866 C CA . ARG B 1 275 ? 13.414 15.539 19.219 1 91.06 275 ARG B CA 1
ATOM 5867 C C . ARG B 1 275 ? 13.852 16.984 19.438 1 91.06 275 ARG B C 1
ATOM 5869 O O . ARG B 1 275 ? 13.023 17.844 19.75 1 91.06 275 ARG B O 1
ATOM 5876 N N . ASP B 1 276 ? 15.094 17.203 19.156 1 90.25 276 ASP B N 1
ATOM 5877 C CA . ASP B 1 276 ? 15.625 18.547 19.391 1 90.25 276 ASP B CA 1
ATOM 5878 C C . ASP B 1 276 ? 15.664 19.359 18.094 1 90.25 276 ASP B C 1
ATOM 5880 O O . ASP B 1 276 ? 15.344 20.547 18.094 1 90.25 276 ASP B O 1
ATOM 5884 N N . SER B 1 277 ? 15.984 18.703 17 1 91.12 277 SER B N 1
ATOM 5885 C CA . SER B 1 277 ? 16.203 19.406 15.742 1 91.12 277 SER B CA 1
ATOM 5886 C C . SER B 1 277 ? 14.875 19.797 15.086 1 91.12 277 SER B C 1
ATOM 5888 O O . SER B 1 277 ? 14.805 20.797 14.367 1 91.12 277 SER B O 1
ATOM 5890 N N . SER B 1 278 ? 13.867 19.016 15.297 1 93.44 278 SER B N 1
ATOM 5891 C CA . SER B 1 278 ? 12.547 19.25 14.727 1 93.44 278 SER B CA 1
ATOM 5892 C C . SER B 1 278 ? 11.438 18.781 15.656 1 93.44 278 SER B C 1
ATOM 5894 O O . SER B 1 278 ? 10.734 17.812 15.352 1 93.44 278 SER B O 1
ATOM 5896 N N . PRO B 1 279 ? 11.203 19.531 16.703 1 94.19 279 PRO B N 1
ATOM 5897 C CA . PRO B 1 279 ? 10.258 19.094 17.719 1 94.19 279 PRO B CA 1
ATOM 5898 C C . PRO B 1 279 ? 8.836 18.922 17.188 1 94.19 279 PRO B C 1
ATOM 5900 O O . PRO B 1 279 ? 8.094 18.062 17.641 1 94.19 279 PRO B O 1
ATOM 5903 N N . GLY B 1 280 ? 8.461 19.828 16.312 1 95.44 280 GLY B N 1
ATOM 5904 C CA . GLY B 1 280 ? 7.141 19.688 15.703 1 95.44 280 GLY B CA 1
ATOM 5905 C C . GLY B 1 280 ? 6.957 18.359 14.992 1 95.44 280 GLY B C 1
ATOM 5906 O O . GLY B 1 280 ? 5.926 17.703 15.148 1 95.44 280 GLY B O 1
ATOM 5907 N N . LEU B 1 281 ? 7.93 18 14.188 1 97.06 281 LEU B N 1
ATOM 5908 C CA . LEU B 1 281 ? 7.883 16.719 13.484 1 97.06 281 LEU B CA 1
ATOM 5909 C C . LEU B 1 281 ? 7.906 15.555 14.469 1 97.06 281 LEU B C 1
ATOM 5911 O O . LEU B 1 281 ? 7.199 14.562 14.281 1 97.06 281 LEU B O 1
ATOM 5915 N N . TRP B 1 282 ? 8.773 15.68 15.477 1 97.38 282 TRP B N 1
ATOM 5916 C CA . TRP B 1 282 ? 8.836 14.633 16.5 1 97.38 282 TRP B CA 1
ATOM 5917 C C . TRP B 1 282 ? 7.465 14.391 17.109 1 97.38 282 TRP B C 1
ATOM 5919 O O . TRP B 1 282 ? 7.02 13.242 17.219 1 97.38 282 TRP B O 1
ATOM 5929 N N . SER B 1 283 ? 6.816 15.43 17.531 1 98 283 SER B N 1
ATOM 5930 C CA . SER B 1 283 ? 5.508 15.305 18.172 1 98 283 SER B CA 1
ATOM 5931 C C . SER B 1 283 ? 4.484 14.695 17.219 1 98 283 SER B C 1
ATOM 5933 O O . SER B 1 283 ? 3.691 13.844 17.609 1 98 283 SER B O 1
ATOM 5935 N N . LEU B 1 284 ? 4.508 15.195 16.031 1 97.88 284 LEU B N 1
ATOM 5936 C CA . LEU B 1 284 ? 3.576 14.68 15.031 1 97.88 284 LEU B CA 1
ATOM 5937 C C . LEU B 1 284 ? 3.777 13.18 14.82 1 97.88 284 LEU B C 1
ATOM 5939 O O . LEU B 1 284 ? 2.811 12.414 14.805 1 97.88 284 LEU B O 1
ATOM 5943 N N . ALA B 1 285 ? 5 12.789 14.609 1 97.94 285 ALA B N 1
ATOM 5944 C CA . ALA B 1 285 ? 5.328 11.383 14.414 1 97.94 285 ALA B CA 1
ATOM 5945 C C . ALA B 1 285 ? 4.973 10.555 15.641 1 97.94 285 ALA B C 1
ATOM 5947 O O . ALA B 1 285 ? 4.473 9.43 15.523 1 97.94 285 ALA B O 1
ATOM 5948 N N . ALA B 1 286 ? 5.25 11.102 16.781 1 97.81 286 ALA B N 1
ATOM 5949 C CA . ALA B 1 286 ? 4.977 10.406 18.031 1 97.81 286 ALA B CA 1
ATOM 5950 C C . ALA B 1 286 ? 3.48 10.156 18.203 1 97.81 286 ALA B C 1
ATOM 5952 O O . ALA B 1 286 ? 3.08 9.148 18.797 1 97.81 286 ALA B O 1
ATOM 5953 N N . LEU B 1 287 ? 2.666 11.039 17.75 1 98.44 287 LEU B N 1
ATOM 5954 C CA . LEU B 1 287 ? 1.219 10.867 17.812 1 98.44 287 LEU B CA 1
ATOM 5955 C C . LEU B 1 287 ? 0.781 9.625 17.047 1 98.44 287 LEU B C 1
ATOM 5957 O O . LEU B 1 287 ? -0.142 8.922 17.469 1 98.44 287 LEU B O 1
ATOM 5961 N N . PHE B 1 288 ? 1.439 9.344 15.961 1 98.19 288 PHE B N 1
ATOM 5962 C CA . PHE B 1 288 ? 0.949 8.32 15.047 1 98.19 288 PHE B CA 1
ATOM 5963 C C . PHE B 1 288 ? 1.759 7.035 15.188 1 98.19 288 PHE B C 1
ATOM 5965 O O . PHE B 1 288 ? 1.378 5.992 14.656 1 98.19 288 PHE B O 1
ATOM 5972 N N . ARG B 1 289 ? 2.838 7.074 15.906 1 96.31 289 ARG B N 1
ATOM 5973 C CA . ARG B 1 289 ? 3.715 5.922 16.078 1 96.31 289 ARG B CA 1
ATOM 5974 C C . ARG B 1 289 ? 2.955 4.734 16.656 1 96.31 289 ARG B C 1
ATOM 5976 O O . ARG B 1 289 ? 3.154 3.594 16.234 1 96.31 289 ARG B O 1
ATOM 5983 N N . PRO B 1 290 ? 2.004 4.945 17.594 1 95.5 290 PRO B N 1
ATOM 5984 C CA . PRO B 1 290 ? 1.32 3.791 18.172 1 95.5 290 PRO B CA 1
ATOM 5985 C C . PRO B 1 290 ? 0.301 3.164 17.219 1 95.5 290 PRO B C 1
ATOM 5987 O O . PRO B 1 290 ? -0.2 2.068 17.484 1 95.5 290 PRO B O 1
ATOM 5990 N N . ILE B 1 291 ? -0.078 3.863 16.203 1 96 291 ILE B N 1
ATOM 5991 C CA . ILE B 1 291 ? -1.01 3.336 15.211 1 96 291 ILE B CA 1
ATOM 5992 C C . ILE B 1 291 ? -0.282 2.365 14.289 1 96 291 ILE B C 1
ATOM 5994 O O . ILE B 1 291 ? -0.074 2.66 13.109 1 96 291 ILE B O 1
ATOM 5998 N N . ASP B 1 292 ? 0.042 1.233 14.781 1 93.06 292 ASP B N 1
ATOM 5999 C CA . ASP B 1 292 ? 0.819 0.238 14.047 1 93.06 292 ASP B CA 1
ATOM 6000 C C . ASP B 1 292 ? -0.086 -0.842 13.461 1 93.06 292 ASP B C 1
ATOM 6002 O O . ASP B 1 292 ? -1.304 -0.666 13.383 1 93.06 292 ASP B O 1
ATOM 6006 N N . SER B 1 293 ? 0.486 -1.929 12.992 1 91.25 293 SER B N 1
ATOM 6007 C CA . SER B 1 293 ? -0.258 -2.984 12.312 1 91.25 293 SER B CA 1
ATOM 6008 C C . SER B 1 293 ? -1.304 -3.604 13.234 1 91.25 293 SER B C 1
ATOM 6010 O O . SER B 1 293 ? -2.418 -3.908 12.805 1 91.25 293 SER B O 1
ATOM 6012 N N . ALA B 1 294 ? -0.927 -3.84 14.477 1 88.44 294 ALA B N 1
ATOM 6013 C CA . ALA B 1 294 ? -1.868 -4.418 15.43 1 88.44 294 ALA B CA 1
ATOM 6014 C C . ALA B 1 294 ? -3.047 -3.479 15.672 1 88.44 294 ALA B C 1
ATOM 6016 O O . ALA B 1 294 ? -4.195 -3.92 15.742 1 88.44 294 ALA B O 1
ATOM 6017 N N . PHE B 1 295 ? -2.725 -2.207 15.914 1 92.19 295 PHE B N 1
ATOM 6018 C CA . PHE B 1 295 ? -3.77 -1.208 16.109 1 92.19 295 PHE B CA 1
ATOM 6019 C C . PHE B 1 295 ? -4.711 -1.164 14.906 1 92.19 295 PHE B C 1
ATOM 6021 O O . PHE B 1 295 ? -5.93 -1.164 15.07 1 92.19 295 PHE B O 1
ATOM 6028 N N . MET B 1 296 ? -4.168 -1.149 13.711 1 93.25 296 MET B N 1
ATOM 6029 C CA . MET B 1 296 ? -4.957 -1.035 12.484 1 93.25 296 MET B CA 1
ATOM 6030 C C . MET B 1 296 ? -5.766 -2.305 12.242 1 93.25 296 MET B C 1
ATOM 6032 O O . MET B 1 296 ? -6.848 -2.254 11.656 1 93.25 296 MET B O 1
ATOM 6036 N N . ALA B 1 297 ? -5.234 -3.455 12.648 1 91.62 297 ALA B N 1
ATOM 6037 C CA . ALA B 1 297 ? -6.008 -4.691 12.547 1 91.62 297 ALA B CA 1
ATOM 6038 C C . ALA B 1 297 ? -7.312 -4.594 13.328 1 91.62 297 ALA B C 1
ATOM 6040 O O . ALA B 1 297 ? -8.344 -5.109 12.891 1 91.62 297 ALA B O 1
ATOM 6041 N N . VAL B 1 298 ? -7.242 -3.922 14.445 1 91 298 VAL B N 1
ATOM 6042 C CA . VAL B 1 298 ? -8.438 -3.713 15.258 1 91 298 VAL B CA 1
ATOM 6043 C C . VAL B 1 298 ? -9.352 -2.701 14.578 1 91 298 VAL B C 1
ATOM 6045 O O . VAL B 1 298 ? -10.57 -2.908 14.492 1 91 298 VAL B O 1
ATOM 6048 N N . VAL B 1 299 ? -8.773 -1.623 14.117 1 92.81 299 VAL B N 1
ATOM 6049 C CA . VAL B 1 299 ? -9.539 -0.579 13.445 1 92.81 299 VAL B CA 1
ATOM 6050 C C . VAL B 1 299 ? -10.289 -1.176 12.258 1 92.81 299 VAL B C 1
ATOM 6052 O O . VAL B 1 299 ? -11.484 -0.919 12.086 1 92.81 299 VAL B O 1
ATOM 6055 N N . ASN B 1 300 ? -9.633 -2.045 11.492 1 90.12 300 ASN B N 1
ATOM 6056 C CA . ASN B 1 300 ? -10.203 -2.594 10.266 1 90.12 300 ASN B CA 1
ATOM 6057 C C . ASN B 1 300 ? -10.977 -3.885 10.539 1 90.12 300 ASN B C 1
ATOM 6059 O O . ASN B 1 300 ? -11.523 -4.488 9.609 1 90.12 300 ASN B O 1
ATOM 6063 N N . ARG B 1 301 ? -11 -4.395 11.75 1 89.62 301 ARG B N 1
ATOM 6064 C CA . ARG B 1 301 ? -11.719 -5.602 12.148 1 89.62 301 ARG B CA 1
ATOM 6065 C C . ARG B 1 301 ? -11.188 -6.824 11.414 1 89.62 301 ARG B C 1
ATOM 6067 O O . ARG B 1 301 ? -11.961 -7.605 10.852 1 89.62 301 ARG B O 1
ATOM 6074 N N . GLU B 1 302 ? -9.883 -6.926 11.352 1 88.94 302 GLU B N 1
ATOM 6075 C CA . GLU B 1 302 ? -9.289 -8.094 10.703 1 88.94 302 GLU B CA 1
ATOM 6076 C C . GLU B 1 302 ? -9.648 -9.375 11.445 1 88.94 302 GLU B C 1
ATOM 6078 O O . GLU B 1 302 ? -9.641 -9.414 12.68 1 88.94 302 GLU B O 1
ATOM 6083 N N . ALA B 1 303 ? -10.078 -10.445 10.812 1 71.62 303 ALA B N 1
ATOM 6084 C CA . ALA B 1 303 ? -10.68 -11.68 11.312 1 71.62 303 ALA B CA 1
ATOM 6085 C C . ALA B 1 303 ? -9.766 -12.375 12.312 1 71.62 303 ALA B C 1
ATOM 6087 O O . ALA B 1 303 ? -10.227 -12.891 13.336 1 71.62 303 ALA B O 1
ATOM 6088 N N . ALA B 1 304 ? -8.594 -12.688 11.977 1 60.84 304 ALA B N 1
ATOM 6089 C CA . ALA B 1 304 ? -7.758 -13.523 12.836 1 60.84 304 ALA B CA 1
ATOM 6090 C C . ALA B 1 304 ? -7.562 -12.875 14.203 1 60.84 304 ALA B C 1
ATOM 6092 O O . ALA B 1 304 ? -7.273 -13.562 15.188 1 60.84 304 ALA B O 1
ATOM 6093 N N . GLN B 1 305 ? -7.609 -11.516 14.312 1 56.91 305 GLN B N 1
ATOM 6094 C CA . GLN B 1 305 ? -7.156 -10.758 15.477 1 56.91 305 GLN B CA 1
ATOM 6095 C C . GLN B 1 305 ? -8.312 -10.453 16.422 1 56.91 305 GLN B C 1
ATOM 6097 O O . GLN B 1 305 ? -8.148 -9.719 17.391 1 56.91 305 GLN B O 1
ATOM 6102 N N . SER B 1 306 ? -9.594 -10.844 15.961 1 49.25 306 SER B N 1
ATOM 6103 C CA . SER B 1 306 ? -10.703 -10.406 16.797 1 49.25 306 SER B CA 1
ATOM 6104 C C . SER B 1 306 ? -10.391 -10.594 18.281 1 49.25 306 SER B C 1
ATOM 6106 O O . SER B 1 306 ? -10.852 -9.82 19.125 1 49.25 306 SER B O 1
ATOM 6108 N N . SER B 1 307 ? -9.773 -11.719 18.531 1 48.72 307 SER B N 1
ATOM 6109 C CA . SER B 1 307 ? -9.75 -11.984 19.969 1 48.72 307 SER B CA 1
ATOM 6110 C C . SER B 1 307 ? -8.766 -11.07 20.688 1 48.72 307 SER B C 1
ATOM 6112 O O . SER B 1 307 ? -8.797 -10.945 21.906 1 48.72 307 SER B O 1
ATOM 6114 N N . SER B 1 308 ? -7.77 -10.469 19.859 1 53.88 308 SER B N 1
ATOM 6115 C CA . SER B 1 308 ? -6.633 -10.039 20.672 1 53.88 308 SER B CA 1
ATOM 6116 C C . SER B 1 308 ? -6.664 -8.531 20.922 1 53.88 308 SER B C 1
ATOM 6118 O O . SER B 1 308 ? -5.73 -7.973 21.5 1 53.88 308 SER B O 1
ATOM 6120 N N . ALA B 1 309 ? -7.809 -7.887 20.422 1 62.72 309 ALA B N 1
ATOM 6121 C CA . ALA B 1 309 ? -7.695 -6.484 20.812 1 62.72 309 ALA B CA 1
ATOM 6122 C C . ALA B 1 309 ? -7.734 -6.332 22.328 1 62.72 309 ALA B C 1
ATOM 6124 O O . ALA B 1 309 ? -8.789 -6.477 22.953 1 62.72 309 ALA B O 1
ATOM 6125 N N . SER B 1 310 ? -6.512 -6.297 22.859 1 76.25 310 SER B N 1
ATOM 6126 C CA . SER B 1 310 ? -6.379 -6.242 24.312 1 76.25 310 SER B CA 1
ATOM 6127 C C . SER B 1 310 ? -6.535 -4.816 24.828 1 76.25 310 SER B C 1
ATOM 6129 O O . SER B 1 310 ? -6.145 -3.859 24.156 1 76.25 310 SER B O 1
ATOM 6131 N N . PRO B 1 311 ? -7.359 -4.598 25.844 1 87.44 311 PRO B N 1
ATOM 6132 C CA . PRO B 1 311 ? -7.426 -3.287 26.5 1 87.44 311 PRO B CA 1
ATOM 6133 C C . PRO B 1 311 ? -6.051 -2.67 26.734 1 87.44 311 PRO B C 1
ATOM 6135 O O . PRO B 1 311 ? -5.895 -1.449 26.656 1 87.44 311 PRO B O 1
ATOM 6138 N N . ALA B 1 312 ? -5.145 -3.559 26.891 1 88.69 312 ALA B N 1
ATOM 6139 C CA . ALA B 1 312 ? -3.789 -3.084 27.172 1 88.69 312 ALA B CA 1
ATOM 6140 C C . ALA B 1 312 ? -3.205 -2.352 25.969 1 88.69 312 ALA B C 1
ATOM 6142 O O . ALA B 1 312 ? -2.477 -1.369 26.125 1 88.69 312 ALA B O 1
ATOM 6143 N N . MET B 1 313 ? -3.484 -2.824 24.812 1 89.38 313 MET B N 1
ATOM 6144 C CA . MET B 1 313 ? -2.973 -2.201 23.594 1 89.38 313 MET B CA 1
ATOM 6145 C C . MET B 1 313 ? -3.535 -0.793 23.422 1 89.38 313 MET B C 1
ATOM 6147 O O . MET B 1 313 ? -2.799 0.139 23.109 1 89.38 313 MET B O 1
ATOM 6151 N N . LEU B 1 314 ? -4.828 -0.619 23.656 1 93.88 314 LEU B N 1
ATOM 6152 C CA . LEU B 1 314 ? -5.457 0.69 23.531 1 93.88 314 LEU B CA 1
ATOM 6153 C C . LEU B 1 314 ? -4.988 1.632 24.625 1 93.88 314 LEU B C 1
ATOM 6155 O O . LEU B 1 314 ? -4.836 2.834 24.406 1 93.88 314 LEU B O 1
ATOM 6159 N N . ASP B 1 315 ? -4.781 1.05 25.844 1 94.88 315 ASP B N 1
ATOM 6160 C CA . ASP B 1 315 ? -4.234 1.854 26.922 1 94.88 315 ASP B CA 1
ATOM 6161 C C . ASP B 1 315 ? -2.846 2.383 26.578 1 94.88 315 ASP B C 1
ATOM 6163 O O . ASP B 1 315 ? -2.529 3.543 26.844 1 94.88 315 ASP B O 1
ATOM 6167 N N . ALA B 1 316 ? -2.062 1.507 26.031 1 93.62 316 ALA B N 1
ATOM 6168 C CA . ALA B 1 316 ? -0.713 1.906 25.641 1 93.62 316 ALA B CA 1
ATOM 6169 C C . ALA B 1 316 ? -0.752 2.986 24.562 1 93.62 316 ALA B C 1
ATOM 6171 O O . ALA B 1 316 ? 0.025 3.943 24.609 1 93.62 316 ALA B O 1
ATOM 6172 N N . ALA B 1 317 ? -1.596 2.803 23.562 1 95.81 317 ALA B N 1
ATOM 6173 C CA . ALA B 1 317 ? -1.751 3.803 22.516 1 95.81 317 ALA B CA 1
ATOM 6174 C C . ALA B 1 317 ? -2.178 5.148 23.094 1 95.81 317 ALA B C 1
ATOM 6176 O O . ALA B 1 317 ? -1.661 6.195 22.703 1 95.81 317 ALA B O 1
ATOM 6177 N N . GLU B 1 318 ? -3.1 5.137 24.016 1 97 318 GLU B N 1
ATOM 6178 C CA . GLU B 1 318 ? -3.576 6.359 24.656 1 97 318 GLU B CA 1
ATOM 6179 C C . GLU B 1 318 ? -2.449 7.062 25.406 1 97 318 GLU B C 1
ATOM 6181 O O . GLU B 1 318 ? -2.318 8.289 25.328 1 97 318 GLU B O 1
ATOM 6186 N N . ARG B 1 319 ? -1.697 6.312 26.125 1 97 319 ARG B N 1
ATOM 6187 C CA . ARG B 1 319 ? -0.573 6.891 26.859 1 97 319 ARG B CA 1
ATOM 6188 C C . ARG B 1 319 ? 0.407 7.566 25.906 1 97 319 ARG B C 1
ATOM 6190 O O . ARG B 1 319 ? 0.869 8.68 26.172 1 97 319 ARG B O 1
ATOM 6197 N N . CYS B 1 320 ? 0.708 6.898 24.828 1 96.69 320 CYS B N 1
ATOM 6198 C CA . CYS B 1 320 ? 1.626 7.449 23.828 1 96.69 320 CYS B CA 1
ATOM 6199 C C . CYS B 1 320 ? 1.069 8.734 23.234 1 96.69 320 CYS B C 1
ATOM 6201 O O . CYS B 1 320 ? 1.787 9.727 23.109 1 96.69 320 CYS B O 1
ATOM 6203 N N . VAL B 1 321 ? -0.17 8.742 22.875 1 98.06 321 VAL B N 1
ATOM 6204 C CA . VAL B 1 321 ? -0.824 9.891 22.266 1 98.06 321 VAL B CA 1
ATOM 6205 C C . VAL B 1 321 ? -0.817 11.07 23.234 1 98.06 321 VAL B C 1
ATOM 6207 O O . VAL B 1 321 ? -0.524 12.203 22.844 1 98.06 321 VAL B O 1
ATOM 6210 N N . ASN B 1 322 ? -1.109 10.797 24.469 1 97 322 ASN B N 1
ATOM 6211 C CA . ASN B 1 322 ? -1.153 11.852 25.484 1 97 322 ASN B CA 1
ATOM 6212 C C . ASN B 1 322 ? 0.234 12.43 25.75 1 97 322 ASN B C 1
ATOM 6214 O O . ASN B 1 322 ? 0.37 13.617 26.062 1 97 322 ASN B O 1
ATOM 6218 N N . ALA B 1 323 ? 1.219 11.648 25.578 1 96.62 323 ALA B N 1
ATOM 6219 C CA . ALA B 1 323 ? 2.582 12.07 25.891 1 96.62 323 ALA B CA 1
ATOM 6220 C C . ALA B 1 323 ? 3.234 12.75 24.688 1 96.62 323 ALA B C 1
ATOM 6222 O O . ALA B 1 323 ? 4.27 13.406 24.812 1 96.62 323 ALA B O 1
ATOM 6223 N N . ALA B 1 324 ? 2.67 12.648 23.516 1 97.38 324 ALA B N 1
ATOM 6224 C CA . ALA B 1 324 ? 3.309 13.023 22.25 1 97.38 324 ALA B CA 1
ATOM 6225 C C . ALA B 1 324 ? 3.402 14.539 22.125 1 97.38 324 ALA B C 1
ATOM 6227 O O . ALA B 1 324 ? 4.27 15.055 21.406 1 97.38 324 ALA B O 1
ATOM 6228 N N . VAL B 1 325 ? 2.518 15.305 22.781 1 96.94 325 VAL B N 1
ATOM 6229 C CA . VAL B 1 325 ? 2.512 16.766 22.672 1 96.94 325 VAL B CA 1
ATOM 6230 C C . VAL B 1 325 ? 2.77 17.391 24.031 1 96.94 325 VAL B C 1
ATOM 6232 O O . VAL B 1 325 ? 1.838 17.594 24.812 1 96.94 325 VAL B O 1
ATOM 6235 N N . PRO B 1 326 ? 3.992 17.766 24.203 1 91.44 326 PRO B N 1
ATOM 6236 C CA . PRO B 1 326 ? 4.285 18.375 25.5 1 91.44 326 PRO B CA 1
ATOM 6237 C C . PRO B 1 326 ? 3.508 19.672 25.75 1 91.44 326 PRO B C 1
ATOM 6239 O O . PRO B 1 326 ? 3.475 20.547 24.875 1 91.44 326 PRO B O 1
ATOM 6242 N N . ALA B 1 327 ? 2.916 19.875 26.859 1 84.81 327 ALA B N 1
ATOM 6243 C CA . ALA B 1 327 ? 2.018 20.984 27.172 1 84.81 327 ALA B CA 1
ATOM 6244 C C . ALA B 1 327 ? 2.779 22.312 27.25 1 84.81 327 ALA B C 1
ATOM 6246 O O . ALA B 1 327 ? 2.246 23.359 26.891 1 84.81 327 ALA B O 1
ATOM 6247 N N . ARG B 1 328 ? 4.016 22.328 27.609 1 85.94 328 ARG B N 1
ATOM 6248 C CA . ARG B 1 328 ? 4.703 23.578 27.891 1 85.94 328 ARG B CA 1
ATOM 6249 C C . ARG B 1 328 ? 5.691 23.922 26.781 1 85.94 328 ARG B C 1
ATOM 6251 O O . ARG B 1 328 ? 6.398 24.938 26.859 1 85.94 328 ARG B O 1
ATOM 6258 N N . PHE B 1 329 ? 5.652 23.172 25.781 1 89 329 PHE B N 1
ATOM 6259 C CA . PHE B 1 329 ? 6.574 23.469 24.703 1 89 329 PHE B CA 1
ATOM 6260 C C . PHE B 1 329 ? 6.059 24.625 23.859 1 89 329 PHE B C 1
ATOM 6262 O O . PHE B 1 329 ? 4.867 24.703 23.547 1 89 329 PHE B O 1
ATOM 6269 N N . PRO B 1 330 ? 6.91 25.5 23.516 1 90.5 330 PRO B N 1
ATOM 6270 C CA . PRO B 1 330 ? 6.492 26.688 22.781 1 90.5 330 PRO B CA 1
ATOM 6271 C C . PRO B 1 330 ? 6.367 26.438 21.281 1 90.5 330 PRO B C 1
ATOM 6273 O O . PRO B 1 330 ? 7.133 26.984 20.484 1 90.5 330 PRO B O 1
ATOM 6276 N N . PHE B 1 331 ? 5.379 25.734 20.891 1 92.56 331 PHE B N 1
ATOM 6277 C CA . PHE B 1 331 ? 5.105 25.5 19.484 1 92.56 331 PHE B CA 1
ATOM 6278 C C . PHE B 1 331 ? 4.582 26.766 18.812 1 92.56 331 PHE B C 1
ATOM 6280 O O . PHE B 1 331 ? 3.906 27.578 19.453 1 92.56 331 PHE B O 1
ATOM 6287 N N . ARG B 1 332 ? 4.902 26.906 17.531 1 91.31 332 ARG B N 1
ATOM 6288 C CA . ARG B 1 332 ? 4.215 27.922 16.75 1 91.31 332 ARG B CA 1
ATOM 6289 C C . ARG B 1 332 ? 2.725 27.625 16.641 1 91.31 332 ARG B C 1
ATOM 6291 O O . ARG B 1 332 ? 2.305 26.484 16.797 1 91.31 332 ARG B O 1
ATOM 6298 N N . ASP B 1 333 ? 1.961 28.609 16.375 1 91.25 333 ASP B N 1
ATOM 6299 C CA . ASP B 1 333 ? 0.512 28.453 16.312 1 91.25 333 ASP B CA 1
ATOM 6300 C C . ASP B 1 333 ? 0.121 27.375 15.289 1 91.25 333 ASP B C 1
ATOM 6302 O O . ASP B 1 333 ? -0.774 26.578 15.539 1 91.25 333 ASP B O 1
ATOM 6306 N N . VAL B 1 334 ? 0.771 27.438 14.18 1 90.38 334 VAL B N 1
ATOM 6307 C CA . VAL B 1 334 ? 0.464 26.484 13.117 1 90.38 334 VAL B CA 1
ATOM 6308 C C . VAL B 1 334 ? 0.733 25.062 13.602 1 90.38 334 VAL B C 1
ATOM 6310 O O . VAL B 1 334 ? -0.058 24.156 13.336 1 90.38 334 VAL B O 1
ATOM 6313 N N . GLN B 1 335 ? 1.805 24.859 14.32 1 93.81 335 GLN B N 1
ATOM 6314 C CA . GLN B 1 335 ? 2.141 23.547 14.859 1 93.81 335 GLN B CA 1
ATOM 6315 C C . GLN B 1 335 ? 1.163 23.141 15.953 1 93.81 335 GLN B C 1
ATOM 6317 O O . GLN B 1 335 ? 0.665 22.016 15.953 1 93.81 335 GLN B O 1
ATOM 6322 N N . LYS B 1 336 ? 0.954 24.047 16.797 1 94.06 336 LYS B N 1
ATOM 6323 C CA . LYS B 1 336 ? 0.075 23.781 17.938 1 94.06 336 LYS B CA 1
ATOM 6324 C C . LYS B 1 336 ? -1.314 23.359 17.469 1 94.06 336 LYS B C 1
ATOM 6326 O O . LYS B 1 336 ? -1.891 22.406 18 1 94.06 336 LYS B O 1
ATOM 6331 N N . ALA B 1 337 ? -1.828 24.078 16.531 1 94.25 337 ALA B N 1
ATOM 6332 C CA . ALA B 1 337 ? -3.15 23.766 16 1 94.25 337 ALA B CA 1
ATOM 6333 C C . ALA B 1 337 ? -3.205 22.328 15.469 1 94.25 337 ALA B C 1
ATOM 6335 O O . ALA B 1 337 ? -4.09 21.562 15.844 1 94.25 337 ALA B O 1
ATOM 6336 N N . ASN B 1 338 ? -2.297 21.969 14.625 1 95.56 338 ASN B N 1
ATOM 6337 C CA . ASN B 1 338 ? -2.264 20.641 14.023 1 95.56 338 ASN B CA 1
ATOM 6338 C C . ASN B 1 338 ? -2.057 19.562 15.07 1 95.56 338 ASN B C 1
ATOM 6340 O O . ASN B 1 338 ? -2.754 18.547 15.062 1 95.56 338 ASN B O 1
ATOM 6344 N N . LEU B 1 339 ? -1.098 19.75 15.945 1 97.5 339 LEU B N 1
ATOM 6345 C CA . LEU B 1 339 ? -0.713 18.75 16.922 1 97.5 339 LEU B CA 1
ATOM 6346 C C . LEU B 1 339 ? -1.833 18.516 17.938 1 97.5 339 LEU B C 1
ATOM 6348 O O . LEU B 1 339 ? -2.201 17.359 18.203 1 97.5 339 LEU B O 1
ATOM 6352 N N . ARG B 1 340 ? -2.414 19.562 18.438 1 96.69 340 ARG B N 1
ATOM 6353 C CA . ARG B 1 340 ? -3.432 19.438 19.484 1 96.69 340 ARG B CA 1
ATOM 6354 C C . ARG B 1 340 ? -4.719 18.844 18.906 1 96.69 340 ARG B C 1
ATOM 6356 O O . ARG B 1 340 ? -5.324 17.969 19.516 1 96.69 340 ARG B O 1
ATOM 6363 N N . ILE B 1 341 ? -5.117 19.359 17.797 1 97.56 341 ILE B N 1
ATOM 6364 C CA . ILE B 1 341 ? -6.34 18.844 17.188 1 97.56 341 ILE B CA 1
ATOM 6365 C C . ILE B 1 341 ? -6.16 17.359 16.828 1 97.56 341 ILE B C 1
ATOM 6367 O O . ILE B 1 341 ? -7.051 16.547 17.078 1 97.56 341 ILE B O 1
ATOM 6371 N N . THR B 1 342 ? -5.027 16.984 16.25 1 98.25 342 THR B N 1
ATOM 6372 C CA . THR B 1 342 ? -4.75 15.602 15.898 1 98.25 342 THR B CA 1
ATOM 6373 C C . THR B 1 342 ? -4.719 14.727 17.141 1 98.25 342 THR B C 1
ATOM 6375 O O . THR B 1 342 ? -5.234 13.609 17.141 1 98.25 342 THR B O 1
ATOM 6378 N N . GLN B 1 343 ? -4.078 15.227 18.203 1 98.44 343 GLN B N 1
ATOM 6379 C CA . GLN B 1 343 ? -4.031 14.492 19.469 1 98.44 343 GLN B CA 1
ATOM 6380 C C . GLN B 1 343 ? -5.438 14.195 19.984 1 98.44 343 GLN B C 1
ATOM 6382 O O . GLN B 1 343 ? -5.742 13.055 20.344 1 98.44 343 GLN B O 1
ATOM 6387 N N . LEU B 1 344 ? -6.258 15.172 20.016 1 98.38 344 LEU B N 1
ATOM 6388 C CA . LEU B 1 344 ? -7.621 15.023 20.5 1 98.38 344 LEU B CA 1
ATOM 6389 C C . LEU B 1 344 ? -8.438 14.117 19.594 1 98.38 344 LEU B C 1
ATOM 6391 O O . LEU B 1 344 ? -9.25 13.32 20.062 1 98.38 344 LEU B O 1
ATOM 6395 N N . TRP B 1 345 ? -8.195 14.281 18.312 1 98.62 345 TRP B N 1
ATOM 6396 C CA . TRP B 1 345 ? -8.852 13.406 17.344 1 98.62 345 TRP B CA 1
ATOM 6397 C C . TRP B 1 345 ? -8.484 11.945 17.594 1 98.62 345 TRP B C 1
ATOM 6399 O O . TRP B 1 345 ? -9.359 11.07 17.594 1 98.62 345 TRP B O 1
ATOM 6409 N N . LEU B 1 346 ? -7.25 11.656 17.812 1 98.75 346 LEU B N 1
ATOM 6410 C CA . LEU B 1 346 ? -6.797 10.289 18.062 1 98.75 346 LEU B CA 1
ATOM 6411 C C . LEU B 1 346 ? -7.398 9.75 19.359 1 98.75 346 LEU B C 1
ATOM 6413 O O . LEU B 1 346 ? -7.688 8.555 19.453 1 98.75 346 LEU B O 1
ATOM 6417 N N . ARG B 1 347 ? -7.578 10.594 20.312 1 98.5 347 ARG B N 1
ATOM 6418 C CA . ARG B 1 347 ? -8.25 10.18 21.547 1 98.5 347 ARG B CA 1
ATOM 6419 C C . ARG B 1 347 ? -9.68 9.727 21.25 1 98.5 347 ARG B C 1
ATOM 6421 O O . ARG B 1 347 ? -10.148 8.742 21.828 1 98.5 347 ARG B O 1
ATOM 6428 N N . ILE B 1 348 ? -10.352 10.43 20.391 1 98.31 348 ILE B N 1
ATOM 6429 C CA . ILE B 1 348 ? -11.703 10.055 20 1 98.31 348 ILE B CA 1
ATOM 6430 C C . ILE B 1 348 ? -11.672 8.727 19.25 1 98.31 348 ILE B C 1
ATOM 6432 O O . ILE B 1 348 ? -12.547 7.875 19.438 1 98.31 348 ILE B O 1
ATOM 6436 N N . VAL B 1 349 ? -10.719 8.547 18.359 1 98.12 349 VAL B N 1
ATOM 6437 C CA . VAL B 1 349 ? -10.57 7.305 17.625 1 98.12 349 VAL B CA 1
ATOM 6438 C C . VAL B 1 349 ? -10.43 6.133 18.594 1 98.12 349 VAL B C 1
ATOM 6440 O O . VAL B 1 349 ? -11.086 5.105 18.438 1 98.12 349 VAL B O 1
ATOM 6443 N N . ILE B 1 350 ? -9.562 6.27 19.609 1 97.56 350 ILE B N 1
ATOM 6444 C CA . ILE B 1 350 ? -9.352 5.227 20.594 1 97.56 350 ILE B CA 1
ATOM 6445 C C . ILE B 1 350 ? -10.641 4.98 21.375 1 97.56 350 ILE B C 1
ATOM 6447 O O . ILE B 1 350 ? -11.016 3.83 21.625 1 97.56 350 ILE B O 1
ATOM 6451 N N . TRP B 1 351 ? -11.297 6.047 21.734 1 97.12 351 TRP B N 1
ATOM 6452 C CA . TRP B 1 351 ? -12.578 5.945 22.438 1 97.12 351 TRP B CA 1
ATOM 6453 C C . TRP B 1 351 ? -13.594 5.164 21.609 1 97.12 351 TRP B C 1
ATOM 6455 O O . TRP B 1 351 ? -14.297 4.301 22.125 1 97.12 351 TRP B O 1
ATOM 6465 N N . GLN B 1 352 ? -13.68 5.445 20.391 1 95.75 352 GLN B N 1
ATOM 6466 C CA . GLN B 1 352 ? -14.602 4.758 19.484 1 95.75 352 GLN B CA 1
ATOM 6467 C C . GLN B 1 352 ? -14.289 3.266 19.422 1 95.75 352 GLN B C 1
ATOM 6469 O O . GLN B 1 352 ? -15.203 2.439 19.328 1 95.75 352 GLN B O 1
ATOM 6474 N N . LEU B 1 353 ? -13.047 2.98 19.344 1 94.56 353 LEU B N 1
ATOM 6475 C CA . LEU B 1 353 ? -12.656 1.573 19.344 1 94.56 353 LEU B CA 1
ATOM 6476 C C . LEU B 1 353 ? -13.094 0.887 20.641 1 94.56 353 LEU B C 1
ATOM 6478 O O . LEU B 1 353 ? -13.602 -0.235 20.609 1 94.56 353 LEU B O 1
ATOM 6482 N N . ARG B 1 354 ? -12.883 1.584 21.766 1 94.5 354 ARG B N 1
ATOM 6483 C CA . ARG B 1 354 ? -13.312 1.034 23.047 1 94.5 354 ARG B CA 1
ATOM 6484 C C . ARG B 1 354 ? -14.828 0.833 23.078 1 94.5 354 ARG B C 1
ATOM 6486 O O . ARG B 1 354 ? -15.32 -0.143 23.641 1 94.5 354 ARG B O 1
ATOM 6493 N N . LEU B 1 355 ? -15.492 1.77 22.531 1 93 355 LEU B N 1
ATOM 6494 C CA . LEU B 1 355 ? -16.938 1.66 22.422 1 93 355 LEU B CA 1
ATOM 6495 C C . LEU B 1 355 ? -17.344 0.409 21.656 1 93 355 LEU B C 1
ATOM 6497 O O . LEU B 1 355 ? -18.172 -0.381 22.125 1 93 355 LEU B O 1
ATOM 6501 N N . ARG B 1 356 ? -16.781 0.21 20.469 1 90.38 356 ARG B N 1
ATOM 6502 C CA . ARG B 1 356 ? -17.094 -0.931 19.625 1 90.38 356 ARG B CA 1
ATOM 6503 C C . ARG B 1 356 ? -16.75 -2.244 20.312 1 90.38 356 ARG B C 1
ATOM 6505 O O . ARG B 1 356 ? -17.453 -3.244 20.141 1 90.38 356 ARG B O 1
ATOM 6512 N N . LEU B 1 357 ? -15.68 -2.174 21.109 1 91 357 LEU B N 1
ATOM 6513 C CA . LEU B 1 357 ? -15.188 -3.391 21.734 1 91 357 LEU B CA 1
ATOM 6514 C C . LEU B 1 357 ? -15.859 -3.617 23.094 1 91 357 LEU B C 1
ATOM 6516 O O . LEU B 1 357 ? -15.547 -4.578 23.797 1 91 357 LEU B O 1
ATOM 6520 N N . GLY B 1 358 ? -16.75 -2.744 23.5 1 90.12 358 GLY B N 1
ATOM 6521 C CA . GLY B 1 358 ? -17.469 -2.891 24.75 1 90.12 358 GLY B CA 1
ATOM 6522 C C . GLY B 1 358 ? -16.594 -2.689 25.969 1 90.12 358 GLY B C 1
ATOM 6523 O O . GLY B 1 358 ? -16.75 -3.377 26.984 1 90.12 358 GLY B O 1
ATOM 6524 N N . GLN B 1 359 ? -15.664 -1.766 25.812 1 91.94 359 GLN B N 1
ATOM 6525 C CA . GLN B 1 359 ? -14.703 -1.579 26.891 1 91.94 359 GLN B CA 1
ATOM 6526 C C . GLN B 1 359 ? -15.023 -0.321 27.703 1 91.94 359 GLN B C 1
ATOM 6528 O O . GLN B 1 359 ? -14.234 0.085 28.562 1 91.94 359 GLN B O 1
ATOM 6533 N N . LEU B 1 360 ? -16.094 0.347 27.422 1 93.12 360 LEU B N 1
ATOM 6534 C CA . LEU B 1 360 ? -16.453 1.581 28.109 1 93.12 360 LEU B CA 1
ATOM 6535 C C . LEU B 1 360 ? -17.391 1.298 29.266 1 93.12 360 LEU B C 1
ATOM 6537 O O . LEU B 1 360 ? -18.062 0.264 29.281 1 93.12 360 LEU B O 1
ATOM 6541 N N . THR B 1 361 ? -17.281 2.154 30.188 1 90.62 361 THR B N 1
ATOM 6542 C CA . THR B 1 361 ? -18.172 2.076 31.344 1 90.62 361 THR B CA 1
ATOM 6543 C C . THR B 1 361 ? -18.703 3.459 31.703 1 90.62 361 THR B C 1
ATOM 6545 O O . THR B 1 361 ? -18.188 4.477 31.25 1 90.62 361 THR B O 1
ATOM 6548 N N . ASP B 1 362 ? -19.875 3.502 32.5 1 84.31 362 ASP B N 1
ATOM 6549 C CA . ASP B 1 362 ? -20.453 4.777 32.906 1 84.31 362 ASP B CA 1
ATOM 6550 C C . ASP B 1 362 ? -19.672 5.391 34.062 1 84.31 362 ASP B C 1
ATOM 6552 O O . ASP B 1 362 ? -19.562 6.613 34.156 1 84.31 362 ASP B O 1
ATOM 6556 N N . VAL B 1 363 ? -19.281 4.398 34.875 1 82.56 363 VAL B N 1
ATOM 6557 C CA . VAL B 1 363 ? -18.625 4.898 36.094 1 82.56 363 VAL B CA 1
ATOM 6558 C C . VAL B 1 363 ? -17.172 4.457 36.125 1 82.56 363 VAL B C 1
ATOM 6560 O O . VAL B 1 363 ? -16.875 3.266 35.969 1 82.56 363 VAL B O 1
ATOM 6563 N N . SER B 1 364 ? -16.234 5.348 35.781 1 83.81 364 SER B N 1
ATOM 6564 C CA . SER B 1 364 ? -14.812 5.078 35.875 1 83.81 364 SER B CA 1
ATOM 6565 C C . SER B 1 364 ? -14.047 6.305 36.344 1 83.81 364 SER B C 1
ATOM 6567 O O . SER B 1 364 ? -14.445 7.441 36.062 1 83.81 364 SER B O 1
ATOM 6569 N N . HIS B 1 365 ? -12.984 6.016 37.094 1 87.38 365 HIS B N 1
ATOM 6570 C CA . HIS B 1 365 ? -12.109 7.105 37.5 1 87.38 365 HIS B CA 1
ATOM 6571 C C . HIS B 1 365 ? -11.312 7.637 36.312 1 87.38 365 HIS B C 1
ATOM 6573 O O . HIS B 1 365 ? -10.945 8.812 36.281 1 87.38 365 HIS B O 1
ATOM 6579 N N . ARG B 1 366 ? -11.109 6.73 35.438 1 92.06 366 ARG B N 1
ATOM 6580 C CA . ARG B 1 366 ? -10.461 7.152 34.219 1 92.06 366 ARG B CA 1
ATOM 6581 C C . ARG B 1 366 ? -11.492 7.637 33.188 1 92.06 366 ARG B C 1
ATOM 6583 O O . ARG B 1 366 ? -12.156 6.832 32.531 1 92.06 366 ARG B O 1
ATOM 6590 N N . ARG B 1 367 ? -11.469 8.906 32.969 1 92 367 ARG B N 1
ATOM 6591 C CA . ARG B 1 367 ? -12.5 9.555 32.156 1 92 367 ARG B CA 1
ATOM 6592 C C . ARG B 1 367 ? -12.492 9.008 30.734 1 92 367 ARG B C 1
ATOM 6594 O O . ARG B 1 367 ? -13.539 8.922 30.078 1 92 367 ARG B O 1
ATOM 6601 N N . SER B 1 368 ? -11.352 8.578 30.25 1 94.62 368 SER B N 1
ATOM 6602 C CA . SER B 1 368 ? -11.219 8.125 28.875 1 94.62 368 SER B CA 1
ATOM 6603 C C . SER B 1 368 ? -11.922 6.789 28.656 1 94.62 368 SER B C 1
ATOM 6605 O O . SER B 1 368 ? -12.148 6.379 27.516 1 94.62 368 SER B O 1
ATOM 6607 N N . LEU B 1 369 ? -12.352 6.133 29.703 1 94.88 369 LEU B N 1
ATOM 6608 C CA . LEU B 1 369 ? -13.039 4.852 29.609 1 94.88 369 LEU B CA 1
ATOM 6609 C C . LEU B 1 369 ? -14.547 5.035 29.75 1 94.88 369 LEU B C 1
ATOM 6611 O O . LEU B 1 369 ? -15.297 4.055 29.781 1 94.88 369 LEU B O 1
ATOM 6615 N N . THR B 1 370 ? -14.961 6.262 29.797 1 93.88 370 THR B N 1
ATOM 6616 C CA . THR B 1 370 ? -16.375 6.523 29.984 1 93.88 370 THR B CA 1
ATOM 6617 C C . THR B 1 370 ? -17.062 6.855 28.656 1 93.88 370 THR B C 1
ATOM 6619 O O . THR B 1 370 ? -16.391 7.289 27.703 1 93.88 370 THR B O 1
ATOM 6622 N N . TYR B 1 371 ? -18.391 6.723 28.641 1 92.12 371 TYR B N 1
ATOM 6623 C CA . TYR B 1 371 ? -19.188 7.012 27.453 1 92.12 371 TYR B CA 1
ATOM 6624 C C . TYR B 1 371 ? -19.203 8.508 27.156 1 92.12 371 TYR B C 1
ATOM 6626 O O . TYR B 1 371 ? -19.375 8.914 26.016 1 92.12 371 TYR B O 1
ATOM 6634 N N . ARG B 1 372 ? -18.969 9.391 28.109 1 92.75 372 ARG B N 1
ATOM 6635 C CA . ARG B 1 372 ? -19.109 10.836 27.969 1 92.75 372 ARG B CA 1
ATOM 6636 C C . ARG B 1 372 ? -17.781 11.484 27.594 1 92.75 372 ARG B C 1
ATOM 6638 O O . ARG B 1 372 ? -17.703 12.703 27.422 1 92.75 372 ARG B O 1
ATOM 6645 N N . TYR B 1 373 ? -16.797 10.703 27.453 1 95.62 373 TYR B N 1
ATOM 6646 C CA . TYR B 1 373 ? -15.43 11.203 27.281 1 95.62 373 TYR B CA 1
ATOM 6647 C C . TYR B 1 373 ? -15.352 12.18 26.109 1 95.62 373 TYR B C 1
ATOM 6649 O O . TYR B 1 373 ? -14.609 13.164 26.172 1 95.62 373 TYR B O 1
ATOM 6657 N N . PRO B 1 374 ? -16.047 12.023 24.969 1 96.62 374 PRO B N 1
ATOM 6658 C CA . PRO B 1 374 ? -15.984 12.984 23.859 1 96.62 374 PRO B CA 1
ATOM 6659 C C . PRO B 1 374 ? -16.375 14.398 24.281 1 96.62 374 PRO B C 1
ATOM 6661 O O . PRO B 1 374 ? -15.914 15.367 23.672 1 96.62 374 PRO B O 1
ATOM 6664 N N . LEU B 1 375 ? -17.188 14.547 25.297 1 95.44 375 LEU B N 1
ATOM 6665 C CA . LEU B 1 375 ? -17.547 15.867 25.797 1 95.44 375 LEU B CA 1
ATOM 6666 C C . LEU B 1 375 ? -16.344 16.562 26.422 1 95.44 375 LEU B C 1
ATOM 6668 O O . LEU B 1 375 ? -16.141 17.766 26.25 1 95.44 375 LEU B O 1
ATOM 6672 N N . ASP B 1 376 ? -15.594 15.766 27.172 1 95.62 376 ASP B N 1
ATOM 6673 C CA . ASP B 1 376 ? -14.359 16.297 27.75 1 95.62 376 ASP B CA 1
ATOM 6674 C C . ASP B 1 376 ? -13.375 16.703 26.656 1 95.62 376 ASP B C 1
ATOM 6676 O O . ASP B 1 376 ? -12.711 17.734 26.766 1 95.62 376 ASP B O 1
ATOM 6680 N N . VAL B 1 377 ? -13.289 15.875 25.641 1 97.69 377 VAL B N 1
ATOM 6681 C CA . VAL B 1 377 ? -12.383 16.141 24.531 1 97.69 377 VAL B CA 1
ATOM 6682 C C . VAL B 1 377 ? -12.797 17.422 23.812 1 97.69 377 VAL B C 1
ATOM 6684 O O . VAL B 1 377 ? -11.953 18.234 23.438 1 97.69 377 VAL B O 1
ATOM 6687 N N . ALA B 1 378 ? -14.055 17.625 23.641 1 97.56 378 ALA B N 1
ATOM 6688 C CA . ALA B 1 378 ? -14.57 18.828 22.984 1 97.56 378 ALA B CA 1
ATOM 6689 C C . ALA B 1 378 ? -14.211 20.078 23.797 1 97.56 378 ALA B C 1
ATOM 6691 O O . ALA B 1 378 ? -13.82 21.094 23.219 1 97.56 378 ALA B O 1
ATOM 6692 N N . ARG B 1 379 ? -14.398 19.984 25.031 1 96.56 379 ARG B N 1
ATOM 6693 C CA . ARG B 1 379 ? -14.047 21.109 25.891 1 96.56 379 ARG B CA 1
ATOM 6694 C C . ARG B 1 379 ? -12.562 21.453 25.781 1 96.56 379 ARG B C 1
ATOM 6696 O O . ARG B 1 379 ? -12.195 22.625 25.672 1 96.56 379 ARG B O 1
ATOM 6703 N N . GLU B 1 380 ? -11.805 20.453 25.859 1 96.25 380 GLU B N 1
ATOM 6704 C CA . GLU B 1 380 ? -10.367 20.656 25.719 1 96.25 380 GLU B CA 1
ATOM 6705 C C . GLU B 1 380 ? -10.023 21.266 24.359 1 96.25 380 GLU B C 1
ATOM 6707 O O . GLU B 1 380 ? -9.102 22.078 24.25 1 96.25 380 GLU B O 1
ATOM 6712 N N . LEU B 1 381 ? -10.711 20.797 23.328 1 97.69 381 LEU B N 1
ATOM 6713 C CA . LEU B 1 381 ? -10.5 21.344 21.984 1 97.69 381 LEU B CA 1
ATOM 6714 C C . LEU B 1 381 ? -10.781 22.844 21.953 1 97.69 381 LEU B C 1
ATOM 6716 O O . LEU B 1 381 ? -10.008 23.609 21.375 1 97.69 381 LEU B O 1
ATOM 6720 N N . VAL B 1 382 ? -11.844 23.25 22.594 1 96.75 382 VAL B N 1
ATOM 6721 C CA . VAL B 1 382 ? -12.203 24.656 22.641 1 96.75 382 VAL B CA 1
ATOM 6722 C C . VAL B 1 382 ? -11.102 25.453 23.344 1 96.75 382 VAL B C 1
ATOM 6724 O O . VAL B 1 382 ? -10.641 26.469 22.844 1 96.75 382 VAL B O 1
ATOM 6727 N N . LEU B 1 383 ? -10.648 24.922 24.422 1 94.38 383 LEU B N 1
ATOM 6728 C CA . LEU B 1 383 ? -9.633 25.609 25.203 1 94.38 383 LEU B CA 1
ATOM 6729 C C . LEU B 1 383 ? -8.312 25.688 24.453 1 94.38 383 LEU B C 1
ATOM 6731 O O . LEU B 1 383 ? -7.574 26.656 24.578 1 94.38 383 LEU B O 1
ATOM 673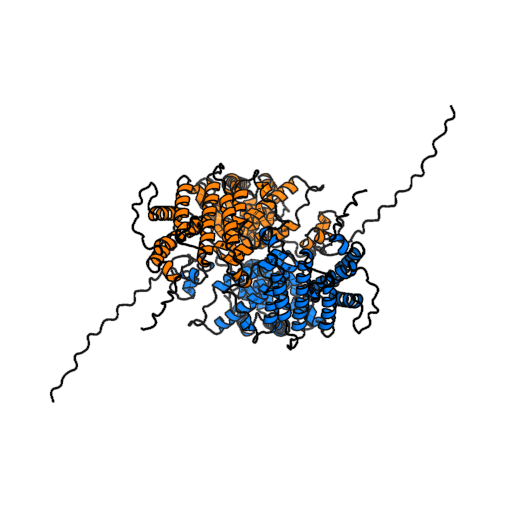5 N N . SER B 1 384 ? -8.055 24.703 23.641 1 93.62 384 SER B N 1
ATOM 6736 C CA . SER B 1 384 ? -6.773 24.609 22.953 1 93.62 384 SER B CA 1
ATOM 6737 C C . SER B 1 384 ? -6.766 25.469 21.688 1 93.62 384 SER B C 1
ATOM 6739 O O . SER B 1 384 ? -5.699 25.828 21.188 1 93.62 384 SER B O 1
ATOM 6741 N N . THR B 1 385 ? -7.922 25.812 21.172 1 95.19 385 THR B N 1
ATOM 6742 C CA . THR B 1 385 ? -7.941 26.422 19.859 1 95.19 385 THR B CA 1
ATOM 6743 C C . THR B 1 385 ? -8.508 27.844 19.938 1 95.19 385 THR B C 1
ATOM 6745 O O . THR B 1 385 ? -8.383 28.625 18.984 1 95.19 385 THR B O 1
ATOM 6748 N N . ARG B 1 386 ? -9.117 28.219 21.016 1 93.19 386 ARG B N 1
ATOM 6749 C CA . ARG B 1 386 ? -9.836 29.484 21.125 1 93.19 386 ARG B CA 1
ATOM 6750 C C . ARG B 1 386 ? -8.906 30.656 20.875 1 93.19 386 ARG B C 1
ATOM 6752 O O . ARG B 1 386 ? -9.32 31.672 20.312 1 93.19 386 ARG B O 1
ATOM 6759 N N . ASP B 1 387 ? -7.609 30.5 21.203 1 92 387 ASP B N 1
ATOM 6760 C CA . ASP B 1 387 ? -6.68 31.609 21.062 1 92 387 ASP B CA 1
ATOM 6761 C C . ASP B 1 387 ? -5.879 31.516 19.766 1 92 387 ASP B C 1
ATOM 6763 O O . ASP B 1 387 ? -4.961 32.312 19.531 1 92 387 ASP B O 1
ATOM 6767 N N . LEU B 1 388 ? -6.176 30.594 18.984 1 93.62 388 LEU B N 1
ATOM 6768 C CA . LEU B 1 388 ? -5.441 30.406 17.734 1 93.62 388 LEU B CA 1
ATOM 6769 C C . LEU B 1 388 ? -6.16 31.078 16.578 1 93.62 388 LEU B C 1
ATOM 6771 O O . LEU B 1 388 ? -7.395 31.078 16.5 1 93.62 388 LEU B O 1
ATOM 6775 N N . ALA B 1 389 ? -5.383 31.656 15.742 1 91.44 389 ALA B N 1
ATOM 6776 C CA . ALA B 1 389 ? -5.957 32.219 14.523 1 91.44 389 ALA B CA 1
ATOM 6777 C C . ALA B 1 389 ? -6.477 31.141 13.602 1 91.44 389 ALA B C 1
ATOM 6779 O O . ALA B 1 389 ? -5.871 30.062 13.484 1 91.44 389 ALA B O 1
ATOM 6780 N N . THR B 1 390 ? -7.512 31.422 12.891 1 90.19 390 THR B N 1
ATOM 6781 C CA . THR B 1 390 ? -8.117 30.469 11.961 1 90.19 390 THR B CA 1
ATOM 6782 C C . THR B 1 390 ? -7.133 30.094 10.859 1 90.19 390 THR B C 1
ATOM 6784 O O . THR B 1 390 ? -7.129 28.953 10.391 1 90.19 390 THR B O 1
ATOM 6787 N N . ARG B 1 391 ? -6.324 31.047 10.477 1 84.69 391 ARG B N 1
ATOM 6788 C CA . ARG B 1 391 ? -5.355 30.797 9.414 1 84.69 391 ARG B CA 1
ATOM 6789 C C . ARG B 1 391 ? -4.359 29.719 9.812 1 84.69 391 ARG B C 1
ATOM 6791 O O . ARG B 1 391 ? -3.893 28.953 8.969 1 84.69 391 ARG B O 1
ATOM 6798 N N . ALA B 1 392 ? -4.078 29.656 11.094 1 89.38 392 ALA B N 1
ATOM 6799 C CA . ALA B 1 392 ? -3.143 28.656 11.609 1 89.38 392 ALA B CA 1
ATOM 6800 C C . ALA B 1 392 ? -3.717 27.25 11.484 1 89.38 392 ALA B C 1
ATOM 6802 O O . ALA B 1 392 ? -2.971 26.266 11.477 1 89.38 392 ALA B O 1
ATOM 6803 N N . MET B 1 393 ? -4.984 27.156 11.32 1 92.12 393 MET B N 1
ATOM 6804 C CA . MET B 1 393 ? -5.66 25.875 11.156 1 92.12 393 MET B CA 1
ATOM 6805 C C . MET B 1 393 ? -5.945 25.594 9.688 1 92.12 393 MET B C 1
ATOM 6807 O O . MET B 1 393 ? -5.801 24.453 9.227 1 92.12 393 MET B O 1
ATOM 6811 N N . ALA B 1 394 ? -6.191 26.609 8.969 1 86.88 394 ALA B N 1
ATOM 6812 C CA . ALA B 1 394 ? -6.59 26.484 7.57 1 86.88 394 ALA B CA 1
ATOM 6813 C C . ALA B 1 394 ? -5.441 25.938 6.723 1 86.88 394 ALA B C 1
ATOM 6815 O O . ALA B 1 394 ? -5.668 25.219 5.75 1 86.88 394 ALA B O 1
ATOM 6816 N N . VAL B 1 395 ? -4.277 26.203 7.09 1 85.31 395 VAL B N 1
ATOM 6817 C CA . VAL B 1 395 ? -3.094 25.828 6.324 1 85.31 395 VAL B CA 1
ATOM 6818 C C . VAL B 1 395 ? -2.99 24.297 6.25 1 85.31 395 VAL B C 1
ATOM 6820 O O . VAL B 1 395 ? -2.393 23.766 5.316 1 85.31 395 VAL B O 1
ATOM 6823 N N . HIS B 1 396 ? -3.609 23.531 7.141 1 89.62 396 HIS B N 1
ATOM 6824 C CA . HIS B 1 396 ? -3.514 22.078 7.211 1 89.62 396 HIS B CA 1
ATOM 6825 C C . HIS B 1 396 ? -4.562 21.406 6.324 1 89.62 396 HIS B C 1
ATOM 6827 O O . HIS B 1 396 ? -4.602 20.188 6.219 1 89.62 396 HIS B O 1
ATOM 6833 N N . GLY B 1 397 ? -5.391 22.219 5.75 1 85.81 397 GLY B N 1
ATOM 6834 C CA . GLY B 1 397 ? -6.273 21.719 4.707 1 85.81 397 GLY B CA 1
ATOM 6835 C C . GLY B 1 397 ? -7.484 20.984 5.25 1 85.81 397 GLY B C 1
ATOM 6836 O O . GLY B 1 397 ? -7.859 21.172 6.41 1 85.81 397 GLY B O 1
ATOM 6837 N N . VAL B 1 398 ? -8.016 20.219 4.375 1 88.12 398 VAL B N 1
ATOM 6838 C CA . VAL B 1 398 ? -9.273 19.531 4.641 1 88.12 398 VAL B CA 1
ATOM 6839 C C . VAL B 1 398 ? -9.062 18.438 5.695 1 88.12 398 VAL B C 1
ATOM 6841 O O . VAL B 1 398 ? -9.984 18.109 6.445 1 88.12 398 VAL B O 1
ATOM 6844 N N . GLY B 1 399 ? -7.875 17.938 5.734 1 90.44 399 GLY B N 1
ATOM 6845 C CA . GLY B 1 399 ? -7.586 16.906 6.723 1 90.44 399 GLY B CA 1
ATOM 6846 C C . GLY B 1 399 ? -7.887 17.344 8.141 1 90.44 399 GLY B C 1
ATOM 6847 O O . GLY B 1 399 ? -8.438 16.562 8.93 1 90.44 399 GLY B O 1
ATOM 6848 N N . LEU B 1 400 ? -7.555 18.547 8.469 1 93.69 400 LEU B N 1
ATOM 6849 C CA . LEU B 1 400 ? -7.828 19.062 9.805 1 93.69 400 LEU B CA 1
ATOM 6850 C C . LEU B 1 400 ? -9.328 19.266 10.008 1 93.69 400 LEU B C 1
ATOM 6852 O O . LEU B 1 400 ? -9.852 18.984 11.086 1 93.69 400 LEU B O 1
ATOM 6856 N N . THR B 1 401 ? -10 19.734 9.031 1 93.81 401 THR B N 1
ATOM 6857 C CA . THR B 1 401 ? -11.445 19.906 9.094 1 93.81 401 THR B CA 1
ATOM 6858 C C . THR B 1 401 ? -12.141 18.578 9.367 1 93.81 401 THR B C 1
ATOM 6860 O O . THR B 1 401 ? -13.094 18.516 10.156 1 93.81 401 THR B O 1
ATOM 6863 N N . GLU B 1 402 ? -11.633 17.641 8.727 1 92.25 402 GLU B N 1
ATOM 6864 C CA . GLU B 1 402 ? -12.188 16.297 8.891 1 92.25 402 GLU B CA 1
ATOM 6865 C C . GLU B 1 402 ? -12.016 15.805 10.32 1 92.25 402 GLU B C 1
ATOM 6867 O O . GLU B 1 402 ? -12.906 15.156 10.867 1 92.25 402 GLU B O 1
ATOM 6872 N N . LYS B 1 403 ? -10.898 16.016 10.875 1 96.25 403 LYS B N 1
ATOM 6873 C CA . LYS B 1 403 ? -10.672 15.625 12.258 1 96.25 403 LYS B CA 1
ATOM 6874 C C . LYS B 1 403 ? -11.641 16.344 13.203 1 96.25 403 LYS B C 1
ATOM 6876 O O . LYS B 1 403 ? -12.18 15.727 14.125 1 96.25 403 LYS B O 1
ATOM 6881 N N . LEU B 1 404 ? -11.859 17.625 12.961 1 97.12 404 LEU B N 1
ATOM 6882 C CA . LEU B 1 404 ? -12.82 18.391 13.75 1 97.12 404 LEU B CA 1
ATOM 6883 C C . LEU B 1 404 ? -14.234 17.844 13.57 1 97.12 404 LEU B C 1
ATOM 6885 O O . LEU B 1 404 ? -14.984 17.719 14.539 1 97.12 404 LEU B O 1
ATOM 6889 N N . PHE B 1 405 ? -14.547 17.547 12.414 1 95.81 405 PHE B N 1
ATOM 6890 C CA . PHE B 1 405 ? -15.844 16.953 12.109 1 95.81 405 PHE B CA 1
ATOM 6891 C C . PHE B 1 405 ? -16.047 15.656 12.883 1 95.81 405 PHE B C 1
ATOM 6893 O O . PHE B 1 405 ? -17.125 15.414 13.43 1 95.81 405 PHE B O 1
ATOM 6900 N N . ASP B 1 406 ? -15.031 14.805 12.836 1 95.44 406 ASP B N 1
ATOM 6901 C CA . ASP B 1 406 ? -15.102 13.539 13.562 1 95.44 406 ASP B CA 1
ATOM 6902 C C . ASP B 1 406 ? -15.336 13.773 15.055 1 95.44 406 ASP B C 1
ATOM 6904 O O . ASP B 1 406 ? -16.125 13.055 15.68 1 95.44 406 ASP B O 1
ATOM 6908 N N . ILE B 1 407 ? -14.617 14.688 15.602 1 97.38 407 ILE B N 1
ATOM 6909 C CA . ILE B 1 407 ? -14.781 15.008 17.016 1 97.38 407 ILE B CA 1
ATOM 6910 C C . ILE B 1 407 ? -16.203 15.5 17.266 1 97.38 407 ILE B C 1
ATOM 6912 O O . ILE B 1 407 ? -16.875 15.031 18.188 1 97.38 407 ILE B O 1
ATOM 6916 N N . ALA B 1 408 ? -16.656 16.422 16.422 1 96.81 408 ALA B N 1
ATOM 6917 C CA . ALA B 1 408 ? -18.016 16.938 16.562 1 96.81 408 ALA B CA 1
ATOM 6918 C C . ALA B 1 408 ? -19.047 15.828 16.453 1 96.81 408 ALA B C 1
ATOM 6920 O O . ALA B 1 408 ? -20.016 15.805 17.219 1 96.81 408 ALA B O 1
ATOM 6921 N N . SER B 1 409 ? -18.844 14.977 15.539 1 94.56 409 SER B N 1
ATOM 6922 C CA . SER B 1 409 ? -19.766 13.867 15.336 1 94.56 409 SER B CA 1
ATOM 6923 C C . SER B 1 409 ? -19.844 12.984 16.578 1 94.56 409 SER B C 1
ATOM 6925 O O . SER B 1 409 ? -20.922 12.516 16.938 1 94.56 409 SER B O 1
ATOM 6927 N N . ALA B 1 410 ? -18.688 12.711 17.156 1 94.94 410 ALA B N 1
ATOM 6928 C CA . ALA B 1 410 ? -18.672 11.914 18.375 1 94.94 410 ALA B CA 1
ATOM 6929 C C . ALA B 1 410 ? -19.453 12.609 19.5 1 94.94 410 ALA B C 1
ATOM 6931 O O . ALA B 1 410 ? -20.156 11.961 20.266 1 94.94 410 ALA B O 1
ATOM 6932 N N . VAL B 1 411 ? -19.312 13.898 19.578 1 95.19 411 VAL B N 1
ATOM 6933 C CA . VAL B 1 411 ? -20.016 14.688 20.578 1 95.19 411 VAL B CA 1
ATOM 6934 C C . VAL B 1 411 ? -21.531 14.594 20.344 1 95.19 411 VAL B C 1
ATOM 6936 O O . VAL B 1 411 ? -22.297 14.414 21.281 1 95.19 411 VAL B O 1
ATOM 6939 N N . VAL B 1 412 ? -21.906 14.664 19.094 1 93.44 412 VAL B N 1
ATOM 6940 C CA . VAL B 1 412 ? -23.328 14.562 18.734 1 93.44 412 VAL B CA 1
ATOM 6941 C C . VAL B 1 412 ? -23.875 13.211 19.172 1 93.44 412 VAL B C 1
ATOM 6943 O O . VAL B 1 412 ? -24.953 13.133 19.75 1 93.44 412 VAL B O 1
ATOM 6946 N N . ASP B 1 413 ? -23.141 12.195 18.938 1 90.56 413 ASP B N 1
ATOM 6947 C CA . ASP B 1 413 ? -23.562 10.852 19.297 1 90.56 413 ASP B CA 1
ATOM 6948 C C . ASP B 1 413 ? -23.766 10.711 20.797 1 90.56 413 ASP B C 1
ATOM 6950 O O . ASP B 1 413 ? -24.734 10.094 21.25 1 90.56 413 ASP B O 1
ATOM 6954 N N . VAL B 1 414 ? -22.812 11.242 21.531 1 91.25 414 VAL B N 1
ATOM 6955 C CA . VAL B 1 414 ? -22.875 11.133 22.984 1 91.25 414 VAL B CA 1
ATOM 6956 C C . VAL B 1 414 ? -24.047 11.961 23.516 1 91.25 414 VAL B C 1
ATOM 6958 O O . VAL B 1 414 ? -24.781 11.523 24.406 1 91.25 414 VAL B O 1
ATOM 6961 N N . MET B 1 415 ? -24.188 13.102 22.984 1 88.38 415 MET B N 1
ATOM 6962 C CA . MET B 1 415 ? -25.266 13.984 23.438 1 88.38 415 MET B CA 1
ATOM 6963 C C . MET B 1 415 ? -26.625 13.383 23.125 1 88.38 415 MET B C 1
ATOM 6965 O O . MET B 1 415 ? -27.578 13.555 23.891 1 88.38 415 MET B O 1
ATOM 6969 N N . ALA B 1 416 ? -26.734 12.656 22.047 1 85.25 416 ALA B N 1
ATOM 6970 C CA . ALA B 1 416 ? -27.984 12.016 21.672 1 85.25 416 ALA B CA 1
ATOM 6971 C C . ALA B 1 416 ? -28.266 10.805 22.562 1 85.25 416 ALA B C 1
ATOM 6973 O O . ALA B 1 416 ? -29.422 10.453 22.797 1 85.25 416 ALA B O 1
ATOM 6974 N N . GLY B 1 417 ? -27.312 10.016 22.922 1 75.75 417 GLY B N 1
ATOM 6975 C CA . GLY B 1 417 ? -27.469 8.797 23.703 1 75.75 417 GLY B CA 1
ATOM 6976 C C . GLY B 1 417 ? -27.578 9.055 25.203 1 75.75 417 GLY B C 1
ATOM 6977 O O . GLY B 1 417 ? -28.016 8.195 25.953 1 75.75 417 GLY B O 1
ATOM 6978 N N . ILE B 1 418 ? -26.984 9.898 25.859 1 60.75 418 ILE B N 1
ATOM 6979 C CA . ILE B 1 418 ? -26.969 10.133 27.297 1 60.75 418 ILE B CA 1
ATOM 6980 C C . ILE B 1 418 ? -28.281 10.805 27.703 1 60.75 418 ILE B C 1
ATOM 6982 O O . ILE B 1 418 ? -28.641 11.859 27.188 1 60.75 418 ILE B O 1
ATOM 6986 N N . PRO B 1 419 ? -29.219 9.867 28.297 1 52.91 419 PRO B N 1
ATOM 6987 C CA . PRO B 1 419 ? -30.391 10.516 28.859 1 52.91 419 PRO B CA 1
ATOM 6988 C C . PRO B 1 419 ? -30.062 11.828 29.578 1 52.91 419 PRO B C 1
ATOM 6990 O O . PRO B 1 419 ? -28.984 11.969 30.141 1 52.91 419 PRO B O 1
ATOM 6993 N N . GLN B 1 420 ? -30.578 12.852 29.109 1 46.81 420 GLN B N 1
ATOM 6994 C CA . GLN B 1 420 ? -30.406 14.164 29.719 1 46.81 420 GLN B CA 1
ATOM 6995 C C . GLN B 1 420 ? -30.344 14.047 31.25 1 46.81 420 GLN B C 1
ATOM 6997 O O . GLN B 1 420 ? -31.344 13.734 31.891 1 46.81 420 GLN B O 1
ATOM 7002 N N . ALA B 1 421 ? -29.469 13.281 31.906 1 41.06 421 ALA B N 1
ATOM 7003 C CA . ALA B 1 421 ? -29.438 13.484 33.344 1 41.06 421 ALA B CA 1
ATOM 7004 C C . ALA B 1 421 ? -29.859 14.906 33.719 1 41.06 421 ALA B C 1
ATOM 7006 O O . ALA B 1 421 ? -29.672 15.836 32.906 1 41.06 421 ALA B O 1
ATOM 7007 N N . PRO B 1 422 ? -30.766 14.984 34.781 1 40.22 422 PRO B N 1
ATOM 7008 C CA . PRO B 1 422 ? -31.094 16.359 35.188 1 40.22 422 PRO B CA 1
ATOM 7009 C C . PRO B 1 422 ? -29.906 17.297 35.094 1 40.22 422 PRO B C 1
ATOM 7011 O O . PRO B 1 422 ? -28.75 16.875 35.281 1 40.22 422 PRO B O 1
ATOM 7014 N N . ARG B 1 423 ? -30.047 18.328 34.281 1 42.06 423 ARG B N 1
ATOM 7015 C CA . ARG B 1 423 ? -29.109 19.453 34.25 1 42.06 423 ARG B CA 1
ATOM 7016 C C . ARG B 1 423 ? -28.422 19.609 35.594 1 42.06 423 ARG B C 1
ATOM 7018 O O . ARG B 1 423 ? -29.047 19.969 36.594 1 42.06 423 ARG B O 1
ATOM 7025 N N . LEU B 1 424 ? -27.75 18.594 36.156 1 40.47 424 LEU B N 1
ATOM 7026 C CA . LEU B 1 424 ? -27.062 19.141 37.344 1 40.47 424 LEU B CA 1
ATOM 7027 C C . LEU B 1 424 ? -26.766 20.625 37.156 1 40.47 424 LEU B C 1
ATOM 7029 O O . LEU B 1 424 ? -26.438 21.062 36.062 1 40.47 424 LEU B O 1
ATOM 7033 N N . PRO B 1 425 ? -27.375 21.484 37.938 1 39.53 425 PRO B N 1
ATOM 7034 C CA . PRO B 1 425 ? -26.969 22.891 37.906 1 39.53 425 PRO B CA 1
ATOM 7035 C C . PRO B 1 425 ? -25.5 23.078 37.562 1 39.53 425 PRO B C 1
ATOM 7037 O O . PRO B 1 425 ? -24.625 22.469 38.188 1 39.53 425 PRO B O 1
ATOM 7040 N N . HIS B 1 426 ? -25.125 22.922 36.25 1 39.97 426 HIS B N 1
ATOM 7041 C CA . HIS B 1 426 ? -23.734 23.25 35.906 1 39.97 426 HIS B CA 1
ATOM 7042 C C . HIS B 1 426 ? -23.172 24.281 36.875 1 39.97 426 HIS B C 1
ATOM 7044 O O . HIS B 1 426 ? -23.547 25.453 36.844 1 39.97 426 HIS B O 1
ATOM 7050 N N . THR B 1 427 ? -23.266 23.953 38.094 1 39.56 427 THR B N 1
ATOM 7051 C CA . THR B 1 427 ? -22.641 24.969 38.938 1 39.56 427 THR B CA 1
ATOM 7052 C C . THR B 1 427 ? -21.578 25.75 38.188 1 39.56 427 THR B C 1
ATOM 7054 O O . THR B 1 427 ? -21.422 26.953 38.406 1 39.56 427 THR B O 1
ATOM 7057 N N . GLY B 1 428 ? -20.266 25.141 38.031 1 41 428 GLY B N 1
ATOM 7058 C CA . GLY B 1 428 ? -19.047 25.891 37.781 1 41 428 GLY B CA 1
ATOM 7059 C C . GLY B 1 428 ? -19 26.5 36.375 1 41 428 GLY B C 1
ATOM 7060 O O . GLY B 1 428 ? -19.969 26.406 35.625 1 41 428 GLY B O 1
ATOM 7061 N N . VAL B 1 429 ? -17.75 27.094 35.875 1 49.12 429 VAL B N 1
ATOM 7062 C CA . VAL B 1 429 ? -17.172 27.797 34.75 1 49.12 429 VAL B CA 1
ATOM 7063 C C . VAL B 1 429 ? -17.391 27.016 33.469 1 49.12 429 VAL B C 1
ATOM 7065 O O . VAL B 1 429 ? -17.094 27.5 32.375 1 49.12 429 VAL B O 1
ATOM 7068 N N . GLU B 1 430 ? -17.859 25.703 33.562 1 61.34 430 GLU B N 1
ATOM 7069 C CA . GLU B 1 430 ? -17.859 24.906 32.344 1 61.34 430 GLU B CA 1
ATOM 7070 C C . GLU B 1 430 ? -19.203 25 31.625 1 61.34 430 GLU B C 1
ATOM 7072 O O . GLU B 1 430 ? -20.25 24.766 32.219 1 61.34 430 GLU B O 1
ATOM 7077 N N . GLY B 1 431 ? -19.406 25.719 30.562 1 67.69 431 GLY B N 1
ATOM 7078 C CA . GLY B 1 431 ? -20.594 25.875 29.734 1 67.69 431 GLY B CA 1
ATOM 7079 C C . GLY B 1 431 ? -21.172 24.562 29.281 1 67.69 431 GLY B C 1
ATOM 7080 O O . GLY B 1 431 ? -20.547 23.5 29.422 1 67.69 431 GLY B O 1
ATOM 7081 N N . PRO B 1 432 ? -22.391 24.516 28.906 1 84.5 432 PRO B N 1
ATOM 7082 C CA . PRO B 1 432 ? -23.047 23.312 28.391 1 84.5 432 PRO B CA 1
ATOM 7083 C C . PRO B 1 432 ? -22.359 22.75 27.156 1 84.5 432 PRO B C 1
ATOM 7085 O O . PRO B 1 432 ? -21.719 23.484 26.391 1 84.5 432 PRO B O 1
ATOM 7088 N N . PRO B 1 433 ? -22.391 21.422 27.062 1 89.19 433 PRO B N 1
ATOM 7089 C CA . PRO B 1 433 ? -21.766 20.766 25.922 1 89.19 433 PRO B CA 1
ATOM 7090 C C . PRO B 1 433 ? -22.234 21.312 24.578 1 89.19 433 PRO B C 1
ATOM 7092 O O . PRO B 1 433 ? -21.5 21.25 23.594 1 89.19 433 PRO B O 1
ATOM 7095 N N . GLU B 1 434 ? -23.375 21.875 24.531 1 90.5 434 GLU B N 1
ATOM 7096 C CA . GLU B 1 434 ? -23.922 22.469 23.312 1 90.5 434 GLU B CA 1
ATOM 7097 C C . GLU B 1 434 ? -23.062 23.641 22.828 1 90.5 434 GLU B C 1
ATOM 7099 O O . GLU B 1 434 ? -22.938 23.875 21.625 1 90.5 434 GLU B O 1
ATOM 7104 N N . ASP B 1 435 ? -22.547 24.344 23.828 1 93.38 435 ASP B N 1
ATOM 7105 C CA . ASP B 1 435 ? -21.703 25.484 23.484 1 93.38 435 ASP B CA 1
ATOM 7106 C C . ASP B 1 435 ? -20.406 25.031 22.828 1 93.38 435 ASP B C 1
ATOM 7108 O O . ASP B 1 435 ? -19.938 25.656 21.875 1 93.38 435 ASP B O 1
ATOM 7112 N N . ASP B 1 436 ? -19.859 24.016 23.438 1 95.44 436 ASP B N 1
ATOM 7113 C CA . ASP B 1 436 ? -18.641 23.484 22.844 1 95.44 436 ASP B CA 1
ATOM 7114 C C . ASP B 1 436 ? -18.891 22.984 21.422 1 95.44 436 ASP B C 1
ATOM 7116 O O . ASP B 1 436 ? -18.094 23.234 20.516 1 95.44 436 ASP B O 1
ATOM 7120 N N . LEU B 1 437 ? -19.969 22.25 21.203 1 95.19 437 LEU B N 1
ATOM 7121 C CA . LEU B 1 437 ? -20.312 21.734 19.875 1 95.19 437 LEU B CA 1
ATOM 7122 C C . LEU B 1 437 ? -20.516 22.891 18.891 1 95.19 437 LEU B C 1
ATOM 7124 O O . LEU B 1 437 ? -20.078 22.812 17.75 1 95.19 437 LEU B O 1
ATOM 7128 N N . ALA B 1 438 ? -21.172 23.938 19.344 1 95.25 438 ALA B N 1
ATOM 7129 C CA . ALA B 1 438 ? -21.406 25.109 18.5 1 95.25 438 ALA B CA 1
ATOM 7130 C C . ALA B 1 438 ? -20.078 25.75 18.078 1 95.25 438 ALA B C 1
ATOM 7132 O O . ALA B 1 438 ? -19.938 26.188 16.938 1 95.25 438 ALA B O 1
ATOM 7133 N N . TYR B 1 439 ? -19.297 25.812 19.047 1 96.19 439 TYR B N 1
ATOM 7134 C CA . TYR B 1 439 ? -17.984 26.359 18.75 1 96.19 439 TYR B CA 1
ATOM 7135 C C . TYR B 1 439 ? -17.281 25.531 17.688 1 96.19 439 TYR B C 1
ATOM 7137 O O . TYR B 1 439 ? -16.734 26.094 16.719 1 96.19 439 TYR B O 1
ATOM 7145 N N . ILE B 1 440 ? -17.219 24.234 17.859 1 96.94 440 ILE B N 1
ATOM 7146 C CA . ILE B 1 440 ? -16.531 23.344 16.938 1 96.94 440 ILE B CA 1
ATOM 7147 C C . ILE B 1 440 ? -17.172 23.438 15.555 1 96.94 440 ILE B C 1
ATOM 7149 O O . ILE B 1 440 ? -16.469 23.484 14.539 1 96.94 440 ILE B O 1
ATOM 7153 N N . ARG B 1 441 ? -18.438 23.5 15.531 1 95.62 441 ARG B N 1
ATOM 7154 C CA . ARG B 1 441 ? -19.141 23.641 14.258 1 95.62 441 ARG B CA 1
ATOM 7155 C C . ARG B 1 441 ? -18.766 24.953 13.578 1 95.62 441 ARG B C 1
ATOM 7157 O O . ARG B 1 441 ? -18.578 25 12.359 1 95.62 441 ARG B O 1
ATOM 7164 N N . GLY B 1 442 ? -18.719 25.984 14.352 1 95.44 442 GLY B N 1
ATOM 7165 C CA . GLY B 1 442 ? -18.297 27.266 13.812 1 95.44 442 GLY B CA 1
ATOM 7166 C C . GLY B 1 442 ? -16.906 27.234 13.203 1 95.44 442 GLY B C 1
ATOM 7167 O O . GLY B 1 442 ? -16.672 27.859 12.172 1 95.44 442 GLY B O 1
ATOM 7168 N N . LEU B 1 443 ? -16.078 26.578 13.906 1 95.62 443 LEU B N 1
ATOM 7169 C CA . LEU B 1 443 ? -14.719 26.406 13.398 1 95.62 443 LEU B CA 1
ATOM 7170 C C . LEU B 1 443 ? -14.719 25.609 12.094 1 95.62 443 LEU B C 1
ATOM 7172 O O . LEU B 1 443 ? -14.031 25.984 11.141 1 95.62 443 LEU B O 1
ATOM 7176 N N . VAL B 1 444 ? -15.445 24.516 12.008 1 95.44 444 VAL B N 1
ATOM 7177 C CA . VAL B 1 444 ? -15.531 23.656 10.836 1 95.44 444 VAL B CA 1
ATOM 7178 C C . VAL B 1 444 ? -16.016 24.453 9.633 1 95.44 444 VAL B C 1
ATOM 7180 O O . VAL B 1 444 ? -15.445 24.344 8.539 1 95.44 444 VAL B O 1
ATOM 7183 N N . VAL B 1 445 ? -16.922 25.297 9.812 1 94.38 445 VAL B N 1
ATOM 7184 C CA . VAL B 1 445 ? -17.531 26.062 8.727 1 94.38 445 VAL B CA 1
ATOM 7185 C C . VAL B 1 445 ? -16.5 27 8.117 1 94.38 445 VAL B C 1
ATOM 7187 O O . VAL B 1 445 ? -16.531 27.266 6.91 1 94.38 445 VAL B O 1
ATOM 7190 N N . ARG B 1 446 ? -15.586 27.438 8.914 1 93.19 446 ARG B N 1
ATOM 7191 C CA . ARG B 1 446 ? -14.633 28.438 8.477 1 93.19 446 ARG B CA 1
ATOM 7192 C C . ARG B 1 446 ? -13.391 27.797 7.859 1 93.19 446 ARG B C 1
ATOM 7194 O O . ARG B 1 446 ? -12.547 28.5 7.281 1 93.19 446 ARG B O 1
ATOM 7201 N N . LEU B 1 447 ? -13.305 26.562 7.918 1 93 447 LEU B N 1
ATOM 7202 C CA . LEU B 1 447 ? -12.109 25.875 7.461 1 93 447 LEU B CA 1
ATOM 7203 C C . LEU B 1 447 ? -12.344 25.203 6.105 1 93 447 LEU B C 1
ATOM 7205 O O . LEU B 1 447 ? -13.484 25.125 5.645 1 93 447 LEU B O 1
ATOM 7209 N N . PRO B 1 448 ? -11.258 24.875 5.43 1 86.25 448 PRO B N 1
ATOM 7210 C CA . PRO B 1 448 ? -11.375 24.297 4.086 1 86.25 448 PRO B CA 1
ATOM 7211 C C . PRO B 1 448 ? -12.352 23.125 4.031 1 86.25 448 PRO B C 1
ATOM 7213 O O . PRO B 1 448 ? -12.266 22.203 4.852 1 86.25 448 PRO B O 1
ATOM 7216 N N . GLY B 1 449 ? -13.344 23.188 3.088 1 85.94 449 GLY B N 1
ATOM 7217 C CA . GLY B 1 449 ? -14.336 22.141 2.9 1 85.94 449 GLY B CA 1
ATOM 7218 C C . GLY B 1 449 ? -15.477 22.219 3.9 1 85.94 449 GLY B C 1
ATOM 7219 O O . GLY B 1 449 ? -16.453 21.469 3.795 1 85.94 449 GLY B O 1
ATOM 7220 N N . GLY B 1 450 ? -15.406 23.109 4.82 1 89.12 450 GLY B N 1
ATOM 7221 C CA . GLY B 1 450 ? -16.359 23.172 5.922 1 89.12 450 GLY B CA 1
ATOM 7222 C C . GLY B 1 450 ? -17.75 23.562 5.484 1 89.12 450 GLY B C 1
ATOM 7223 O O . GLY B 1 450 ? -18.703 22.812 5.699 1 89.12 450 GLY B O 1
ATOM 7224 N N . LYS B 1 451 ? -17.828 24.609 4.824 1 86.56 451 LYS B N 1
ATOM 7225 C CA . LYS B 1 451 ? -19.125 25.125 4.426 1 86.56 451 LYS B CA 1
ATOM 7226 C C . LYS B 1 451 ? -19.75 24.266 3.32 1 86.56 451 LYS B C 1
ATOM 7228 O O . LYS B 1 451 ? -20.953 24 3.336 1 86.56 451 LYS B O 1
ATOM 7233 N N . ASP B 1 452 ? -18.875 23.797 2.551 1 81.69 452 ASP B N 1
ATOM 7234 C CA . ASP B 1 452 ? -19.359 23.109 1.351 1 81.69 452 ASP B CA 1
ATOM 7235 C C . ASP B 1 452 ? -19.75 21.672 1.653 1 81.69 452 ASP B C 1
ATOM 7237 O O . ASP B 1 452 ? -20.703 21.141 1.063 1 81.69 452 ASP B O 1
ATOM 7241 N N . VAL B 1 453 ? -19.047 21.125 2.629 1 84.06 453 VAL B N 1
ATOM 7242 C CA . VAL B 1 453 ? -19.219 19.688 2.801 1 84.06 453 VAL B CA 1
ATOM 7243 C C . VAL B 1 453 ? -19.578 19.375 4.254 1 84.06 453 VAL B C 1
ATOM 7245 O O . VAL B 1 453 ? -20.672 18.891 4.543 1 84.06 453 VAL B O 1
ATOM 7248 N N . TYR B 1 454 ? -18.859 19.781 5.137 1 88.44 454 TYR B N 1
ATOM 7249 C CA . TYR B 1 454 ? -18.875 19.188 6.469 1 88.44 454 TYR B CA 1
ATOM 7250 C C . TYR B 1 454 ? -19.938 19.828 7.344 1 88.44 454 TYR B C 1
ATOM 7252 O O . TYR B 1 454 ? -20.469 19.203 8.258 1 88.44 454 TYR B O 1
ATOM 7260 N N . ASP B 1 455 ? -20.266 21.062 7.055 1 90.31 455 ASP B N 1
ATOM 7261 C CA . ASP B 1 455 ? -21.375 21.672 7.793 1 90.31 455 ASP B CA 1
ATOM 7262 C C . ASP B 1 455 ? -22.672 20.922 7.547 1 90.31 455 ASP B C 1
ATOM 7264 O O . ASP B 1 455 ? -23.406 20.625 8.492 1 90.31 455 ASP B O 1
ATOM 7268 N N . GLY B 1 456 ? -22.891 20.672 6.309 1 88.31 456 GLY B N 1
ATOM 7269 C CA . GLY B 1 456 ? -24.094 19.906 5.965 1 88.31 456 GLY B CA 1
ATOM 7270 C C . GLY B 1 456 ? -24.094 18.516 6.551 1 88.31 456 GLY B C 1
ATOM 7271 O O . GLY B 1 456 ? -25.125 18.047 7.039 1 88.31 456 GLY B O 1
ATOM 7272 N N . LEU B 1 457 ? -23.016 17.906 6.559 1 87.56 457 LEU B N 1
ATOM 7273 C CA . LEU B 1 457 ? -22.906 16.562 7.102 1 87.56 457 LEU B CA 1
ATOM 7274 C C . LEU B 1 457 ? -23.156 16.562 8.602 1 87.56 457 LEU B C 1
ATOM 7276 O O . LEU B 1 457 ? -23.812 15.648 9.117 1 87.56 457 LEU B O 1
ATOM 7280 N N . LEU B 1 458 ? -22.656 17.547 9.25 1 90.25 458 LEU B N 1
ATOM 7281 C CA . LEU B 1 458 ? -22.844 17.641 10.695 1 90.25 458 LEU B CA 1
ATOM 7282 C C . LEU B 1 458 ? -24.312 17.906 11.039 1 90.25 458 LEU B C 1
ATOM 7284 O O . LEU B 1 458 ? -24.844 17.328 11.992 1 90.25 458 LEU B O 1
ATOM 7288 N N . GLU B 1 459 ? -24.953 18.672 10.234 1 89.12 459 GLU B N 1
ATOM 7289 C CA . GLU B 1 459 ? -26.375 18.953 10.438 1 89.12 459 GLU B CA 1
ATOM 7290 C C . GLU B 1 459 ? -27.219 17.703 10.266 1 89.12 459 GLU B C 1
ATOM 7292 O O . GLU B 1 459 ? -28.125 17.438 11.062 1 89.12 459 GLU B O 1
ATOM 7297 N N . ARG B 1 460 ? -26.859 17.047 9.367 1 85.25 460 ARG B N 1
ATOM 7298 C CA . ARG B 1 460 ? -27.578 15.797 9.133 1 85.25 460 ARG B CA 1
ATOM 7299 C C . ARG B 1 460 ? -27.344 14.812 10.281 1 85.25 460 ARG B C 1
ATOM 7301 O O . ARG B 1 460 ? -28.281 14.117 10.695 1 85.25 460 ARG B O 1
ATOM 7308 N N . HIS B 1 461 ? -26.125 14.75 10.617 1 88.5 461 HIS B N 1
ATOM 7309 C CA . HIS B 1 461 ? -25.797 13.859 11.727 1 88.5 461 HIS B CA 1
ATOM 7310 C C . HIS B 1 461 ? -26.547 14.258 12.992 1 88.5 461 HIS B C 1
ATOM 7312 O O . HIS B 1 461 ? -27.016 13.391 13.742 1 88.5 461 HIS B O 1
ATOM 7318 N N . LEU B 1 462 ? -26.719 15.492 13.203 1 86.06 462 LEU B N 1
ATOM 7319 C CA . LEU B 1 462 ? -27.469 16 14.344 1 86.06 462 LEU B CA 1
ATOM 7320 C C . LEU B 1 462 ? -28.938 15.602 14.258 1 86.06 462 LEU B C 1
ATOM 7322 O O . LEU B 1 462 ? -29.531 15.18 15.258 1 86.06 462 LEU B O 1
ATOM 7326 N N . GLU B 1 463 ? -29.406 15.586 13.102 1 84.12 463 GLU B N 1
ATOM 7327 C CA . GLU B 1 463 ? -30.812 15.227 12.891 1 84.12 463 GLU B CA 1
ATOM 7328 C C . GLU B 1 463 ? -31.031 13.734 13.094 1 84.12 463 GLU B C 1
ATOM 7330 O O . GLU B 1 463 ? -32.031 13.328 13.703 1 84.12 463 GLU B O 1
ATOM 7335 N N . GLN B 1 464 ? -30.156 13 12.617 1 81.88 464 GLN B N 1
ATOM 7336 C CA . GLN B 1 464 ? -30.266 11.547 12.719 1 81.88 464 GLN B CA 1
ATOM 7337 C C . GLN B 1 464 ? -30.078 11.086 14.156 1 81.88 464 GLN B C 1
ATOM 7339 O O . GLN B 1 464 ? -30.75 10.148 14.602 1 81.88 464 GLN B O 1
ATOM 7344 N N . ALA B 1 465 ? -29.109 11.68 14.781 1 81.25 465 ALA B N 1
ATOM 7345 C CA . ALA B 1 465 ? -28.812 11.289 16.156 1 81.25 465 ALA B CA 1
ATOM 7346 C C . ALA B 1 465 ? -30 11.602 17.078 1 81.25 465 ALA B C 1
ATOM 7348 O O . ALA B 1 465 ? -30.234 10.891 18.062 1 81.25 465 ALA B O 1
ATOM 7349 N N . LEU B 1 466 ? -30.719 12.648 16.812 1 69.44 466 LEU B N 1
ATOM 7350 C CA . LEU B 1 466 ? -31.891 13.016 17.594 1 69.44 466 LEU B CA 1
ATOM 7351 C C . LEU B 1 466 ? -33.031 12.016 17.375 1 69.44 466 LEU B C 1
ATOM 7353 O O . LEU B 1 466 ? -33.844 11.789 18.281 1 69.44 466 LEU B O 1
ATOM 7357 N N . GLN B 1 467 ? -33 11.273 16.297 1 68.88 467 GLN B N 1
ATOM 7358 C CA . GLN B 1 467 ? -34.062 10.312 15.992 1 68.88 467 GLN B CA 1
ATOM 7359 C C . GLN B 1 467 ? -33.688 8.922 16.531 1 68.88 467 GLN B C 1
ATOM 7361 O O . GLN B 1 467 ? -34.594 8.141 16.859 1 68.88 467 GLN B O 1
ATOM 7366 N N . SER B 1 468 ? -32.375 8.469 16.594 1 65.69 468 SER B N 1
ATOM 7367 C CA . SER B 1 468 ? -31.906 7.164 17.031 1 65.69 468 SER B CA 1
ATOM 7368 C C . SER B 1 468 ? -30.688 7.305 17.953 1 65.69 468 SER B C 1
ATOM 7370 O O . SER B 1 468 ? -29.547 7.207 17.5 1 65.69 468 SER B O 1
ATOM 7372 N N . PRO B 1 469 ? -30.969 7.418 19.25 1 55.59 469 PRO B N 1
ATOM 7373 C CA . PRO B 1 469 ? -29.859 7.703 20.156 1 55.59 469 PRO B CA 1
ATOM 7374 C C . PRO B 1 469 ? -28.906 6.512 20.312 1 55.59 469 PRO B C 1
ATOM 7376 O O . PRO B 1 469 ? -29.312 5.363 20.141 1 55.59 469 PRO B O 1
ATOM 7379 N N . LEU B 1 470 ? -27.562 6.613 20.406 1 55.5 470 LEU B N 1
ATOM 7380 C CA . LEU B 1 470 ? -26.469 5.664 20.5 1 55.5 470 LEU B CA 1
ATOM 7381 C C . LEU B 1 470 ? -26.797 4.527 21.453 1 55.5 470 LEU B C 1
ATOM 7383 O O . LEU B 1 470 ? -26.453 3.373 21.203 1 55.5 470 LEU B O 1
ATOM 7387 N N . GLN B 1 471 ? -27.438 4.648 22.641 1 49.97 471 GLN B N 1
ATOM 7388 C CA . GLN B 1 471 ? -27.734 3.609 23.625 1 49.97 471 GLN B CA 1
ATOM 7389 C C . GLN B 1 471 ? -28.703 2.58 23.062 1 49.97 471 GLN B C 1
ATOM 7391 O O . GLN B 1 471 ? -28.641 1.401 23.406 1 49.97 471 GLN B O 1
ATOM 7396 N N . SER B 1 472 ? -29.594 2.908 22.312 1 44.84 472 SER B N 1
ATOM 7397 C CA . SER B 1 472 ? -30.531 1.947 21.75 1 44.84 472 SER B CA 1
ATOM 7398 C C . SER B 1 472 ? -29.828 0.989 20.781 1 44.84 472 SER B C 1
ATOM 7400 O O . SER B 1 472 ? -30.312 -0.123 20.547 1 44.84 472 SER B O 1
ATOM 7402 N N . GLN B 1 473 ? -28.734 1.236 20.25 1 43.78 473 GLN B N 1
ATOM 7403 C CA . GLN B 1 473 ? -28.047 0.364 19.297 1 43.78 473 GLN B CA 1
ATOM 7404 C C . GLN B 1 473 ? -27.172 -0.65 20.016 1 43.78 473 GLN B C 1
ATOM 7406 O O . GLN B 1 473 ? -26.828 -1.694 19.453 1 43.78 473 GLN B O 1
ATOM 7411 N N . VAL B 1 474 ? -26.766 -0.508 21.234 1 43.62 474 VAL B N 1
ATOM 7412 C CA . VAL B 1 474 ? -25.875 -1.444 21.906 1 43.62 474 VAL B CA 1
ATOM 7413 C C . VAL B 1 474 ? -26.703 -2.404 22.781 1 43.62 474 VAL B C 1
ATOM 7415 O O . VAL B 1 474 ? -26.266 -3.529 23.047 1 43.62 474 VAL B O 1
ATOM 7418 N N . LEU B 1 475 ? -27.906 -2.201 23.547 1 34.44 475 LEU B N 1
ATOM 7419 C CA . LEU B 1 475 ? -28.484 -3.061 24.578 1 34.44 475 LEU B CA 1
ATOM 7420 C C . LEU B 1 475 ? -29.484 -4.051 23.969 1 34.44 475 LEU B C 1
ATOM 7422 O O . LEU B 1 475 ? -30.578 -3.67 23.562 1 34.44 475 LEU B O 1
ATOM 7426 N N . PRO B 1 476 ? -29.172 -5.156 23.25 1 35 476 PRO B N 1
ATOM 7427 C CA . PRO B 1 476 ? -30.25 -6.152 23.25 1 35 476 PRO B CA 1
ATOM 7428 C C . PRO B 1 476 ? -30.734 -6.508 24.656 1 35 476 PRO B C 1
ATOM 7430 O O . PRO B 1 476 ? -29.938 -6.883 25.516 1 35 476 PRO B O 1
ATOM 7433 N N . GLY B 1 477 ? -31.688 -5.906 25.281 1 28.56 477 GLY B N 1
ATOM 7434 C CA . GLY B 1 477 ? -32.375 -6.246 26.516 1 28.56 477 GLY B CA 1
ATOM 7435 C C . GLY B 1 477 ? -32.719 -7.715 26.609 1 28.56 477 GLY B C 1
ATOM 7436 O O . GLY B 1 477 ? -33.438 -8.242 25.75 1 28.56 477 GLY B O 1
ATOM 7437 N N . GLN B 1 478 ? -31.938 -8.719 27.172 1 30.12 478 GLN B N 1
ATOM 7438 C CA . GLN B 1 478 ? -32.344 -10 27.75 1 30.12 478 GLN B CA 1
ATOM 7439 C C . GLN B 1 478 ? -33.531 -9.828 28.688 1 30.12 478 GLN B C 1
ATOM 7441 O O . GLN B 1 478 ? -33.438 -9.195 29.734 1 30.12 478 GLN B O 1
ATOM 7446 N N . GLY B 1 479 ? -34.75 -9.602 28.25 1 27 479 GLY B N 1
ATOM 7447 C CA . GLY B 1 479 ? -35.938 -9.859 29.047 1 27 479 GLY B CA 1
ATOM 7448 C C . GLY B 1 479 ? -35.906 -11.219 29.734 1 27 479 GLY B C 1
ATOM 7449 O O . GLY B 1 479 ? -35.844 -12.25 29.047 1 27 479 GLY B O 1
ATOM 7450 N N . LEU B 1 480 ? -35.25 -11.453 30.938 1 25.7 480 LEU B N 1
ATOM 7451 C CA . LEU B 1 480 ? -35.469 -12.516 31.906 1 25.7 480 LEU B CA 1
ATOM 7452 C C . LEU B 1 480 ? -36.938 -12.734 32.156 1 25.7 480 LEU B C 1
ATOM 7454 O O . LEU B 1 480 ? -37.656 -11.812 32.594 1 25.7 480 LEU B O 1
ATOM 7458 N N . ASP B 1 481 ? -37.625 -13.578 31.391 1 25.83 481 ASP B N 1
ATOM 7459 C CA . ASP B 1 481 ? -38.938 -14.18 31.609 1 25.83 481 ASP B CA 1
ATOM 7460 C C . ASP B 1 481 ? -39.062 -14.727 33.031 1 25.83 481 ASP B C 1
ATOM 7462 O O . ASP B 1 481 ? -38.188 -15.414 33.531 1 25.83 481 ASP B O 1
ATOM 7466 N N . GLU B 1 482 ? -39.75 -14.07 34.031 1 26.83 482 GLU B N 1
ATOM 7467 C CA . GLU B 1 482 ? -40.344 -14.461 35.312 1 26.83 482 GLU B CA 1
ATOM 7468 C C . GLU B 1 482 ? -41.062 -15.797 35.219 1 26.83 482 GLU B C 1
ATOM 7470 O O . GLU B 1 482 ? -41.938 -15.977 34.344 1 26.83 482 GLU B O 1
ATOM 7475 N N . SER B 1 483 ? -40.438 -17 35.625 1 24.95 483 SER B N 1
ATOM 7476 C CA . SER B 1 483 ? -41.188 -18.219 35.906 1 24.95 483 SER B CA 1
ATOM 7477 C C . SER B 1 483 ? -42.406 -17.953 36.75 1 24.95 483 SER B C 1
ATOM 7479 O O . SER B 1 483 ? -42.375 -17.078 37.625 1 24.95 483 SER B O 1
ATOM 7481 N N . PRO B 1 484 ? -43.594 -18.359 36.219 1 28.78 484 PRO B N 1
ATOM 7482 C CA . PRO B 1 484 ? -44.812 -18.344 37.031 1 28.78 484 PRO B CA 1
ATOM 7483 C C . PRO B 1 484 ? -44.625 -19 38.406 1 28.78 484 PRO B C 1
ATOM 7485 O O . PRO B 1 484 ? -43.844 -19.938 38.562 1 28.78 484 PRO B O 1
ATOM 7488 N N . ARG B 1 485 ? -45 -18.359 39.531 1 19.14 485 ARG B N 1
ATOM 7489 C CA . ARG B 1 485 ? -45.562 -19.109 40.656 1 19.14 485 ARG B CA 1
ATOM 7490 C C . ARG B 1 485 ? -46.844 -19.812 40.281 1 19.14 485 ARG B C 1
ATOM 7492 O O . ARG B 1 485 ? -47.688 -19.25 39.562 1 19.14 485 ARG B O 1
#

Sequence (970 aa):
MSSDKPRRKPVTTAPKSAKRFQVPRACQRCKSLRRGCEERRPCSRCVRAGAADDCVQAGPSDPSQTPSSPSGPEWAQVAAVAGNPTLVSKCAALFFEHCFPTIPILTPSYISRLQQKAAADSGPPEASVLLAALCAYVLLHVDEPPGVLPRRDGHYGTWLLDTASAAYRASCWHLPPSLDTCLLSFFLYAGQTRLSRHTQTLLFLRQATALWDLAKDRRPPAGTDTDTDTAREQRTLLDRLFWVLLASERSHAIRYGRSITLHVTPDAPDLDAHRDSSPGLWSLAALFRPIDSAFMAVVNREAAQSSSASPAMLDAAERCVNAAVPARFPFRDVQKANLRITQLWLRIVIWQLRLRLGQLTDVSHRRSLTYRYPLDVARELVLSTRDLATRAMAVHGVGLTEKLFDIASAVVDVMAGIPQAPRLPHTGVEGPPEDDLAYIRGLVVRLPGGKDVYDGLLERHLEQALQSPLQSQVLPGQGLDESPRMSSDKPRRKPVTTAPKSAKRFQVPRACQRCKSLRRGCEERRPCSRCVRAGAADDCVQAGPSDPSQTPSSPSGPEWAQVAAVAGNPTLVSKCAALFFEHCFPTIPILTPSYISRLQQKAAADSGPPEASVLLAALCAYVLLHVDEPPGVLPRRDGHYGTWLLDTASAAYRASCWHLPPSLDTCLLSFFLYAGQTRLSRHTQTLLFLRQATALWDLAKDRRPPAGTDTDTDTAREQRT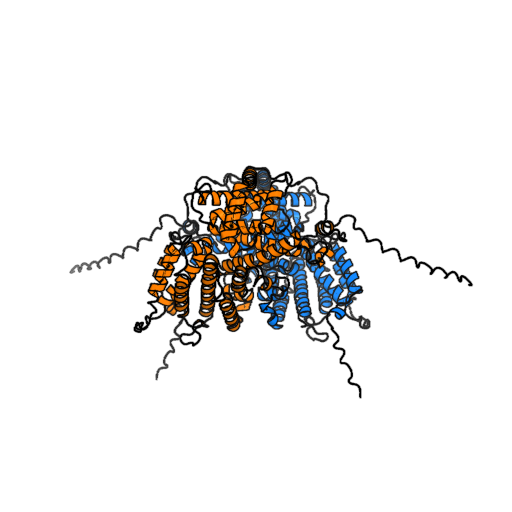LLDRLFWVLLASERSHAIRYGRSITLHVTPDAPDLDAHRDSSPGLWSLAALFRPIDSAFMAVVNREAAQSSSASPAMLDAAERCVNAAVPARFPFRDVQKANLRITQLWLRIVIWQLRLRLGQLTDVSHRRSLTYRYPLDVARELVLSTRDLATRAMAVHGVGLTEKLFDIASAVVDVMAGIPQAPRLPHTGVEGPPEDDLAYIRGLVVRLPGGKDVYDGLLERHLEQALQSPLQSQVLPGQGLDESPR

pLDDT: mean 80.92, std 20.92, range [19.14, 98.75]

Radius of gyration: 31.44 Å; Cα contacts (8 Å, |Δi|>4): 1272; chains: 2; bounding box: 174×88×80 Å

Secondary structure (DSSP, 8-state):
-----------------------SS--HHHHHTT----SSSS-HHHHHTT-GGG--------GGG------SHHHHHHHHHHT-HHHHHHHHHHIIIIITTT-----HHHHHHHHHHHHSTT--HHHHHHHHHHHHHHHHH----TTSS-SSHHHHHHHHHHHHHHHHHHHTTTPPP-HHHHHHHHHHHHHHHHTT-HHHHHHHHHHHHHHHHHHGGGPPPTTSTT--HHHHHHHHHHHHHHHHHHHHHHHHHHHHT--------TTSPPGGGHHHH-HHHHHHHHHHTT--HHHHHHHTT-GGGGGG--HHHHHHHHHHHHHSS-TTS---HHHHHHHHHHHHHHHHHHHHHHHHTT--BSS-SSGGGBTTHHHHHHHHHHHHHTTS-HHHHHTT-HHHHHHHHHHHHHHHHHHHHS---------SS---HHHHHHHHHHHHHHSTTIIIIIHHHHHHHHHHHHHS-HHHHH-----------/-----------------------SS--HHHHHTT----SSSS-HHHHHTT-GGG--------GGG------SHHHHHHHHHHT-HHHHHHHHHHIIIIITTT-----HHHHHHHHHHHHSTT--HHHHHHHHHHHHHHHHH----TTSS-S-HHHHHHHHHHHHHHHHHHHTTTPPP-HHHHHHHHHHHHHHHHTT-HHHHHHHHHHHHHHHHHHHTTPPPTTSTT--HHHHHHHHHHHHHHHHHHHHHHHHHHHHT--------TTSPPGGGGTTT-HHHHHHHHHHTT--HHHHHHHTT-GGGGGG--HHHHHHHHHHHHHSS-TTS---HHHHHHHHHHHHHHHHHHHHHHHHTT--BSS-SSGGGBTTHHHHHHHHHHHHHTTS-HHHHHTT-HHHHHHHHHHHHHHHHHHHHS---------SS---HHHHHHHHHHHHHHSTTIIIIIHHHHHHHHHHHHHS-HHHHH-----------

Solvent-accessible surface area (backbone atoms only — not comparable to full-atom values): 53110 Å² total; per-residue (Å²): 134,86,80,79,75,78,80,78,74,82,79,75,76,70,78,75,75,78,77,72,76,74,42,95,54,33,13,55,48,28,52,75,63,73,39,87,29,36,68,41,54,40,12,65,57,26,44,75,56,57,19,32,77,51,18,41,65,59,56,76,71,66,69,75,76,53,79,65,73,76,68,55,71,42,36,53,52,27,46,51,46,42,65,31,62,67,59,50,50,51,33,50,51,49,32,58,70,70,43,28,64,60,55,63,54,74,50,72,67,54,52,53,51,35,48,51,36,43,68,37,92,85,37,60,64,57,34,16,35,31,48,25,20,49,39,15,33,34,44,62,38,50,88,63,76,59,79,75,56,85,42,77,29,66,56,48,15,49,49,35,39,52,35,23,52,51,29,36,52,71,60,41,70,82,57,71,62,33,69,67,54,24,51,35,29,42,32,50,15,53,42,28,46,66,68,66,36,54,68,58,19,52,50,26,45,50,44,20,56,52,31,44,63,57,21,63,30,65,52,76,61,78,88,43,94,72,49,42,71,66,51,50,49,50,51,51,30,49,41,42,40,49,41,53,50,43,35,52,43,46,55,48,14,67,74,67,70,51,55,59,66,78,71,61,27,88,85,40,70,66,60,73,73,26,50,78,81,34,45,51,41,30,27,48,31,40,48,40,60,59,66,37,57,69,51,46,35,56,74,59,44,27,59,92,49,65,82,61,73,43,71,64,57,57,50,50,37,49,53,43,34,65,60,25,58,64,86,82,58,88,61,54,63,47,45,43,42,52,49,52,53,49,43,52,34,51,50,48,54,53,39,51,49,32,53,77,68,64,62,49,36,88,79,56,91,53,53,76,38,22,71,60,31,49,52,57,48,42,48,50,48,48,70,70,44,70,85,49,60,66,66,38,45,37,50,61,30,39,64,50,34,48,42,52,49,52,48,47,50,47,33,43,38,38,63,38,32,47,74,77,60,76,74,58,76,68,72,70,96,65,73,58,70,64,55,43,49,50,48,51,50,54,52,33,40,74,25,48,61,9,61,76,30,50,44,57,51,49,51,48,48,51,55,50,24,71,74,56,32,55,55,72,78,70,62,82,76,80,77,80,77,79,78,79,135,131,85,75,77,75,77,79,79,74,79,78,74,77,72,78,75,74,78,77,71,76,73,41,95,50,35,14,53,47,29,50,76,62,72,40,88,28,36,67,40,53,41,13,65,58,25,43,76,58,56,20,32,82,51,17,42,64,55,55,76,69,65,71,76,74,53,78,63,73,75,68,56,71,43,36,52,51,26,44,52,46,42,67,30,62,66,60,50,50,51,33,51,52,49,31,58,70,70,42,28,63,58,55,63,53,74,49,73,68,56,52,52,51,35,48,52,36,43,69,37,92,85,37,60,65,56,34,16,36,31,48,25,20,49,38,14,34,36,45,61,39,49,91,65,75,59,79,75,55,83,44,75,29,66,56,47,16,48,49,35,37,52,35,23,53,52,30,35,53,71,59,40,71,83,57,73,62,32,69,66,54,23,50,34,30,43,31,48,16,53,43,28,47,65,68,68,37,52,66,57,18,52,49,26,45,49,42,19,56,51,30,42,64,57,22,63,32,65,52,76,61,79,88,44,96,71,48,41,72,66,51,50,49,50,50,52,30,50,41,43,41,50,41,51,51,44,36,53,42,48,56,47,13,67,73,67,71,52,58,61,65,77,70,62,27,87,84,40,68,65,60,72,73,26,49,80,82,35,44,52,40,31,28,47,31,40,47,41,60,59,66,37,57,69,50,47,36,55,75,58,44,27,59,91,49,66,83,60,72,44,71,62,57,56,50,51,36,50,52,42,33,64,62,25,60,64,86,83,57,88,61,53,62,47,42,42,43,52,48,52,54,51,44,51,32,50,51,49,54,52,39,51,50,32,54,77,68,66,62,50,36,88,80,55,92,53,53,76,39,24,72,61,31,48,52,57,50,42,48,49,47,48,70,71,42,71,86,50,59,67,66,38,46,37,50,60,30,40,65,50,33,49,41,52,48,52,48,48,49,47,33,44,40,39,62,38,32,49,72,78,60,74,75,61,75,67,72,68,95,63,73,59,68,65,56,43,49,49,49,53,51,53,52,31,39,74,25,47,61,8,62,80,28,50,45,57,52,50,53,49,49,49,54,50,25,70,75,56,34,56,55,73,77,70,61,82,76,80,78,79,79,79,76,81,130

InterPro domains:
  IPR001138 Zn(2)Cys(6) fungal-type DNA-binding domain [PF00172] (25-57)
  IPR001138 Zn(2)Cys(6) fungal-type DNA-binding domain [PS00463] (26-55)
  IPR001138 Zn(2)Cys(6) fungal-type DNA-binding domain [PS50048] (26-57)
  IPR001138 Zn(2)Cys(6) fungal-type DNA-binding domain [SM00066] (21-66)
  IPR001138 Zn(2)Cys(6) fungal-type DNA-binding domain [cd00067] (23-56)
  IPR036864 Zn(2)-C6 fungal-type DNA-binding domain superfamily [SSF57701] (17-57)
  IPR050797 Carbohydrate Metabolism and Transport Regulator [PTHR31668] (84-458)